Protein 8J7F (pdb70)

Foldseek 3Di:
DDDPQQVLQVVCVDLVNLVVVLVLLVVLLVLVVVCCVQAVDPPGPPVVVSLVVLVVSLVVLVVVLVSNCSNVVVPCPPPPNPLNVVSVLQSVLSVVSVCVSPPDCPDDPVPCVSVVCSNVSNVVSCVSDVVSVLQVVLLVQLVVLLVPLVVVLVVVLLVLLVVLLVPQLCQCVVQKFKFFAPCCVVVVDHPVCCVVVNDHGMDIGGQADPVGHGQNCQQNNDSVSVSVLLVCLLVPHCCCVRHQVSVLRSDHPVSCVSVVSSVVSNCCNNPPSVVVSVVSSVVSSVVSD/DDDPQQVLQVVCVDLVNLVVVLVLLVVLLVLVVVCCVQAVDPPGPPPVVSLVVLVVSLVVLVVVLVSNCSNVVVPCPPPPNPLNVVSVLQSVLSVVSVCVSPPDCPDDPVPCVSVVCSNVSNVVSCVSDVVSVLQVVLLVQLVVLLVPLVVVLVVVLLVLLVVLLVPQLCQQVVQKFKFFAPCCVVVVDHPVCCVVVNDHGMDIGGQADPVGHGLNCQQNNDSVSVSVLLVCVLVPHCCCVRNQVSVLRSDHPVSCVSVVSSVVSCVPNRVPSVVVSVVSSVVSSVVSD/DDDPQQVLQVVCVDLVNLVVVLVLLVVLLVLVVVCCVQAVDPPGPPPVVSLVVLVVSLVVLVVVLVSNCSNVVVPCPPPPNPLNVVSVLQSVLSVVSVCVSPPDCPDDPVPCVSVVCSNVSNVVSCVSDVVSVLQVVLLVQLVVLLVPLVVVLVVVLLVLLVVLLVPQLCQQVVQKFKFFAPCCVVVVDHPVCCVVVNDHGMDIGGQADPVGHGQNCQQRNDSVSVSVNLVCVLVPHPCCVRHQVSVLRSDHPVSCVSVVSSVVSNCCNNPPSVVVSVVSSVVSSVVSD/DDDPQQVLQVVCVDLVNLVVVLVLLVVLLVLVVVCCVQAVDPPGPPPVVSLVVLVVSLVVLVVVLVSNCSNVVVPCPPPPNPLNVVSVLQSVLSVVSVCVSPPDCPDDPVPCVSVVCSNVSNVVSCVSDVVSVLQVVLLVQLVVLLVPLVVVLVVVLLVLLVVLLVPQLCQQVVQKFKFFAPCCVVVVDHPVCCVVVNDHGMDIGGQADPVGHGQNCQQRNDSVSVSVNLVCLLVPHCCCVRHQVSVLRSDHPVSCVSVVSSVVSCCCNNPPSVVVSVVSSVVSSVVSD/DVVVVVVVVVVVVVVVVVVD

Solvent-accessible surface area: 55114 Å² total; per-residue (Å²): 139,80,123,140,16,178,157,39,59,81,107,18,63,42,119,47,24,42,134,102,4,10,125,11,2,51,30,4,16,103,40,4,16,21,14,17,31,155,0,9,24,102,113,47,83,110,101,24,95,17,91,128,16,20,60,51,27,6,40,61,17,53,86,36,13,80,45,13,8,61,9,22,39,103,52,31,192,226,124,64,173,54,54,5,52,55,0,59,65,7,15,53,28,3,59,72,15,27,57,46,31,125,61,42,130,96,23,83,138,91,107,48,128,45,98,31,43,42,2,59,15,3,55,19,12,4,40,18,65,133,43,6,40,145,31,48,61,19,28,45,115,0,86,87,21,16,48,50,1,98,61,2,16,51,13,20,15,15,4,23,0,8,22,0,0,74,77,15,21,54,14,7,20,126,10,54,15,55,0,70,28,42,30,54,97,12,64,63,10,76,34,111,52,30,148,120,66,141,36,57,68,71,31,99,14,79,6,106,29,74,4,12,6,17,6,0,4,0,3,0,6,22,10,118,54,0,37,12,0,0,18,0,0,6,32,20,5,24,0,0,35,29,0,0,0,13,2,5,10,65,22,84,177,93,33,134,32,11,35,104,16,0,28,36,0,0,53,57,0,31,27,14,0,39,29,11,19,8,9,37,4,1,16,78,14,29,148,61,139,144,84,122,143,17,178,158,41,60,80,107,19,63,43,121,47,24,42,134,102,4,9,124,11,2,51,28,4,16,105,42,4,15,21,16,16,33,156,1,9,30,104,116,49,86,115,99,23,92,17,92,127,16,18,61,49,28,6,38,62,17,52,86,39,11,81,44,11,8,53,10,18,37,102,54,30,192,228,125,65,173,55,55,5,53,57,0,61,65,6,14,54,29,3,59,60,16,27,56,44,31,129,61,43,131,96,39,75,140,92,97,48,130,37,98,30,43,43,3,60,17,3,54,19,11,4,41,19,66,135,41,6,39,148,28,49,61,19,26,44,115,0,85,88,20,17,47,57,2,95,64,2,16,54,14,22,16,15,4,24,0,7,20,0,0,73,72,15,19,54,14,7,22,127,14,51,16,56,0,71,29,42,30,53,98,16,65,65,10,77,36,108,53,30,148,120,66,142,36,58,68,71,30,97,17,75,6,110,26,74,4,15,6,18,6,0,4,0,3,0,2,21,9,117,54,0,37,14,0,0,20,0,0,7,38,18,5,26,0,0,37,28,0,0,0,13,3,6,12,65,23,83,179,93,34,134,32,11,36,101,17,0,27,36,0,0,54,60,0,31,24,16,1,36,18,13,18,7,6,37,3,0,23,79,13,34,147,61,131,140,81,124,140,12,180,158,40,59,81,105,18,61,42,121,48,23,43,135,103,4,9,125,11,2,52,28,4,18,105,41,4,15,21,16,17,33,154,1,8,27,100,117,48,86,116,98,24,94,17,92,128,15,20,60,50,26,6,39,63,17,52,87,37,13,80,45,13,8,60,10,23,41,101,52,31,192,226,122,64,174,54,55,5,53,56,0,61,67,5,15,54,29,2,58,52,15,27,54,45,31,126,62,42,133,180,39,75,138,93,92,46,126,48,96,26,41,43,2,59,18,3,54,18,10,4,41,18,65,129,42,6,42,138,30,48,60,19,28,44,116,0,84,88,21,16,47,50,2,95,62,3,16,51,12,21,14,13,4,26,0,9,22,0,0,76,77,15,20,57,14,7,23,128,13,51,14,55,0,72,30,43,31,54,96,18,63,66,10,77,34,109,54,30,147,120,65,142,36,57,67,73,31,96,15,74,7,109,28,78,6,16,6,16,5,0,5,0,4,0,3,23,7,113,53,0,37,12,0,0,20,0,0,7,36,14,8,27,0,0,34,29,0,0,0,12,2,5,8,65,22,82,183,94,32,133,33,11,35,102,16,0,27,35,0,0,52,58,0,30,26,15,1,36,28,12,17,5,11,35,4,1,25,79,14,36,147,61,141,136,82,125,140,21,176,160,40,60,80,103,19,62,42,120,47,23,42,134,102,4,9,127,12,2,52,29,4,17,103,43,4,14,20,16,15,29,157,1,6,23,100,114,49,83,116,99,24,93,17,91,128,16,19,61,51,27,6,40,61,16,52,86,36,13,81,45,13,8,61,7,22,38,102,54,31,192,225,124,65,173,53,54,5,53,56,0,62,66,6,13,53,28,3,58,65,17,25,54,44,32,128,62,41,133,182,22,81,139,93,106,49,133,44,98,28,44,42,2,62,17,3,57,19,10,4,42,19,65,134,41,5,39,147,31,49,61,19,32,44,116,0,86,86,22,16,47,50,1,95,62,2,17,53,11,21,15,13,3,24,0,9,20,0,0,72,74,15,23,61,14,7,23,125,13,50,14,57,0,71,28,42,29,54,94,16,62,69,9,77,35,112,54,30,146,122,66,141,35,56,67,71,30,96,13,72,7,111,27,75,4,17,8,15,5,0,4,0,3,0,3,22,7,116,56,0,37,16,0,0,19,0,0,5,33,21,5,24,0,0,31,28,0,0,0,14,2,5,9,66,23,83,183,94,34,134,32,11,36,102,16,0,29,36,0,0,53,58,0,31,26,15,1,32,11,11,15,1,7,37,3,2,31,79,14,32,149,60,140,51,4,7,5,0,3,3,4,32,49,52,79,87,51,64,59,71,165,184,118

Structure (mmCIF, N/CA/C/O backbone):
data_8J7F
#
_entry.id   8J7F
#
_cell.length_a   1.00
_cell.length_b   1.00
_cell.length_c   1.00
_cell.angle_alpha   90.00
_cell.angle_beta   90.00
_cell.angle_gamma   90.00
#
_symmetry.space_group_name_H-M   'P 1'
#
loop_
_entity.id
_entity.type
_entity.pdbx_description
1 polymer 'ion channel,Voltage dependent ion channel,Green fluorescent protein (Fragment),Voltage dependent ion channel,Green fluorescent protein (Fragment),Ion transport domain-containing protein'
2 polymer ILE-ALA-ALA-ILE-HIS-ASN-ALA-ARG-ARG-LYS-LYS-ARG-GLU-ALA-ALA-ALA-ALA-HIS-LYS-ALA
3 non-polymer 'CALCIUM ION'
4 non-polymer '(2S)-3-(hexadecanoyloxy)-2-[(9Z)-octadec-9-enoyloxy]propyl 2-(trimethylammonio)ethyl phosphate'
5 non-polymer CHOLESTEROL
6 water water
#
loop_
_atom_site.group_PDB
_atom_site.id
_atom_site.type_symbol
_atom_site.label_atom_id
_atom_site.label_alt_id
_atom_site.label_comp_id
_atom_site.label_asym_id
_atom_site.label_entity_id
_atom_site.label_seq_id
_atom_site.pdbx_PDB_ins_code
_atom_site.Cartn_x
_atom_site.Cartn_y
_atom_site.Cartn_z
_atom_site.occupancy
_atom_site.B_iso_or_equiv
_atom_site.auth_seq_id
_atom_site.auth_comp_id
_atom_site.auth_asym_id
_atom_site.auth_atom_id
_atom_site.pdbx_PDB_model_num
ATOM 1 N N . TRP A 1 1 ? 217.898 178.856 186.243 1.00 88.54 69 TRP A N 1
ATOM 2 C CA . TRP A 1 1 ? 217.036 179.944 185.800 1.00 88.54 69 TRP A CA 1
ATOM 3 C C . TRP A 1 1 ? 217.847 181.121 185.279 1.00 88.54 69 TRP A C 1
ATOM 4 O O . TRP A 1 1 ? 218.809 181.565 185.906 1.00 88.54 69 TRP A O 1
ATOM 6 N N . LEU A 1 2 ? 217.434 181.620 184.122 1.00 89.02 70 LEU A N 1
ATOM 7 C CA . LEU A 1 2 ? 218.078 182.767 183.511 1.00 89.02 70 LEU A CA 1
ATOM 8 C C . LEU A 1 2 ? 217.862 184.013 184.370 1.00 89.02 70 LEU A C 1
ATOM 9 O O . LEU A 1 2 ? 216.930 184.059 185.177 1.00 89.02 70 LEU A O 1
ATOM 14 N N . PRO A 1 3 ? 218.720 185.032 184.235 1.00 90.58 71 PRO A N 1
ATOM 15 C CA . PRO A 1 3 ? 218.662 186.158 185.185 1.00 90.58 71 PRO A CA 1
ATOM 16 C C . PRO A 1 3 ? 217.351 186.923 185.163 1.00 90.58 71 PRO A C 1
ATOM 17 O O . PRO A 1 3 ? 216.687 187.013 186.203 1.00 90.58 71 PRO A O 1
ATOM 21 N N . HIS A 1 4 ? 216.944 187.458 184.013 1.00 88.92 72 HIS A N 1
ATOM 22 C CA . HIS A 1 4 ? 215.751 188.290 183.924 1.00 88.92 72 HIS A CA 1
ATOM 23 C C . HIS A 1 4 ? 214.542 187.515 183.420 1.00 88.92 72 HIS A C 1
ATOM 24 O O . HIS A 1 4 ? 213.768 188.040 182.615 1.00 88.92 72 HIS A O 1
ATOM 31 N N . GLN A 1 5 ? 214.409 186.266 183.845 1.00 87.31 73 GLN A N 1
ATOM 32 C CA . GLN A 1 5 ? 213.345 185.396 183.358 1.00 87.31 73 GLN A CA 1
ATOM 33 C C . GLN A 1 5 ? 212.019 185.487 184.094 1.00 87.31 73 GLN A C 1
ATOM 34 O O . GLN A 1 5 ? 210.955 185.372 183.501 1.00 87.31 73 GLN A O 1
ATOM 40 N N . ARG A 1 6 ? 212.077 185.712 185.389 1.00 88.84 74 ARG A N 1
ATOM 41 C CA . ARG A 1 6 ? 210.856 185.763 186.190 1.00 88.84 74 ARG A CA 1
ATOM 42 C C . ARG A 1 6 ? 209.904 186.844 185.692 1.00 88.84 74 ARG A C 1
ATOM 43 O O . ARG A 1 6 ? 208.686 186.627 185.588 1.00 88.84 74 ARG A O 1
ATOM 51 N N . LYS A 1 7 ? 210.440 188.026 185.392 1.00 87.52 75 LYS A N 1
ATOM 52 C CA . LYS A 1 7 ? 209.580 189.143 185.028 1.00 87.52 75 LYS A CA 1
ATOM 53 C C . LYS A 1 7 ? 209.045 188.995 183.610 1.00 87.52 75 LYS A C 1
ATOM 54 O O . LYS A 1 7 ? 207.879 189.308 183.354 1.00 87.52 75 LYS A O 1
ATOM 60 N N . VAL A 1 8 ? 209.862 188.491 182.682 1.00 84.21 76 VAL A N 1
ATOM 61 C CA . VAL A 1 8 ? 209.345 188.147 181.358 1.00 84.21 76 VAL A CA 1
ATOM 62 C C . VAL A 1 8 ? 208.247 187.100 181.478 1.00 84.21 76 VAL A C 1
ATOM 63 O O . VAL A 1 8 ? 207.250 187.134 180.743 1.00 84.21 76 VAL A O 1
ATOM 67 N N . PHE A 1 9 ? 208.399 186.164 182.420 1.00 84.96 77 PHE A N 1
ATOM 68 C CA . PHE A 1 9 ? 207.396 185.119 182.584 1.00 84.96 77 PHE A CA 1
ATOM 69 C C . PHE A 1 9 ? 206.067 185.700 183.042 1.00 84.96 77 PHE A C 1
ATOM 70 O O . PHE A 1 9 ? 205.045 185.530 182.370 1.00 84.96 77 PHE A O 1
ATOM 78 N N . ASP A 1 10 ? 206.051 186.388 184.184 1.00 85.07 78 ASP A N 1
ATOM 79 C CA . ASP A 1 10 ? 204.759 186.880 184.657 1.00 85.07 78 ASP A CA 1
ATOM 80 C C . ASP A 1 10 ? 204.262 188.057 183.824 1.00 85.07 78 ASP A C 1
ATOM 81 O O . ASP A 1 10 ? 203.107 188.467 183.972 1.00 85.07 78 ASP A O 1
ATOM 86 N N . PHE A 1 11 ? 205.100 188.608 182.945 1.00 80.18 79 PHE A N 1
ATOM 87 C CA . PHE A 1 11 ? 204.609 189.604 182.005 1.00 80.18 79 PHE A CA 1
ATOM 88 C C . PHE A 1 11 ? 203.888 188.952 180.836 1.00 80.18 79 PHE A C 1
ATOM 89 O O . PHE A 1 11 ? 202.878 189.477 180.357 1.00 80.18 79 PHE A O 1
ATOM 97 N N . TYR A 1 12 ? 204.394 187.815 180.353 1.00 75.73 80 TYR A N 1
ATOM 98 C CA . TYR A 1 12 ? 203.663 187.100 179.314 1.00 75.73 80 TYR A CA 1
ATOM 99 C C . TYR A 1 12 ? 202.340 186.561 179.839 1.00 75.73 80 TYR A C 1
ATOM 100 O O . TYR A 1 12 ? 201.390 186.391 179.068 1.00 75.73 80 TYR A O 1
ATOM 109 N N . ALA A 1 13 ? 202.254 186.291 181.138 1.00 77.68 81 ALA A N 1
ATOM 110 C CA . ALA A 1 13 ? 201.003 185.867 181.749 1.00 77.68 81 ALA A CA 1
ATOM 111 C C . ALA A 1 13 ? 200.112 187.035 182.139 1.00 77.68 81 ALA A C 1
ATOM 112 O O . ALA A 1 13 ? 199.198 186.852 182.951 1.00 77.68 81 ALA A O 1
ATOM 114 N N . SER A 1 14 ? 200.363 188.225 181.600 1.00 76.60 82 SER A N 1
ATOM 115 C CA . SER A 1 14 ? 199.520 189.371 181.900 1.00 76.60 82 SER A CA 1
ATOM 116 C C . SER A 1 14 ? 198.210 189.283 181.132 1.00 76.60 82 SER A C 1
ATOM 117 O O . SER A 1 14 ? 198.163 188.828 179.986 1.00 76.60 82 SER A O 1
ATOM 120 N N . GLN A 1 15 ? 197.135 189.727 181.786 1.00 74.81 83 GLN A N 1
ATOM 121 C CA . GLN A 1 15 ? 195.829 189.741 181.142 1.00 74.81 83 GLN A CA 1
ATOM 122 C C . GLN A 1 15 ? 195.853 190.602 179.887 1.00 74.81 83 GLN A C 1
ATOM 123 O O . GLN A 1 15 ? 195.270 190.240 178.861 1.00 74.81 83 GLN A O 1
ATOM 129 N N . GLY A 1 16 ? 196.525 191.750 179.954 1.00 69.20 84 GLY A N 1
ATOM 130 C CA . GLY A 1 16 ? 196.596 192.619 178.793 1.00 69.20 84 GLY A CA 1
ATOM 131 C C . GLY A 1 16 ? 197.403 192.018 177.660 1.00 69.20 84 GLY A C 1
ATOM 132 O O . GLY A 1 16 ? 197.035 192.146 176.489 1.00 69.20 84 GLY A O 1
ATOM 133 N N . VAL A 1 17 ? 198.500 191.336 177.987 1.00 68.79 85 VAL A N 1
ATOM 134 C CA . VAL A 1 17 ? 199.298 190.686 176.953 1.00 68.79 85 VAL A CA 1
ATOM 135 C C . VAL A 1 17 ? 198.520 189.543 176.319 1.00 68.79 85 VAL A C 1
ATOM 136 O O . VAL A 1 17 ? 198.560 189.350 175.100 1.00 68.79 85 VAL A O 1
ATOM 140 N N . GLN A 1 18 ? 197.797 188.771 177.130 1.00 65.42 86 GLN A N 1
ATOM 141 C CA . GLN A 1 18 ? 197.029 187.660 176.582 1.00 65.42 86 GLN A CA 1
ATOM 142 C C . GLN A 1 18 ? 195.856 188.163 175.750 1.00 65.42 86 GLN A C 1
ATOM 143 O O . GLN A 1 18 ? 195.502 187.554 174.736 1.00 65.42 86 GLN A O 1
ATOM 149 N N . TYR A 1 19 ? 195.266 189.292 176.136 1.00 64.45 87 TYR A N 1
ATOM 150 C CA . TYR A 1 19 ? 194.208 189.879 175.324 1.00 64.45 87 TYR A CA 1
ATOM 151 C C . TYR A 1 19 ? 194.753 190.447 174.023 1.00 64.45 87 TYR A C 1
ATOM 152 O O . TYR A 1 19 ? 194.088 190.365 172.988 1.00 64.45 87 TYR A O 1
ATOM 161 N N . PHE A 1 20 ? 195.957 191.015 174.047 1.00 56.98 88 PHE A N 1
ATOM 162 C CA . PHE A 1 20 ? 196.564 191.478 172.805 1.00 56.98 88 PHE A CA 1
ATOM 163 C C . PHE A 1 20 ? 196.910 190.306 171.895 1.00 56.98 88 PHE A C 1
ATOM 164 O O . PHE A 1 20 ? 196.747 190.389 170.671 1.00 56.98 88 PHE A O 1
ATOM 172 N N . THR A 1 21 ? 197.375 189.196 172.474 1.00 56.87 89 THR A N 1
ATOM 173 C CA . THR A 1 21 ? 197.641 188.008 171.672 1.00 56.87 89 THR A CA 1
ATOM 174 C C . THR A 1 21 ? 196.351 187.443 171.097 1.00 56.87 89 THR A C 1
ATOM 175 O O . THR A 1 21 ? 196.335 186.943 169.971 1.00 56.87 89 THR A O 1
ATOM 179 N N . ALA A 1 22 ? 195.260 187.507 171.862 1.00 51.65 90 ALA A N 1
ATOM 180 C CA . ALA A 1 22 ? 193.968 187.080 171.344 1.00 51.65 90 ALA A CA 1
ATOM 181 C C . ALA A 1 22 ? 193.510 187.978 170.207 1.00 51.65 90 ALA A C 1
ATOM 182 O O . ALA A 1 22 ? 192.951 187.499 169.216 1.00 51.65 90 ALA A O 1
ATOM 184 N N . PHE A 1 23 ? 193.720 189.286 170.340 1.00 48.58 91 PHE A N 1
ATOM 185 C CA . PHE A 1 23 ? 193.415 190.195 169.241 1.00 48.58 91 PHE A CA 1
ATOM 186 C C . PHE A 1 23 ? 194.215 189.830 167.999 1.00 48.58 91 PHE A C 1
ATOM 187 O O . PHE A 1 23 ? 193.685 189.836 166.884 1.00 48.58 91 PHE A O 1
ATOM 195 N N . LEU A 1 24 ? 195.490 189.491 168.180 1.00 47.70 92 LEU A N 1
ATOM 196 C CA . LEU A 1 24 ? 196.331 189.095 167.056 1.00 47.70 92 LEU A CA 1
ATOM 197 C C . LEU A 1 24 ? 195.852 187.792 166.427 1.00 47.70 92 LEU A C 1
ATOM 198 O O . LEU A 1 24 ? 195.836 187.658 165.200 1.00 47.70 92 LEU A O 1
ATOM 203 N N . ILE A 1 25 ? 195.460 186.827 167.258 1.00 44.18 93 ILE A N 1
ATOM 204 C CA . ILE A 1 25 ? 194.952 185.548 166.769 1.00 44.18 93 ILE A CA 1
ATOM 205 C C . ILE A 1 25 ? 193.693 185.760 165.943 1.00 44.18 93 ILE A C 1
ATOM 206 O O . ILE A 1 25 ? 193.564 185.248 164.825 1.00 44.18 93 ILE A O 1
ATOM 211 N N . VAL A 1 26 ? 192.746 186.522 166.489 1.00 41.31 94 VAL A N 1
ATOM 212 C CA . VAL A 1 26 ? 191.483 186.761 165.804 1.00 41.31 94 VAL A CA 1
ATOM 213 C C . VAL A 1 26 ? 191.707 187.538 164.517 1.00 41.31 94 VAL A C 1
ATOM 214 O O . VAL A 1 26 ? 191.068 187.264 163.499 1.00 41.31 94 VAL A O 1
ATOM 218 N N . SER A 1 27 ? 192.620 188.509 164.530 1.00 39.71 95 SER A N 1
ATOM 219 C CA . SER A 1 27 ? 192.850 189.305 163.333 1.00 39.71 95 SER A CA 1
ATOM 220 C C . SER A 1 27 ? 193.575 188.502 162.264 1.00 39.71 95 SER A C 1
ATOM 221 O O . SER A 1 27 ? 193.342 188.707 161.073 1.00 39.71 95 SER A O 1
ATOM 224 N N . ASN A 1 28 ? 194.433 187.561 162.663 1.00 39.07 96 ASN A N 1
ATOM 225 C CA . ASN A 1 28 ? 195.031 186.654 161.686 1.00 39.07 96 ASN A CA 1
ATOM 226 C C . ASN A 1 28 ? 193.979 185.736 161.074 1.00 39.07 96 ASN A C 1
ATOM 227 O O . ASN A 1 28 ? 193.978 185.495 159.858 1.00 39.07 96 ASN A O 1
ATOM 232 N N . PHE A 1 29 ? 193.077 185.217 161.908 1.00 34.39 97 PHE A N 1
ATOM 233 C CA . PHE A 1 29 ? 191.986 184.393 161.408 1.00 34.39 97 PHE A CA 1
ATOM 234 C C . PHE A 1 29 ? 191.123 185.168 160.422 1.00 34.39 97 PHE A C 1
ATOM 235 O O . PHE A 1 29 ? 190.744 184.646 159.368 1.00 34.39 97 PHE A O 1
ATOM 243 N N . ILE A 1 30 ? 190.809 186.420 160.752 1.00 33.89 98 ILE A N 1
ATOM 244 C CA . ILE A 1 30 ? 190.002 187.266 159.883 1.00 33.89 98 ILE A CA 1
ATOM 245 C C . ILE A 1 30 ? 190.755 187.602 158.609 1.00 33.89 98 ILE A C 1
ATOM 246 O O . ILE A 1 30 ? 190.155 187.701 157.538 1.00 33.89 98 ILE A O 1
ATOM 251 N N . PHE A 1 31 ? 192.074 187.766 158.694 1.00 31.88 99 PHE A N 1
ATOM 252 C CA . PHE A 1 31 ? 192.886 187.984 157.502 1.00 31.88 99 PHE A CA 1
ATOM 253 C C . PHE A 1 31 ? 192.821 186.784 156.564 1.00 31.88 99 PHE A C 1
ATOM 254 O O . PHE A 1 31 ? 192.760 186.945 155.343 1.00 31.88 99 PHE A O 1
ATOM 262 N N . ASN A 1 32 ? 192.800 185.573 157.118 1.00 33.63 100 ASN A N 1
ATOM 263 C CA . ASN A 1 32 ? 192.694 184.376 156.280 1.00 33.63 100 ASN A CA 1
ATOM 264 C C . ASN A 1 32 ? 191.297 184.225 155.681 1.00 33.63 100 ASN A C 1
ATOM 265 O O . ASN A 1 32 ? 191.150 183.887 154.494 1.00 33.63 100 ASN A O 1
ATOM 270 N N . CYS A 1 33 ? 190.263 184.455 156.494 1.00 26.61 101 CYS A N 1
ATOM 271 C CA . CYS A 1 33 ? 188.893 184.459 155.991 1.00 26.61 101 CYS A CA 1
ATOM 272 C C . CYS A 1 33 ? 188.730 185.478 154.873 1.00 26.61 101 CYS A C 1
ATOM 273 O O . CYS A 1 33 ? 188.104 185.199 153.848 1.00 26.61 101 CYS A O 1
ATOM 276 N N . ALA A 1 34 ? 189.308 186.666 155.052 1.00 26.89 102 ALA A N 1
ATOM 277 C CA . ALA A 1 34 ? 189.225 187.719 154.051 1.00 26.89 102 ALA A CA 1
ATOM 278 C C . ALA A 1 34 ? 190.028 187.384 152.808 1.00 26.89 102 ALA A C 1
ATOM 279 O O . ALA A 1 34 ? 189.659 187.800 151.710 1.00 26.89 102 ALA A O 1
ATOM 281 N N . GLU A 1 35 ? 191.132 186.657 152.959 1.00 29.05 103 GLU A N 1
ATOM 282 C CA . GLU A 1 35 ? 191.860 186.187 151.788 1.00 29.05 103 GLU A CA 1
ATOM 283 C C . GLU A 1 35 ? 191.007 185.240 150.966 1.00 29.05 103 GLU A C 1
ATOM 284 O O . GLU A 1 35 ? 190.965 185.337 149.736 1.00 29.05 103 GLU A O 1
ATOM 290 N N . LYS A 1 36 ? 190.314 184.317 151.634 1.00 25.33 104 LYS A N 1
ATOM 291 C CA . LYS A 1 36 ? 189.442 183.393 150.922 1.00 25.33 104 LYS A CA 1
ATOM 292 C C . LYS A 1 36 ? 188.213 184.083 150.346 1.00 25.33 104 LYS A C 1
ATOM 293 O O . LYS A 1 36 ? 187.691 183.639 149.318 1.00 25.33 104 LYS A O 1
ATOM 299 N N . GLU A 1 37 ? 187.747 185.158 150.979 1.00 24.55 105 GLU A N 1
ATOM 300 C CA . GLU A 1 37 ? 186.584 185.881 150.481 1.00 24.55 105 GLU A CA 1
ATOM 301 C C . GLU A 1 37 ? 186.923 186.740 149.273 1.00 24.55 105 GLU A C 1
ATOM 302 O O . GLU A 1 37 ? 186.211 186.709 148.266 1.00 24.55 105 GLU A O 1
ATOM 308 N N . TRP A 1 38 ? 188.010 187.501 149.342 1.00 29.00 106 TRP A N 1
ATOM 309 C CA . TRP A 1 38 ? 188.301 188.491 148.318 1.00 29.00 106 TRP A CA 1
ATOM 310 C C . TRP A 1 38 ? 189.392 188.073 147.346 1.00 29.00 106 TRP A C 1
ATOM 311 O O . TRP A 1 38 ? 189.574 188.750 146.332 1.00 29.00 106 TRP A O 1
ATOM 322 N N . ASP A 1 39 ? 190.109 186.979 147.608 1.00 28.91 107 ASP A N 1
ATOM 323 C CA . ASP A 1 39 ? 191.137 186.486 146.687 1.00 28.91 107 ASP A CA 1
ATOM 324 C C . ASP A 1 39 ? 191.271 184.974 146.806 1.00 28.91 107 ASP A C 1
ATOM 325 O O . ASP A 1 39 ? 192.326 184.452 147.182 1.00 28.91 107 ASP A O 1
ATOM 330 N N . PRO A 1 40 ? 190.220 184.226 146.460 1.00 25.83 108 PRO A N 1
ATOM 331 C CA . PRO A 1 40 ? 190.316 182.766 146.476 1.00 25.83 108 PRO A CA 1
ATOM 332 C C . PRO A 1 40 ? 190.901 182.175 145.206 1.00 25.83 108 PRO A C 1
ATOM 333 O O . PRO A 1 40 ? 191.093 180.955 145.141 1.00 25.83 108 PRO A O 1
ATOM 337 N N . TYR A 1 41 ? 191.211 183.008 144.221 1.00 28.18 109 TYR A N 1
ATOM 338 C CA . TYR A 1 41 ? 191.640 182.547 142.920 1.00 28.18 109 TYR A CA 1
ATOM 339 C C . TYR A 1 41 ? 193.043 181.946 142.991 1.00 28.18 109 TYR A C 1
ATOM 340 O O . TYR A 1 41 ? 193.774 182.109 143.965 1.00 28.18 109 TYR A O 1
ATOM 349 N N . THR A 1 42 ? 193.405 181.211 141.938 1.00 31.54 110 THR A N 1
ATOM 350 C CA . THR A 1 42 ? 194.772 180.717 141.808 1.00 31.54 110 THR A CA 1
ATOM 351 C C . THR A 1 42 ? 195.704 181.846 141.396 1.00 31.54 110 THR A C 1
ATOM 352 O O . THR A 1 42 ? 196.761 182.053 142.002 1.00 31.54 110 THR A O 1
ATOM 356 N N . ASP A 1 43 ? 195.331 182.576 140.347 1.00 33.97 111 ASP A N 1
ATOM 357 C CA . ASP A 1 43 ? 195.992 183.831 140.016 1.00 33.97 111 ASP A CA 1
ATOM 358 C C . ASP A 1 43 ? 195.393 184.884 140.932 1.00 33.97 111 ASP A C 1
ATOM 359 O O . ASP A 1 43 ? 194.404 185.536 140.604 1.00 33.97 111 ASP A O 1
ATOM 364 N N . GLN A 1 44 ? 196.014 185.039 142.087 1.00 32.03 112 GLN A N 1
ATOM 365 C CA . GLN A 1 44 ? 195.556 186.013 143.051 1.00 32.03 112 GLN A CA 1
ATOM 366 C C . GLN A 1 44 ? 195.837 187.422 142.589 1.00 32.03 112 GLN A C 1
ATOM 367 O O . GLN A 1 44 ? 196.945 187.728 142.170 1.00 32.03 112 GLN A O 1
ATOM 373 N N . LEU A 1 45 ? 194.831 188.279 142.642 1.00 34.02 113 LEU A N 1
ATOM 374 C CA . LEU A 1 45 ? 194.989 189.675 142.277 1.00 34.02 113 LEU A CA 1
ATOM 375 C C . LEU A 1 45 ? 195.930 190.407 143.223 1.00 34.02 113 LEU A C 1
ATOM 376 O O . LEU A 1 45 ? 196.673 191.286 142.799 1.00 34.02 113 LEU A O 1
ATOM 381 N N . TYR A 1 46 ? 195.898 190.070 144.506 1.00 36.67 114 TYR A N 1
ATOM 382 C CA . TYR A 1 46 ? 196.719 190.762 145.476 1.00 36.67 114 TYR A CA 1
ATOM 383 C C . TYR A 1 46 ? 197.555 189.786 146.255 1.00 36.67 114 TYR A C 1
ATOM 384 O O . TYR A 1 46 ? 197.357 189.629 147.446 1.00 36.67 114 TYR A O 1
ATOM 393 N N . GLN A 1 47 ? 198.535 189.176 145.608 1.00 40.16 115 GLN A N 1
ATOM 394 C CA . GLN A 1 47 ? 199.346 188.167 146.273 1.00 40.16 115 GLN A CA 1
ATOM 395 C C . GLN A 1 47 ? 200.295 188.729 147.333 1.00 40.16 115 GLN A C 1
ATOM 396 O O . GLN A 1 47 ? 200.460 188.127 148.387 1.00 40.16 115 GLN A O 1
ATOM 402 N N . GLY A 1 48 ? 200.910 189.878 147.065 1.00 40.89 116 GLY A N 1
ATOM 403 C CA . GLY A 1 48 ? 201.814 190.447 148.044 1.00 40.89 116 GLY A CA 1
ATOM 404 C C . GLY A 1 48 ? 201.120 190.781 149.344 1.00 40.89 116 GLY A C 1
ATOM 405 O O . GLY A 1 48 ? 201.704 190.647 150.416 1.00 40.89 116 GLY A O 1
ATOM 406 N N . LEU A 1 49 ? 199.862 191.211 149.271 1.00 36.82 117 LEU A N 1
ATOM 407 C CA . LEU A 1 49 ? 199.119 191.533 150.482 1.00 36.82 117 LEU A CA 1
ATOM 408 C C . LEU A 1 49 ? 199.057 190.335 151.416 1.00 36.82 117 LEU A C 1
ATOM 409 O O . LEU A 1 49 ? 199.469 190.411 152.578 1.00 36.82 117 LEU A O 1
ATOM 414 N N . TRP A 1 50 ? 198.545 189.211 150.917 1.00 32.24 118 TRP A N 1
ATOM 415 C CA . TRP A 1 50 ? 198.431 188.021 151.749 1.00 32.24 118 TRP A CA 1
ATOM 416 C C . TRP A 1 50 ? 199.799 187.505 152.158 1.00 32.24 118 TRP A C 1
ATOM 417 O O . TRP A 1 50 ? 199.997 187.126 153.315 1.00 32.24 118 TRP A O 1
ATOM 428 N N . ARG A 1 51 ? 200.760 187.506 151.229 1.00 45.60 119 ARG A N 1
ATOM 429 C CA . ARG A 1 51 ? 202.097 187.005 151.533 1.00 45.60 119 ARG A CA 1
ATOM 430 C C . ARG A 1 51 ? 202.739 187.779 152.679 1.00 45.60 119 ARG A C 1
ATOM 431 O O . ARG A 1 51 ? 203.222 187.188 153.651 1.00 45.60 119 ARG A O 1
ATOM 439 N N . TRP A 1 52 ? 202.733 189.109 152.600 1.00 48.57 120 TRP A N 1
ATOM 440 C CA . TRP A 1 52 ? 203.415 189.906 153.609 1.00 48.57 120 TRP A CA 1
ATOM 441 C C . TRP A 1 52 ? 202.607 190.052 154.890 1.00 48.57 120 TRP A C 1
ATOM 442 O O . TRP A 1 52 ? 203.204 190.190 155.959 1.00 48.57 120 TRP A O 1
ATOM 453 N N . GLY A 1 53 ? 201.276 190.008 154.831 1.00 45.96 121 GLY A N 1
ATOM 454 C CA . GLY A 1 53 ? 200.513 189.928 156.065 1.00 45.96 121 GLY A CA 1
ATOM 455 C C . GLY A 1 53 ? 200.754 188.618 156.785 1.00 45.96 121 GLY A C 1
ATOM 456 O O . GLY A 1 53 ? 200.841 188.573 158.013 1.00 45.96 121 GLY A O 1
ATOM 457 N N . GLU A 1 54 ? 200.862 187.531 156.023 1.00 50.59 122 GLU A N 1
ATOM 458 C CA . GLU A 1 54 ? 201.282 186.254 156.578 1.00 50.59 122 GLU A CA 1
ATOM 459 C C . GLU A 1 54 ? 202.646 186.369 157.235 1.00 50.59 122 GLU A C 1
ATOM 460 O O . GLU A 1 54 ? 202.844 185.898 158.358 1.00 50.59 122 GLU A O 1
ATOM 466 N N . PHE A 1 55 ? 203.600 186.987 156.538 1.00 55.62 123 PHE A N 1
ATOM 467 C CA . PHE A 1 55 ? 204.936 187.189 157.090 1.00 55.62 123 PHE A CA 1
ATOM 468 C C . PHE A 1 55 ? 204.879 187.955 158.406 1.00 55.62 123 PHE A C 1
ATOM 469 O O . PHE A 1 55 ? 205.510 187.564 159.391 1.00 55.62 123 PHE A O 1
ATOM 477 N N . ALA A 1 56 ? 204.117 189.048 158.442 1.00 51.35 124 ALA A N 1
ATOM 478 C CA . ALA A 1 56 ? 204.054 189.878 159.641 1.00 51.35 124 ALA A CA 1
ATOM 479 C C . ALA A 1 56 ? 203.409 189.138 160.805 1.00 51.35 124 ALA A C 1
ATOM 480 O O . ALA A 1 56 ? 203.901 189.198 161.940 1.00 51.35 124 ALA A O 1
ATOM 482 N N . PHE A 1 57 ? 202.304 188.439 160.549 1.00 48.06 125 PHE A N 1
ATOM 483 C CA . PHE A 1 57 ? 201.650 187.690 161.614 1.00 48.06 125 PHE A CA 1
ATOM 484 C C . PHE A 1 57 ? 202.550 186.577 162.132 1.00 48.06 125 PHE A C 1
ATOM 485 O O . PHE A 1 57 ? 202.658 186.377 163.347 1.00 48.06 125 PHE A O 1
ATOM 493 N N . ASN A 1 58 ? 203.209 185.848 161.226 1.00 55.76 126 ASN A N 1
ATOM 494 C CA . ASN A 1 58 ? 204.120 184.793 161.652 1.00 55.76 126 ASN A CA 1
ATOM 495 C C . ASN A 1 58 ? 205.284 185.361 162.449 1.00 55.76 126 ASN A C 1
ATOM 496 O O . ASN A 1 58 ? 205.751 184.739 163.408 1.00 55.76 126 ASN A O 1
ATOM 501 N N . THR A 1 59 ? 205.759 186.547 162.072 1.00 58.40 127 THR A N 1
ATOM 502 C CA . THR A 1 59 ? 206.823 187.190 162.828 1.00 58.40 127 THR A CA 1
ATOM 503 C C . THR A 1 59 ? 206.372 187.498 164.246 1.00 58.40 127 THR A C 1
ATOM 504 O O . THR A 1 59 ? 207.086 187.206 165.208 1.00 58.40 127 THR A O 1
ATOM 508 N N . MET A 1 60 ? 205.192 188.099 164.396 1.00 56.86 128 MET A N 1
ATOM 509 C CA . MET A 1 60 ? 204.731 188.442 165.739 1.00 56.86 128 MET A CA 1
ATOM 510 C C . MET A 1 60 ? 204.472 187.192 166.574 1.00 56.86 128 MET A C 1
ATOM 511 O O . MET A 1 60 ? 204.744 187.173 167.783 1.00 56.86 128 MET A O 1
ATOM 516 N N . PHE A 1 61 ? 203.972 186.128 165.943 1.00 54.55 129 PHE A N 1
ATOM 517 C CA . PHE A 1 61 ? 203.761 184.878 166.667 1.00 54.55 129 PHE A CA 1
ATOM 518 C C . PHE A 1 61 ? 205.077 184.250 167.099 1.00 54.55 129 PHE A C 1
ATOM 519 O O . PHE A 1 61 ? 205.183 183.769 168.229 1.00 54.55 129 PHE A O 1
ATOM 527 N N . LEU A 1 62 ? 206.088 184.260 166.226 1.00 60.79 130 LEU A N 1
ATOM 528 C CA . LEU A 1 62 ? 207.430 183.833 166.613 1.00 60.79 130 LEU A CA 1
ATOM 529 C C . LEU A 1 62 ? 207.962 184.649 167.781 1.00 60.79 130 LEU A C 1
ATOM 530 O O . LEU A 1 62 ? 208.493 184.090 168.746 1.00 60.79 130 LEU A O 1
ATOM 535 N N . ILE A 1 63 ? 207.837 185.972 167.703 1.00 63.14 131 ILE A N 1
ATOM 536 C CA . ILE A 1 63 ? 208.394 186.843 168.730 1.00 63.14 131 ILE A CA 1
ATOM 537 C C . ILE A 1 63 ? 207.761 186.550 170.081 1.00 63.14 131 ILE A C 1
ATOM 538 O O . ILE A 1 63 ? 208.459 186.388 171.091 1.00 63.14 131 ILE A O 1
ATOM 543 N N . GLU A 1 64 ? 206.433 186.459 170.132 1.00 66.16 132 GLU A N 1
ATOM 544 C CA . GLU A 1 64 ? 205.810 186.263 171.436 1.00 66.16 132 GLU A CA 1
ATOM 545 C C . GLU A 1 64 ? 205.807 184.795 171.845 1.00 66.16 132 GLU A C 1
ATOM 546 O O . GLU A 1 64 ? 205.628 184.487 173.023 1.00 66.16 132 GLU A O 1
ATOM 552 N N . LEU A 1 65 ? 206.129 183.881 170.928 1.00 67.25 133 LEU A N 1
ATOM 553 C CA . LEU A 1 65 ? 206.486 182.535 171.368 1.00 67.25 133 LEU A CA 1
ATOM 554 C C . LEU A 1 65 ? 207.834 182.534 172.068 1.00 67.25 133 LEU A C 1
ATOM 555 O O . LEU A 1 65 ? 208.022 181.837 173.069 1.00 67.25 133 LEU A O 1
ATOM 560 N N . LEU A 1 66 ? 208.799 183.285 171.538 1.00 68.06 134 LEU A N 1
ATOM 561 C CA . LEU A 1 66 ? 210.083 183.395 172.221 1.00 68.06 134 LEU A CA 1
ATOM 562 C C . LEU A 1 66 ? 209.919 184.068 173.577 1.00 68.06 134 LEU A C 1
ATOM 563 O O . LEU A 1 66 ? 210.569 183.679 174.554 1.00 68.06 134 LEU A O 1
ATOM 568 N N . ILE A 1 67 ? 209.046 185.072 173.656 1.00 70.70 135 ILE A N 1
ATOM 569 C CA . ILE A 1 67 ? 208.742 185.693 174.944 1.00 70.70 135 ILE A CA 1
ATOM 570 C C . ILE A 1 67 ? 208.057 184.694 175.868 1.00 70.70 135 ILE A C 1
ATOM 571 O O . ILE A 1 67 ? 208.268 184.700 177.087 1.00 70.70 135 ILE A O 1
ATOM 576 N N . ASN A 1 68 ? 207.223 183.823 175.303 1.00 74.51 136 ASN A N 1
ATOM 577 C CA . ASN A 1 68 ? 206.610 182.746 176.069 1.00 74.51 136 ASN A CA 1
ATOM 578 C C . ASN A 1 68 ? 207.670 181.817 176.648 1.00 74.51 136 ASN A C 1
ATOM 579 O O . ASN A 1 68 ? 207.642 181.477 177.834 1.00 74.51 136 ASN A O 1
ATOM 584 N N . PHE A 1 69 ? 208.622 181.403 175.811 1.00 76.43 137 PHE A N 1
ATOM 585 C CA . PHE A 1 69 ? 209.592 180.387 176.203 1.00 76.43 137 PHE A CA 1
ATOM 586 C C . PHE A 1 69 ? 210.656 180.941 177.140 1.00 76.43 137 PHE A C 1
ATOM 587 O O . PHE A 1 69 ? 211.207 180.196 177.957 1.00 76.43 137 PHE A O 1
ATOM 595 N N . TYR A 1 70 ? 210.974 182.232 177.035 1.00 82.30 138 TYR A N 1
ATOM 596 C CA . TYR A 1 70 ? 211.978 182.797 177.926 1.00 82.30 138 TYR A CA 1
ATOM 597 C C . TYR A 1 70 ? 211.519 182.762 179.373 1.00 82.30 138 TYR A C 1
ATOM 598 O O . TYR A 1 70 ? 212.348 182.753 180.288 1.00 82.30 138 TYR A O 1
ATOM 607 N N . GLY A 1 71 ? 210.208 182.749 179.602 1.00 82.98 139 GLY A N 1
ATOM 608 C CA . GLY A 1 71 ? 209.709 182.701 180.959 1.00 82.98 139 GLY A CA 1
ATOM 609 C C . GLY A 1 71 ? 209.705 181.324 181.575 1.00 82.98 139 GLY A C 1
ATOM 610 O O . GLY A 1 71 ? 209.561 181.204 182.795 1.00 82.98 139 GLY A O 1
ATOM 611 N N . ILE A 1 72 ? 209.858 180.282 180.763 1.00 83.37 140 ILE A N 1
ATOM 612 C CA . ILE A 1 72 ? 209.839 178.914 181.266 1.00 83.37 140 ILE A CA 1
ATOM 613 C C . ILE A 1 72 ? 211.196 178.268 181.029 1.00 83.37 140 ILE A C 1
ATOM 614 O O . ILE A 1 72 ? 211.315 177.038 181.009 1.00 83.37 140 ILE A O 1
ATOM 619 N N . ALA A 1 73 ? 212.222 179.096 180.845 1.00 85.23 141 ALA A N 1
ATOM 620 C CA . ALA A 1 73 ? 213.595 178.662 180.596 1.00 85.23 141 ALA A CA 1
ATOM 621 C C . ALA A 1 73 ? 213.723 177.838 179.322 1.00 85.23 141 ALA A C 1
ATOM 622 O O . ALA A 1 73 ? 214.575 176.950 179.241 1.00 85.23 141 ALA A O 1
ATOM 624 N N . PHE A 1 74 ? 212.888 178.119 178.322 1.00 83.38 142 PHE A N 1
ATOM 625 C CA . PHE A 1 74 ? 212.874 177.441 177.029 1.00 83.38 142 PHE A CA 1
ATOM 626 C C . PHE A 1 74 ? 212.610 175.949 177.152 1.00 83.38 142 PHE A C 1
ATOM 627 O O . PHE A 1 74 ? 212.838 175.204 176.193 1.00 83.38 142 PHE A O 1
ATOM 635 N N . CYS A 1 75 ? 212.122 175.492 178.304 1.00 88.25 143 CYS A N 1
ATOM 636 C CA . CYS A 1 75 ? 211.918 174.067 178.530 1.00 88.25 143 CYS A CA 1
ATOM 637 C C . CYS A 1 75 ? 210.570 173.611 177.984 1.00 88.25 143 CYS A C 1
ATOM 638 O O . CYS A 1 75 ? 210.491 172.636 177.231 1.00 88.25 143 CYS A O 1
ATOM 641 N N . PHE A 1 76 ? 209.497 174.278 178.407 1.00 85.57 144 PHE A N 1
ATOM 642 C CA . PHE A 1 76 ? 208.117 174.024 177.994 1.00 85.57 144 PHE A CA 1
ATOM 643 C C . PHE A 1 76 ? 207.712 172.568 178.203 1.00 85.57 144 PHE A C 1
ATOM 644 O O . PHE A 1 76 ? 206.640 172.150 177.759 1.00 85.57 144 PHE A O 1
ATOM 652 N N . TRP A 1 77 ? 208.542 171.796 178.910 1.00 91.78 145 TRP A N 1
ATOM 653 C CA . TRP A 1 77 ? 208.106 170.480 179.366 1.00 91.78 145 TRP A CA 1
ATOM 654 C C . TRP A 1 77 ? 207.244 170.602 180.611 1.00 91.78 145 TRP A C 1
ATOM 655 O O . TRP A 1 77 ? 206.204 169.944 180.722 1.00 91.78 145 TRP A O 1
ATOM 666 N N . ARG A 1 78 ? 207.657 171.448 181.555 1.00 93.37 146 ARG A N 1
ATOM 667 C CA . ARG A 1 78 ? 207.051 171.440 182.879 1.00 93.37 146 ARG A CA 1
ATOM 668 C C . ARG A 1 78 ? 205.751 172.232 182.915 1.00 93.37 146 ARG A C 1
ATOM 669 O O . ARG A 1 78 ? 204.751 171.761 183.467 1.00 93.37 146 ARG A O 1
ATOM 677 N N . TYR A 1 79 ? 205.739 173.425 182.335 1.00 86.42 147 TYR A N 1
ATOM 678 C CA . TYR A 1 79 ? 204.602 174.327 182.450 1.00 86.42 147 TYR A CA 1
ATOM 679 C C . TYR A 1 79 ? 203.794 174.305 181.163 1.00 86.42 147 TYR A C 1
ATOM 680 O O . TYR A 1 79 ? 204.307 174.665 180.099 1.00 86.42 147 TYR A O 1
ATOM 689 N N . ASN A 1 80 ? 202.535 173.880 181.267 1.00 78.56 148 ASN A N 1
ATOM 690 C CA . ASN A 1 80 ? 201.561 174.009 180.189 1.00 78.56 148 ASN A CA 1
ATOM 691 C C . ASN A 1 80 ? 202.079 173.351 178.910 1.00 78.56 148 ASN A C 1
ATOM 692 O O . ASN A 1 80 ? 202.258 173.996 177.877 1.00 78.56 148 ASN A O 1
ATOM 697 N N . TRP A 1 81 ? 202.325 172.044 178.997 1.00 75.40 149 TRP A N 1
ATOM 698 C CA . TRP A 1 81 ? 203.006 171.384 177.893 1.00 75.40 149 TRP A CA 1
ATOM 699 C C . TRP A 1 81 ? 202.156 171.365 176.628 1.00 75.40 149 TRP A C 1
ATOM 700 O O . TRP A 1 81 ? 202.633 171.796 175.579 1.00 75.40 149 TRP A O 1
ATOM 711 N N . ALA A 1 82 ? 200.885 170.970 176.718 1.00 70.30 150 ALA A N 1
ATOM 712 C CA . ALA A 1 82 ? 200.100 170.699 175.515 1.00 70.30 150 ALA A CA 1
ATOM 713 C C . ALA A 1 82 ? 199.935 171.947 174.660 1.00 70.30 150 ALA A C 1
ATOM 714 O O . ALA A 1 82 ? 200.208 171.931 173.451 1.00 70.30 150 ALA A O 1
ATOM 716 N N . TRP A 1 83 ? 199.487 173.042 175.272 1.00 63.27 151 TRP A N 1
ATOM 717 C CA . TRP A 1 83 ? 199.341 174.285 174.531 1.00 63.27 151 TRP A CA 1
ATOM 718 C C . TRP A 1 83 ? 200.680 174.758 173.989 1.00 63.27 151 TRP A C 1
ATOM 719 O O . TRP A 1 83 ? 200.747 175.289 172.879 1.00 63.27 151 TRP A O 1
ATOM 730 N N . ASN A 1 84 ? 201.756 174.567 174.753 1.00 71.21 152 ASN A N 1
ATOM 731 C CA . ASN A 1 84 ? 203.059 175.050 174.313 1.00 71.21 152 ASN A CA 1
ATOM 732 C C . ASN A 1 84 ? 203.552 174.297 173.085 1.00 71.21 152 ASN A C 1
ATOM 733 O O . ASN A 1 84 ? 204.118 174.905 172.176 1.00 71.21 152 ASN A O 1
ATOM 738 N N . THR A 1 85 ? 203.344 172.979 173.020 1.00 69.14 153 THR A N 1
ATOM 739 C CA . THR A 1 85 ? 203.753 172.274 171.806 1.00 69.14 153 THR A CA 1
ATOM 740 C C . THR A 1 85 ? 202.808 172.566 170.649 1.00 69.14 153 THR A C 1
ATOM 741 O O . THR A 1 85 ? 203.223 172.538 169.488 1.00 69.14 153 THR A O 1
ATOM 745 N N . PHE A 1 86 ? 201.536 172.855 170.932 1.00 63.17 154 PHE A N 1
ATOM 746 C CA . PHE A 1 86 ? 200.673 173.299 169.838 1.00 63.17 154 PHE A CA 1
ATOM 747 C C . PHE A 1 86 ? 201.167 174.618 169.250 1.00 63.17 154 PHE A C 1
ATOM 748 O O . PHE A 1 86 ? 201.256 174.769 168.023 1.00 63.17 154 PHE A O 1
ATOM 756 N N . ASP A 1 87 ? 201.504 175.579 170.114 1.00 63.67 155 ASP A N 1
ATOM 757 C CA . ASP A 1 87 ? 202.074 176.838 169.648 1.00 63.67 155 ASP A CA 1
ATOM 758 C C . ASP A 1 87 ? 203.382 176.601 168.914 1.00 63.67 155 ASP A C 1
ATOM 759 O O . ASP A 1 87 ? 203.644 177.221 167.880 1.00 63.67 155 ASP A O 1
ATOM 764 N N . LEU A 1 88 ? 204.224 175.717 169.444 1.00 66.30 156 LEU A N 1
ATOM 765 C CA . LEU A 1 88 ? 205.500 175.428 168.807 1.00 66.30 156 LEU A CA 1
ATOM 766 C C . LEU A 1 88 ? 205.301 174.858 167.412 1.00 66.30 156 LEU A C 1
ATOM 767 O O . LEU A 1 88 ? 205.995 175.252 166.475 1.00 66.30 156 LEU A O 1
ATOM 772 N N . VAL A 1 89 ? 204.339 173.951 167.247 1.00 65.75 157 VAL A N 1
ATOM 773 C CA . VAL A 1 89 ? 204.096 173.363 165.934 1.00 65.75 157 VAL A CA 1
ATOM 774 C C . VAL A 1 89 ? 203.573 174.417 164.967 1.00 65.75 157 VAL A C 1
ATOM 775 O O . VAL A 1 89 ? 204.015 174.500 163.813 1.00 65.75 157 VAL A O 1
ATOM 779 N N . VAL A 1 90 ? 202.622 175.242 165.418 1.00 65.64 158 VAL A N 1
ATOM 780 C CA . VAL A 1 90 ? 202.027 176.206 164.496 1.00 65.64 158 VAL A CA 1
ATOM 781 C C . VAL A 1 90 ? 203.047 177.266 164.092 1.00 65.64 158 VAL A C 1
ATOM 782 O O . VAL A 1 90 ? 203.112 177.663 162.925 1.00 65.64 158 VAL A O 1
ATOM 786 N N . VAL A 1 91 ? 203.901 177.701 165.023 1.00 65.88 159 VAL A N 1
ATOM 787 C CA . VAL A 1 91 ? 204.893 178.705 164.653 1.00 65.88 159 VAL A CA 1
ATOM 788 C C . VAL A 1 91 ? 206.062 178.072 163.914 1.00 65.88 159 VAL A C 1
ATOM 789 O O . VAL A 1 91 ? 206.747 178.748 163.146 1.00 65.88 159 VAL A O 1
ATOM 793 N N . ALA A 1 92 ? 206.305 176.774 164.097 1.00 68.45 160 ALA A N 1
ATOM 794 C CA . ALA A 1 92 ? 207.301 176.105 163.273 1.00 68.45 160 ALA A CA 1
ATOM 795 C C . ALA A 1 92 ? 206.841 176.048 161.829 1.00 68.45 160 ALA A C 1
ATOM 796 O O . ALA A 1 92 ? 207.619 176.319 160.910 1.00 68.45 160 ALA A O 1
ATOM 798 N N . ILE A 1 93 ? 205.569 175.714 161.607 1.00 68.35 161 ILE A N 1
ATOM 799 C CA . ILE A 1 93 ? 205.044 175.742 160.246 1.00 68.35 161 ILE A CA 1
ATOM 800 C C . ILE A 1 93 ? 204.978 177.174 159.722 1.00 68.35 161 ILE A C 1
ATOM 801 O O . ILE A 1 93 ? 205.159 177.412 158.525 1.00 68.35 161 ILE A O 1
ATOM 806 N N . GLY A 1 94 ? 204.767 178.155 160.600 1.00 69.84 162 GLY A N 1
ATOM 807 C CA . GLY A 1 94 ? 204.791 179.540 160.157 1.00 69.84 162 GLY A CA 1
ATOM 808 C C . GLY A 1 94 ? 206.177 180.014 159.758 1.00 69.84 162 GLY A C 1
ATOM 809 O O . GLY A 1 94 ? 206.329 180.800 158.821 1.00 69.84 162 GLY A O 1
ATOM 810 N N . THR A 1 95 ? 207.208 179.557 160.467 1.00 71.10 163 THR A N 1
ATOM 811 C CA . THR A 1 95 ? 208.570 179.894 160.074 1.00 71.10 163 THR A CA 1
ATOM 812 C C . THR A 1 95 ? 208.957 179.163 158.801 1.00 71.10 163 THR A C 1
ATOM 813 O O . THR A 1 95 ? 209.666 179.710 157.951 1.00 71.10 163 THR A O 1
ATOM 817 N N . LEU A 1 96 ? 208.485 177.928 158.651 1.00 71.30 164 LEU A N 1
ATOM 818 C CA . LEU A 1 96 ? 208.564 177.249 157.366 1.00 71.30 164 LEU A CA 1
ATOM 819 C C . LEU A 1 96 ? 207.904 178.078 156.266 1.00 71.30 164 LEU A C 1
ATOM 820 O O . LEU A 1 96 ? 208.386 178.117 155.128 1.00 71.30 164 LEU A O 1
ATOM 825 N N . THR A 1 97 ? 206.803 178.756 156.594 1.00 72.62 165 THR A N 1
ATOM 826 C CA . THR A 1 97 ? 206.125 179.599 155.615 1.00 72.62 165 THR A CA 1
ATOM 827 C C . THR A 1 97 ? 206.948 180.836 155.285 1.00 72.62 165 THR A C 1
ATOM 828 O O . THR A 1 97 ? 206.999 181.263 154.128 1.00 72.62 165 THR A O 1
ATOM 832 N N . MET A 1 98 ? 207.575 181.440 156.293 1.00 73.82 166 MET A N 1
ATOM 833 C CA . MET A 1 98 ? 208.489 182.549 156.036 1.00 73.82 166 MET A CA 1
ATOM 834 C C . MET A 1 98 ? 209.636 182.106 155.132 1.00 73.82 166 MET A C 1
ATOM 835 O O . MET A 1 98 ? 210.067 182.845 154.237 1.00 73.82 166 MET A O 1
ATOM 840 N N . ALA A 1 99 ? 210.143 180.891 155.353 1.00 77.04 167 ALA A N 1
ATOM 841 C CA . ALA A 1 99 ? 211.214 180.368 154.513 1.00 77.04 167 ALA A CA 1
ATOM 842 C C . ALA A 1 99 ? 210.742 180.147 153.080 1.00 77.04 167 ALA A C 1
ATOM 843 O O . ALA A 1 99 ? 211.472 180.444 152.130 1.00 77.04 167 ALA A O 1
ATOM 845 N N . GLU A 1 100 ? 209.532 179.610 152.901 1.00 83.47 168 GLU A N 1
ATOM 846 C CA . GLU A 1 100 ? 208.962 179.526 151.556 1.00 83.47 168 GLU A CA 1
ATOM 847 C C . GLU A 1 100 ? 208.790 180.900 150.928 1.00 83.47 168 GLU A C 1
ATOM 848 O O . GLU A 1 100 ? 208.963 181.061 149.715 1.00 83.47 168 GLU A O 1
ATOM 854 N N . ALA A 1 101 ? 208.439 181.900 151.731 1.00 78.65 169 ALA A N 1
ATOM 855 C CA . ALA A 1 101 ? 208.229 183.228 151.173 1.00 78.65 169 ALA A CA 1
ATOM 856 C C . ALA A 1 101 ? 209.543 183.883 150.782 1.00 78.65 169 ALA A C 1
ATOM 857 O O . ALA A 1 101 ? 209.573 184.712 149.866 1.00 78.65 169 ALA A O 1
ATOM 859 N N . ILE A 1 102 ? 210.632 183.530 151.456 1.00 80.06 170 ILE A N 1
ATOM 860 C CA . ILE A 1 102 ? 211.907 184.183 151.186 1.00 80.06 170 ILE A CA 1
ATOM 861 C C . ILE A 1 102 ? 212.742 183.401 150.176 1.00 80.06 170 ILE A C 1
ATOM 862 O O . ILE A 1 102 ? 213.057 183.910 149.095 1.00 80.06 170 ILE A O 1
ATOM 867 N N . GLY A 1 103 ? 213.102 182.163 150.512 1.00 84.87 171 GLY A N 1
ATOM 868 C CA . GLY A 1 103 ? 214.219 181.518 149.846 1.00 84.87 171 GLY A CA 1
ATOM 869 C C . GLY A 1 103 ? 214.050 180.148 149.219 1.00 84.87 171 GLY A C 1
ATOM 870 O O . GLY A 1 103 ? 214.903 179.280 149.429 1.00 84.87 171 GLY A O 1
ATOM 871 N N . GLY A 1 104 ? 212.979 179.915 148.471 1.00 89.48 172 GLY A N 1
ATOM 872 C CA . GLY A 1 104 ? 212.943 178.811 147.532 1.00 89.48 172 GLY A CA 1
ATOM 873 C C . GLY A 1 104 ? 211.948 177.737 147.925 1.00 89.48 172 GLY A C 1
ATOM 874 O O . GLY A 1 104 ? 211.352 177.752 149.001 1.00 89.48 172 GLY A O 1
ATOM 875 N N . ASN A 1 105 ? 211.795 176.775 147.014 1.00 93.18 173 ASN A N 1
ATOM 876 C CA . ASN A 1 105 ? 210.854 175.667 147.190 1.00 93.18 173 ASN A CA 1
ATOM 877 C C . ASN A 1 105 ? 211.564 174.523 147.907 1.00 93.18 173 ASN A C 1
ATOM 878 O O . ASN A 1 105 ? 211.768 173.426 147.379 1.00 93.18 173 ASN A O 1
ATOM 883 N N . PHE A 1 106 ? 211.955 174.810 149.147 1.00 94.09 174 PHE A N 1
ATOM 884 C CA . PHE A 1 106 ? 212.436 173.776 150.055 1.00 94.09 174 PHE A CA 1
ATOM 885 C C . PHE A 1 106 ? 211.309 172.881 150.564 1.00 94.09 174 PHE A C 1
ATOM 886 O O . PHE A 1 106 ? 211.567 171.836 151.173 1.00 94.09 174 PHE A O 1
ATOM 888 N N . MET A 1 107 ? 210.055 173.276 150.337 1.00 97.03 175 MET A N 1
ATOM 889 C CA . MET A 1 107 ? 209.067 172.253 150.642 1.00 97.03 175 MET A CA 1
ATOM 890 C C . MET A 1 107 ? 208.586 171.574 149.364 1.00 97.03 175 MET A C 1
ATOM 891 O O . MET A 1 107 ? 208.303 172.244 148.365 1.00 97.03 175 MET A O 1
ATOM 893 N N . PRO A 1 108 ? 208.492 170.248 149.357 1.00 97.68 176 PRO A N 1
ATOM 894 C CA . PRO A 1 108 ? 207.982 169.543 148.178 1.00 97.68 176 PRO A CA 1
ATOM 895 C C . PRO A 1 108 ? 206.505 169.819 147.966 1.00 97.68 176 PRO A C 1
ATOM 896 O O . PRO A 1 108 ? 205.771 170.119 148.919 1.00 97.68 176 PRO A O 1
ATOM 900 N N . PRO A 1 109 ? 206.027 169.717 146.723 1.00 98.97 177 PRO A N 1
ATOM 901 C CA . PRO A 1 109 ? 204.606 169.995 146.447 1.00 98.97 177 PRO A CA 1
ATOM 902 C C . PRO A 1 109 ? 203.644 168.950 147.005 1.00 98.97 177 PRO A C 1
ATOM 903 O O . PRO A 1 109 ? 202.436 169.052 146.747 1.00 98.97 177 PRO A O 1
ATOM 907 N N . SER A 1 110 ? 204.136 167.952 147.743 1.00 94.80 178 SER A N 1
ATOM 908 C CA . SER A 1 110 ? 203.266 166.923 148.308 1.00 94.80 178 SER A CA 1
ATOM 909 C C . SER A 1 110 ? 202.737 167.328 149.678 1.00 94.80 178 SER A C 1
ATOM 910 O O . SER A 1 110 ? 201.762 166.751 150.174 1.00 94.80 178 SER A O 1
ATOM 913 N N . MET A 1 111 ? 203.373 168.310 150.308 1.00 86.58 179 MET A N 1
ATOM 914 C CA . MET A 1 111 ? 203.051 168.690 151.678 1.00 86.58 179 MET A CA 1
ATOM 915 C C . MET A 1 111 ? 202.406 170.068 151.761 1.00 86.58 179 MET A C 1
ATOM 916 O O . MET A 1 111 ? 202.782 170.863 152.623 1.00 86.58 179 MET A O 1
ATOM 921 N N . ALA A 1 112 ? 201.459 170.400 150.875 1.00 70.35 180 ALA A N 1
ATOM 922 C CA . ALA A 1 112 ? 200.741 171.666 151.007 1.00 70.35 180 ALA A CA 1
ATOM 923 C C . ALA A 1 112 ? 199.674 171.609 152.093 1.00 70.35 180 ALA A C 1
ATOM 924 O O . ALA A 1 112 ? 199.315 172.651 152.658 1.00 70.35 180 ALA A O 1
ATOM 926 N N . LEU A 1 113 ? 199.169 170.417 152.413 1.00 61.90 181 LEU A N 1
ATOM 927 C CA . LEU A 1 113 ? 198.204 170.306 153.498 1.00 61.90 181 LEU A CA 1
ATOM 928 C C . LEU A 1 113 ? 198.799 170.722 154.834 1.00 61.90 181 LEU A C 1
ATOM 929 O O . LEU A 1 113 ? 198.051 170.942 155.792 1.00 61.90 181 LEU A O 1
ATOM 934 N N . ILE A 1 114 ? 200.122 170.832 154.927 1.00 65.63 182 ILE A N 1
ATOM 935 C CA . ILE A 1 114 ? 200.726 171.478 156.082 1.00 65.63 182 ILE A CA 1
ATOM 936 C C . ILE A 1 114 ? 200.728 172.996 155.918 1.00 65.63 182 ILE A C 1
ATOM 937 O O . ILE A 1 114 ? 200.713 173.725 156.916 1.00 65.63 182 ILE A O 1
ATOM 942 N N . ARG A 1 115 ? 200.723 173.494 154.677 1.00 63.11 183 ARG A N 1
ATOM 943 C CA . ARG A 1 115 ? 200.590 174.930 154.465 1.00 63.11 183 ARG A CA 1
ATOM 944 C C . ARG A 1 115 ? 199.173 175.396 154.750 1.00 63.11 183 ARG A C 1
ATOM 945 O O . ARG A 1 115 ? 198.936 176.595 154.929 1.00 63.11 183 ARG A O 1
ATOM 953 N N . ASN A 1 116 ? 198.220 174.468 154.786 1.00 51.07 184 ASN A N 1
ATOM 954 C CA . ASN A 1 116 ? 196.841 174.817 155.121 1.00 51.07 184 ASN A CA 1
ATOM 955 C C . ASN A 1 116 ? 196.576 174.895 156.622 1.00 51.07 184 ASN A C 1
ATOM 956 O O . ASN A 1 116 ? 195.433 175.148 157.008 1.00 51.07 184 ASN A O 1
ATOM 961 N N . LEU A 1 117 ? 197.578 174.697 157.474 1.00 48.68 185 LEU A N 1
ATOM 962 C CA . LEU A 1 117 ? 197.363 174.633 158.915 1.00 48.68 185 LEU A CA 1
ATOM 963 C C . LEU A 1 117 ? 197.188 176.009 159.554 1.00 48.68 185 LEU A C 1
ATOM 964 O O . LEU A 1 117 ? 196.955 176.092 160.764 1.00 48.68 185 LEU A O 1
ATOM 969 N N . ARG A 1 118 ? 197.260 177.087 158.775 1.00 44.13 186 ARG A N 1
ATOM 970 C CA . ARG A 1 118 ? 197.119 178.423 159.345 1.00 44.13 186 ARG A CA 1
ATOM 971 C C . ARG A 1 118 ? 195.732 178.636 159.932 1.00 44.13 186 ARG A C 1
ATOM 972 O O . ARG A 1 118 ? 195.569 179.383 160.901 1.00 44.13 186 ARG A O 1
ATOM 980 N N . ALA A 1 119 ? 194.717 177.992 159.353 1.00 41.41 187 ALA A N 1
ATOM 981 C CA . ALA A 1 119 ? 193.351 178.172 159.830 1.00 41.41 187 ALA A CA 1
ATOM 982 C C . ALA A 1 119 ? 193.191 177.719 161.271 1.00 41.41 187 ALA A C 1
ATOM 983 O O . ALA A 1 119 ? 192.269 178.163 161.962 1.00 41.41 187 ALA A O 1
ATOM 985 N N . PHE A 1 120 ? 194.075 176.854 161.746 1.00 40.76 188 PHE A N 1
ATOM 986 C CA . PHE A 1 120 ? 193.943 176.259 163.064 1.00 40.76 188 PHE A CA 1
ATOM 987 C C . PHE A 1 120 ? 194.677 177.033 164.147 1.00 40.76 188 PHE A C 1
ATOM 988 O O . PHE A 1 120 ? 194.692 176.589 165.298 1.00 40.76 188 PHE A O 1
ATOM 996 N N . ARG A 1 121 ? 195.282 178.175 163.818 1.00 45.65 189 ARG A N 1
ATOM 997 C CA . ARG A 1 121 ? 195.864 179.012 164.858 1.00 45.65 189 ARG A CA 1
ATOM 998 C C . ARG A 1 121 ? 194.787 179.611 165.751 1.00 45.65 189 ARG A C 1
ATOM 999 O O . ARG A 1 121 ? 195.058 179.946 166.909 1.00 45.65 189 ARG A O 1
ATOM 1007 N N . ILE A 1 122 ? 193.564 179.745 165.234 1.00 43.74 190 ILE A N 1
ATOM 1008 C CA . ILE A 1 122 ? 192.459 180.297 166.003 1.00 43.74 190 ILE A CA 1
ATOM 1009 C C . ILE A 1 122 ? 192.132 179.441 167.212 1.00 43.74 190 ILE A C 1
ATOM 1010 O O . ILE A 1 122 ? 191.470 179.908 168.141 1.00 43.74 190 ILE A O 1
ATOM 1015 N N . PHE A 1 123 ? 192.585 178.189 167.232 1.00 48.80 191 PHE A N 1
ATOM 1016 C CA . PHE A 1 123 ? 192.363 177.352 168.400 1.00 48.80 191 PHE A CA 1
ATOM 1017 C C . PHE A 1 123 ? 193.130 177.851 169.607 1.00 48.80 191 PHE A C 1
ATOM 1018 O O . PHE A 1 123 ? 192.771 177.512 170.736 1.00 48.80 191 PHE A O 1
ATOM 1026 N N . ARG A 1 124 ? 194.179 178.646 169.399 1.00 50.44 192 ARG A N 1
ATOM 1027 C CA . ARG A 1 124 ? 194.878 179.257 170.519 1.00 50.44 192 ARG A CA 1
ATOM 1028 C C . ARG A 1 124 ? 194.000 180.249 171.262 1.00 50.44 192 ARG A C 1
ATOM 1029 O O . ARG A 1 124 ? 194.257 180.527 172.435 1.00 50.44 192 ARG A O 1
ATOM 1037 N N . LEU A 1 125 ? 192.979 180.792 170.600 1.00 49.21 193 LEU A N 1
ATOM 1038 C CA . LEU A 1 125 ? 192.022 181.660 171.268 1.00 49.21 193 LEU A CA 1
ATOM 1039 C C . LEU A 1 125 ? 191.235 180.919 172.331 1.00 49.21 193 LEU A C 1
ATOM 1040 O O . LEU A 1 125 ? 190.862 181.517 173.343 1.00 49.21 193 LEU A O 1
ATOM 1045 N N . PHE A 1 126 ? 190.985 179.626 172.127 1.00 50.17 194 PHE A N 1
ATOM 1046 C CA . PHE A 1 126 ? 190.284 178.829 173.121 1.00 50.17 194 PHE A CA 1
ATOM 1047 C C . PHE A 1 126 ? 191.089 178.690 174.398 1.00 50.17 194 PHE A C 1
ATOM 1048 O O . PHE A 1 126 ? 190.553 178.219 175.402 1.00 50.17 194 PHE A O 1
ATOM 1056 N N . LYS A 1 127 ? 192.366 179.059 174.372 1.00 53.36 195 LYS A N 1
ATOM 1057 C CA . LYS A 1 127 ? 193.160 179.125 175.589 1.00 53.36 195 LYS A CA 1
ATOM 1058 C C . LYS A 1 127 ? 193.029 180.477 176.276 1.00 53.36 195 LYS A C 1
ATOM 1059 O O . LYS A 1 127 ? 193.034 180.545 177.510 1.00 53.36 195 LYS A O 1
ATOM 1065 N N . ARG A 1 128 ? 192.896 181.552 175.495 1.00 53.88 196 ARG A N 1
ATOM 1066 C CA . ARG A 1 128 ? 192.827 182.899 176.050 1.00 53.88 196 ARG A CA 1
ATOM 1067 C C . ARG A 1 128 ? 191.486 183.168 176.718 1.00 53.88 196 ARG A C 1
ATOM 1068 O O . ARG A 1 128 ? 191.439 183.750 177.807 1.00 53.88 196 ARG A O 1
ATOM 1076 N N . ILE A 1 129 ? 190.393 182.757 176.085 1.00 52.52 197 ILE A N 1
ATOM 1077 C CA . ILE A 1 129 ? 189.049 183.035 176.575 1.00 52.52 197 ILE A CA 1
ATOM 1078 C C . ILE A 1 129 ? 188.586 181.848 177.413 1.00 52.52 197 ILE A C 1
ATOM 1079 O O . ILE A 1 129 ? 188.562 180.712 176.937 1.00 52.52 197 ILE A O 1
ATOM 1084 N N . LYS A 1 130 ? 188.210 182.115 178.667 1.00 56.61 198 LYS A N 1
ATOM 1085 C CA . LYS A 1 130 ? 187.873 181.050 179.609 1.00 56.61 198 LYS A CA 1
ATOM 1086 C C . LYS A 1 130 ? 186.562 180.350 179.281 1.00 56.61 198 LYS A C 1
ATOM 1087 O O . LYS A 1 130 ? 186.367 179.207 179.702 1.00 56.61 198 LYS A O 1
ATOM 1093 N N . SER A 1 131 ? 185.661 181.001 178.549 1.00 53.68 199 SER A N 1
ATOM 1094 C CA . SER A 1 131 ? 184.381 180.384 178.215 1.00 53.68 199 SER A CA 1
ATOM 1095 C C . SER A 1 131 ? 184.542 179.311 177.144 1.00 53.68 199 SER A C 1
ATOM 1096 O O . SER A 1 131 ? 184.053 178.184 177.296 1.00 53.68 199 SER A O 1
ATOM 1099 N N . LEU A 1 132 ? 185.211 179.652 176.045 1.00 50.21 200 LEU A N 1
ATOM 1100 C CA . LEU A 1 132 ? 185.493 178.663 175.015 1.00 50.21 200 LEU A CA 1
ATOM 1101 C C . LEU A 1 132 ? 186.346 177.534 175.569 1.00 50.21 200 LEU A C 1
ATOM 1102 O O . LEU A 1 132 ? 186.186 176.372 175.179 1.00 50.21 200 LEU A O 1
ATOM 1107 N N . ASN A 1 133 ? 187.259 177.861 176.482 1.00 52.36 201 ASN A N 1
ATOM 1108 C CA . ASN A 1 133 ? 188.055 176.832 177.135 1.00 52.36 201 ASN A CA 1
ATOM 1109 C C . ASN A 1 133 ? 187.175 175.894 177.944 1.00 52.36 201 ASN A C 1
ATOM 1110 O O . ASN A 1 133 ? 187.322 174.671 177.858 1.00 52.36 201 ASN A O 1
ATOM 1115 N N . LYS A 1 134 ? 186.223 176.451 178.678 1.00 52.98 202 LYS A N 1
ATOM 1116 C CA . LYS A 1 134 ? 185.322 175.651 179.476 1.00 52.98 202 LYS A CA 1
ATOM 1117 C C . LYS A 1 134 ? 184.444 174.749 178.629 1.00 52.98 202 LYS A C 1
ATOM 1118 O O . LYS A 1 134 ? 184.090 173.666 179.052 1.00 52.98 202 LYS A O 1
ATOM 1124 N N . ILE A 1 135 ? 184.090 175.190 177.435 1.00 50.30 203 ILE A N 1
ATOM 1125 C CA . ILE A 1 135 ? 183.244 174.381 176.565 1.00 50.30 203 ILE A CA 1
ATOM 1126 C C . ILE A 1 135 ? 184.051 173.274 175.897 1.00 50.30 203 ILE A C 1
ATOM 1127 O O . ILE A 1 135 ? 183.608 172.123 175.829 1.00 50.30 203 ILE A O 1
ATOM 1132 N N . ILE A 1 136 ? 185.247 173.594 175.398 1.00 51.30 204 ILE A N 1
ATOM 1133 C CA . ILE A 1 136 ? 186.021 172.559 174.721 1.00 51.30 204 ILE A CA 1
ATOM 1134 C C . ILE A 1 136 ? 186.539 171.527 175.716 1.00 51.30 204 ILE A C 1
ATOM 1135 O O . ILE A 1 136 ? 186.661 170.344 175.378 1.00 51.30 204 ILE A O 1
ATOM 1140 N N . VAL A 1 137 ? 186.823 171.926 176.956 1.00 52.05 205 VAL A N 1
ATOM 1141 C CA . VAL A 1 137 ? 187.224 170.940 177.952 1.00 52.05 205 VAL A CA 1
ATOM 1142 C C . VAL A 1 137 ? 186.065 170.009 178.276 1.00 52.05 205 VAL A C 1
ATOM 1143 O O . VAL A 1 137 ? 186.253 168.799 178.445 1.00 52.05 205 VAL A O 1
ATOM 1147 N N . SER A 1 138 ? 184.847 170.547 178.355 1.00 53.68 206 SER A N 1
ATOM 1148 C CA . SER A 1 138 ? 183.684 169.693 178.577 1.00 53.68 206 SER A CA 1
ATOM 1149 C C . SER A 1 138 ? 183.487 168.718 177.421 1.00 53.68 206 SER A C 1
ATOM 1150 O O . SER A 1 138 ? 183.230 167.528 177.638 1.00 53.68 206 SER A O 1
ATOM 1153 N N . LEU A 1 139 ? 183.608 169.207 176.185 1.00 52.37 207 LEU A N 1
ATOM 1154 C CA . LEU A 1 139 ? 183.533 168.333 175.017 1.00 52.37 207 LEU A CA 1
ATOM 1155 C C . LEU A 1 139 ? 184.560 167.211 175.099 1.00 52.37 207 LEU A C 1
ATOM 1156 O O . LEU A 1 139 ? 184.246 166.041 174.831 1.00 52.37 207 LEU A O 1
ATOM 1161 N N . GLY A 1 140 ? 185.797 167.555 175.455 1.00 52.04 208 GLY A N 1
ATOM 1162 C CA . GLY A 1 140 ? 186.859 166.567 175.464 1.00 52.04 208 GLY A CA 1
ATOM 1163 C C . GLY A 1 140 ? 186.696 165.537 176.562 1.00 52.04 208 GLY A C 1
ATOM 1164 O O . GLY A 1 140 ? 187.009 164.362 176.370 1.00 52.04 208 GLY A O 1
ATOM 1165 N N . LYS A 1 141 ? 186.218 165.957 177.726 1.00 54.36 209 LYS A N 1
ATOM 1166 C CA . LYS A 1 141 ? 185.963 164.995 178.786 1.00 54.36 209 LYS A CA 1
ATOM 1167 C C . LYS A 1 141 ? 184.659 164.237 178.596 1.00 54.36 209 LYS A C 1
ATOM 1168 O O . LYS A 1 141 ? 184.405 163.283 179.336 1.00 54.36 209 LYS A O 1
ATOM 1174 N N . ALA A 1 142 ? 183.828 164.630 177.632 1.00 51.40 210 ALA A N 1
ATOM 1175 C CA . ALA A 1 142 ? 182.641 163.853 177.300 1.00 51.40 210 ALA A CA 1
ATOM 1176 C C . ALA A 1 142 ? 182.860 162.833 176.188 1.00 51.40 210 ALA A C 1
ATOM 1177 O O . ALA A 1 142 ? 182.181 161.804 176.181 1.00 51.40 210 ALA A O 1
ATOM 1179 N N . ILE A 1 143 ? 183.774 163.094 175.245 1.00 50.07 211 ILE A N 1
ATOM 1180 C CA . ILE A 1 143 ? 183.975 162.156 174.123 1.00 50.07 211 ILE A CA 1
ATOM 1181 C C . ILE A 1 143 ? 184.236 160.724 174.565 1.00 50.07 211 ILE A C 1
ATOM 1182 O O . ILE A 1 143 ? 183.636 159.792 173.983 1.00 50.07 211 ILE A O 1
ATOM 1187 N N . PRO A 1 144 ? 185.108 160.440 175.545 1.00 48.41 212 PRO A N 1
ATOM 1188 C CA . PRO A 1 144 ? 185.314 159.042 175.953 1.00 48.41 212 PRO A CA 1
ATOM 1189 C C . PRO A 1 144 ? 184.050 158.327 176.395 1.00 48.41 212 PRO A C 1
ATOM 1190 O O . PRO A 1 144 ? 183.983 157.098 176.286 1.00 48.41 212 PRO A O 1
ATOM 1194 N N . GLY A 1 145 ? 183.054 159.045 176.915 1.00 46.30 213 GLY A N 1
ATOM 1195 C CA . GLY A 1 145 ? 181.790 158.400 177.227 1.00 46.30 213 GLY A CA 1
ATOM 1196 C C . GLY A 1 145 ? 180.998 158.057 175.982 1.00 46.30 213 GLY A C 1
ATOM 1197 O O . GLY A 1 145 ? 180.340 157.020 175.919 1.00 46.30 213 GLY A O 1
ATOM 1198 N N . VAL A 1 146 ? 181.058 158.925 174.972 1.00 45.27 214 VAL A N 1
ATOM 1199 C CA . VAL A 1 146 ? 180.423 158.639 173.693 1.00 45.27 214 VAL A CA 1
ATOM 1200 C C . VAL A 1 146 ? 180.989 157.367 173.087 1.00 45.27 214 VAL A C 1
ATOM 1201 O O . VAL A 1 146 ? 180.252 156.592 172.462 1.00 45.27 214 VAL A O 1
ATOM 1205 N N . ALA A 1 147 ? 182.284 157.112 173.303 1.00 44.90 215 ALA A N 1
ATOM 1206 C CA . ALA A 1 147 ? 183.019 156.006 172.681 1.00 44.90 215 ALA A CA 1
ATOM 1207 C C . ALA A 1 147 ? 182.258 154.689 172.511 1.00 44.90 215 ALA A C 1
ATOM 1208 O O . ALA A 1 147 ? 182.251 154.110 171.420 1.00 44.90 215 ALA A O 1
ATOM 1210 N N . ASN A 1 148 ? 181.617 154.204 173.574 1.00 46.03 216 ASN A N 1
ATOM 1211 C CA . ASN A 1 148 ? 181.016 152.872 173.539 1.00 46.03 216 ASN A CA 1
ATOM 1212 C C . ASN A 1 148 ? 179.824 152.824 172.595 1.00 46.03 216 ASN A C 1
ATOM 1213 O O . ASN A 1 148 ? 179.752 151.974 171.698 1.00 46.03 216 ASN A O 1
ATOM 1218 N N . ALA A 1 149 ? 178.854 153.707 172.817 1.00 41.90 217 ALA A N 1
ATOM 1219 C CA . ALA A 1 149 ? 177.704 153.779 171.933 1.00 41.90 217 ALA A CA 1
ATOM 1220 C C . ALA A 1 149 ? 178.127 154.096 170.509 1.00 41.90 217 ALA A C 1
ATOM 1221 O O . ALA A 1 149 ? 177.501 153.621 169.557 1.00 41.90 217 ALA A O 1
ATOM 1223 N N . PHE A 1 150 ? 179.203 154.865 170.340 1.00 39.35 218 PHE A N 1
ATOM 1224 C CA . PHE A 1 150 ? 179.695 155.139 168.998 1.00 39.35 218 PHE A CA 1
ATOM 1225 C C . PHE A 1 150 ? 180.190 153.867 168.321 1.00 39.35 218 PHE A C 1
ATOM 1226 O O . PHE A 1 150 ? 179.913 153.639 167.139 1.00 39.35 218 PHE A O 1
ATOM 1234 N N . VAL A 1 151 ? 180.929 153.027 169.048 1.00 39.88 219 VAL A N 1
ATOM 1235 C CA . VAL A 1 151 ? 181.454 151.820 168.418 1.00 39.88 219 VAL A CA 1
ATOM 1236 C C . VAL A 1 151 ? 180.330 150.826 168.149 1.00 39.88 219 VAL A C 1
ATOM 1237 O O . VAL A 1 151 ? 180.377 150.087 167.162 1.00 39.88 219 VAL A O 1
ATOM 1241 N N . ILE A 1 152 ? 179.291 150.809 168.987 1.00 38.21 220 ILE A N 1
ATOM 1242 C CA . ILE A 1 152 ? 178.116 149.989 168.686 1.00 38.21 220 ILE A CA 1
ATOM 1243 C C . ILE A 1 152 ? 177.447 150.470 167.403 1.00 38.21 220 ILE A C 1
ATOM 1244 O O . ILE A 1 152 ? 177.084 149.673 166.527 1.00 38.21 220 ILE A O 1
ATOM 1249 N N . MET A 1 153 ? 177.266 151.786 167.288 1.00 35.33 221 MET A N 1
ATOM 1250 C CA . MET A 1 153 ? 176.751 152.393 166.068 1.00 35.33 221 MET A CA 1
ATOM 1251 C C . MET A 1 153 ? 177.566 151.982 164.851 1.00 35.33 221 MET A C 1
ATOM 1252 O O . MET A 1 153 ? 177.005 151.647 163.801 1.00 35.33 221 MET A O 1
ATOM 1257 N N . VAL A 1 154 ? 178.893 152.014 164.973 1.00 33.20 222 VAL A N 1
ATOM 1258 C CA . VAL A 1 154 ? 179.764 151.706 163.841 1.00 33.20 222 VAL A CA 1
ATOM 1259 C C . VAL A 1 154 ? 179.676 150.231 163.479 1.00 33.20 222 VAL A C 1
ATOM 1260 O O . VAL A 1 154 ? 179.683 149.870 162.301 1.00 33.20 222 VAL A O 1
ATOM 1264 N N . ILE A 1 155 ? 179.579 149.356 164.481 1.00 32.83 223 ILE A N 1
ATOM 1265 C CA . ILE A 1 155 ? 179.447 147.927 164.214 1.00 32.83 223 ILE A CA 1
ATOM 1266 C C . ILE A 1 155 ? 178.156 147.646 163.458 1.00 32.83 223 ILE A C 1
ATOM 1267 O O . ILE A 1 155 ? 178.136 146.880 162.488 1.00 32.83 223 ILE A O 1
ATOM 1272 N N . ILE A 1 156 ? 177.060 148.268 163.886 1.00 29.53 224 ILE A N 1
ATOM 1273 C CA . ILE A 1 156 ? 175.783 148.035 163.221 1.00 29.53 224 ILE A CA 1
ATOM 1274 C C . ILE A 1 156 ? 175.797 148.603 161.806 1.00 29.53 224 ILE A C 1
ATOM 1275 O O . ILE A 1 156 ? 175.302 147.970 160.863 1.00 29.53 224 ILE A O 1
ATOM 1280 N N . MET A 1 157 ? 176.384 149.787 161.624 1.00 27.10 225 MET A N 1
ATOM 1281 C CA . MET A 1 157 ? 176.519 150.344 160.282 1.00 27.10 225 MET A CA 1
ATOM 1282 C C . MET A 1 157 ? 177.395 149.466 159.402 1.00 27.10 225 MET A C 1
ATOM 1283 O O . MET A 1 157 ? 177.171 149.370 158.195 1.00 27.10 225 MET A O 1
ATOM 1288 N N . CYS A 1 158 ? 178.386 148.800 159.991 1.00 26.25 226 CYS A N 1
ATOM 1289 C CA . CYS A 1 158 ? 179.280 147.944 159.219 1.00 26.25 226 CYS A CA 1
ATOM 1290 C C . CYS A 1 158 ? 178.590 146.651 158.810 1.00 26.25 226 CYS A C 1
ATOM 1291 O O . CYS A 1 158 ? 178.793 146.158 157.697 1.00 26.25 226 CYS A O 1
ATOM 1294 N N . ILE A 1 159 ? 177.774 146.087 159.704 1.00 25.68 227 ILE A N 1
ATOM 1295 C CA . ILE A 1 159 ? 176.932 144.948 159.344 1.00 25.68 227 ILE A CA 1
ATOM 1296 C C . ILE A 1 159 ? 176.022 145.317 158.183 1.00 25.68 227 ILE A C 1
ATOM 1297 O O . ILE A 1 159 ? 175.907 144.580 157.194 1.00 25.68 227 ILE A O 1
ATOM 1302 N N . TYR A 1 160 ? 175.346 146.459 158.297 1.00 21.32 228 TYR A N 1
ATOM 1303 C CA . TYR A 1 160 ? 174.461 146.891 157.227 1.00 21.32 228 TYR A CA 1
ATOM 1304 C C . TYR A 1 160 ? 175.220 147.164 155.945 1.00 21.32 228 TYR A C 1
ATOM 1305 O O . TYR A 1 160 ? 174.682 146.946 154.864 1.00 21.32 228 TYR A O 1
ATOM 1314 N N . ALA A 1 161 ? 176.469 147.620 156.034 1.00 21.56 229 ALA A N 1
ATOM 1315 C CA . ALA A 1 161 ? 177.257 147.860 154.829 1.00 21.56 229 ALA A CA 1
ATOM 1316 C C . ALA A 1 161 ? 177.663 146.555 154.164 1.00 21.56 229 ALA A C 1
ATOM 1317 O O . ALA A 1 161 ? 177.664 146.456 152.936 1.00 21.56 229 ALA A O 1
ATOM 1319 N N . ILE A 1 162 ? 178.003 145.542 154.960 1.00 20.99 230 ILE A N 1
ATOM 1320 C CA . ILE A 1 162 ? 178.291 144.221 154.408 1.00 20.99 230 ILE A CA 1
ATOM 1321 C C . ILE A 1 162 ? 177.069 143.676 153.682 1.00 20.99 230 ILE A C 1
ATOM 1322 O O . ILE A 1 162 ? 177.152 143.218 152.534 1.00 20.99 230 ILE A O 1
ATOM 1327 N N . LEU A 1 163 ? 175.910 143.730 154.344 1.00 18.83 231 LEU A N 1
ATOM 1328 C CA . LEU A 1 163 ? 174.679 143.247 153.727 1.00 18.83 231 LEU A CA 1
ATOM 1329 C C . LEU A 1 163 ? 174.317 144.064 152.503 1.00 18.83 231 LEU A C 1
ATOM 1330 O O . LEU A 1 163 ? 173.808 143.524 151.521 1.00 18.83 231 LEU A O 1
ATOM 1335 N N . GLY A 1 164 ? 174.563 145.369 152.542 1.00 17.25 232 GLY A N 1
ATOM 1336 C CA . GLY A 1 164 ? 174.232 146.205 151.408 1.00 17.25 232 GLY A CA 1
ATOM 1337 C C . GLY A 1 164 ? 175.110 145.929 150.212 1.00 17.25 232 GLY A C 1
ATOM 1338 O O . GLY A 1 164 ? 174.646 145.973 149.076 1.00 17.25 232 GLY A O 1
ATOM 1339 N N . VAL A 1 165 ? 176.388 145.643 150.444 1.00 18.29 233 VAL A N 1
ATOM 1340 C CA . VAL A 1 165 ? 177.245 145.260 149.331 1.00 18.29 233 VAL A CA 1
ATOM 1341 C C . VAL A 1 165 ? 176.813 143.911 148.780 1.00 18.29 233 VAL A C 1
ATOM 1342 O O . VAL A 1 165 ? 176.803 143.698 147.564 1.00 18.29 233 VAL A O 1
ATOM 1346 N N . GLU A 1 166 ? 176.414 142.989 149.658 1.00 21.54 234 GLU A N 1
ATOM 1347 C CA . GLU A 1 166 ? 175.956 141.690 149.176 1.00 21.54 234 GLU A CA 1
ATOM 1348 C C . GLU A 1 166 ? 174.689 141.812 148.337 1.00 21.54 234 GLU A C 1
ATOM 1349 O O . GLU A 1 166 ? 174.600 141.228 147.252 1.00 21.54 234 GLU A O 1
ATOM 1355 N N . PHE A 1 167 ? 173.709 142.585 148.806 1.00 18.22 235 PHE A N 1
ATOM 1356 C CA . PHE A 1 167 ? 172.417 142.649 148.132 1.00 18.22 235 PHE A CA 1
ATOM 1357 C C . PHE A 1 167 ? 172.444 143.583 146.926 1.00 18.22 235 PHE A C 1
ATOM 1358 O O . PHE A 1 167 ? 172.061 143.194 145.820 1.00 18.22 235 PHE A O 1
ATOM 1366 N N . TYR A 1 168 ? 172.898 144.817 147.113 1.00 18.12 236 TYR A N 1
ATOM 1367 C CA . TYR A 1 168 ? 172.621 145.880 146.162 1.00 18.12 236 TYR A CA 1
ATOM 1368 C C . TYR A 1 168 ? 173.815 146.311 145.329 1.00 18.12 236 TYR A C 1
ATOM 1369 O O . TYR A 1 168 ? 173.685 147.261 144.562 1.00 18.12 236 TYR A O 1
ATOM 1378 N N . HIS A 1 169 ? 174.962 145.645 145.434 1.00 17.47 237 HIS A N 1
ATOM 1379 C CA . HIS A 1 169 ? 176.123 146.119 144.691 1.00 17.47 237 HIS A CA 1
ATOM 1380 C C . HIS A 1 169 ? 175.972 145.962 143.189 1.00 17.47 237 HIS A C 1
ATOM 1381 O O . HIS A 1 169 ? 176.774 146.535 142.449 1.00 17.47 237 HIS A O 1
ATOM 1388 N N . MET A 1 170 ? 174.972 145.219 142.715 1.00 16.95 238 MET A N 1
ATOM 1389 C CA . MET A 1 170 ? 174.778 145.029 141.282 1.00 16.95 238 MET A CA 1
ATOM 1390 C C . MET A 1 170 ? 173.404 145.491 140.813 1.00 16.95 238 MET A C 1
ATOM 1391 O O . MET A 1 170 ? 173.006 145.165 139.694 1.00 16.95 238 MET A O 1
ATOM 1396 N N . THR A 1 171 ? 172.681 146.250 141.628 1.00 18.96 239 THR A N 1
ATOM 1397 C CA . THR A 1 171 ? 171.361 146.731 141.242 1.00 18.96 239 THR A CA 1
ATOM 1398 C C . THR A 1 171 ? 171.473 147.770 140.130 1.00 18.96 239 THR A C 1
ATOM 1399 O O . THR A 1 171 ? 172.141 148.794 140.289 1.00 18.96 239 THR A O 1
ATOM 1403 N N . GLY A 1 172 ? 170.821 147.505 139.005 1.00 21.87 240 GLY A N 1
ATOM 1404 C CA . GLY A 1 172 ? 170.845 148.429 137.891 1.00 21.87 240 GLY A CA 1
ATOM 1405 C C . GLY A 1 172 ? 172.136 148.437 137.111 1.00 21.87 240 GLY A C 1
ATOM 1406 O O . GLY A 1 172 ? 172.436 149.424 136.441 1.00 21.87 240 GLY A O 1
ATOM 1407 N N . SER A 1 173 ? 172.899 147.343 137.158 1.00 20.86 241 SER A N 1
ATOM 1408 C CA . SER A 1 173 ? 174.222 147.309 136.543 1.00 20.86 241 SER A CA 1
ATOM 1409 C C . SER A 1 173 ? 174.158 147.493 135.042 1.00 20.86 241 SER A C 1
ATOM 1410 O O . SER A 1 173 ? 175.090 148.038 134.444 1.00 20.86 241 SER A O 1
ATOM 1413 N N . ASP A 1 174 ? 173.084 147.026 134.416 1.00 27.46 242 ASP A N 1
ATOM 1414 C CA . ASP A 1 174 ? 172.836 147.271 133.006 1.00 27.46 242 ASP A CA 1
ATOM 1415 C C . ASP A 1 174 ? 172.716 148.756 132.699 1.00 27.46 242 ASP A C 1
ATOM 1416 O O . ASP A 1 174 ? 172.724 149.139 131.527 1.00 27.46 242 ASP A O 1
ATOM 1421 N N . GLY A 1 175 ? 172.647 149.596 133.725 1.00 24.02 243 GLY A N 1
ATOM 1422 C CA . GLY A 1 175 ? 172.324 150.992 133.579 1.00 24.02 243 GLY A CA 1
ATOM 1423 C C . GLY A 1 175 ? 170.850 151.283 133.692 1.00 24.02 243 GLY A C 1
ATOM 1424 O O . GLY A 1 175 ? 170.476 152.427 133.964 1.00 24.02 243 GLY A O 1
ATOM 1425 N N . THR A 1 176 ? 170.011 150.274 133.498 1.00 23.20 244 THR A N 1
ATOM 1426 C CA . THR A 1 176 ? 168.573 150.401 133.618 1.00 23.20 244 THR A CA 1
ATOM 1427 C C . THR A 1 176 ? 168.064 149.314 134.545 1.00 23.20 244 THR A C 1
ATOM 1428 O O . THR A 1 176 ? 168.754 148.323 134.791 1.00 23.20 244 THR A O 1
ATOM 1432 N N . TYR A 1 177 ? 166.868 149.517 135.079 1.00 22.39 245 TYR A N 1
ATOM 1433 C CA . TYR A 1 177 ? 166.142 148.462 135.762 1.00 22.39 245 TYR A CA 1
ATOM 1434 C C . TYR A 1 177 ? 164.675 148.528 135.368 1.00 22.39 245 TYR A C 1
ATOM 1435 O O . TYR A 1 177 ? 164.240 149.453 134.679 1.00 22.39 245 TYR A O 1
ATOM 1444 N N . VAL A 1 178 ? 163.925 147.510 135.773 1.00 21.01 246 VAL A N 1
ATOM 1445 C CA . VAL A 1 178 ? 162.530 147.354 135.387 1.00 21.01 246 VAL A CA 1
ATOM 1446 C C . VAL A 1 178 ? 161.653 147.538 136.614 1.00 21.01 246 VAL A C 1
ATOM 1447 O O . VAL A 1 178 ? 161.982 147.063 137.704 1.00 21.01 246 VAL A O 1
ATOM 1451 N N . THR A 1 179 ? 160.545 148.248 136.435 1.00 21.79 247 THR A N 1
ATOM 1452 C CA . THR A 1 179 ? 159.527 148.412 137.457 1.00 21.79 247 THR A CA 1
ATOM 1453 C C . THR A 1 179 ? 158.219 147.895 136.882 1.00 21.79 247 THR A C 1
ATOM 1454 O O . THR A 1 179 ? 158.101 147.697 135.673 1.00 21.79 247 THR A O 1
ATOM 1458 N N . TYR A 1 180 ? 157.238 147.653 137.743 1.00 22.96 248 TYR A N 1
ATOM 1459 C CA . TYR A 1 180 ? 156.039 146.936 137.338 1.00 22.96 248 TYR A CA 1
ATOM 1460 C C . TYR A 1 180 ? 154.772 147.707 137.679 1.00 22.96 248 TYR A C 1
ATOM 1461 O O . TYR A 1 180 ? 154.605 148.189 138.801 1.00 22.96 248 TYR A O 1
ATOM 1470 N N . ASN A 1 181 ? 153.876 147.789 136.697 1.00 25.91 249 ASN A N 1
ATOM 1471 C CA . ASN A 1 181 ? 152.623 148.519 136.776 1.00 25.91 249 ASN A CA 1
ATOM 1472 C C . ASN A 1 181 ? 151.510 147.664 137.361 1.00 25.91 249 ASN A C 1
ATOM 1473 O O . ASN A 1 181 ? 151.637 146.452 137.541 1.00 25.91 249 ASN A O 1
ATOM 1478 N N . ASP A 1 182 ? 150.394 148.327 137.637 1.00 25.01 250 ASP A N 1
ATOM 1479 C CA . ASP A 1 182 ? 149.088 147.701 137.767 1.00 25.01 250 ASP A CA 1
ATOM 1480 C C . ASP A 1 182 ? 148.107 148.374 136.825 1.00 25.01 250 ASP A C 1
ATOM 1481 O O . ASP A 1 182 ? 146.959 148.608 137.173 1.00 25.01 250 ASP A O 1
ATOM 1486 N N . ASN A 1 183 ? 148.564 148.682 135.616 1.00 26.58 251 ASN A N 1
ATOM 1487 C CA . ASN A 1 183 ? 147.793 149.511 134.699 1.00 26.58 251 ASN A CA 1
ATOM 1488 C C . ASN A 1 183 ? 146.433 148.903 134.387 1.00 26.58 251 ASN A C 1
ATOM 1489 O O . ASN A 1 183 ? 145.449 149.624 134.213 1.00 26.58 251 ASN A O 1
ATOM 1494 N N . VAL A 1 184 ? 146.359 147.575 134.290 1.00 29.01 252 VAL A N 1
ATOM 1495 C CA . VAL A 1 184 ? 145.086 146.929 133.985 1.00 29.01 252 VAL A CA 1
ATOM 1496 C C . VAL A 1 184 ? 144.117 147.078 135.148 1.00 29.01 252 VAL A C 1
ATOM 1497 O O . VAL A 1 184 ? 142.990 147.553 134.979 1.00 29.01 252 VAL A O 1
ATOM 1501 N N . LYS A 1 185 ? 144.536 146.671 136.345 1.00 26.05 253 LYS A N 1
ATOM 1502 C CA . LYS A 1 185 ? 143.651 146.716 137.500 1.00 26.05 253 LYS A CA 1
ATOM 1503 C C . LYS A 1 185 ? 143.314 148.147 137.886 1.00 26.05 253 LYS A C 1
ATOM 1504 O O . LYS A 1 185 ? 142.320 148.391 138.578 1.00 26.05 253 LYS A O 1
ATOM 1510 N N . ARG A 1 186 ? 144.140 149.105 137.469 1.00 21.16 254 ARG A N 1
ATOM 1511 C CA . ARG A 1 186 ? 143.873 150.506 137.760 1.00 21.16 254 ARG A CA 1
ATOM 1512 C C . ARG A 1 186 ? 143.056 151.163 136.661 1.00 21.16 254 ARG A C 1
ATOM 1513 O O . ARG A 1 186 ? 142.877 152.381 136.673 1.00 21.16 254 ARG A O 1
ATOM 1521 N N . GLY A 1 187 ? 142.552 150.385 135.715 1.00 26.75 255 GLY A N 1
ATOM 1522 C CA . GLY A 1 187 ? 141.673 150.906 134.694 1.00 26.75 255 GLY A CA 1
ATOM 1523 C C . GLY A 1 187 ? 142.375 151.697 133.619 1.00 26.75 255 GLY A C 1
ATOM 1524 O O . GLY A 1 187 ? 141.734 152.117 132.652 1.00 26.75 255 GLY A O 1
ATOM 1525 N N . LEU A 1 188 ? 143.678 151.911 133.760 1.00 27.24 256 LEU A N 1
ATOM 1526 C CA . LEU A 1 188 ? 144.415 152.710 132.797 1.00 27.24 256 LEU A CA 1
ATOM 1527 C C . LEU A 1 188 ? 144.600 151.969 131.486 1.00 27.24 256 LEU A C 1
ATOM 1528 O O . LEU A 1 188 ? 144.951 152.583 130.473 1.00 27.24 256 LEU A O 1
ATOM 1533 N N . CYS A 1 189 ? 144.350 150.664 131.483 1.00 38.05 257 CYS A N 1
ATOM 1534 C CA . CYS A 1 189 ? 144.400 149.872 130.268 1.00 38.05 257 CYS A CA 1
ATOM 1535 C C . CYS A 1 189 ? 143.573 148.614 130.470 1.00 38.05 257 CYS A C 1
ATOM 1536 O O . CYS A 1 189 ? 143.159 148.287 131.583 1.00 38.05 257 CYS A O 1
ATOM 1539 N N . THR A 1 190 ? 143.335 147.913 129.370 1.00 50.50 258 THR A N 1
ATOM 1540 C CA . THR A 1 190 ? 142.656 146.628 129.369 1.00 50.50 258 THR A CA 1
ATOM 1541 C C . THR A 1 190 ? 143.680 145.514 129.207 1.00 50.50 258 THR A C 1
ATOM 1542 O O . THR A 1 190 ? 144.793 145.740 128.729 1.00 50.50 258 THR A O 1
ATOM 1546 N N . GLY A 1 191 ? 143.296 144.302 129.607 1.00 55.63 259 GLY A N 1
ATOM 1547 C CA . GLY A 1 191 ? 144.137 143.152 129.327 1.00 55.63 259 GLY A CA 1
ATOM 1548 C C . GLY A 1 191 ? 144.361 142.917 127.848 1.00 55.63 259 GLY A C 1
ATOM 1549 O O . GLY A 1 191 ? 145.429 142.435 127.457 1.00 55.63 259 GLY A O 1
ATOM 1550 N N . ASP A 1 192 ? 143.380 143.264 127.015 1.00 59.95 260 ASP A N 1
ATOM 1551 C CA . ASP A 1 192 ? 143.511 143.051 125.579 1.00 59.95 260 ASP A CA 1
ATOM 1552 C C . ASP A 1 192 ? 144.627 143.897 124.984 1.00 59.95 260 ASP A C 1
ATOM 1553 O O . ASP A 1 192 ? 145.380 143.418 124.131 1.00 59.95 260 ASP A O 1
ATOM 1558 N N . GLU A 1 193 ? 144.742 145.161 125.397 1.00 56.58 261 GLU A N 1
ATOM 1559 C CA . GLU A 1 193 ? 145.787 146.006 124.830 1.00 56.58 261 GLU A CA 1
ATOM 1560 C C . GLU A 1 193 ? 147.152 145.674 125.415 1.00 56.58 261 GLU A C 1
ATOM 1561 O O . GLU A 1 193 ? 148.177 145.978 124.796 1.00 56.58 261 GLU A O 1
ATOM 1567 N N . VAL A 1 194 ? 147.191 145.050 126.592 1.00 56.87 262 VAL A N 1
ATOM 1568 C CA . VAL A 1 194 ? 148.458 144.540 127.104 1.00 56.87 262 VAL A CA 1
ATOM 1569 C C . VAL A 1 194 ? 148.914 143.347 126.276 1.00 56.87 262 VAL A C 1
ATOM 1570 O O . VAL A 1 194 ? 150.073 143.271 125.854 1.00 56.87 262 VAL A O 1
ATOM 1574 N N . GLU A 1 195 ? 148.001 142.406 126.008 1.00 63.44 263 GLU A N 1
ATOM 1575 C CA . GLU A 1 195 ? 148.359 141.250 125.191 1.00 63.44 263 GLU A CA 1
ATOM 1576 C C . GLU A 1 195 ? 148.593 141.633 123.738 1.00 63.44 263 GLU A C 1
ATOM 1577 O O . GLU A 1 195 ? 149.252 140.893 123.003 1.00 63.44 263 GLU A O 1
ATOM 1583 N N . LEU A 1 196 ? 148.064 142.772 123.302 1.00 66.87 264 LEU A N 1
ATOM 1584 C CA . LEU A 1 196 ? 148.205 143.159 121.906 1.00 66.87 264 LEU A CA 1
ATOM 1585 C C . LEU A 1 196 ? 149.560 143.799 121.638 1.00 66.87 264 LEU A C 1
ATOM 1586 O O . LEU A 1 196 ? 150.122 143.613 120.555 1.00 66.87 264 LEU A O 1
ATOM 1591 N N . GLY A 1 197 ? 150.095 144.546 122.598 1.00 65.40 265 GLY A N 1
ATOM 1592 C CA . GLY A 1 197 ? 151.366 145.214 122.411 1.00 65.40 265 GLY A CA 1
ATOM 1593 C C . GLY A 1 197 ? 151.227 146.719 122.345 1.00 65.40 265 GLY A C 1
ATOM 1594 O O . GLY A 1 197 ? 152.131 147.415 121.873 1.00 65.40 265 GLY A O 1
ATOM 1595 N N . GLN A 1 198 ? 150.086 147.232 122.810 1.00 65.07 266 GLN A N 1
ATOM 1596 C CA . GLN A 1 198 ? 149.832 148.666 122.757 1.00 65.07 266 GLN A CA 1
ATOM 1597 C C . GLN A 1 198 ? 150.271 149.361 124.041 1.00 65.07 266 GLN A C 1
ATOM 1598 O O . GLN A 1 198 ? 150.782 150.485 123.995 1.00 65.07 266 GLN A O 1
ATOM 1604 N N . CYS A 1 199 ? 150.078 148.720 125.189 1.00 52.97 267 CYS A N 1
ATOM 1605 C CA . CYS A 1 199 ? 150.638 149.195 126.442 1.00 52.97 267 CYS A CA 1
ATOM 1606 C C . CYS A 1 199 ? 151.326 148.031 127.140 1.00 52.97 267 CYS A C 1
ATOM 1607 O O . CYS A 1 199 ? 151.323 146.901 126.648 1.00 52.97 267 CYS A O 1
ATOM 1610 N N . SER A 1 200 ? 151.930 148.307 128.294 1.00 36.73 268 SER A N 1
ATOM 1611 C CA . SER A 1 200 ? 152.753 147.319 128.977 1.00 36.73 268 SER A CA 1
ATOM 1612 C C . SER A 1 200 ? 152.571 147.444 130.481 1.00 36.73 268 SER A C 1
ATOM 1613 O O . SER A 1 200 ? 152.154 148.482 130.995 1.00 36.73 268 SER A O 1
ATOM 1616 N N . LEU A 1 201 ? 152.895 146.367 131.192 1.00 27.29 269 LEU A N 1
ATOM 1617 C CA . LEU A 1 201 ? 152.824 146.344 132.645 1.00 27.29 269 LEU A CA 1
ATOM 1618 C C . LEU A 1 201 ? 154.184 146.524 133.301 1.00 27.29 269 LEU A C 1
ATOM 1619 O O . LEU A 1 201 ? 154.302 146.359 134.520 1.00 27.29 269 LEU A O 1
ATOM 1624 N N . ASN A 1 202 ? 155.213 146.849 132.528 1.00 27.12 270 ASN A N 1
ATOM 1625 C CA . ASN A 1 202 ? 156.536 147.116 133.067 1.00 27.12 270 ASN A CA 1
ATOM 1626 C C . ASN A 1 202 ? 157.142 148.313 132.352 1.00 27.12 270 ASN A C 1
ATOM 1627 O O . ASN A 1 202 ? 156.814 148.589 131.195 1.00 27.12 270 ASN A O 1
ATOM 1632 N N . GLN A 1 203 ? 158.017 149.025 133.054 1.00 22.35 271 GLN A N 1
ATOM 1633 C CA . GLN A 1 203 ? 158.713 150.186 132.520 1.00 22.35 271 GLN A CA 1
ATOM 1634 C C . GLN A 1 203 ? 160.201 150.027 132.787 1.00 22.35 271 GLN A C 1
ATOM 1635 O O . GLN A 1 203 ? 160.597 149.615 133.880 1.00 22.35 271 GLN A O 1
ATOM 1641 N N . THR A 1 204 ? 161.019 150.361 131.787 1.00 24.23 272 THR A N 1
ATOM 1642 C CA . THR A 1 204 ? 162.476 150.329 131.917 1.00 24.23 272 THR A CA 1
ATOM 1643 C C . THR A 1 204 ? 162.956 151.698 132.403 1.00 24.23 272 THR A C 1
ATOM 1644 O O . THR A 1 204 ? 162.791 152.732 131.755 1.00 24.23 272 THR A O 1
ATOM 1648 N N . VAL A 1 205 ? 163.506 151.712 133.604 1.00 22.70 273 VAL A N 1
ATOM 1649 C CA . VAL A 1 205 ? 163.975 152.938 134.233 1.00 22.70 273 VAL A CA 1
ATOM 1650 C C . VAL A 1 205 ? 165.496 153.028 134.241 1.00 22.70 273 VAL A C 1
ATOM 1651 O O . VAL A 1 205 ? 166.161 152.072 134.557 1.00 22.70 273 VAL A O 1
ATOM 1655 N N . SER A 1 206 ? 166.054 154.175 133.881 1.00 22.65 274 SER A N 1
ATOM 1656 C CA . SER A 1 206 ? 167.498 154.358 133.899 1.00 22.65 274 SER A CA 1
ATOM 1657 C C . SER A 1 206 ? 168.026 154.294 135.324 1.00 22.65 274 SER A C 1
ATOM 1658 O O . SER A 1 206 ? 167.461 154.885 136.229 1.00 22.65 274 SER A O 1
ATOM 1661 N N . SER A 1 207 ? 169.119 153.569 135.509 1.00 22.62 275 SER A N 1
ATOM 1662 C CA . SER A 1 207 ? 169.719 153.382 136.817 1.00 22.62 275 SER A CA 1
ATOM 1663 C C . SER A 1 207 ? 170.904 154.272 137.145 1.00 22.62 275 SER A C 1
ATOM 1664 O O . SER A 1 207 ? 171.415 154.228 138.257 1.00 22.62 275 SER A O 1
ATOM 1667 N N . GLU A 1 208 ? 171.326 155.071 136.169 1.00 24.39 276 GLU A N 1
ATOM 1668 C CA . GLU A 1 208 ? 172.487 155.917 136.347 1.00 24.39 276 GLU A CA 1
ATOM 1669 C C . GLU A 1 208 ? 172.308 157.124 137.220 1.00 24.39 276 GLU A C 1
ATOM 1670 O O . GLU A 1 208 ? 171.337 157.856 137.094 1.00 24.39 276 GLU A O 1
ATOM 1676 N N . THR A 1 209 ? 173.254 157.326 138.118 1.00 21.89 277 THR A N 1
ATOM 1677 C CA . THR A 1 209 ? 173.218 158.449 139.030 1.00 21.89 277 THR A CA 1
ATOM 1678 C C . THR A 1 209 ? 173.745 159.744 138.450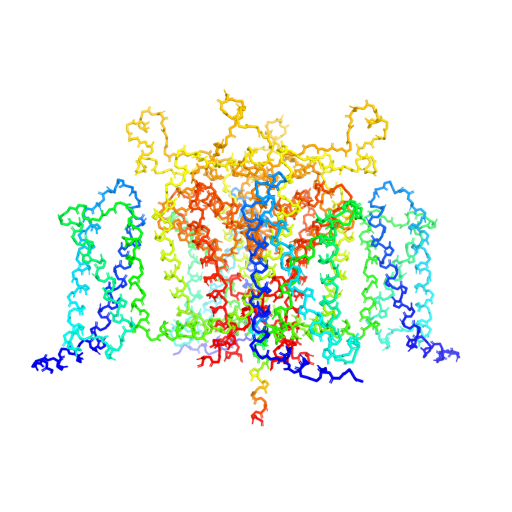 1.00 21.89 277 THR A C 1
ATOM 1679 O O . THR A 1 209 ? 174.224 159.780 137.320 1.00 21.89 277 THR A O 1
ATOM 1683 N N . ALA A 1 210 ? 173.624 160.820 139.213 1.00 23.11 278 ALA A N 1
ATOM 1684 C CA . ALA A 1 210 ? 174.140 162.122 138.792 1.00 23.11 278 ALA A CA 1
ATOM 1685 C C . ALA A 1 210 ? 175.639 162.092 138.637 1.00 23.11 278 ALA A C 1
ATOM 1686 O O . ALA A 1 210 ? 176.155 162.848 137.861 1.00 23.11 278 ALA A O 1
ATOM 1688 N N . ARG A 1 211 ? 176.333 161.242 139.397 1.00 20.91 279 ARG A N 1
ATOM 1689 C CA . ARG A 1 211 ? 177.787 161.153 139.345 1.00 20.91 279 ARG A CA 1
ATOM 1690 C C . ARG A 1 211 ? 178.268 160.157 138.312 1.00 20.91 279 ARG A C 1
ATOM 1691 O O . ARG A 1 211 ? 179.422 159.778 138.340 1.00 20.91 279 ARG A O 1
ATOM 1699 N N . GLY A 1 212 ? 177.405 159.722 137.405 1.00 19.69 280 GLY A N 1
ATOM 1700 C CA . GLY A 1 212 ? 177.800 158.849 136.307 1.00 19.69 280 GLY A CA 1
ATOM 1701 C C . GLY A 1 212 ? 177.794 157.354 136.469 1.00 19.69 280 GLY A C 1
ATOM 1702 O O . GLY A 1 212 ? 177.956 156.633 135.495 1.00 19.69 280 GLY A O 1
ATOM 1703 N N . TYR A 1 213 ? 177.555 156.880 137.679 1.00 21.04 281 TYR A N 1
ATOM 1704 C CA . TYR A 1 213 ? 177.548 155.459 137.943 1.00 21.04 281 TYR A CA 1
ATOM 1705 C C . TYR A 1 213 ? 176.186 154.867 137.802 1.00 21.04 281 TYR A C 1
ATOM 1706 O O . TYR A 1 213 ? 175.256 155.576 137.518 1.00 21.04 281 TYR A O 1
ATOM 1715 N N . THR A 1 214 ? 176.060 153.560 138.007 1.00 20.04 282 THR A N 1
ATOM 1716 C CA . THR A 1 214 ? 174.753 152.934 138.040 1.00 20.04 282 THR A CA 1
ATOM 1717 C C . THR A 1 214 ? 174.423 152.847 139.521 1.00 20.04 282 THR A C 1
ATOM 1718 O O . THR A 1 214 ? 175.310 152.963 140.351 1.00 20.04 282 THR A O 1
ATOM 1722 N N . TYR A 1 215 ? 173.168 152.633 139.868 1.00 20.03 283 TYR A N 1
ATOM 1723 C CA . TYR A 1 215 ? 172.752 152.659 141.259 1.00 20.03 283 TYR A CA 1
ATOM 1724 C C . TYR A 1 215 ? 173.476 151.734 142.215 1.00 20.03 283 TYR A C 1
ATOM 1725 O O . TYR A 1 215 ? 173.878 152.173 143.277 1.00 20.03 283 TYR A O 1
ATOM 1734 N N . GLY A 1 216 ? 173.671 150.478 141.835 1.00 19.39 284 GLY A N 1
ATOM 1735 C CA . GLY A 1 216 ? 174.367 149.557 142.692 1.00 19.39 284 GLY A CA 1
ATOM 1736 C C . GLY A 1 216 ? 175.804 149.912 142.936 1.00 19.39 284 GLY A C 1
ATOM 1737 O O . GLY A 1 216 ? 176.251 149.846 144.054 1.00 19.39 284 GLY A O 1
ATOM 1738 N N . GLU A 1 217 ? 176.527 150.271 141.877 1.00 19.52 285 GLU A N 1
ATOM 1739 C CA . GLU A 1 217 ? 177.934 150.628 141.987 1.00 19.52 285 GLU A CA 1
ATOM 1740 C C . GLU A 1 217 ? 178.248 151.850 142.808 1.00 19.52 285 GLU A C 1
ATOM 1741 O O . GLU A 1 217 ? 179.185 151.856 143.562 1.00 19.52 285 GLU A O 1
ATOM 1747 N N . GLU A 1 218 ? 177.467 152.892 142.653 1.00 20.88 286 GLU A N 1
ATOM 1748 C CA . GLU A 1 218 ? 177.663 154.106 143.393 1.00 20.88 286 GLU A CA 1
ATOM 1749 C C . GLU A 1 218 ? 177.393 153.976 144.864 1.00 20.88 286 GLU A C 1
ATOM 1750 O O . GLU A 1 218 ? 178.151 154.451 145.678 1.00 20.88 286 GLU A O 1
ATOM 1756 N N . TYR A 1 219 ? 176.301 153.333 145.222 1.00 28.02 287 TYR A N 1
ATOM 1757 C CA . TYR A 1 219 ? 175.931 153.255 146.627 1.00 28.02 287 TYR A CA 1
ATOM 1758 C C . TYR A 1 219 ? 176.458 152.088 147.417 1.00 28.02 287 TYR A C 1
ATOM 1759 O O . TYR A 1 219 ? 176.734 152.206 148.579 1.00 28.02 287 TYR A O 1
ATOM 1768 N N . TYR A 1 220 ? 176.556 150.938 146.778 1.00 16.62 288 TYR A N 1
ATOM 1769 C CA . TYR A 1 220 ? 176.986 149.737 147.462 1.00 16.62 288 TYR A CA 1
ATOM 1770 C C . TYR A 1 220 ? 177.968 148.995 146.632 1.00 16.62 288 TYR A C 1
ATOM 1771 O O . TYR A 1 220 ? 178.005 147.786 146.693 1.00 16.62 288 TYR A O 1
ATOM 1780 N N . GLY A 1 221 ? 178.752 149.708 145.839 1.00 17.53 289 GLY A N 1
ATOM 1781 C CA . GLY A 1 221 ? 179.718 149.024 144.998 1.00 17.53 289 GLY A CA 1
ATOM 1782 C C . GLY A 1 221 ? 180.827 148.358 145.787 1.00 17.53 289 GLY A C 1
ATOM 1783 O O . GLY A 1 221 ? 181.307 147.288 145.415 1.00 17.53 289 GLY A O 1
ATOM 1784 N N . THR A 1 222 ? 181.272 148.996 146.865 1.00 15.80 290 THR A N 1
ATOM 1785 C CA . THR A 1 222 ? 182.269 148.445 147.769 1.00 15.80 290 THR A CA 1
ATOM 1786 C C . THR A 1 222 ? 181.806 148.682 149.195 1.00 15.80 290 THR A C 1
ATOM 1787 O O . THR A 1 222 ? 180.763 149.284 149.435 1.00 15.80 290 THR A O 1
ATOM 1791 N N . PHE A 1 223 ? 182.603 148.210 150.148 1.00 16.55 291 PHE A N 1
ATOM 1792 C CA . PHE A 1 223 ? 182.250 148.317 151.557 1.00 16.55 291 PHE A CA 1
ATOM 1793 C C . PHE A 1 223 ? 182.298 149.751 152.064 1.00 16.55 291 PHE A C 1
ATOM 1794 O O . PHE A 1 223 ? 181.449 150.149 152.865 1.00 16.55 291 PHE A O 1
ATOM 1802 N N . PHE A 1 224 ? 183.281 150.537 151.630 1.00 16.51 292 PHE A N 1
ATOM 1803 C CA . PHE A 1 224 ? 183.372 151.914 152.096 1.00 16.51 292 PHE A CA 1
ATOM 1804 C C . PHE A 1 224 ? 182.376 152.813 151.381 1.00 16.51 292 PHE A C 1
ATOM 1805 O O . PHE A 1 224 ? 181.870 153.766 151.980 1.00 16.51 292 PHE A O 1
ATOM 1813 N N . ARG A 1 225 ? 182.041 152.498 150.133 1.00 16.87 293 ARG A N 1
ATOM 1814 C CA . ARG A 1 225 ? 180.918 153.163 149.489 1.00 16.87 293 ARG A CA 1
ATOM 1815 C C . ARG A 1 225 ? 179.623 152.909 150.241 1.00 16.87 293 ARG A C 1
ATOM 1816 O O . ARG A 1 225 ? 178.848 153.837 150.485 1.00 16.87 293 ARG A O 1
ATOM 1824 N N . ALA A 1 226 ? 179.374 151.658 150.621 1.00 16.01 294 ALA A N 1
ATOM 1825 C CA . ALA A 1 226 ? 178.159 151.332 151.352 1.00 16.01 294 ALA A CA 1
ATOM 1826 C C . ALA A 1 226 ? 178.155 151.965 152.732 1.00 16.01 294 ALA A C 1
ATOM 1827 O O . ALA A 1 226 ? 177.105 152.378 153.224 1.00 16.01 294 ALA A O 1
ATOM 1829 N N . LEU A 1 227 ? 179.317 152.055 153.369 1.00 17.98 295 LEU A N 1
ATOM 1830 C CA . LEU A 1 227 ? 179.415 152.696 154.676 1.00 17.98 295 LEU A CA 1
ATOM 1831 C C . LEU A 1 227 ? 179.144 154.190 154.589 1.00 17.98 295 LEU A C 1
ATOM 1832 O O . LEU A 1 227 ? 178.467 154.755 155.455 1.00 17.98 295 LEU A O 1
ATOM 1837 N N . TYR A 1 228 ? 179.654 154.838 153.544 1.00 18.28 296 TYR A N 1
ATOM 1838 C CA . TYR A 1 228 ? 179.333 156.235 153.295 1.00 18.28 296 TYR A CA 1
ATOM 1839 C C . TYR A 1 228 ? 177.844 156.419 153.034 1.00 18.28 296 TYR A C 1
ATOM 1840 O O . TYR A 1 228 ? 177.220 157.341 153.571 1.00 18.28 296 TYR A O 1
ATOM 1849 N N . THR A 1 229 ? 177.262 155.543 152.213 1.00 18.89 297 THR A N 1
ATOM 1850 C CA . THR A 1 229 ? 175.833 155.594 151.928 1.00 18.89 297 THR A CA 1
ATOM 1851 C C . THR A 1 229 ? 175.005 155.436 153.194 1.00 18.89 297 THR A C 1
ATOM 1852 O O . THR A 1 229 ? 173.979 156.099 153.360 1.00 18.89 297 THR A O 1
ATOM 1856 N N . LEU A 1 230 ? 175.436 154.570 154.103 1.00 18.78 298 LEU A N 1
ATOM 1857 C CA . LEU A 1 230 ? 174.682 154.380 155.333 1.00 18.78 298 LEU A CA 1
ATOM 1858 C C . LEU A 1 230 ? 174.873 155.532 156.298 1.00 18.78 298 LEU A C 1
ATOM 1859 O O . LEU A 1 230 ? 173.978 155.812 157.089 1.00 18.78 298 LEU A O 1
ATOM 1864 N N . PHE A 1 231 ? 176.017 156.215 156.255 1.00 18.31 299 PHE A N 1
ATOM 1865 C CA . PHE A 1 231 ? 176.147 157.463 157.005 1.00 18.31 299 PHE A CA 1
ATOM 1866 C C . PHE A 1 231 ? 175.192 158.521 156.461 1.00 18.31 299 PHE A C 1
ATOM 1867 O O . PHE A 1 231 ? 174.531 159.239 157.223 1.00 18.31 299 PHE A O 1
ATOM 1875 N N . GLN A 1 232 ? 175.103 158.622 155.138 1.00 19.47 300 GLN A N 1
ATOM 1876 C CA . GLN A 1 232 ? 174.160 159.551 154.532 1.00 19.47 300 GLN A CA 1
ATOM 1877 C C . GLN A 1 232 ? 172.725 159.224 154.918 1.00 19.47 300 GLN A C 1
ATOM 1878 O O . GLN A 1 232 ? 171.956 160.126 155.256 1.00 19.47 300 GLN A O 1
ATOM 1884 N N . VAL A 1 233 ? 172.352 157.943 154.884 1.00 19.79 301 VAL A N 1
ATOM 1885 C CA . VAL A 1 233 ? 171.023 157.525 155.323 1.00 19.79 301 VAL A CA 1
ATOM 1886 C C . VAL A 1 233 ? 170.839 157.793 156.808 1.00 19.79 301 VAL A C 1
ATOM 1887 O O . VAL A 1 233 ? 169.744 158.142 157.253 1.00 19.79 301 VAL A O 1
ATOM 1891 N N . LEU A 1 234 ? 171.898 157.646 157.593 1.00 21.33 302 LEU A N 1
ATOM 1892 C CA . LEU A 1 234 ? 171.839 157.917 159.019 1.00 21.33 302 LEU A CA 1
ATOM 1893 C C . LEU A 1 234 ? 171.537 159.377 159.302 1.00 21.33 302 LEU A C 1
ATOM 1894 O O . LEU A 1 234 ? 170.895 159.697 160.306 1.00 21.33 302 LEU A O 1
ATOM 1899 N N . THR A 1 235 ? 171.862 160.260 158.372 1.00 22.38 303 THR A N 1
ATOM 1900 C CA . THR A 1 235 ? 171.570 161.678 158.527 1.00 22.38 303 THR A CA 1
ATOM 1901 C C . THR A 1 235 ? 170.238 162.034 157.865 1.00 22.38 303 THR A C 1
ATOM 1902 O O . THR A 1 235 ? 169.720 163.126 158.068 1.00 22.38 303 THR A O 1
ATOM 1906 N N . GLY A 1 236 ? 169.664 161.111 157.105 1.00 21.22 304 GLY A N 1
ATOM 1907 C CA . GLY A 1 236 ? 168.387 161.343 156.462 1.00 21.22 304 GLY A CA 1
ATOM 1908 C C . GLY A 1 236 ? 168.452 161.975 155.104 1.00 21.22 304 GLY A C 1
ATOM 1909 O O . GLY A 1 236 ? 167.428 162.309 154.524 1.00 21.22 304 GLY A O 1
ATOM 1910 N N . GLU A 1 237 ? 169.648 162.128 154.576 1.00 20.74 305 GLU A N 1
ATOM 1911 C CA . GLU A 1 237 ? 169.801 162.789 153.302 1.00 20.74 305 GLU A CA 1
ATOM 1912 C C . GLU A 1 237 ? 169.394 161.985 152.094 1.00 20.74 305 GLU A C 1
ATOM 1913 O O . GLU A 1 237 ? 170.067 161.027 151.755 1.00 20.74 305 GLU A O 1
ATOM 1919 N N . SER A 1 238 ? 168.289 162.339 151.465 1.00 20.29 306 SER A N 1
ATOM 1920 C CA . SER A 1 238 ? 167.817 161.734 150.220 1.00 20.29 306 SER A CA 1
ATOM 1921 C C . SER A 1 238 ? 167.805 160.211 150.291 1.00 20.29 306 SER A C 1
ATOM 1922 O O . SER A 1 238 ? 167.979 159.523 149.285 1.00 20.29 306 SER A O 1
ATOM 1925 N N . TRP A 1 239 ? 167.571 159.678 151.491 1.00 18.75 307 TRP A N 1
ATOM 1926 C CA . TRP A 1 239 ? 167.724 158.246 151.692 1.00 18.75 307 TRP A CA 1
ATOM 1927 C C . TRP A 1 239 ? 166.667 157.435 150.962 1.00 18.75 307 TRP A C 1
ATOM 1928 O O . TRP A 1 239 ? 166.900 156.256 150.683 1.00 18.75 307 TRP A O 1
ATOM 1939 N N . SER A 1 240 ? 165.519 158.029 150.642 1.00 18.01 308 SER A N 1
ATOM 1940 C CA . SER A 1 240 ? 164.451 157.322 149.948 1.00 18.01 308 SER A CA 1
ATOM 1941 C C . SER A 1 240 ? 164.505 157.545 148.444 1.00 18.01 308 SER A C 1
ATOM 1942 O O . SER A 1 240 ? 164.538 156.585 147.676 1.00 18.01 308 SER A O 1
ATOM 1945 N N . GLU A 1 241 ? 164.528 158.801 148.010 1.00 21.17 309 GLU A N 1
ATOM 1946 C CA . GLU A 1 241 ? 164.358 159.085 146.593 1.00 21.17 309 GLU A CA 1
ATOM 1947 C C . GLU A 1 241 ? 165.549 158.633 145.761 1.00 21.17 309 GLU A C 1
ATOM 1948 O O . GLU A 1 241 ? 165.377 158.233 144.605 1.00 21.17 309 GLU A O 1
ATOM 1954 N N . ALA A 1 242 ? 166.754 158.688 146.318 1.00 19.93 310 ALA A N 1
ATOM 1955 C CA . ALA A 1 242 ? 167.956 158.312 145.589 1.00 19.93 310 ALA A CA 1
ATOM 1956 C C . ALA A 1 242 ? 168.455 156.920 145.935 1.00 19.93 310 ALA A C 1
ATOM 1957 O O . ALA A 1 242 ? 169.051 156.258 145.085 1.00 19.93 310 ALA A O 1
ATOM 1959 N N . VAL A 1 243 ? 168.223 156.456 147.161 1.00 18.97 311 VAL A N 1
ATOM 1960 C CA . VAL A 1 243 ? 168.797 155.200 147.628 1.00 18.97 311 VAL A CA 1
ATOM 1961 C C . VAL A 1 243 ? 167.729 154.124 147.784 1.00 18.97 311 VAL A C 1
ATOM 1962 O O . VAL A 1 243 ? 167.742 153.120 147.066 1.00 18.97 311 VAL A O 1
ATOM 1966 N N . ALA A 1 244 ? 166.791 154.330 148.711 1.00 18.67 312 ALA A N 1
ATOM 1967 C CA . ALA A 1 244 ? 165.893 153.251 149.112 1.00 18.67 312 ALA A CA 1
ATOM 1968 C C . ALA A 1 244 ? 164.905 152.897 148.009 1.00 18.67 312 ALA A C 1
ATOM 1969 O O . ALA A 1 244 ? 164.759 151.724 147.657 1.00 18.67 312 ALA A O 1
ATOM 1971 N N . ARG A 1 245 ? 164.224 153.893 147.447 1.00 16.74 313 ARG A N 1
ATOM 1972 C CA . ARG A 1 245 ? 163.129 153.604 146.524 1.00 16.74 313 ARG A CA 1
ATOM 1973 C C . ARG A 1 245 ? 163.553 152.881 145.253 1.00 16.74 313 ARG A C 1
ATOM 1974 O O . ARG A 1 245 ? 162.789 152.013 144.798 1.00 16.74 313 ARG A O 1
ATOM 1982 N N . PRO A 1 246 ? 164.697 153.170 144.623 1.00 20.62 314 PRO A N 1
ATOM 1983 C CA . PRO A 1 246 ? 165.090 152.340 143.469 1.00 20.62 314 PRO A CA 1
ATOM 1984 C C . PRO A 1 246 ? 165.221 150.865 143.813 1.00 20.62 314 PRO A C 1
ATOM 1985 O O . PRO A 1 246 ? 164.759 150.013 143.050 1.00 20.62 314 PRO A O 1
ATOM 1989 N N . ALA A 1 247 ? 165.812 150.541 144.961 1.00 20.72 315 ALA A N 1
ATOM 1990 C CA . ALA A 1 247 ? 165.916 149.148 145.378 1.00 20.72 315 ALA A CA 1
ATOM 1991 C C . ALA A 1 247 ? 164.549 148.570 145.731 1.00 20.72 315 ALA A C 1
ATOM 1992 O O . ALA A 1 247 ? 164.257 147.410 145.426 1.00 20.72 315 ALA A O 1
ATOM 1994 N N . VAL A 1 248 ? 163.700 149.372 146.374 1.00 19.82 316 VAL A N 1
ATOM 1995 C CA . VAL A 1 248 ? 162.387 148.907 146.808 1.00 19.82 316 VAL A CA 1
ATOM 1996 C C . VAL A 1 248 ? 161.515 148.543 145.612 1.00 19.82 316 VAL A C 1
ATOM 1997 O O . VAL A 1 248 ? 160.835 147.511 145.614 1.00 19.82 316 VAL A O 1
ATOM 2001 N N . PHE A 1 249 ? 161.518 149.373 144.576 1.00 20.46 317 PHE A N 1
ATOM 2002 C CA . PHE A 1 249 ? 160.661 149.149 143.421 1.00 20.46 317 PHE A CA 1
ATOM 2003 C C . PHE A 1 249 ? 161.345 148.364 142.316 1.00 20.46 317 PHE A C 1
ATOM 2004 O O . PHE A 1 249 ? 160.678 147.950 141.365 1.00 20.46 317 PHE A O 1
ATOM 2012 N N . GLU A 1 250 ? 162.648 148.127 142.423 1.00 26.57 318 GLU A N 1
ATOM 2013 C CA . GLU A 1 250 ? 163.296 147.198 141.509 1.00 26.57 318 GLU A CA 1
ATOM 2014 C C . GLU A 1 250 ? 162.852 145.774 141.804 1.00 26.57 318 GLU A C 1
ATOM 2015 O O . GLU A 1 250 ? 162.709 144.953 140.891 1.00 26.57 318 GLU A O 1
ATOM 2021 N N . SER A 1 251 ? 162.610 145.475 143.077 1.00 26.37 319 SER A N 1
ATOM 2022 C CA . SER A 1 251 ? 162.016 144.208 143.469 1.00 26.37 319 SER A CA 1
ATOM 2023 C C . SER A 1 251 ? 160.557 144.157 143.040 1.00 26.37 319 SER A C 1
ATOM 2024 O O . SER A 1 251 ? 159.734 144.944 143.511 1.00 26.37 319 SER A O 1
ATOM 2027 N N . HIS A 1 252 ? 160.230 143.221 142.153 1.00 27.89 320 HIS A N 1
ATOM 2028 C CA . HIS A 1 252 ? 158.857 143.108 141.681 1.00 27.89 320 HIS A CA 1
ATOM 2029 C C . HIS A 1 252 ? 157.905 142.847 142.836 1.00 27.89 320 HIS A C 1
ATOM 2030 O O . HIS A 1 252 ? 157.016 143.655 143.121 1.00 27.89 320 HIS A O 1
ATOM 2037 N N . TYR A 1 253 ? 158.081 141.720 143.517 1.00 32.90 321 TYR A N 1
ATOM 2038 C CA . TYR A 1 253 ? 157.233 141.336 144.628 1.00 32.90 321 TYR A CA 1
ATOM 2039 C C . TYR A 1 253 ? 157.988 141.183 145.934 1.00 32.90 321 TYR A C 1
ATOM 2040 O O . TYR A 1 253 ? 157.349 141.025 146.981 1.00 32.90 321 TYR A O 1
ATOM 2049 N N . ASP A 1 254 ? 159.317 141.225 145.910 1.00 33.45 322 ASP A N 1
ATOM 2050 C CA . ASP A 1 254 ? 160.138 141.045 147.103 1.00 33.45 322 ASP A CA 1
ATOM 2051 C C . ASP A 1 254 ? 160.461 142.372 147.765 1.00 33.45 322 ASP A C 1
ATOM 2052 O O . ASP A 1 254 ? 161.467 142.495 148.464 1.00 33.45 322 ASP A O 1
ATOM 2057 N N . SER A 1 255 ? 159.606 143.375 147.571 1.00 28.34 323 SER A N 1
ATOM 2058 C CA . SER A 1 255 ? 159.865 144.725 148.051 1.00 28.34 323 SER A CA 1
ATOM 2059 C C . SER A 1 255 ? 160.048 144.801 149.554 1.00 28.34 323 SER A C 1
ATOM 2060 O O . SER A 1 255 ? 160.596 145.794 150.034 1.00 28.34 323 SER A O 1
ATOM 2063 N N . PHE A 1 256 ? 159.610 143.790 150.303 1.00 28.58 324 PHE A N 1
ATOM 2064 C CA . PHE A 1 256 ? 159.796 143.820 151.747 1.00 28.58 324 PHE A CA 1
ATOM 2065 C C . PHE A 1 256 ? 161.270 143.747 152.117 1.00 28.58 324 PHE A C 1
ATOM 2066 O O . PHE A 1 256 ? 161.656 144.204 153.194 1.00 28.58 324 PHE A O 1
ATOM 2074 N N . GLY A 1 257 ? 162.101 143.185 151.244 1.00 22.91 325 GLY A N 1
ATOM 2075 C CA . GLY A 1 257 ? 163.517 143.072 151.492 1.00 22.91 325 GLY A CA 1
ATOM 2076 C C . GLY A 1 257 ? 164.197 144.413 151.667 1.00 22.91 325 GLY A C 1
ATOM 2077 O O . GLY A 1 257 ? 164.684 144.745 152.751 1.00 22.91 325 GLY A O 1
ATOM 2078 N N . PRO A 1 258 ? 164.249 145.211 150.596 1.00 19.70 326 PRO A N 1
ATOM 2079 C CA . PRO A 1 258 ? 164.829 146.553 150.726 1.00 19.70 326 PRO A CA 1
ATOM 2080 C C . PRO A 1 258 ? 164.070 147.444 151.685 1.00 19.70 326 PRO A C 1
ATOM 2081 O O . PRO A 1 258 ? 164.689 148.224 152.421 1.00 19.70 326 PRO A O 1
ATOM 2085 N N . VAL A 1 259 ? 162.738 147.363 151.690 1.00 19.11 327 VAL A N 1
ATOM 2086 C CA . VAL A 1 259 ? 161.950 148.177 152.609 1.00 19.11 327 VAL A CA 1
ATOM 2087 C C . VAL A 1 259 ? 162.380 147.911 154.039 1.00 19.11 327 VAL A C 1
ATOM 2088 O O . VAL A 1 259 ? 162.602 148.838 154.817 1.00 19.11 327 VAL A O 1
ATOM 2092 N N . LEU A 1 260 ? 162.518 146.639 154.401 1.00 22.77 328 LEU A N 1
ATOM 2093 C CA . LEU A 1 260 ? 162.859 146.290 155.772 1.00 22.77 328 LEU A CA 1
ATOM 2094 C C . LEU A 1 260 ? 164.314 146.605 156.076 1.00 22.77 328 LEU A C 1
ATOM 2095 O O . LEU A 1 260 ? 164.632 147.043 157.182 1.00 22.77 328 LEU A O 1
ATOM 2100 N N . PHE A 1 261 ? 165.202 146.409 155.099 1.00 20.13 329 PHE A N 1
ATOM 2101 C CA . PHE A 1 261 ? 166.582 146.871 155.208 1.00 20.13 329 PHE A CA 1
ATOM 2102 C C . PHE A 1 261 ? 166.639 148.325 155.659 1.00 20.13 329 PHE A C 1
ATOM 2103 O O . PHE A 1 261 ? 167.162 148.648 156.734 1.00 20.13 329 PHE A O 1
ATOM 2111 N N . TYR A 1 262 ? 166.039 149.211 154.866 1.00 18.51 330 TYR A N 1
ATOM 2112 C CA . TYR A 1 262 ? 166.153 150.639 155.141 1.00 18.51 330 TYR A CA 1
ATOM 2113 C C . TYR A 1 262 ? 165.341 151.053 156.360 1.00 18.51 330 TYR A C 1
ATOM 2114 O O . TYR A 1 262 ? 165.789 151.889 157.143 1.00 18.51 330 TYR A O 1
ATOM 2123 N N . VAL A 1 263 ? 164.155 150.478 156.553 1.00 20.08 331 VAL A N 1
ATOM 2124 C CA . VAL A 1 263 ? 163.321 150.869 157.682 1.00 20.08 331 VAL A CA 1
ATOM 2125 C C . VAL A 1 263 ? 163.964 150.440 158.990 1.00 20.08 331 VAL A C 1
ATOM 2126 O O . VAL A 1 263 ? 164.021 151.214 159.949 1.00 20.08 331 VAL A O 1
ATOM 2130 N N . SER A 1 264 ? 164.467 149.208 159.051 1.00 21.31 332 SER A N 1
ATOM 2131 C CA . SER A 1 264 ? 165.150 148.740 160.245 1.00 21.31 332 SER A CA 1
ATOM 2132 C C . SER A 1 264 ? 166.397 149.560 160.521 1.00 21.31 332 SER A C 1
ATOM 2133 O O . SER A 1 264 ? 166.658 149.923 161.671 1.00 21.31 332 SER A O 1
ATOM 2136 N N . PHE A 1 265 ? 167.185 149.865 159.482 1.00 22.67 333 PHE A N 1
ATOM 2137 C CA . PHE A 1 265 ? 168.379 150.670 159.699 1.00 22.67 333 PHE A CA 1
ATOM 2138 C C . PHE A 1 265 ? 168.019 152.050 160.222 1.00 22.67 333 PHE A C 1
ATOM 2139 O O . PHE A 1 265 ? 168.570 152.505 161.229 1.00 22.67 333 PHE A O 1
ATOM 2147 N N . ILE A 1 266 ? 167.103 152.741 159.542 1.00 22.52 334 ILE A N 1
ATOM 2148 C CA . ILE A 1 266 ? 166.697 154.069 159.981 1.00 22.52 334 ILE A CA 1
ATOM 2149 C C . ILE A 1 266 ? 166.237 154.021 161.427 1.00 22.52 334 ILE A C 1
ATOM 2150 O O . ILE A 1 266 ? 166.803 154.700 162.285 1.00 22.52 334 ILE A O 1
ATOM 2155 N N . ILE A 1 267 ? 165.277 153.144 161.732 1.00 26.04 335 ILE A N 1
ATOM 2156 C CA . ILE A 1 267 ? 164.777 153.046 163.097 1.00 26.04 335 ILE A CA 1
ATOM 2157 C C . ILE A 1 267 ? 165.936 152.855 164.061 1.00 26.04 335 ILE A C 1
ATOM 2158 O O . ILE A 1 267 ? 166.307 153.786 164.786 1.00 26.04 335 ILE A O 1
ATOM 2163 N N . ILE A 1 268 ? 166.620 151.710 163.966 1.00 28.43 336 ILE A N 1
ATOM 2164 C CA . ILE A 1 268 ? 167.632 151.337 164.949 1.00 28.43 336 ILE A CA 1
ATOM 2165 C C . ILE A 1 268 ? 168.688 152.425 165.031 1.00 28.43 336 ILE A C 1
ATOM 2166 O O . ILE A 1 268 ? 168.702 153.213 165.985 1.00 28.43 336 ILE A O 1
ATOM 2171 N N . CYS A 1 269 ? 169.475 152.562 163.964 1.00 31.47 337 CYS A N 1
ATOM 2172 C CA . CYS A 1 269 ? 170.622 153.449 164.000 1.00 31.47 337 CYS A CA 1
ATOM 2173 C C . CYS A 1 269 ? 170.158 154.874 164.212 1.00 31.47 337 CYS A C 1
ATOM 2174 O O . CYS A 1 269 ? 170.348 155.403 165.306 1.00 31.47 337 CYS A O 1
ATOM 2177 N N . GLN A 1 270 ? 169.448 155.447 163.238 1.00 29.69 338 GLN A N 1
ATOM 2178 C CA . GLN A 1 270 ? 169.135 156.862 163.294 1.00 29.69 338 GLN A CA 1
ATOM 2179 C C . GLN A 1 270 ? 168.441 157.145 164.612 1.00 29.69 338 GLN A C 1
ATOM 2180 O O . GLN A 1 270 ? 169.094 157.639 165.540 1.00 29.69 338 GLN A O 1
ATOM 2186 N N . ILE A 1 271 ? 167.211 156.661 164.779 1.00 30.99 339 ILE A N 1
ATOM 2187 C CA . ILE A 1 271 ? 166.429 157.098 165.920 1.00 30.99 339 ILE A CA 1
ATOM 2188 C C . ILE A 1 271 ? 167.127 156.647 167.192 1.00 30.99 339 ILE A C 1
ATOM 2189 O O . ILE A 1 271 ? 167.730 157.469 167.899 1.00 30.99 339 ILE A O 1
ATOM 2194 N N . VAL A 1 272 ? 167.169 155.335 167.428 1.00 32.82 340 VAL A N 1
ATOM 2195 C CA . VAL A 1 272 ? 167.583 154.861 168.737 1.00 32.82 340 VAL A CA 1
ATOM 2196 C C . VAL A 1 272 ? 169.033 155.234 168.996 1.00 32.82 340 VAL A C 1
ATOM 2197 O O . VAL A 1 272 ? 169.346 155.915 169.976 1.00 32.82 340 VAL A O 1
ATOM 2201 N N . LEU A 1 273 ? 169.935 154.822 168.106 1.00 33.75 341 LEU A N 1
ATOM 2202 C CA . LEU A 1 273 ? 171.349 154.900 168.423 1.00 33.75 341 LEU A CA 1
ATOM 2203 C C . LEU A 1 273 ? 171.864 156.333 168.376 1.00 33.75 341 LEU A C 1
ATOM 2204 O O . LEU A 1 273 ? 172.663 156.720 169.236 1.00 33.75 341 LEU A O 1
ATOM 2209 N N . ILE A 1 274 ? 171.455 157.141 167.386 1.00 33.91 342 ILE A N 1
ATOM 2210 C CA . ILE A 1 274 ? 171.911 158.523 167.401 1.00 33.91 342 ILE A CA 1
ATOM 2211 C C . ILE A 1 274 ? 171.417 159.227 168.652 1.00 33.91 342 ILE A C 1
ATOM 2212 O O . ILE A 1 274 ? 172.156 159.998 169.279 1.00 33.91 342 ILE A O 1
ATOM 2217 N N . ASN A 1 275 ? 170.170 158.970 169.054 1.00 33.62 343 ASN A N 1
ATOM 2218 C CA . ASN A 1 275 ? 169.682 159.678 170.222 1.00 33.62 343 ASN A CA 1
ATOM 2219 C C . ASN A 1 275 ? 170.353 159.188 171.499 1.00 33.62 343 ASN A C 1
ATOM 2220 O O . ASN A 1 275 ? 170.582 159.989 172.408 1.00 33.62 343 ASN A O 1
ATOM 2225 N N . VAL A 1 276 ? 170.748 157.914 171.571 1.00 35.08 344 VAL A N 1
ATOM 2226 C CA . VAL A 1 276 ? 171.499 157.463 172.745 1.00 35.08 344 VAL A CA 1
ATOM 2227 C C . VAL A 1 276 ? 172.896 158.071 172.766 1.00 35.08 344 VAL A C 1
ATOM 2228 O O . VAL A 1 276 ? 173.394 158.471 173.824 1.00 35.08 344 VAL A O 1
ATOM 2232 N N . VAL A 1 277 ? 173.552 158.150 171.607 1.00 35.42 345 VAL A N 1
ATOM 2233 C CA . VAL A 1 277 ? 174.890 158.733 171.549 1.00 35.42 345 VAL A CA 1
ATOM 2234 C C . VAL A 1 277 ? 174.854 160.187 172.001 1.00 35.42 345 VAL A C 1
ATOM 2235 O O . VAL A 1 277 ? 175.648 160.617 172.848 1.00 35.42 345 VAL A O 1
ATOM 2239 N N . VAL A 1 278 ? 173.921 160.965 171.448 1.00 35.86 346 VAL A N 1
ATOM 2240 C CA . VAL A 1 278 ? 173.821 162.370 171.821 1.00 35.86 346 VAL A CA 1
ATOM 2241 C C . VAL A 1 278 ? 173.387 162.524 173.272 1.00 35.86 346 VAL A C 1
ATOM 2242 O O . VAL A 1 278 ? 173.813 163.462 173.953 1.00 35.86 346 VAL A O 1
ATOM 2246 N N . ALA A 1 279 ? 172.561 161.608 173.783 1.00 37.67 347 ALA A N 1
ATOM 2247 C CA . ALA A 1 279 ? 172.162 161.685 175.182 1.00 37.67 347 ALA A CA 1
ATOM 2248 C C . ALA A 1 279 ? 173.346 161.464 176.111 1.00 37.67 347 ALA A C 1
ATOM 2249 O O . ALA A 1 279 ? 173.493 162.171 177.111 1.00 37.67 347 ALA A O 1
ATOM 2251 N N . VAL A 1 280 ? 174.202 160.489 175.797 1.00 41.50 348 VAL A N 1
ATOM 2252 C CA . VAL A 1 280 ? 175.407 160.272 176.594 1.00 41.50 348 VAL A CA 1
ATOM 2253 C C . VAL A 1 280 ? 176.332 161.481 176.512 1.00 41.50 348 VAL A C 1
ATOM 2254 O O . VAL A 1 280 ? 176.852 161.948 177.539 1.00 41.50 348 VAL A O 1
ATOM 2258 N N . LEU A 1 281 ? 176.545 162.004 175.300 1.00 43.25 349 LEU A N 1
ATOM 2259 C CA . LEU A 1 281 ? 177.339 163.214 175.115 1.00 43.25 349 LEU A CA 1
ATOM 2260 C C . LEU A 1 281 ? 176.865 164.335 176.034 1.00 43.25 349 LEU A C 1
ATOM 2261 O O . LEU A 1 281 ? 177.637 164.875 176.839 1.00 43.25 349 LEU A O 1
ATOM 2266 N N . LEU A 1 282 ? 175.581 164.686 175.939 1.00 44.96 350 LEU A N 1
ATOM 2267 C CA . LEU A 1 282 ? 175.068 165.819 176.697 1.00 44.96 350 LEU A CA 1
ATOM 2268 C C . LEU A 1 282 ? 175.029 165.538 178.195 1.00 44.96 350 LEU A C 1
ATOM 2269 O O . LEU A 1 282 ? 175.198 166.463 178.989 1.00 44.96 350 LEU A O 1
ATOM 2274 N N . ASP A 1 283 ? 174.838 164.283 178.609 1.00 54.22 351 ASP A N 1
ATOM 2275 C CA . ASP A 1 283 ? 174.883 163.972 180.036 1.00 54.22 351 ASP A CA 1
ATOM 2276 C C . ASP A 1 283 ? 176.273 164.209 180.605 1.00 54.22 351 ASP A C 1
ATOM 2277 O O . ASP A 1 283 ? 176.432 164.817 181.677 1.00 54.22 351 ASP A O 1
ATOM 2282 N N . LYS A 1 284 ? 177.298 163.728 179.898 1.00 55.97 352 LYS A N 1
ATOM 2283 C CA . LYS A 1 284 ? 178.657 163.934 180.373 1.00 55.97 352 LYS A CA 1
ATOM 2284 C C . LYS A 1 284 ? 179.018 165.413 180.361 1.00 55.97 352 LYS A C 1
ATOM 2285 O O . LYS A 1 284 ? 179.715 165.887 181.260 1.00 55.97 352 LYS A O 1
ATOM 2291 N N . MET A 1 285 ? 178.486 166.178 179.399 1.00 59.62 353 MET A N 1
ATOM 2292 C CA . MET A 1 285 ? 178.721 167.624 179.416 1.00 59.62 353 MET A CA 1
ATOM 2293 C C . MET A 1 285 ? 178.036 168.303 180.600 1.00 59.62 353 MET A C 1
ATOM 2294 O O . MET A 1 285 ? 178.614 169.197 181.224 1.00 59.62 353 MET A O 1
ATOM 2299 N N . VAL A 1 286 ? 176.795 167.920 180.907 1.00 66.79 354 VAL A N 1
ATOM 2300 C CA . VAL A 1 286 ? 176.042 168.641 181.929 1.00 66.79 354 VAL A CA 1
ATOM 2301 C C . VAL A 1 286 ? 176.474 168.227 183.329 1.00 66.79 354 VAL A C 1
ATOM 2302 O O . VAL A 1 286 ? 176.131 168.899 184.309 1.00 66.79 354 VAL A O 1
ATOM 2306 N N . GLU A 1 287 ? 177.190 167.107 183.469 1.00 71.87 355 GLU A N 1
ATOM 2307 C CA . GLU A 1 287 ? 177.841 166.861 184.755 1.00 71.87 355 GLU A CA 1
ATOM 2308 C C . GLU A 1 287 ? 179.329 167.207 184.688 1.00 71.87 355 GLU A C 1
ATOM 2309 O O . GLU A 1 287 ? 180.046 167.125 185.692 1.00 71.87 355 GLU A O 1
ATOM 2315 N N . GLU A 1 288 ? 179.807 167.603 183.506 1.00 69.01 356 GLU A N 1
ATOM 2316 C CA . GLU A 1 288 ? 180.955 168.496 183.420 1.00 69.01 356 GLU A CA 1
ATOM 2317 C C . GLU A 1 288 ? 180.576 169.913 183.837 1.00 69.01 356 GLU A C 1
ATOM 2318 O O . GLU A 1 288 ? 181.454 170.720 184.165 1.00 69.01 356 GLU A O 1
ATOM 2324 N N . ASP A 1 289 ? 179.280 170.234 183.812 1.00 77.52 357 ASP A N 1
ATOM 2325 C CA . ASP A 1 289 ? 178.835 171.574 184.178 1.00 77.52 357 ASP A CA 1
ATOM 2326 C C . ASP A 1 289 ? 178.995 171.844 185.669 1.00 77.52 357 ASP A C 1
ATOM 2327 O O . ASP A 1 289 ? 179.645 172.822 186.055 1.00 77.52 357 ASP A O 1
ATOM 2332 N N . TRP B 1 1 ? 178.931 114.856 186.161 1.00 87.99 69 TRP B N 1
ATOM 2333 C CA . TRP B 1 1 ? 180.020 115.712 185.707 1.00 87.99 69 TRP B CA 1
ATOM 2334 C C . TRP B 1 1 ? 181.190 114.893 185.181 1.00 87.99 69 TRP B C 1
ATOM 2335 O O . TRP B 1 1 ? 181.634 113.932 185.809 1.00 87.99 69 TRP B O 1
ATOM 2337 N N . LEU B 1 2 ? 181.682 115.300 184.020 1.00 88.74 70 LEU B N 1
ATOM 2338 C CA . LEU B 1 2 ? 182.823 114.649 183.403 1.00 88.74 70 LEU B CA 1
ATOM 2339 C C . LEU B 1 2 ? 184.075 114.863 184.252 1.00 88.74 70 LEU B C 1
ATOM 2340 O O . LEU B 1 2 ? 184.130 115.798 185.056 1.00 88.74 70 LEU B O 1
ATOM 2345 N N . PRO B 1 3 ? 185.090 114.001 184.114 1.00 90.36 71 PRO B N 1
ATOM 2346 C CA . PRO B 1 3 ? 186.222 114.058 185.056 1.00 90.36 71 PRO B CA 1
ATOM 2347 C C . PRO B 1 3 ? 186.993 115.364 185.024 1.00 90.36 71 PRO B C 1
ATOM 2348 O O . PRO B 1 3 ? 187.093 116.031 186.061 1.00 90.36 71 PRO B O 1
ATOM 2352 N N . HIS B 1 4 ? 187.522 115.765 183.869 1.00 89.16 72 HIS B N 1
ATOM 2353 C CA . HIS B 1 4 ? 188.358 116.954 183.771 1.00 89.16 72 HIS B CA 1
ATOM 2354 C C . HIS B 1 4 ? 187.584 118.165 183.266 1.00 89.16 72 HIS B C 1
ATOM 2355 O O . HIS B 1 4 ? 188.108 118.934 182.456 1.00 89.16 72 HIS B O 1
ATOM 2362 N N . GLN B 1 5 ? 186.330 118.297 183.690 1.00 87.32 73 GLN B N 1
ATOM 2363 C CA . GLN B 1 5 ? 185.465 119.376 183.218 1.00 87.32 73 GLN B CA 1
ATOM 2364 C C . GLN B 1 5 ? 185.605 120.701 183.938 1.00 87.32 73 GLN B C 1
ATOM 2365 O O . GLN B 1 5 ? 185.515 121.759 183.324 1.00 87.32 73 GLN B O 1
ATOM 2371 N N . ARG B 1 6 ? 185.806 120.644 185.239 1.00 88.60 74 ARG B N 1
ATOM 2372 C CA . ARG B 1 6 ? 185.867 121.868 186.036 1.00 88.60 74 ARG B CA 1
ATOM 2373 C C . ARG B 1 6 ? 186.949 122.814 185.527 1.00 88.60 74 ARG B C 1
ATOM 2374 O O . ARG B 1 6 ? 186.737 124.032 185.421 1.00 88.60 74 ARG B O 1
ATOM 2382 N N . LYS B 1 7 ? 188.126 122.271 185.221 1.00 87.00 75 LYS B N 1
ATOM 2383 C CA . LYS B 1 7 ? 189.245 123.126 184.847 1.00 87.00 75 LYS B CA 1
ATOM 2384 C C . LYS B 1 7 ? 189.089 123.657 183.427 1.00 87.00 75 LYS B C 1
ATOM 2385 O O . LYS B 1 7 ? 189.405 124.820 183.166 1.00 87.00 75 LYS B O 1
ATOM 2391 N N . VAL B 1 8 ? 188.575 122.838 182.506 1.00 84.27 76 VAL B N 1
ATOM 2392 C CA . VAL B 1 8 ? 188.225 123.352 181.183 1.00 84.27 76 VAL B CA 1
ATOM 2393 C C . VAL B 1 8 ? 187.183 124.455 181.306 1.00 84.27 76 VAL B C 1
ATOM 2394 O O . VAL B 1 8 ? 187.216 125.450 180.567 1.00 84.27 76 VAL B O 1
ATOM 2398 N N . PHE B 1 9 ? 186.252 124.310 182.255 1.00 84.99 77 PHE B N 1
ATOM 2399 C CA . PHE B 1 9 ? 185.213 125.319 182.422 1.00 84.99 77 PHE B CA 1
ATOM 2400 C C . PHE B 1 9 ? 185.802 126.646 182.871 1.00 84.99 77 PHE B C 1
ATOM 2401 O O . PHE B 1 9 ? 185.632 127.667 182.197 1.00 84.99 77 PHE B O 1
ATOM 2409 N N . ASP B 1 10 ? 186.499 126.663 184.009 1.00 84.79 78 ASP B N 1
ATOM 2410 C CA . ASP B 1 10 ? 187.000 127.955 184.474 1.00 84.79 78 ASP B CA 1
ATOM 2411 C C . ASP B 1 10 ? 188.173 128.444 183.631 1.00 84.79 78 ASP B C 1
ATOM 2412 O O . ASP B 1 10 ? 188.589 129.598 183.772 1.00 84.79 78 ASP B O 1
ATOM 2417 N N . PHE B 1 11 ? 188.714 127.600 182.751 1.00 79.95 79 PHE B N 1
ATOM 2418 C CA . PHE B 1 11 ? 189.706 128.083 181.803 1.00 79.95 79 PHE B CA 1
ATOM 2419 C C . PHE B 1 11 ? 189.049 128.803 180.637 1.00 79.95 79 PHE B C 1
ATOM 2420 O O . PHE B 1 11 ? 189.574 129.810 180.150 1.00 79.95 79 PHE B O 1
ATOM 2428 N N . TYR B 1 12 ? 187.907 128.301 180.162 1.00 75.15 80 TYR B N 1
ATOM 2429 C CA . TYR B 1 12 ? 187.187 129.032 179.127 1.00 75.15 80 TYR B CA 1
ATOM 2430 C C . TYR B 1 12 ? 186.658 130.358 179.650 1.00 75.15 80 TYR B C 1
ATOM 2431 O O . TYR B 1 12 ? 186.486 131.307 178.877 1.00 75.15 80 TYR B O 1
ATOM 2440 N N . ALA B 1 13 ? 186.397 130.450 180.951 1.00 77.21 81 ALA B N 1
ATOM 2441 C CA . ALA B 1 13 ? 185.982 131.705 181.561 1.00 77.21 81 ALA B CA 1
ATOM 2442 C C . ALA B 1 13 ? 187.157 132.592 181.940 1.00 77.21 81 ALA B C 1
ATOM 2443 O O . ALA B 1 13 ? 186.984 133.510 182.749 1.00 77.21 81 ALA B O 1
ATOM 2445 N N . SER B 1 14 ? 188.342 132.335 181.392 1.00 75.45 82 SER B N 1
ATOM 2446 C CA . SER B 1 14 ? 189.493 133.174 181.682 1.00 75.45 82 SER B CA 1
ATOM 2447 C C . SER B 1 14 ? 189.406 134.482 180.910 1.00 75.45 82 SER B C 1
ATOM 2448 O O . SER B 1 14 ? 188.943 134.526 179.767 1.00 75.45 82 SER B O 1
ATOM 2451 N N . GLN B 1 15 ? 189.858 135.557 181.556 1.00 72.73 83 GLN B N 1
ATOM 2452 C CA . GLN B 1 15 ? 189.874 136.860 180.909 1.00 72.73 83 GLN B CA 1
ATOM 2453 C C . GLN B 1 15 ? 190.726 136.829 179.648 1.00 72.73 83 GLN B C 1
ATOM 2454 O O . GLN B 1 15 ? 190.359 137.409 178.622 1.00 72.73 83 GLN B O 1
ATOM 2460 N N . GLY B 1 16 ? 191.871 136.152 179.709 1.00 67.87 84 GLY B N 1
ATOM 2461 C CA . GLY B 1 16 ? 192.732 136.073 178.543 1.00 67.87 84 GLY B CA 1
ATOM 2462 C C . GLY B 1 16 ? 192.121 135.265 177.416 1.00 67.87 84 GLY B C 1
ATOM 2463 O O . GLY B 1 16 ? 192.242 135.629 176.244 1.00 67.87 84 GLY B O 1
ATOM 2464 N N . VAL B 1 17 ? 191.437 134.171 177.752 1.00 67.08 85 VAL B N 1
ATOM 2465 C CA . VAL B 1 17 ? 190.775 133.372 176.726 1.00 67.08 85 VAL B CA 1
ATOM 2466 C C . VAL B 1 17 ? 189.632 134.154 176.096 1.00 67.08 85 VAL B C 1
ATOM 2467 O O . VAL B 1 17 ? 189.431 134.110 174.878 1.00 67.08 85 VAL B O 1
ATOM 2471 N N . GLN B 1 18 ? 188.868 134.882 176.910 1.00 63.81 86 GLN B N 1
ATOM 2472 C CA . GLN B 1 18 ? 187.757 135.654 176.367 1.00 63.81 86 GLN B CA 1
ATOM 2473 C C . GLN B 1 18 ? 188.259 136.821 175.528 1.00 63.81 86 GLN B C 1
ATOM 2474 O O . GLN B 1 18 ? 187.645 137.174 174.516 1.00 63.81 86 GLN B O 1
ATOM 2480 N N . TYR B 1 19 ? 189.394 137.408 175.904 1.00 61.60 87 TYR B N 1
ATOM 2481 C CA . TYR B 1 19 ? 189.979 138.460 175.084 1.00 61.60 87 TYR B CA 1
ATOM 2482 C C . TYR B 1 19 ? 190.536 137.909 173.782 1.00 61.60 87 TYR B C 1
ATOM 2483 O O . TYR B 1 19 ? 190.450 138.571 172.744 1.00 61.60 87 TYR B O 1
ATOM 2492 N N . PHE B 1 20 ? 191.099 136.703 173.805 1.00 55.31 88 PHE B N 1
ATOM 2493 C CA . PHE B 1 20 ? 191.550 136.089 172.562 1.00 55.31 88 PHE B CA 1
ATOM 2494 C C . PHE B 1 20 ? 190.370 135.745 171.662 1.00 55.31 88 PHE B C 1
ATOM 2495 O O . PHE B 1 20 ? 190.447 135.904 170.437 1.00 55.31 88 PHE B O 1
ATOM 2503 N N . THR B 1 21 ? 189.264 135.287 172.250 1.00 54.96 89 THR B N 1
ATOM 2504 C CA . THR B 1 21 ? 188.068 135.024 171.457 1.00 54.96 89 THR B CA 1
ATOM 2505 C C . THR B 1 21 ? 187.504 136.313 170.881 1.00 54.96 89 THR B C 1
ATOM 2506 O O . THR B 1 21 ? 186.997 136.327 169.759 1.00 54.96 89 THR B O 1
ATOM 2510 N N . ALA B 1 22 ? 187.579 137.407 171.642 1.00 49.72 90 ALA B N 1
ATOM 2511 C CA . ALA B 1 22 ? 187.153 138.699 171.122 1.00 49.72 90 ALA B CA 1
ATOM 2512 C C . ALA B 1 22 ? 188.045 139.150 169.978 1.00 49.72 90 ALA B C 1
ATOM 2513 O O . ALA B 1 22 ? 187.562 139.706 168.989 1.00 49.72 90 ALA B O 1
ATOM 2515 N N . PHE B 1 23 ? 189.354 138.934 170.102 1.00 47.13 91 PHE B N 1
ATOM 2516 C CA . PHE B 1 23 ? 190.257 139.232 168.997 1.00 47.13 91 PHE B CA 1
ATOM 2517 C C . PHE B 1 23 ? 189.880 138.429 167.760 1.00 47.13 91 PHE B C 1
ATOM 2518 O O . PHE B 1 23 ? 189.881 138.955 166.643 1.00 47.13 91 PHE B O 1
ATOM 2526 N N . LEU B 1 24 ? 189.536 137.156 167.948 1.00 46.34 92 LEU B N 1
ATOM 2527 C CA . LEU B 1 24 ? 189.130 136.313 166.829 1.00 46.34 92 LEU B CA 1
ATOM 2528 C C . LEU B 1 24 ? 187.824 136.795 166.208 1.00 46.34 92 LEU B C 1
ATOM 2529 O O . LEU B 1 24 ? 187.682 136.808 164.981 1.00 46.34 92 LEU B O 1
ATOM 2534 N N . ILE B 1 25 ? 186.866 137.194 167.043 1.00 43.32 93 ILE B N 1
ATOM 2535 C CA . ILE B 1 25 ? 185.586 137.705 166.562 1.00 43.32 93 ILE B CA 1
ATOM 2536 C C . ILE B 1 25 ? 185.798 138.960 165.731 1.00 43.32 93 ILE B C 1
ATOM 2537 O O . ILE B 1 25 ? 185.279 139.087 164.614 1.00 43.32 93 ILE B O 1
ATOM 2542 N N . VAL B 1 26 ? 186.568 139.907 166.267 1.00 39.91 94 VAL B N 1
ATOM 2543 C CA . VAL B 1 26 ? 186.807 141.166 165.576 1.00 39.91 94 VAL B CA 1
ATOM 2544 C C . VAL B 1 26 ? 187.575 140.934 164.284 1.00 39.91 94 VAL B C 1
ATOM 2545 O O . VAL B 1 26 ? 187.296 141.570 163.266 1.00 39.91 94 VAL B O 1
ATOM 2549 N N . SER B 1 27 ? 188.542 140.017 164.295 1.00 38.87 95 SER B N 1
ATOM 2550 C CA . SER B 1 27 ? 189.328 139.779 163.092 1.00 38.87 95 SER B CA 1
ATOM 2551 C C . SER B 1 27 ? 188.515 139.054 162.032 1.00 38.87 95 SER B C 1
ATOM 2552 O O . SER B 1 27 ? 188.713 139.282 160.838 1.00 38.87 95 SER B O 1
ATOM 2555 N N . ASN B 1 28 ? 187.573 138.201 162.439 1.00 37.63 96 ASN B N 1
ATOM 2556 C CA . ASN B 1 28 ? 186.657 137.604 161.472 1.00 37.63 96 ASN B CA 1
ATOM 2557 C C . ASN B 1 28 ? 185.740 138.658 160.862 1.00 37.63 96 ASN B C 1
ATOM 2558 O O . ASN B 1 28 ? 185.490 138.656 159.648 1.00 37.63 96 ASN B O 1
ATOM 2563 N N . PHE B 1 29 ? 185.229 139.565 161.697 1.00 33.36 97 PHE B N 1
ATOM 2564 C CA . PHE B 1 29 ? 184.407 140.658 161.198 1.00 33.36 97 PHE B CA 1
ATOM 2565 C C . PHE B 1 29 ? 185.179 141.514 160.205 1.00 33.36 97 PHE B C 1
ATOM 2566 O O . PHE B 1 29 ? 184.651 141.892 159.153 1.00 33.36 97 PHE B O 1
ATOM 2574 N N . ILE B 1 3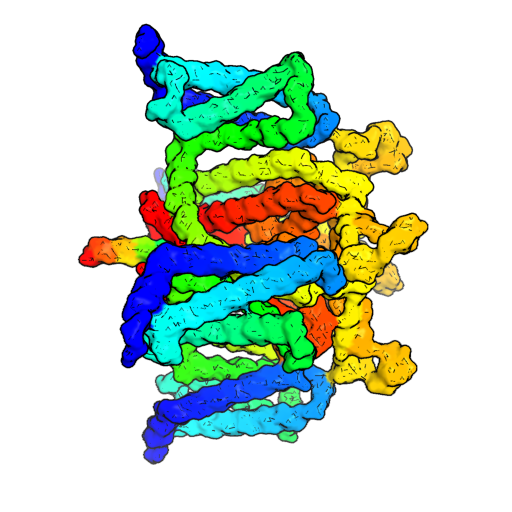0 ? 186.435 141.824 160.524 1.00 32.83 98 ILE B N 1
ATOM 2575 C CA . ILE B 1 30 ? 187.277 142.624 159.648 1.00 32.83 98 ILE B CA 1
ATOM 2576 C C . ILE B 1 30 ? 187.602 141.865 158.373 1.00 32.83 98 ILE B C 1
ATOM 2577 O O . ILE B 1 30 ? 187.695 142.462 157.299 1.00 32.83 98 ILE B O 1
ATOM 2582 N N . PHE B 1 31 ? 187.761 140.545 158.461 1.00 31.20 99 PHE B N 1
ATOM 2583 C CA . PHE B 1 31 ? 187.967 139.730 157.271 1.00 31.20 99 PHE B CA 1
ATOM 2584 C C . PHE B 1 31 ? 186.761 139.796 156.341 1.00 31.20 99 PHE B C 1
ATOM 2585 O O . PHE B 1 31 ? 186.914 139.852 155.118 1.00 31.20 99 PHE B O 1
ATOM 2593 N N . ASN B 1 32 ? 185.553 139.824 156.903 1.00 32.83 100 ASN B N 1
ATOM 2594 C CA . ASN B 1 32 ? 184.351 139.932 156.073 1.00 32.83 100 ASN B CA 1
ATOM 2595 C C . ASN B 1 32 ? 184.203 141.327 155.470 1.00 32.83 100 ASN B C 1
ATOM 2596 O O . ASN B 1 32 ? 183.857 141.472 154.285 1.00 32.83 100 ASN B O 1
ATOM 2601 N N . CYS B 1 33 ? 184.442 142.363 156.278 1.00 26.05 101 CYS B N 1
ATOM 2602 C CA . CYS B 1 33 ? 184.449 143.732 155.770 1.00 26.05 101 CYS B CA 1
ATOM 2603 C C . CYS B 1 33 ? 185.460 143.886 154.645 1.00 26.05 101 CYS B C 1
ATOM 2604 O O . CYS B 1 33 ? 185.177 144.511 153.620 1.00 26.05 101 CYS B O 1
ATOM 2607 N N . ALA B 1 34 ? 186.647 143.304 154.818 1.00 26.00 102 ALA B N 1
ATOM 2608 C CA . ALA B 1 34 ? 187.693 143.379 153.808 1.00 26.00 102 ALA B CA 1
ATOM 2609 C C . ALA B 1 34 ? 187.346 142.574 152.572 1.00 26.00 102 ALA B C 1
ATOM 2610 O O . ALA B 1 34 ? 187.757 142.936 151.468 1.00 26.00 102 ALA B O 1
ATOM 2612 N N . GLU B 1 35 ? 186.615 141.473 152.731 1.00 28.80 103 GLU B N 1
ATOM 2613 C CA . GLU B 1 35 ? 186.135 140.744 151.566 1.00 28.80 103 GLU B CA 1
ATOM 2614 C C . GLU B 1 35 ? 185.187 141.597 150.747 1.00 28.80 103 GLU B C 1
ATOM 2615 O O . GLU B 1 35 ? 185.275 141.634 149.517 1.00 28.80 103 GLU B O 1
ATOM 2621 N N . LYS B 1 36 ? 184.271 142.296 151.420 1.00 24.63 104 LYS B N 1
ATOM 2622 C CA . LYS B 1 36 ? 183.345 143.170 150.711 1.00 24.63 104 LYS B CA 1
ATOM 2623 C C . LYS B 1 36 ? 184.036 144.393 150.125 1.00 24.63 104 LYS B C 1
ATOM 2624 O O . LYS B 1 36 ? 183.588 144.914 149.100 1.00 24.63 104 LYS B O 1
ATOM 2630 N N . GLU B 1 37 ? 185.118 144.858 150.750 1.00 22.82 105 GLU B N 1
ATOM 2631 C CA . GLU B 1 37 ? 185.842 146.016 150.242 1.00 22.82 105 GLU B CA 1
ATOM 2632 C C . GLU B 1 37 ? 186.691 145.668 149.030 1.00 22.82 105 GLU B C 1
ATOM 2633 O O . GLU B 1 37 ? 186.656 146.377 148.021 1.00 22.82 105 GLU B O 1
ATOM 2639 N N . TRP B 1 38 ? 187.449 144.579 149.098 1.00 27.94 106 TRP B N 1
ATOM 2640 C CA . TRP B 1 38 ? 188.430 144.280 148.068 1.00 27.94 106 TRP B CA 1
ATOM 2641 C C . TRP B 1 38 ? 188.001 143.188 147.103 1.00 27.94 106 TRP B C 1
ATOM 2642 O O . TRP B 1 38 ? 188.671 142.999 146.085 1.00 27.94 106 TRP B O 1
ATOM 2653 N N . ASP B 1 39 ? 186.906 142.476 147.376 1.00 28.79 107 ASP B N 1
ATOM 2654 C CA . ASP B 1 39 ? 186.402 141.447 146.461 1.00 28.79 107 ASP B CA 1
ATOM 2655 C C . ASP B 1 39 ? 184.891 141.320 146.590 1.00 28.79 107 ASP B C 1
ATOM 2656 O O . ASP B 1 39 ? 184.367 140.268 146.974 1.00 28.79 107 ASP B O 1
ATOM 2661 N N . PRO B 1 40 ? 184.144 142.372 146.245 1.00 25.40 108 PRO B N 1
ATOM 2662 C CA . PRO B 1 40 ? 182.684 142.283 146.272 1.00 25.40 108 PRO B CA 1
ATOM 2663 C C . PRO B 1 40 ? 182.082 141.696 145.008 1.00 25.40 108 PRO B C 1
ATOM 2664 O O . PRO B 1 40 ? 180.861 141.510 144.953 1.00 25.40 108 PRO B O 1
ATOM 2668 N N . TYR B 1 41 ? 182.907 141.380 144.019 1.00 27.81 109 TYR B N 1
ATOM 2669 C CA . TYR B 1 41 ? 182.435 140.948 142.722 1.00 27.81 109 TYR B CA 1
ATOM 2670 C C . TYR B 1 41 ? 181.828 139.547 142.802 1.00 27.81 109 TYR B C 1
ATOM 2671 O O . TYR B 1 41 ? 181.995 138.819 143.778 1.00 27.81 109 TYR B O 1
ATOM 2680 N N . THR B 1 42 ? 181.085 139.185 141.756 1.00 30.53 110 THR B N 1
ATOM 2681 C CA . THR B 1 42 ? 180.585 137.820 141.635 1.00 30.53 110 THR B CA 1
ATOM 2682 C C . THR B 1 42 ? 181.706 136.881 141.218 1.00 30.53 110 THR B C 1
ATOM 2683 O O . THR B 1 42 ? 181.914 135.826 141.826 1.00 30.53 110 THR B O 1
ATOM 2687 N N . ASP B 1 43 ? 182.431 137.247 140.162 1.00 33.91 111 ASP B N 1
ATOM 2688 C CA . ASP B 1 43 ? 183.680 136.580 139.825 1.00 33.91 111 ASP B CA 1
ATOM 2689 C C . ASP B 1 43 ? 184.743 137.179 140.731 1.00 33.91 111 ASP B C 1
ATOM 2690 O O . ASP B 1 43 ? 185.397 138.163 140.396 1.00 33.91 111 ASP B O 1
ATOM 2695 N N . GLN B 1 44 ? 184.901 136.587 141.905 1.00 31.86 112 GLN B N 1
ATOM 2696 C CA . GLN B 1 44 ? 185.919 137.042 142.828 1.00 31.86 112 GLN B CA 1
ATOM 2697 C C . GLN B 1 44 ? 187.305 136.801 142.240 1.00 31.86 112 GLN B C 1
ATOM 2698 O O . GLN B 1 44 ? 187.520 135.898 141.430 1.00 31.86 112 GLN B O 1
ATOM 2704 N N . LEU B 1 45 ? 188.246 137.653 142.636 1.00 33.72 113 LEU B N 1
ATOM 2705 C CA . LEU B 1 45 ? 189.624 137.516 142.189 1.00 33.72 113 LEU B CA 1
ATOM 2706 C C . LEU B 1 45 ? 190.428 136.623 143.119 1.00 33.72 113 LEU B C 1
ATOM 2707 O O . LEU B 1 45 ? 191.276 135.853 142.658 1.00 33.72 113 LEU B O 1
ATOM 2712 N N . TYR B 1 46 ? 190.188 136.721 144.421 1.00 35.47 114 TYR B N 1
ATOM 2713 C CA . TYR B 1 46 ? 190.838 135.870 145.407 1.00 35.47 114 TYR B CA 1
ATOM 2714 C C . TYR B 1 46 ? 189.745 135.103 146.130 1.00 35.47 114 TYR B C 1
ATOM 2715 O O . TYR B 1 46 ? 189.415 135.411 147.270 1.00 35.47 114 TYR B O 1
ATOM 2724 N N . GLN B 1 47 ? 189.238 134.052 145.491 1.00 40.14 115 GLN B N 1
ATOM 2725 C CA . GLN B 1 47 ? 188.135 133.303 146.079 1.00 40.14 115 GLN B CA 1
ATOM 2726 C C . GLN B 1 47 ? 188.631 132.321 147.126 1.00 40.14 115 GLN B C 1
ATOM 2727 O O . GLN B 1 47 ? 188.001 132.155 148.176 1.00 40.14 115 GLN B O 1
ATOM 2733 N N . GLY B 1 48 ? 189.755 131.661 146.849 1.00 41.05 116 GLY B N 1
ATOM 2734 C CA . GLY B 1 48 ? 190.327 130.758 147.828 1.00 41.05 116 GLY B CA 1
ATOM 2735 C C . GLY B 1 48 ? 190.673 131.455 149.123 1.00 41.05 116 GLY B C 1
ATOM 2736 O O . GLY B 1 48 ? 190.544 130.875 150.198 1.00 41.05 116 GLY B O 1
ATOM 2737 N N . LEU B 1 49 ? 191.108 132.711 149.043 1.00 36.17 117 LEU B N 1
ATOM 2738 C CA . LEU B 1 49 ? 191.441 133.457 150.249 1.00 36.17 117 LEU B CA 1
ATOM 2739 C C . LEU B 1 49 ? 190.250 133.527 151.190 1.00 36.17 117 LEU B C 1
ATOM 2740 O O . LEU B 1 49 ? 190.332 133.119 152.354 1.00 36.17 117 LEU B O 1
ATOM 2745 N N . TRP B 1 50 ? 189.125 134.042 150.697 1.00 31.90 118 TRP B N 1
ATOM 2746 C CA . TRP B 1 50 ? 187.941 134.164 151.538 1.00 31.90 118 TRP B CA 1
ATOM 2747 C C . TRP B 1 50 ? 187.423 132.799 151.955 1.00 31.90 118 TRP B C 1
ATOM 2748 O O . TRP B 1 50 ? 187.050 132.607 153.115 1.00 31.90 118 TRP B O 1
ATOM 2759 N N . ARG B 1 51 ? 187.413 131.835 151.029 1.00 45.41 119 ARG B N 1
ATOM 2760 C CA . ARG B 1 51 ? 186.908 130.502 151.341 1.00 45.41 119 ARG B CA 1
ATOM 2761 C C . ARG B 1 51 ? 187.687 129.860 152.484 1.00 45.41 119 ARG B C 1
ATOM 2762 O O . ARG B 1 51 ? 187.101 129.383 153.461 1.00 45.41 119 ARG B O 1
ATOM 2770 N N . TRP B 1 52 ? 189.017 129.860 152.396 1.00 48.49 120 TRP B N 1
ATOM 2771 C CA . TRP B 1 52 ? 189.817 129.179 153.402 1.00 48.49 120 TRP B CA 1
ATOM 2772 C C . TRP B 1 52 ? 189.977 129.990 154.679 1.00 48.49 120 TRP B C 1
ATOM 2773 O O . TRP B 1 52 ? 190.118 129.396 155.749 1.00 48.49 120 TRP B O 1
ATOM 2784 N N . GLY B 1 53 ? 189.937 131.321 154.616 1.00 46.32 121 GLY B N 1
ATOM 2785 C CA . GLY B 1 53 ? 189.869 132.089 155.847 1.00 46.32 121 GLY B CA 1
ATOM 2786 C C . GLY B 1 53 ? 188.563 131.856 156.577 1.00 46.32 121 GLY B C 1
ATOM 2787 O O . GLY B 1 53 ? 188.525 131.773 157.805 1.00 46.32 121 GLY B O 1
ATOM 2788 N N . GLU B 1 54 ? 187.470 131.750 155.822 1.00 50.53 122 GLU B N 1
ATOM 2789 C CA . GLU B 1 54 ? 186.195 131.338 156.389 1.00 50.53 122 GLU B CA 1
ATOM 2790 C C . GLU B 1 54 ? 186.308 129.975 157.048 1.00 50.53 122 GLU B C 1
ATOM 2791 O O . GLU B 1 54 ? 185.844 129.782 158.176 1.00 50.53 122 GLU B O 1
ATOM 2797 N N . PHE B 1 55 ? 186.919 129.015 156.352 1.00 56.20 123 PHE B N 1
ATOM 2798 C CA . PHE B 1 55 ? 187.119 127.681 156.906 1.00 56.20 123 PHE B CA 1
ATOM 2799 C C . PHE B 1 55 ? 187.894 127.740 158.217 1.00 56.20 123 PHE B C 1
ATOM 2800 O O . PHE B 1 55 ? 187.507 127.113 159.207 1.00 56.20 123 PHE B O 1
ATOM 2808 N N . ALA B 1 56 ? 188.990 128.497 158.243 1.00 52.02 124 ALA B N 1
ATOM 2809 C CA . ALA B 1 56 ? 189.828 128.561 159.436 1.00 52.02 124 ALA B CA 1
ATOM 2810 C C . ALA B 1 56 ? 189.099 129.212 160.603 1.00 52.02 124 ALA B C 1
ATOM 2811 O O . ALA B 1 56 ? 189.166 128.724 161.739 1.00 52.02 124 ALA B O 1
ATOM 2813 N N . PHE B 1 57 ? 188.403 130.320 160.348 1.00 47.51 125 PHE B N 1
ATOM 2814 C CA . PHE B 1 57 ? 187.664 130.980 161.416 1.00 47.51 125 PHE B CA 1
ATOM 2815 C C . PHE B 1 57 ? 186.551 130.087 161.944 1.00 47.51 125 PHE B C 1
ATOM 2816 O O . PHE B 1 57 ? 186.359 129.984 163.160 1.00 47.51 125 PHE B O 1
ATOM 2824 N N . ASN B 1 58 ? 185.813 129.429 161.046 1.00 55.52 126 ASN B N 1
ATOM 2825 C CA . ASN B 1 58 ? 184.758 128.523 161.482 1.00 55.52 126 ASN B CA 1
ATOM 2826 C C . ASN B 1 58 ? 185.326 127.360 162.279 1.00 55.52 126 ASN B C 1
ATOM 2827 O O . ASN B 1 58 ? 184.708 126.899 163.244 1.00 55.52 126 ASN B O 1
ATOM 2832 N N . THR B 1 59 ? 186.508 126.878 161.896 1.00 58.22 127 THR B N 1
ATOM 2833 C CA . THR B 1 59 ? 187.151 125.814 162.652 1.00 58.22 127 THR B CA 1
ATOM 2834 C C . THR B 1 59 ? 187.471 126.269 164.065 1.00 58.22 127 THR B C 1
ATOM 2835 O O . THR B 1 59 ? 187.182 125.559 165.032 1.00 58.22 127 THR B O 1
ATOM 2839 N N . MET B 1 60 ? 188.078 127.447 164.207 1.00 57.39 128 MET B N 1
ATOM 2840 C CA . MET B 1 60 ? 188.432 127.912 165.545 1.00 57.39 128 MET B CA 1
ATOM 2841 C C . MET B 1 60 ? 187.188 128.178 166.388 1.00 57.39 128 MET B C 1
ATOM 2842 O O . MET B 1 60 ? 187.177 127.910 167.599 1.00 57.39 128 MET B O 1
ATOM 2847 N N . PHE B 1 61 ? 186.122 128.681 165.764 1.00 54.55 129 PHE B N 1
ATOM 2848 C CA . PHE B 1 61 ? 184.878 128.899 166.495 1.00 54.55 129 PHE B CA 1
ATOM 2849 C C . PHE B 1 61 ? 184.248 127.587 166.935 1.00 54.55 129 PHE B C 1
ATOM 2850 O O . PHE B 1 61 ? 183.775 127.487 168.069 1.00 54.55 129 PHE B O 1
ATOM 2858 N N . LEU B 1 62 ? 184.247 126.573 166.066 1.00 60.61 130 LEU B N 1
ATOM 2859 C CA . LEU B 1 62 ? 183.818 125.235 166.461 1.00 60.61 130 LEU B CA 1
ATOM 2860 C C . LEU B 1 62 ? 184.639 124.702 167.625 1.00 60.61 130 LEU B C 1
ATOM 2861 O O . LEU B 1 62 ? 184.084 124.177 168.596 1.00 60.61 130 LEU B O 1
ATOM 2866 N N . ILE B 1 63 ? 185.961 124.822 167.538 1.00 63.55 131 ILE B N 1
ATOM 2867 C CA . ILE B 1 63 ? 186.837 124.266 168.561 1.00 63.55 131 ILE B CA 1
ATOM 2868 C C . ILE B 1 63 ? 186.557 124.904 169.912 1.00 63.55 131 ILE B C 1
ATOM 2869 O O . ILE B 1 63 ? 186.399 124.210 170.925 1.00 63.55 131 ILE B O 1
ATOM 2874 N N . GLU B 1 64 ? 186.472 126.232 169.959 1.00 66.80 132 GLU B N 1
ATOM 2875 C CA . GLU B 1 64 ? 186.287 126.861 171.261 1.00 66.80 132 GLU B CA 1
ATOM 2876 C C . GLU B 1 64 ? 184.822 126.871 171.681 1.00 66.80 132 GLU B C 1
ATOM 2877 O O . GLU B 1 64 ? 184.522 127.056 172.861 1.00 66.80 132 GLU B O 1
ATOM 2883 N N . LEU B 1 65 ? 183.900 126.550 170.771 1.00 68.14 133 LEU B N 1
ATOM 2884 C CA . LEU B 1 65 ? 182.556 126.200 171.221 1.00 68.14 133 LEU B CA 1
ATOM 2885 C C . LEU B 1 65 ? 182.555 124.855 171.926 1.00 68.14 133 LEU B C 1
ATOM 2886 O O . LEU B 1 65 ? 181.863 124.674 172.933 1.00 68.14 133 LEU B O 1
ATOM 2891 N N . LEU B 1 66 ? 183.297 123.885 171.394 1.00 69.30 134 LEU B N 1
ATOM 2892 C CA . LEU B 1 66 ? 183.406 122.603 172.081 1.00 69.30 134 LEU B CA 1
ATOM 2893 C C . LEU B 1 66 ? 184.090 122.769 173.432 1.00 69.30 134 LEU B C 1
ATOM 2894 O O . LEU B 1 66 ? 183.705 122.123 174.414 1.00 69.30 134 LEU B O 1
ATOM 2899 N N . ILE B 1 67 ? 185.098 123.638 173.501 1.00 71.40 135 ILE B N 1
ATOM 2900 C CA . ILE B 1 67 ? 185.729 123.943 174.784 1.00 71.40 135 ILE B CA 1
ATOM 2901 C C . ILE B 1 67 ? 184.738 124.635 175.712 1.00 71.40 135 ILE B C 1
ATOM 2902 O O . ILE B 1 67 ? 184.752 124.429 176.931 1.00 71.40 135 ILE B O 1
ATOM 2907 N N . ASN B 1 68 ? 183.868 125.472 175.150 1.00 74.62 136 ASN B N 1
ATOM 2908 C CA . ASN B 1 68 ? 182.798 126.091 175.921 1.00 74.62 136 ASN B CA 1
ATOM 2909 C C . ASN B 1 68 ? 181.869 125.038 176.510 1.00 74.62 136 ASN B C 1
ATOM 2910 O O . ASN B 1 68 ? 181.538 125.071 177.699 1.00 74.62 136 ASN B O 1
ATOM 2915 N N . PHE B 1 69 ? 181.330 124.249 175.579 1.00 77.19 137 PHE B N 1
ATOM 2916 C CA . PHE B 1 69 ? 180.360 123.200 175.834 1.00 77.19 137 PHE B CA 1
ATOM 2917 C C . PHE B 1 69 ? 180.902 122.096 176.696 1.00 77.19 137 PHE B C 1
ATOM 2918 O O . PHE B 1 69 ? 180.140 121.322 177.250 1.00 77.19 137 PHE B O 1
ATOM 2926 N N . TYR B 1 70 ? 182.219 121.989 176.785 1.00 83.08 138 TYR B N 1
ATOM 2927 C CA . TYR B 1 70 ? 182.770 120.993 177.663 1.00 83.08 138 TYR B CA 1
ATOM 2928 C C . TYR B 1 70 ? 182.412 121.570 179.002 1.00 83.08 138 TYR B C 1
ATOM 2929 O O . TYR B 1 70 ? 181.769 120.933 179.771 1.00 83.08 138 TYR B O 1
ATOM 2938 N N . GLY B 1 71 ? 182.754 122.819 179.260 1.00 82.62 139 GLY B N 1
ATOM 2939 C CA . GLY B 1 71 ? 182.404 123.429 180.527 1.00 82.62 139 GLY B CA 1
ATOM 2940 C C . GLY B 1 71 ? 180.948 123.368 180.978 1.00 82.62 139 GLY B C 1
ATOM 2941 O O . GLY B 1 71 ? 180.701 123.254 182.177 1.00 82.62 139 GLY B O 1
ATOM 2942 N N . ILE B 1 72 ? 179.979 123.428 180.063 1.00 83.46 140 ILE B N 1
ATOM 2943 C CA . ILE B 1 72 ? 178.569 123.380 180.469 1.00 83.46 140 ILE B CA 1
ATOM 2944 C C . ILE B 1 72 ? 177.942 121.980 180.410 1.00 83.46 140 ILE B C 1
ATOM 2945 O O . ILE B 1 72 ? 176.754 121.809 180.690 1.00 83.46 140 ILE B O 1
ATOM 2950 N N . ALA B 1 73 ? 178.783 121.030 180.001 1.00 85.82 141 ALA B N 1
ATOM 2951 C CA . ALA B 1 73 ? 178.603 119.552 179.916 1.00 85.82 141 ALA B CA 1
ATOM 2952 C C . ALA B 1 73 ? 177.752 119.230 178.771 1.00 85.82 141 ALA B C 1
ATOM 2953 O O . ALA B 1 73 ? 176.892 118.357 178.839 1.00 85.82 141 ALA B O 1
ATOM 2955 N N . PHE B 1 74 ? 178.001 119.989 177.721 1.00 84.04 142 PHE B N 1
ATOM 2956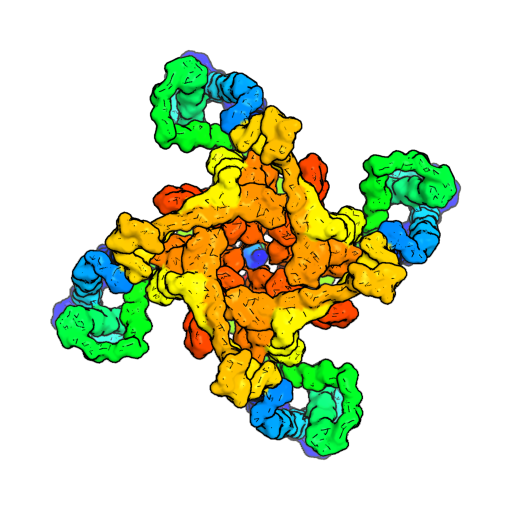 C CA . PHE B 1 74 ? 177.232 119.960 176.527 1.00 84.04 142 PHE B CA 1
ATOM 2957 C C . PHE B 1 74 ? 175.803 120.185 176.963 1.00 84.04 142 PHE B C 1
ATOM 2958 O O . PHE B 1 74 ? 174.918 119.958 176.130 1.00 84.04 142 PHE B O 1
ATOM 2966 N N . CYS B 1 75 ? 175.538 120.618 178.226 1.00 88.30 143 CYS B N 1
ATOM 2967 C CA . CYS B 1 75 ? 174.114 120.830 178.460 1.00 88.30 143 CYS B CA 1
ATOM 2968 C C . CYS B 1 75 ? 173.660 122.177 177.913 1.00 88.30 143 CYS B C 1
ATOM 2969 O O . CYS B 1 75 ? 172.680 122.257 177.167 1.00 88.30 143 CYS B O 1
ATOM 2972 N N . PHE B 1 76 ? 174.335 123.249 178.328 1.00 86.14 144 PHE B N 1
ATOM 2973 C CA . PHE B 1 76 ? 174.085 124.629 177.912 1.00 86.14 144 PHE B CA 1
ATOM 2974 C C . PHE B 1 76 ? 172.631 125.040 178.129 1.00 86.14 144 PHE B C 1
ATOM 2975 O O . PHE B 1 76 ? 172.215 126.113 177.684 1.00 86.14 144 PHE B O 1
ATOM 2983 N N . TRP B 1 77 ? 171.860 124.216 178.845 1.00 92.04 145 TRP B N 1
ATOM 2984 C CA . TRP B 1 77 ? 170.550 124.660 179.307 1.00 92.04 145 TRP B CA 1
ATOM 2985 C C . TRP B 1 77 ? 170.684 125.525 180.549 1.00 92.04 145 TRP B C 1
ATOM 2986 O O . TRP B 1 77 ? 170.031 126.568 180.661 1.00 92.04 145 TRP B O 1
ATOM 2997 N N . ARG B 1 78 ? 171.534 125.112 181.489 1.00 94.76 146 ARG B N 1
ATOM 2998 C CA . ARG B 1 78 ? 171.538 125.723 182.810 1.00 94.76 146 ARG B CA 1
ATOM 2999 C C . ARG B 1 78 ? 172.335 127.019 182.836 1.00 94.76 146 ARG B C 1
ATOM 3000 O O . ARG B 1 78 ? 171.873 128.023 183.388 1.00 94.76 146 ARG B O 1
ATOM 3008 N N . TYR B 1 79 ? 173.526 127.024 182.247 1.00 87.61 147 TYR B N 1
ATOM 3009 C CA . TYR B 1 79 ? 174.432 128.158 182.353 1.00 87.61 147 TYR B CA 1
ATOM 3010 C C . TYR B 1 79 ? 174.405 128.961 181.063 1.00 87.61 147 TYR B C 1
ATOM 3011 O O . TYR B 1 79 ? 174.756 128.443 179.998 1.00 87.61 147 TYR B O 1
ATOM 3020 N N . ASN B 1 80 ? 173.986 130.223 181.166 1.00 79.72 148 ASN B N 1
ATOM 3021 C CA . ASN B 1 80 ? 174.112 131.191 180.083 1.00 79.72 148 ASN B CA 1
ATOM 3022 C C . ASN B 1 80 ? 173.443 130.672 178.811 1.00 79.72 148 ASN B C 1
ATOM 3023 O O . ASN B 1 80 ? 174.079 130.487 177.775 1.00 79.72 148 ASN B O 1
ATOM 3028 N N . TRP B 1 81 ? 172.135 130.433 178.908 1.00 76.59 149 TRP B N 1
ATOM 3029 C CA . TRP B 1 81 ? 171.465 129.750 177.810 1.00 76.59 149 TRP B CA 1
ATOM 3030 C C . TRP B 1 81 ? 171.442 130.596 176.542 1.00 76.59 149 TRP B C 1
ATOM 3031 O O . TRP B 1 81 ? 171.863 130.113 175.493 1.00 76.59 149 TRP B O 1
ATOM 3042 N N . ALA B 1 82 ? 171.051 131.868 176.631 1.00 71.57 150 ALA B N 1
ATOM 3043 C CA . ALA B 1 82 ? 170.775 132.651 175.427 1.00 71.57 150 ALA B CA 1
ATOM 3044 C C . ALA B 1 82 ? 172.019 132.808 174.563 1.00 71.57 150 ALA B C 1
ATOM 3045 O O . ALA B 1 82 ? 171.993 132.530 173.356 1.00 71.57 150 ALA B O 1
ATOM 3047 N N . TRP B 1 83 ? 173.120 133.253 175.166 1.00 64.62 151 TRP B N 1
ATOM 3048 C CA . TRP B 1 83 ? 174.358 133.391 174.416 1.00 64.62 151 TRP B CA 1
ATOM 3049 C C . TRP B 1 83 ? 174.822 132.049 173.876 1.00 64.62 151 TRP B C 1
ATOM 3050 O O . TRP B 1 83 ? 175.345 131.975 172.762 1.00 64.62 151 TRP B O 1
ATOM 3061 N N . ASN B 1 84 ? 174.632 130.976 174.644 1.00 71.65 152 ASN B N 1
ATOM 3062 C CA . ASN B 1 84 ? 175.106 129.669 174.206 1.00 71.65 152 ASN B CA 1
ATOM 3063 C C . ASN B 1 84 ? 174.342 129.175 172.985 1.00 71.65 152 ASN B C 1
ATOM 3064 O O . ASN B 1 84 ? 174.941 128.604 172.074 1.00 71.65 152 ASN B O 1
ATOM 3069 N N . THR B 1 85 ? 173.025 129.388 172.927 1.00 69.45 153 THR B N 1
ATOM 3070 C CA . THR B 1 85 ? 172.310 128.978 171.721 1.00 69.45 153 THR B CA 1
ATOM 3071 C C . THR B 1 85 ? 172.598 129.918 170.559 1.00 69.45 153 THR B C 1
ATOM 3072 O O . THR B 1 85 ? 172.560 129.499 169.398 1.00 69.45 153 THR B O 1
ATOM 3076 N N . PHE B 1 86 ? 172.894 131.190 170.834 1.00 62.95 154 PHE B N 1
ATOM 3077 C CA . PHE B 1 86 ? 173.334 132.048 169.734 1.00 62.95 154 PHE B CA 1
ATOM 3078 C C . PHE B 1 86 ? 174.646 131.546 169.139 1.00 62.95 154 PHE B C 1
ATOM 3079 O O . PHE B 1 86 ? 174.790 131.452 167.912 1.00 62.95 154 PHE B O 1
ATOM 3087 N N . ASP B 1 87 ? 175.613 131.208 169.997 1.00 63.81 155 ASP B N 1
ATOM 3088 C CA . ASP B 1 87 ? 176.866 130.631 169.525 1.00 63.81 155 ASP B CA 1
ATOM 3089 C C . ASP B 1 87 ? 176.619 129.321 168.797 1.00 63.81 155 ASP B C 1
ATOM 3090 O O . ASP B 1 87 ? 177.231 129.052 167.760 1.00 63.81 155 ASP B O 1
ATOM 3095 N N . LEU B 1 88 ? 175.734 128.484 169.337 1.00 66.03 156 LEU B N 1
ATOM 3096 C CA . LEU B 1 88 ? 175.436 127.208 168.706 1.00 66.03 156 LEU B CA 1
ATOM 3097 C C . LEU B 1 88 ? 174.858 127.404 167.314 1.00 66.03 156 LEU B C 1
ATOM 3098 O O . LEU B 1 88 ? 175.242 126.705 166.377 1.00 66.03 156 LEU B O 1
ATOM 3103 N N . VAL B 1 89 ? 173.953 128.369 167.152 1.00 65.14 157 VAL B N 1
ATOM 3104 C CA . VAL B 1 89 ? 173.357 128.610 165.842 1.00 65.14 157 VAL B CA 1
ATOM 3105 C C . VAL B 1 89 ? 174.407 129.125 164.866 1.00 65.14 157 VAL B C 1
ATOM 3106 O O . VAL B 1 89 ? 174.480 128.679 163.713 1.00 65.14 157 VAL B O 1
ATOM 3110 N N . VAL B 1 90 ? 175.239 130.075 165.308 1.00 65.18 158 VAL B N 1
ATOM 3111 C CA . VAL B 1 90 ? 176.199 130.663 164.377 1.00 65.18 158 VAL B CA 1
ATOM 3112 C C . VAL B 1 90 ? 177.252 129.636 163.970 1.00 65.18 158 VAL B C 1
ATOM 3113 O O . VAL B 1 90 ? 177.641 129.566 162.800 1.00 65.18 158 VAL B O 1
ATOM 3117 N N . VAL B 1 91 ? 177.690 128.784 164.901 1.00 65.81 159 VAL B N 1
ATOM 3118 C CA . VAL B 1 91 ? 178.687 127.787 164.528 1.00 65.81 159 VAL B CA 1
ATOM 3119 C C . VAL B 1 91 ? 178.044 126.618 163.797 1.00 65.81 159 VAL B C 1
ATOM 3120 O O . VAL B 1 91 ? 178.712 125.927 163.027 1.00 65.81 159 VAL B O 1
ATOM 3124 N N . ALA B 1 92 ? 176.746 126.381 163.990 1.00 67.88 160 ALA B N 1
ATOM 3125 C CA . ALA B 1 92 ? 176.068 125.385 163.174 1.00 67.88 160 ALA B CA 1
ATOM 3126 C C . ALA B 1 92 ? 176.002 125.840 161.728 1.00 67.88 160 ALA B C 1
ATOM 3127 O O . ALA B 1 92 ? 176.264 125.058 160.810 1.00 67.88 160 ALA B O 1
ATOM 3129 N N . ILE B 1 93 ? 175.671 127.113 161.504 1.00 68.28 161 ILE B N 1
ATOM 3130 C CA . ILE B 1 93 ? 175.693 127.633 160.141 1.00 68.28 161 ILE B CA 1
ATOM 3131 C C . ILE B 1 93 ? 177.121 127.690 159.607 1.00 68.28 161 ILE B C 1
ATOM 3132 O O . ILE B 1 93 ? 177.350 127.504 158.408 1.00 68.28 161 ILE B O 1
ATOM 3137 N N . GLY B 1 94 ? 178.109 127.900 160.478 1.00 70.07 162 GLY B N 1
ATOM 3138 C CA . GLY B 1 94 ? 179.491 127.869 160.025 1.00 70.07 162 GLY B CA 1
ATOM 3139 C C . GLY B 1 94 ? 179.957 126.480 159.628 1.00 70.07 162 GLY B C 1
ATOM 3140 O O . GLY B 1 94 ? 180.735 126.321 158.687 1.00 70.07 162 GLY B O 1
ATOM 3141 N N . THR B 1 95 ? 179.501 125.453 160.345 1.00 71.99 163 THR B N 1
ATOM 3142 C CA . THR B 1 95 ? 179.829 124.088 159.954 1.00 71.99 163 THR B CA 1
ATOM 3143 C C . THR B 1 95 ? 179.087 123.701 158.687 1.00 71.99 163 THR B C 1
ATOM 3144 O O . THR B 1 95 ? 179.625 122.986 157.835 1.00 71.99 163 THR B O 1
ATOM 3148 N N . LEU B 1 96 ? 177.854 124.177 158.544 1.00 71.83 164 LEU B N 1
ATOM 3149 C CA . LEU B 1 96 ? 177.165 124.097 157.263 1.00 71.83 164 LEU B CA 1
ATOM 3150 C C . LEU B 1 96 ? 177.989 124.749 156.156 1.00 71.83 164 LEU B C 1
ATOM 3151 O O . LEU B 1 96 ? 178.018 124.262 155.019 1.00 71.83 164 LEU B O 1
ATOM 3156 N N . THR B 1 97 ? 178.674 125.848 156.475 1.00 73.16 165 THR B N 1
ATOM 3157 C CA . THR B 1 97 ? 179.514 126.520 155.488 1.00 73.16 165 THR B CA 1
ATOM 3158 C C . THR B 1 97 ? 180.745 125.690 155.152 1.00 73.16 165 THR B C 1
ATOM 3159 O O . THR B 1 97 ? 181.164 125.633 153.993 1.00 73.16 165 THR B O 1
ATOM 3163 N N . MET B 1 98 ? 181.353 125.064 156.158 1.00 74.70 166 MET B N 1
ATOM 3164 C CA . MET B 1 98 ? 182.456 124.144 155.897 1.00 74.70 166 MET B CA 1
ATOM 3165 C C . MET B 1 98 ? 182.002 122.996 155.000 1.00 74.70 166 MET B C 1
ATOM 3166 O O . MET B 1 98 ? 182.733 122.559 154.101 1.00 74.70 166 MET B O 1
ATOM 3171 N N . ALA B 1 99 ? 180.787 122.495 155.231 1.00 79.06 167 ALA B N 1
ATOM 3172 C CA . ALA B 1 99 ? 180.254 121.423 154.398 1.00 79.06 167 ALA B CA 1
ATOM 3173 C C . ALA B 1 99 ? 180.024 121.891 152.965 1.00 79.06 167 ALA B C 1
ATOM 3174 O O . ALA B 1 99 ? 180.312 121.157 152.016 1.00 79.06 167 ALA B O 1
ATOM 3176 N N . GLU B 1 100 ? 179.491 123.103 152.786 1.00 85.26 168 GLU B N 1
ATOM 3177 C CA . GLU B 1 100 ? 179.400 123.669 151.439 1.00 85.26 168 GLU B CA 1
ATOM 3178 C C . GLU B 1 100 ? 180.771 123.833 150.802 1.00 85.26 168 GLU B C 1
ATOM 3179 O O . GLU B 1 100 ? 180.923 123.655 149.587 1.00 85.26 168 GLU B O 1
ATOM 3185 N N . ALA B 1 101 ? 181.778 124.181 151.596 1.00 80.25 169 ALA B N 1
ATOM 3186 C CA . ALA B 1 101 ? 183.103 124.385 151.028 1.00 80.25 169 ALA B CA 1
ATOM 3187 C C . ALA B 1 101 ? 183.750 123.067 150.638 1.00 80.25 169 ALA B C 1
ATOM 3188 O O . ALA B 1 101 ? 184.573 123.030 149.717 1.00 80.25 169 ALA B O 1
ATOM 3190 N N . ILE B 1 102 ? 183.396 121.981 151.318 1.00 82.19 170 ILE B N 1
ATOM 3191 C CA . ILE B 1 102 ? 184.042 120.702 151.048 1.00 82.19 170 ILE B CA 1
ATOM 3192 C C . ILE B 1 102 ? 183.250 119.868 150.046 1.00 82.19 170 ILE B C 1
ATOM 3193 O O . ILE B 1 102 ? 183.750 119.547 148.962 1.00 82.19 170 ILE B O 1
ATOM 3198 N N . GLY B 1 103 ? 182.012 119.514 150.391 1.00 87.18 171 GLY B N 1
ATOM 3199 C CA . GLY B 1 103 ? 181.359 118.398 149.735 1.00 87.18 171 GLY B CA 1
ATOM 3200 C C . GLY B 1 103 ? 179.985 118.570 149.115 1.00 87.18 171 GLY B C 1
ATOM 3201 O O . GLY B 1 103 ? 179.115 117.722 149.335 1.00 87.18 171 GLY B O 1
ATOM 3202 N N . GLY B 1 104 ? 179.752 119.639 148.366 1.00 91.92 172 GLY B N 1
ATOM 3203 C CA . GLY B 1 104 ? 178.641 119.677 147.434 1.00 91.92 172 GLY B CA 1
ATOM 3204 C C . GLY B 1 104 ? 177.574 120.678 147.831 1.00 91.92 172 GLY B C 1
ATOM 3205 O O . GLY B 1 104 ? 177.599 121.278 148.905 1.00 91.92 172 GLY B O 1
ATOM 3206 N N . ASN B 1 105 ? 176.606 120.832 146.926 1.00 96.34 173 ASN B N 1
ATOM 3207 C CA . ASN B 1 105 ? 175.504 121.778 147.107 1.00 96.34 173 ASN B CA 1
ATOM 3208 C C . ASN B 1 105 ? 174.361 121.076 147.834 1.00 96.34 173 ASN B C 1
ATOM 3209 O O . ASN B 1 105 ? 173.259 120.874 147.314 1.00 96.34 173 ASN B O 1
ATOM 3214 N N . PHE B 1 106 ? 174.656 120.688 149.073 1.00 97.93 174 PHE B N 1
ATOM 3215 C CA . PHE B 1 106 ? 173.625 120.214 149.990 1.00 97.93 174 PHE B CA 1
ATOM 3216 C C . PHE B 1 106 ? 172.740 121.347 150.501 1.00 97.93 174 PHE B C 1
ATOM 3217 O O . PHE B 1 106 ? 171.697 121.095 151.118 1.00 97.93 174 PHE B O 1
ATOM 3219 N N . MET B 1 107 ? 173.137 122.598 150.267 1.00 99.70 175 MET B N 1
ATOM 3220 C CA . MET B 1 107 ? 172.121 123.591 150.575 1.00 99.70 175 MET B CA 1
ATOM 3221 C C . MET B 1 107 ? 171.435 124.071 149.300 1.00 99.70 175 MET B C 1
ATOM 3222 O O . MET B 1 107 ? 172.099 124.348 148.296 1.00 99.70 175 MET B O 1
ATOM 3227 N N . PRO B 1 108 ? 170.109 124.171 149.302 1.00 99.82 176 PRO B N 1
ATOM 3228 C CA . PRO B 1 108 ? 169.399 124.679 148.126 1.00 99.82 176 PRO B CA 1
ATOM 3229 C C . PRO B 1 108 ? 169.680 126.155 147.908 1.00 99.82 176 PRO B C 1
ATOM 3230 O O . PRO B 1 108 ? 169.989 126.891 148.856 1.00 99.82 176 PRO B O 1
ATOM 3234 N N . PRO B 1 109 ? 169.572 126.628 146.664 1.00 100.94 177 PRO B N 1
ATOM 3235 C CA . PRO B 1 109 ? 169.853 128.046 146.380 1.00 100.94 177 PRO B CA 1
ATOM 3236 C C . PRO B 1 109 ? 168.816 129.016 146.942 1.00 100.94 177 PRO B C 1
ATOM 3237 O O . PRO B 1 109 ? 168.922 130.223 146.680 1.00 100.94 177 PRO B O 1
ATOM 3241 N N . SER B 1 110 ? 167.821 128.531 147.689 1.00 95.56 178 SER B N 1
ATOM 3242 C CA . SER B 1 110 ? 166.800 129.406 148.257 1.00 95.56 178 SER B CA 1
ATOM 3243 C C . SER B 1 110 ? 167.216 129.939 149.624 1.00 95.56 178 SER B C 1
ATOM 3244 O O . SER B 1 110 ? 166.647 130.918 150.119 1.00 95.56 178 SER B O 1
ATOM 3247 N N . MET B 1 111 ? 168.199 129.301 150.248 1.00 86.03 179 MET B N 1
ATOM 3248 C CA . MET B 1 111 ? 168.591 129.625 151.615 1.00 86.03 179 MET B CA 1
ATOM 3249 C C . MET B 1 111 ? 169.972 130.266 151.685 1.00 86.03 179 MET B C 1
ATOM 3250 O O . MET B 1 111 ? 170.771 129.889 152.544 1.00 86.03 179 MET B O 1
ATOM 3255 N N . ALA B 1 112 ? 170.302 131.208 150.795 1.00 68.90 180 ALA B N 1
ATOM 3256 C CA . ALA B 1 112 ? 171.572 131.921 150.915 1.00 68.90 180 ALA B CA 1
ATOM 3257 C C . ALA B 1 112 ? 171.527 132.991 151.998 1.00 68.90 180 ALA B C 1
ATOM 3258 O O . ALA B 1 112 ? 172.575 133.349 152.555 1.00 68.90 180 ALA B O 1
ATOM 3260 N N . LEU B 1 113 ? 170.339 133.503 152.325 1.00 60.49 181 LEU B N 1
ATOM 3261 C CA . LEU B 1 113 ? 170.240 134.473 153.407 1.00 60.49 181 LEU B CA 1
ATOM 3262 C C . LEU B 1 113 ? 170.662 133.880 154.743 1.00 60.49 181 LEU B C 1
ATOM 3263 O O . LEU B 1 113 ? 170.892 134.630 155.696 1.00 60.49 181 LEU B O 1
ATOM 3268 N N . ILE B 1 114 ? 170.767 132.557 154.838 1.00 64.85 182 ILE B N 1
ATOM 3269 C CA . ILE B 1 114 ? 171.419 131.954 155.992 1.00 64.85 182 ILE B CA 1
ATOM 3270 C C . ILE B 1 114 ? 172.935 131.946 155.817 1.00 64.85 182 ILE B C 1
ATOM 3271 O O . ILE B 1 114 ? 173.672 131.960 156.810 1.00 64.85 182 ILE B O 1
ATOM 3276 N N . ARG B 1 115 ? 173.425 131.944 154.574 1.00 61.42 183 ARG B N 1
ATOM 3277 C CA . ARG B 1 115 ? 174.860 132.071 154.351 1.00 61.42 183 ARG B CA 1
ATOM 3278 C C . ARG B 1 115 ? 175.334 133.487 154.627 1.00 61.42 183 ARG B C 1
ATOM 3279 O O . ARG B 1 115 ? 176.535 133.719 154.797 1.00 61.42 183 ARG B O 1
ATOM 3287 N N . ASN B 1 116 ? 174.410 134.443 154.667 1.00 49.32 184 ASN B N 1
ATOM 3288 C CA . ASN B 1 116 ? 174.768 135.821 154.995 1.00 49.32 184 ASN B CA 1
ATOM 3289 C C . ASN B 1 116 ? 174.857 136.091 156.494 1.00 49.32 184 ASN B C 1
ATOM 3290 O O . ASN B 1 116 ? 175.117 137.235 156.873 1.00 49.32 184 ASN B O 1
ATOM 3295 N N . LEU B 1 117 ? 174.660 135.093 157.350 1.00 47.16 185 LEU B N 1
ATOM 3296 C CA . LEU B 1 117 ? 174.608 135.314 158.791 1.00 47.16 185 LEU B CA 1
ATOM 3297 C C . LEU B 1 117 ? 175.988 135.485 159.420 1.00 47.16 185 LEU B C 1
ATOM 3298 O O . LEU B 1 117 ? 176.080 135.723 160.629 1.00 47.16 185 LEU B O 1
ATOM 3303 N N . ARG B 1 118 ? 177.060 135.405 158.634 1.00 43.08 186 ARG B N 1
ATOM 3304 C CA . ARG B 1 118 ? 178.402 135.542 159.194 1.00 43.08 186 ARG B CA 1
ATOM 3305 C C . ARG B 1 118 ? 178.624 136.931 159.775 1.00 43.08 186 ARG B C 1
ATOM 3306 O O . ARG B 1 118 ? 179.378 137.094 160.738 1.00 43.08 186 ARG B O 1
ATOM 3314 N N . ALA B 1 119 ? 177.980 137.947 159.196 1.00 40.33 187 ALA B N 1
ATOM 3315 C CA . ALA B 1 119 ? 178.169 139.314 159.668 1.00 40.33 187 ALA B CA 1
ATOM 3316 C C . ALA B 1 119 ? 177.726 139.481 161.112 1.00 40.33 187 ALA B C 1
ATOM 3317 O O . ALA B 1 119 ? 178.180 140.402 161.796 1.00 40.33 187 ALA B O 1
ATOM 3319 N N . PHE B 1 120 ? 176.861 138.602 161.596 1.00 39.73 188 PHE B N 1
ATOM 3320 C CA . PHE B 1 120 ? 176.276 138.740 162.917 1.00 39.73 188 PHE B CA 1
ATOM 3321 C C . PHE B 1 120 ? 177.054 138.007 163.997 1.00 39.73 188 PHE B C 1
ATOM 3322 O O . PHE B 1 120 ? 176.619 137.999 165.151 1.00 39.73 188 PHE B O 1
ATOM 3330 N N . ARG B 1 121 ? 178.192 137.397 163.662 1.00 43.95 189 ARG B N 1
ATOM 3331 C CA . ARG B 1 121 ? 179.033 136.815 164.699 1.00 43.95 189 ARG B CA 1
ATOM 3332 C C . ARG B 1 121 ? 179.642 137.892 165.584 1.00 43.95 189 ARG B C 1
ATOM 3333 O O . ARG B 1 121 ? 179.985 137.624 166.740 1.00 43.95 189 ARG B O 1
ATOM 3341 N N . ILE B 1 122 ? 179.779 139.113 165.061 1.00 41.86 190 ILE B N 1
ATOM 3342 C CA . ILE B 1 122 ? 180.341 140.218 165.823 1.00 41.86 190 ILE B CA 1
ATOM 3343 C C . ILE B 1 122 ? 179.494 140.553 167.037 1.00 41.86 190 ILE B C 1
ATOM 3344 O O . ILE B 1 122 ? 179.970 141.216 167.960 1.00 41.86 190 ILE B O 1
ATOM 3349 N N . PHE B 1 123 ? 178.240 140.106 167.067 1.00 47.05 191 PHE B N 1
ATOM 3350 C CA . PHE B 1 123 ? 177.412 140.335 168.239 1.00 47.05 191 PHE B CA 1
ATOM 3351 C C . PHE B 1 123 ? 177.916 139.569 169.447 1.00 47.05 191 PHE B C 1
ATOM 3352 O O . PHE B 1 123 ? 177.587 139.934 170.576 1.00 47.05 191 PHE B O 1
ATOM 3360 N N . ARG B 1 124 ? 178.706 138.517 169.236 1.00 49.31 192 ARG B N 1
ATOM 3361 C CA . ARG B 1 124 ? 179.321 137.819 170.355 1.00 49.31 192 ARG B CA 1
ATOM 3362 C C . ARG B 1 124 ? 180.322 138.695 171.087 1.00 49.31 192 ARG B C 1
ATOM 3363 O O . ARG B 1 124 ? 180.606 138.441 172.260 1.00 49.31 192 ARG B O 1
ATOM 3371 N N . LEU B 1 125 ? 180.865 139.712 170.419 1.00 47.87 193 LEU B N 1
ATOM 3372 C CA . LEU B 1 125 ? 181.742 140.668 171.077 1.00 47.87 193 LEU B CA 1
ATOM 3373 C C . LEU B 1 125 ? 181.011 141.462 172.141 1.00 47.87 193 LEU B C 1
ATOM 3374 O O . LEU B 1 125 ? 181.618 141.835 173.149 1.00 47.87 193 LEU B O 1
ATOM 3379 N N . PHE B 1 126 ? 179.717 141.715 171.946 1.00 48.50 194 PHE B N 1
ATOM 3380 C CA . PHE B 1 126 ? 178.931 142.423 172.943 1.00 48.50 194 PHE B CA 1
ATOM 3381 C C . PHE B 1 126 ? 178.796 141.624 174.224 1.00 48.50 194 PHE B C 1
ATOM 3382 O O . PHE B 1 126 ? 178.335 142.165 175.229 1.00 48.50 194 PHE B O 1
ATOM 3390 N N . LYS B 1 127 ? 179.160 140.345 174.200 1.00 52.75 195 LYS B N 1
ATOM 3391 C CA . LYS B 1 127 ? 179.231 139.555 175.419 1.00 52.75 195 LYS B CA 1
ATOM 3392 C C . LYS B 1 127 ? 180.588 139.683 176.096 1.00 52.75 195 LYS B C 1
ATOM 3393 O O . LYS B 1 127 ? 180.665 139.682 177.330 1.00 52.75 195 LYS B O 1
ATOM 3399 N N . ARG B 1 128 ? 181.659 139.808 175.307 1.00 52.80 196 ARG B N 1
ATOM 3400 C CA . ARG B 1 128 ? 183.009 139.874 175.853 1.00 52.80 196 ARG B CA 1
ATOM 3401 C C . ARG B 1 128 ? 183.289 141.216 176.515 1.00 52.80 196 ARG B C 1
ATOM 3402 O O . ARG B 1 128 ? 183.879 141.264 177.600 1.00 52.80 196 ARG B O 1
ATOM 3410 N N . ILE B 1 129 ? 182.878 142.309 175.880 1.00 50.63 197 ILE B N 1
ATOM 3411 C CA . ILE B 1 129 ? 183.166 143.653 176.364 1.00 50.63 197 ILE B CA 1
ATOM 3412 C C . ILE B 1 129 ? 181.986 144.124 177.209 1.00 50.63 197 ILE B C 1
ATOM 3413 O O . ILE B 1 129 ? 180.847 144.151 176.740 1.00 50.63 197 ILE B O 1
ATOM 3418 N N . LYS B 1 130 ? 182.263 144.504 178.460 1.00 55.03 198 LYS B N 1
ATOM 3419 C CA . LYS B 1 130 ? 181.206 144.848 179.408 1.00 55.03 198 LYS B CA 1
ATOM 3420 C C . LYS B 1 130 ? 180.510 146.161 179.080 1.00 55.03 198 LYS B C 1
ATOM 3421 O O . LYS B 1 130 ? 179.370 146.362 179.508 1.00 55.03 198 LYS B O 1
ATOM 3427 N N . SER B 1 131 ? 181.159 147.056 178.340 1.00 52.07 199 SER B N 1
ATOM 3428 C CA . SER B 1 131 ? 180.546 148.337 178.007 1.00 52.07 199 SER B CA 1
ATOM 3429 C C . SER B 1 131 ? 179.465 148.178 176.943 1.00 52.07 199 SER B C 1
ATOM 3430 O O . SER B 1 131 ? 178.340 148.672 177.100 1.00 52.07 199 SER B O 1
ATOM 3433 N N . LEU B 1 132 ? 179.795 147.504 175.844 1.00 48.78 200 LEU B N 1
ATOM 3434 C CA . LEU B 1 132 ? 178.797 147.222 174.822 1.00 48.78 200 LEU B CA 1
ATOM 3435 C C . LEU B 1 132 ? 177.669 146.376 175.386 1.00 48.78 200 LEU B C 1
ATOM 3436 O O . LEU B 1 132 ? 176.505 146.539 175.003 1.00 48.78 200 LEU B O 1
ATOM 3441 N N . ASN B 1 133 ? 177.998 145.465 176.300 1.00 51.35 201 ASN B N 1
ATOM 3442 C CA . ASN B 1 133 ? 176.970 144.676 176.963 1.00 51.35 201 ASN B CA 1
ATOM 3443 C C . ASN B 1 133 ? 176.042 145.562 177.775 1.00 51.35 201 ASN B C 1
ATOM 3444 O O . ASN B 1 133 ? 174.818 145.420 177.699 1.00 51.35 201 ASN B O 1
ATOM 3449 N N . LYS B 1 134 ? 176.590 146.514 178.519 1.00 51.05 202 LYS B N 1
ATOM 3450 C CA . LYS B 1 134 ? 175.762 147.408 179.309 1.00 51.05 202 LYS B CA 1
ATOM 3451 C C . LYS B 1 134 ? 174.888 148.303 178.451 1.00 51.05 202 LYS B C 1
ATOM 3452 O O . LYS B 1 134 ? 173.818 148.695 178.866 1.00 51.05 202 LYS B O 1
ATOM 3458 N N . ILE B 1 135 ? 175.347 148.648 177.261 1.00 49.51 203 ILE B N 1
ATOM 3459 C CA . ILE B 1 135 ? 174.537 149.495 176.393 1.00 49.51 203 ILE B CA 1
ATOM 3460 C C . ILE B 1 135 ? 173.421 148.689 175.736 1.00 49.51 203 ILE B C 1
ATOM 3461 O O . ILE B 1 135 ? 172.272 149.138 175.674 1.00 49.51 203 ILE B O 1
ATOM 3466 N N . ILE B 1 136 ? 173.733 147.491 175.239 1.00 51.05 204 ILE B N 1
ATOM 3467 C CA . ILE B 1 136 ? 172.690 146.719 174.572 1.00 51.05 204 ILE B CA 1
ATOM 3468 C C . ILE B 1 136 ? 171.662 146.210 175.575 1.00 51.05 204 ILE B C 1
ATOM 3469 O O . ILE B 1 136 ? 170.477 146.091 175.245 1.00 51.05 204 ILE B O 1
ATOM 3474 N N . VAL B 1 137 ? 172.069 145.927 176.813 1.00 51.82 205 VAL B N 1
ATOM 3475 C CA . VAL B 1 137 ? 171.088 145.534 177.817 1.00 51.82 205 VAL B CA 1
ATOM 3476 C C . VAL B 1 137 ? 170.164 146.698 178.144 1.00 51.82 205 VAL B C 1
ATOM 3477 O O . VAL B 1 137 ? 168.954 146.515 178.322 1.00 51.82 205 VAL B O 1
ATOM 3481 N N . SER B 1 138 ? 170.708 147.914 178.215 1.00 53.77 206 SER B N 1
ATOM 3482 C CA . SER B 1 138 ? 169.860 149.082 178.439 1.00 53.77 206 SER B CA 1
ATOM 3483 C C . SER B 1 138 ? 168.878 149.279 177.289 1.00 53.77 206 SER B C 1
ATOM 3484 O O . SER B 1 138 ? 167.692 149.541 177.514 1.00 53.77 206 SER B O 1
ATOM 3487 N N . LEU B 1 139 ? 169.358 149.152 176.051 1.00 52.66 207 LEU B N 1
ATOM 3488 C CA . LEU B 1 139 ? 168.477 149.226 174.888 1.00 52.66 207 LEU B CA 1
ATOM 3489 C C . LEU B 1 139 ? 167.350 148.204 174.981 1.00 52.66 207 LEU B C 1
ATOM 3490 O O . LEU B 1 139 ? 166.181 148.522 174.720 1.00 52.66 207 LEU B O 1
ATOM 3495 N N . GLY B 1 140 ? 167.692 146.967 175.339 1.00 52.74 208 GLY B N 1
ATOM 3496 C CA . GLY B 1 140 ? 166.699 145.908 175.358 1.00 52.74 208 GLY B CA 1
ATOM 3497 C C . GLY B 1 140 ? 165.678 146.080 176.463 1.00 52.74 208 GLY B C 1
ATOM 3498 O O . GLY B 1 140 ? 164.500 145.771 176.279 1.00 52.74 208 GLY B O 1
ATOM 3499 N N . LYS B 1 141 ? 166.108 146.561 177.622 1.00 55.33 209 LYS B N 1
ATOM 3500 C CA . LYS B 1 141 ? 165.154 146.823 178.688 1.00 55.33 209 LYS B CA 1
ATOM 3501 C C . LYS B 1 141 ? 164.400 148.129 178.499 1.00 55.33 209 LYS B C 1
ATOM 3502 O O . LYS B 1 141 ? 163.453 148.391 179.244 1.00 55.33 209 LYS B O 1
ATOM 3508 N N . ALA B 1 142 ? 164.790 148.955 177.529 1.00 52.52 210 ALA B N 1
ATOM 3509 C CA . ALA B 1 142 ? 164.016 150.145 177.198 1.00 52.52 210 ALA B CA 1
ATOM 3510 C C . ALA B 1 142 ? 162.987 149.926 176.095 1.00 52.52 210 ALA B C 1
ATOM 3511 O O . ALA B 1 142 ? 161.962 150.609 176.091 1.00 52.52 210 ALA B O 1
ATOM 3513 N N . ILE B 1 143 ? 163.238 149.007 175.152 1.00 51.00 211 ILE B N 1
ATOM 3514 C CA . ILE B 1 143 ? 162.291 148.807 174.038 1.00 51.00 211 ILE B CA 1
ATOM 3515 C C . ILE B 1 143 ? 160.861 148.554 174.491 1.00 51.00 211 ILE B C 1
ATOM 3516 O O . ILE B 1 143 ? 159.928 149.155 173.913 1.00 51.00 211 ILE B O 1
ATOM 3521 N N . PRO B 1 144 ? 160.581 147.687 175.475 1.00 49.66 212 PRO B N 1
ATOM 3522 C CA . PRO B 1 144 ? 159.186 147.487 175.894 1.00 49.66 212 PRO B CA 1
ATOM 3523 C C . PRO B 1 144 ? 158.478 148.756 176.336 1.00 49.66 212 PRO B C 1
ATOM 3524 O O . PRO B 1 144 ? 157.248 148.828 176.235 1.00 49.66 212 PRO B O 1
ATOM 3528 N N . GLY B 1 145 ? 159.203 149.750 176.848 1.00 47.83 213 GLY B N 1
ATOM 3529 C CA . GLY B 1 145 ? 158.567 151.019 177.160 1.00 47.83 213 GLY B CA 1
ATOM 3530 C C . GLY B 1 145 ? 158.218 151.807 175.914 1.00 47.83 213 GLY B C 1
ATOM 3531 O O . GLY B 1 145 ? 157.183 152.470 175.856 1.00 47.83 213 GLY B O 1
ATOM 3532 N N . VAL B 1 146 ? 159.079 151.741 174.899 1.00 46.50 214 VAL B N 1
ATOM 3533 C CA . VAL B 1 146 ? 158.787 152.373 173.619 1.00 46.50 214 VAL B CA 1
ATOM 3534 C C . VAL B 1 146 ? 157.508 151.809 173.024 1.00 46.50 214 VAL B C 1
ATOM 3535 O O . VAL B 1 146 ? 156.732 152.548 172.402 1.00 46.50 214 VAL B O 1
ATOM 3539 N N . ALA B 1 147 ? 157.249 150.516 173.246 1.00 45.97 215 ALA B N 1
ATOM 3540 C CA . ALA B 1 147 ? 156.136 149.785 172.635 1.00 45.97 215 ALA B CA 1
ATOM 3541 C C . ALA B 1 147 ? 154.821 150.550 172.471 1.00 45.97 215 ALA B C 1
ATOM 3542 O O . ALA B 1 147 ? 154.235 150.556 171.384 1.00 45.97 215 ALA B O 1
ATOM 3544 N N . ASN B 1 148 ? 154.346 151.196 173.535 1.00 46.65 216 ASN B N 1
ATOM 3545 C CA . ASN B 1 148 ? 153.017 151.803 173.507 1.00 46.65 216 ASN B CA 1
ATOM 3546 C C . ASN B 1 148 ? 152.967 152.992 172.559 1.00 46.65 216 ASN B C 1
ATOM 3547 O O . ASN B 1 148 ? 152.111 153.065 171.668 1.00 46.65 216 ASN B O 1
ATOM 3552 N N . ALA B 1 149 ? 153.855 153.959 172.772 1.00 42.20 217 ALA B N 1
ATOM 3553 C CA . ALA B 1 149 ? 153.926 155.106 171.883 1.00 42.20 217 ALA B CA 1
ATOM 3554 C C . ALA B 1 149 ? 154.232 154.677 170.458 1.00 42.20 217 ALA B C 1
ATOM 3555 O O . ALA B 1 149 ? 153.753 155.302 169.508 1.00 42.20 217 ALA B O 1
ATOM 3557 N N . PHE B 1 150 ? 154.995 153.597 170.287 1.00 39.48 218 PHE B N 1
ATOM 3558 C CA . PHE B 1 150 ? 155.258 153.099 168.945 1.00 39.48 218 PHE B CA 1
ATOM 3559 C C . PHE B 1 150 ? 153.980 152.607 168.279 1.00 39.48 218 PHE B C 1
ATOM 3560 O O . PHE B 1 150 ? 153.744 152.882 167.099 1.00 39.48 218 PHE B O 1
ATOM 3568 N N . VAL B 1 151 ? 153.140 151.874 169.015 1.00 39.61 219 VAL B N 1
ATOM 3569 C CA . VAL B 1 151 ? 151.927 151.352 168.395 1.00 39.61 219 VAL B CA 1
ATOM 3570 C C . VAL B 1 151 ? 150.936 152.479 168.129 1.00 39.61 219 VAL B C 1
ATOM 3571 O O . VAL B 1 151 ? 150.190 152.432 167.147 1.00 39.61 219 VAL B O 1
ATOM 3575 N N . ILE B 1 152 ? 150.929 153.521 168.962 1.00 37.78 220 ILE B N 1
ATOM 3576 C CA . ILE B 1 152 ? 150.112 154.698 168.664 1.00 37.78 220 ILE B CA 1
ATOM 3577 C C . ILE B 1 152 ? 150.587 155.362 167.375 1.00 37.78 220 ILE B C 1
ATOM 3578 O O . ILE B 1 152 ? 149.787 155.725 166.503 1.00 37.78 220 ILE B O 1
ATOM 3583 N N . MET B 1 153 ? 151.903 155.536 167.250 1.00 34.30 221 MET B N 1
ATOM 3584 C CA . MET B 1 153 ? 152.503 156.044 166.025 1.00 34.30 221 MET B CA 1
ATOM 3585 C C . MET B 1 153 ? 152.081 155.227 164.814 1.00 34.30 221 MET B C 1
ATOM 3586 O O . MET B 1 153 ? 151.741 155.785 163.764 1.00 34.30 221 MET B O 1
ATOM 3591 N N . VAL B 1 154 ? 152.108 153.900 164.940 1.00 33.12 222 VAL B N 1
ATOM 3592 C CA . VAL B 1 154 ? 151.790 153.027 163.813 1.00 33.12 222 VAL B CA 1
ATOM 3593 C C . VAL B 1 154 ? 150.312 153.120 163.461 1.00 33.12 222 VAL B C 1
ATOM 3594 O O . VAL B 1 154 ? 149.943 153.110 162.285 1.00 33.12 222 VAL B O 1
ATOM 3598 N N . ILE B 1 155 ? 149.444 153.224 164.468 1.00 32.49 223 ILE B N 1
ATOM 3599 C CA . ILE B 1 155 ? 148.013 153.361 164.210 1.00 32.49 223 ILE B CA 1
ATOM 3600 C C . ILE B 1 155 ? 147.733 154.650 163.453 1.00 32.49 223 ILE B C 1
ATOM 3601 O O . ILE B 1 155 ? 146.961 154.670 162.487 1.00 32.49 223 ILE B O 1
ATOM 3606 N N . ILE B 1 156 ? 148.363 155.745 163.872 1.00 29.17 224 ILE B N 1
ATOM 3607 C CA . ILE B 1 156 ? 148.131 157.021 163.204 1.00 29.17 224 ILE B CA 1
ATOM 3608 C C . ILE B 1 156 ? 148.689 157.000 161.785 1.00 29.17 224 ILE B C 1
ATOM 3609 O O . ILE B 1 156 ? 148.052 157.494 160.845 1.00 29.17 224 ILE B O 1
ATOM 3614 N N . MET B 1 157 ? 149.869 156.407 161.597 1.00 27.27 225 MET B N 1
ATOM 3615 C CA . MET B 1 157 ? 150.416 156.265 160.252 1.00 27.27 225 MET B CA 1
ATOM 3616 C C . MET B 1 157 ? 149.528 155.390 159.381 1.00 27.27 225 MET B C 1
ATOM 3617 O O . MET B 1 157 ? 149.425 155.610 158.174 1.00 27.27 225 MET B O 1
ATOM 3622 N N . CYS B 1 158 ? 148.862 154.403 159.978 1.00 26.66 226 CYS B N 1
ATOM 3623 C CA . CYS B 1 158 ? 147.997 153.510 159.215 1.00 26.66 226 CYS B CA 1
ATOM 3624 C C . CYS B 1 158 ? 146.704 154.205 158.813 1.00 26.66 226 CYS B C 1
ATOM 3625 O O . CYS B 1 158 ? 146.203 154.000 157.704 1.00 26.66 226 CYS B O 1
ATOM 3628 N N . ILE B 1 159 ? 146.150 155.026 159.708 1.00 25.90 227 ILE B N 1
ATOM 3629 C CA . ILE B 1 159 ? 145.013 155.872 159.352 1.00 25.90 227 ILE B CA 1
ATOM 3630 C C . ILE B 1 159 ? 145.376 156.776 158.186 1.00 25.90 227 ILE B C 1
ATOM 3631 O O . ILE B 1 159 ? 144.634 156.892 157.202 1.00 25.90 227 ILE B O 1
ATOM 3636 N N . TYR B 1 160 ? 146.523 157.447 158.290 1.00 21.29 228 TYR B N 1
ATOM 3637 C CA . TYR B 1 160 ? 146.951 158.328 157.214 1.00 21.29 228 TYR B CA 1
ATOM 3638 C C . TYR B 1 160 ? 147.212 157.563 155.932 1.00 21.29 228 TYR B C 1
ATOM 3639 O O . TYR B 1 160 ? 146.988 158.098 154.851 1.00 21.29 228 TYR B O 1
ATOM 3648 N N . ALA B 1 161 ? 147.664 156.311 156.023 1.00 21.32 229 ALA B N 1
ATOM 3649 C CA . ALA B 1 161 ? 147.892 155.519 154.819 1.00 21.32 229 ALA B CA 1
ATOM 3650 C C . ALA B 1 161 ? 146.580 155.116 154.164 1.00 21.32 229 ALA B C 1
ATOM 3651 O O . ALA B 1 161 ? 146.472 155.112 152.936 1.00 21.32 229 ALA B O 1
ATOM 3653 N N . ILE B 1 162 ? 145.571 154.783 154.969 1.00 20.91 230 ILE B N 1
ATOM 3654 C CA . ILE B 1 162 ? 144.246 154.499 154.426 1.00 20.91 230 ILE B CA 1
ATOM 3655 C C . ILE B 1 162 ? 143.701 155.721 153.700 1.00 20.91 230 ILE B C 1
ATOM 3656 O O . ILE B 1 162 ? 143.235 155.636 152.556 1.00 20.91 230 ILE B O 1
ATOM 3661 N N . LEU B 1 163 ? 143.765 156.881 154.358 1.00 19.28 231 LEU B N 1
ATOM 3662 C CA . LEU B 1 163 ? 143.282 158.112 153.740 1.00 19.28 231 LEU B CA 1
ATOM 3663 C C . LEU B 1 163 ? 144.092 158.467 152.509 1.00 19.28 231 LEU B C 1
ATOM 3664 O O . LEU B 1 163 ? 143.548 158.974 151.528 1.00 19.28 231 LEU B O 1
ATOM 3669 N N . GLY B 1 164 ? 145.398 158.215 152.539 1.00 17.30 232 GLY B N 1
ATOM 3670 C CA . GLY B 1 164 ? 146.226 158.538 151.399 1.00 17.30 232 GLY B CA 1
ATOM 3671 C C . GLY B 1 164 ? 145.938 157.658 150.208 1.00 17.30 232 GLY B C 1
ATOM 3672 O O . GLY B 1 164 ? 145.977 158.117 149.070 1.00 17.30 232 GLY B O 1
ATOM 3673 N N . VAL B 1 165 ? 145.648 156.382 150.445 1.00 18.39 233 VAL B N 1
ATOM 3674 C CA . VAL B 1 165 ? 145.254 155.523 149.339 1.00 18.39 233 VAL B CA 1
ATOM 3675 C C . VAL B 1 165 ? 143.904 155.959 148.795 1.00 18.39 233 VAL B C 1
ATOM 3676 O O . VAL B 1 165 ? 143.682 155.965 147.580 1.00 18.39 233 VAL B O 1
ATOM 3680 N N . GLU B 1 166 ? 142.989 156.364 149.678 1.00 22.42 234 GLU B N 1
ATOM 3681 C CA . GLU B 1 166 ? 141.689 156.826 149.204 1.00 22.42 234 GLU B CA 1
ATOM 3682 C C . GLU B 1 166 ? 141.811 158.091 148.360 1.00 22.42 234 GLU B C 1
ATOM 3683 O O . GLU B 1 166 ? 141.220 158.178 147.278 1.00 22.42 234 GLU B O 1
ATOM 3689 N N . PHE B 1 167 ? 142.591 159.068 148.820 1.00 19.11 235 PHE B N 1
ATOM 3690 C CA . PHE B 1 167 ? 142.656 160.357 148.141 1.00 19.11 235 PHE B CA 1
ATOM 3691 C C . PHE B 1 167 ? 143.581 160.323 146.928 1.00 19.11 235 PHE B C 1
ATOM 3692 O O . PHE B 1 167 ? 143.185 160.704 145.824 1.00 19.11 235 PHE B O 1
ATOM 3700 N N . TYR B 1 168 ? 144.814 159.864 147.109 1.00 16.84 236 TYR B N 1
ATOM 3701 C CA . TYR B 1 168 ? 145.872 160.133 146.149 1.00 16.84 236 TYR B CA 1
ATOM 3702 C C . TYR B 1 168 ? 146.292 158.935 145.318 1.00 16.84 236 TYR B C 1
ATOM 3703 O O . TYR B 1 168 ? 147.237 159.057 144.544 1.00 16.84 236 TYR B O 1
ATOM 3712 N N . HIS B 1 169 ? 145.622 157.791 145.431 1.00 17.26 237 HIS B N 1
ATOM 3713 C CA . HIS B 1 169 ? 146.086 156.625 144.689 1.00 17.26 237 HIS B CA 1
ATOM 3714 C C . HIS B 1 169 ? 145.919 156.771 143.187 1.00 17.26 237 HIS B C 1
ATOM 3715 O O . HIS B 1 169 ? 146.484 155.964 142.447 1.00 17.26 237 HIS B O 1
ATOM 3722 N N . MET B 1 170 ? 145.176 157.773 142.716 1.00 16.43 238 MET B N 1
ATOM 3723 C CA . MET B 1 170 ? 144.979 157.962 141.283 1.00 16.43 238 MET B CA 1
ATOM 3724 C C . MET B 1 170 ? 145.443 159.333 140.806 1.00 16.43 238 MET B C 1
ATOM 3725 O O . MET B 1 170 ? 145.111 159.729 139.688 1.00 16.43 238 MET B O 1
ATOM 3730 N N . THR B 1 171 ? 146.210 160.056 141.613 1.00 18.72 239 THR B N 1
ATOM 3731 C CA . THR B 1 171 ? 146.695 161.372 141.219 1.00 18.72 239 THR B CA 1
ATOM 3732 C C . THR B 1 171 ? 147.726 161.252 140.101 1.00 18.72 239 THR B C 1
ATOM 3733 O O . THR B 1 171 ? 148.748 160.580 140.256 1.00 18.72 239 THR B O 1
ATOM 3737 N N . GLY B 1 172 ? 147.455 161.902 138.975 1.00 21.77 240 GLY B N 1
ATOM 3738 C CA . GLY B 1 172 ? 148.371 161.869 137.855 1.00 21.77 240 GLY B CA 1
ATOM 3739 C C . GLY B 1 172 ? 148.369 160.576 137.079 1.00 21.77 240 GLY B C 1
ATOM 3740 O O . GLY B 1 172 ? 149.350 160.269 136.404 1.00 21.77 240 GLY B O 1
ATOM 3741 N N . SER B 1 173 ? 147.273 159.818 137.136 1.00 20.52 241 SER B N 1
ATOM 3742 C CA . SER B 1 173 ? 147.228 158.493 136.527 1.00 20.52 241 SER B CA 1
ATOM 3743 C C . SER B 1 173 ? 147.402 158.551 135.024 1.00 20.52 241 SER B C 1
ATOM 3744 O O . SER B 1 173 ? 147.938 157.615 134.426 1.00 20.52 241 SER B O 1
ATOM 3747 N N . ASP B 1 174 ? 146.935 159.624 134.398 1.00 26.73 242 ASP B N 1
ATOM 3748 C CA . ASP B 1 174 ? 147.171 159.867 132.985 1.00 26.73 242 ASP B CA 1
ATOM 3749 C C . ASP B 1 174 ? 148.656 159.979 132.668 1.00 26.73 242 ASP B C 1
ATOM 3750 O O . ASP B 1 174 ? 149.030 159.965 131.492 1.00 26.73 242 ASP B O 1
ATOM 3755 N N . GLY B 1 175 ? 149.502 160.048 133.687 1.00 23.75 243 GLY B N 1
ATOM 3756 C CA . GLY B 1 175 ? 150.898 160.366 133.531 1.00 23.75 243 GLY B CA 1
ATOM 3757 C C . GLY B 1 175 ? 151.196 161.838 133.637 1.00 23.75 243 GLY B C 1
ATOM 3758 O O . GLY B 1 175 ? 152.343 162.208 133.900 1.00 23.75 243 GLY B O 1
ATOM 3759 N N . THR B 1 176 ? 150.189 162.681 133.446 1.00 23.83 244 THR B N 1
ATOM 3760 C CA . THR B 1 176 ? 150.324 164.119 133.560 1.00 23.83 244 THR B CA 1
ATOM 3761 C C . THR B 1 176 ? 149.245 164.635 134.492 1.00 23.83 244 THR B C 1
ATOM 3762 O O . THR B 1 176 ? 148.253 163.951 134.749 1.00 23.83 244 THR B O 1
ATOM 3766 N N . TYR B 1 177 ? 149.457 165.832 135.022 1.00 23.34 245 TYR B N 1
ATOM 3767 C CA . TYR B 1 177 ? 148.410 166.565 135.709 1.00 23.34 245 TYR B CA 1
ATOM 3768 C C . TYR B 1 177 ? 148.479 168.030 135.310 1.00 23.34 245 TYR B C 1
ATOM 3769 O O . TYR B 1 177 ? 149.401 168.458 134.614 1.00 23.34 245 TYR B O 1
ATOM 3778 N N . VAL B 1 178 ? 147.468 168.786 135.719 1.00 21.65 246 VAL B N 1
ATOM 3779 C CA . VAL B 1 178 ? 147.314 170.181 135.329 1.00 21.65 246 VAL B CA 1
ATOM 3780 C C . VAL B 1 178 ? 147.511 171.061 136.552 1.00 21.65 246 VAL B C 1
ATOM 3781 O O . VAL B 1 178 ? 147.042 170.737 137.646 1.00 21.65 246 VAL B O 1
ATOM 3785 N N . THR B 1 179 ? 148.223 172.165 136.364 1.00 22.73 247 THR B N 1
ATOM 3786 C CA . THR B 1 179 ? 148.400 173.186 137.382 1.00 22.73 247 THR B CA 1
ATOM 3787 C C . THR B 1 179 ? 147.884 174.495 136.806 1.00 22.73 247 THR B C 1
ATOM 3788 O O . THR B 1 179 ? 147.678 174.608 135.597 1.00 22.73 247 THR B O 1
ATOM 3792 N N . TYR B 1 180 ? 147.653 175.479 137.665 1.00 23.77 248 TYR B N 1
ATOM 3793 C CA . TYR B 1 180 ? 146.937 176.680 137.261 1.00 23.77 248 TYR B CA 1
ATOM 3794 C C . TYR B 1 180 ? 147.716 177.945 137.592 1.00 23.77 248 TYR B C 1
ATOM 3795 O O . TYR B 1 180 ? 148.206 178.114 138.710 1.00 23.77 248 TYR B O 1
ATOM 3804 N N . ASN B 1 181 ? 147.794 178.837 136.607 1.00 27.00 249 ASN B N 1
ATOM 3805 C CA . ASN B 1 181 ? 148.531 180.088 136.676 1.00 27.00 249 ASN B CA 1
ATOM 3806 C C . ASN B 1 181 ? 147.685 181.206 137.262 1.00 27.00 249 ASN B C 1
ATOM 3807 O O . ASN B 1 181 ? 146.473 181.084 137.451 1.00 27.00 249 ASN B O 1
ATOM 3812 N N . ASP B 1 182 ? 148.354 182.320 137.530 1.00 24.97 250 ASP B N 1
ATOM 3813 C CA . ASP B 1 182 ? 147.735 183.629 137.660 1.00 24.97 250 ASP B CA 1
ATOM 3814 C C . ASP B 1 182 ? 148.405 184.604 136.710 1.00 24.97 250 ASP B C 1
ATOM 3815 O O . ASP B 1 182 ? 148.646 185.753 137.053 1.00 24.97 250 ASP B O 1
ATOM 3820 N N . ASN B 1 183 ? 148.703 184.142 135.500 1.00 27.77 251 ASN B N 1
ATOM 3821 C CA . ASN B 1 183 ? 149.529 184.905 134.574 1.00 27.77 251 ASN B CA 1
ATOM 3822 C C . ASN B 1 183 ? 148.924 186.268 134.263 1.00 27.77 251 ASN B C 1
ATOM 3823 O O . ASN B 1 183 ? 149.648 187.248 134.081 1.00 27.77 251 ASN B O 1
ATOM 3828 N N . VAL B 1 184 ? 147.596 186.347 134.174 1.00 29.90 252 VAL B N 1
ATOM 3829 C CA . VAL B 1 184 ? 146.954 187.621 133.869 1.00 29.90 252 VAL B CA 1
ATOM 3830 C C . VAL B 1 184 ? 147.114 188.593 135.029 1.00 29.90 252 VAL B C 1
ATOM 3831 O O . VAL B 1 184 ? 147.593 189.718 134.852 1.00 29.90 252 VAL B O 1
ATOM 3835 N N . LYS B 1 185 ? 146.714 188.180 136.229 1.00 26.68 253 LYS B N 1
ATOM 3836 C CA . LYS B 1 185 ? 146.771 189.069 137.381 1.00 26.68 253 LYS B CA 1
ATOM 3837 C C . LYS B 1 185 ? 148.205 189.401 137.757 1.00 26.68 253 LYS B C 1
ATOM 3838 O O . LYS B 1 185 ? 148.458 190.397 138.444 1.00 26.68 253 LYS B O 1
ATOM 3844 N N . ARG B 1 186 ? 149.157 188.570 137.335 1.00 21.67 254 ARG B N 1
ATOM 3845 C CA . ARG B 1 186 ? 150.562 188.832 137.616 1.00 21.67 254 ARG B CA 1
ATOM 3846 C C . ARG B 1 186 ? 151.215 189.642 136.509 1.00 21.67 254 ARG B C 1
ATOM 3847 O O . ARG B 1 186 ? 152.433 189.816 136.513 1.00 21.67 254 ARG B O 1
ATOM 3855 N N . GLY B 1 187 ? 150.432 190.147 135.567 1.00 27.23 255 GLY B N 1
ATOM 3856 C CA . GLY B 1 187 ? 150.949 191.020 134.539 1.00 27.23 255 GLY B CA 1
ATOM 3857 C C . GLY B 1 187 ? 151.730 190.310 133.461 1.00 27.23 255 GLY B C 1
ATOM 3858 O O . GLY B 1 187 ? 152.146 190.947 132.489 1.00 27.23 255 GLY B O 1
ATOM 3859 N N . LEU B 1 188 ? 151.940 189.007 133.606 1.00 28.68 256 LEU B N 1
ATOM 3860 C CA . LEU B 1 188 ? 152.728 188.263 132.639 1.00 28.68 256 LEU B CA 1
ATOM 3861 C C . LEU B 1 188 ? 151.978 188.078 131.334 1.00 28.68 256 LEU B C 1
ATOM 3862 O O . LEU B 1 188 ? 152.583 187.720 130.319 1.00 28.68 256 LEU B O 1
ATOM 3867 N N . CYS B 1 189 ? 150.674 188.333 131.340 1.00 39.09 257 CYS B N 1
ATOM 3868 C CA . CYS B 1 189 ? 149.874 188.281 130.130 1.00 39.09 257 CYS B CA 1
ATOM 3869 C C . CYS B 1 189 ? 148.620 189.115 130.338 1.00 39.09 257 CYS B C 1
ATOM 3870 O O . CYS B 1 189 ? 148.304 189.534 131.451 1.00 39.09 257 CYS B O 1
ATOM 3873 N N . THR B 1 190 ? 147.913 189.353 129.242 1.00 51.92 258 THR B N 1
ATOM 3874 C CA . THR B 1 190 ? 146.631 190.036 129.247 1.00 51.92 258 THR B CA 1
ATOM 3875 C C . THR B 1 190 ? 145.511 189.017 129.096 1.00 51.92 258 THR B C 1
ATOM 3876 O O . THR B 1 190 ? 145.729 187.901 128.621 1.00 51.92 258 THR B O 1
ATOM 3880 N N . GLY B 1 191 ? 144.303 189.408 129.503 1.00 58.02 259 GLY B N 1
ATOM 3881 C CA . GLY B 1 191 ? 143.149 188.570 129.234 1.00 58.02 259 GLY B CA 1
ATOM 3882 C C . GLY B 1 191 ? 142.903 188.342 127.758 1.00 58.02 259 GLY B C 1
ATOM 3883 O O . GLY B 1 191 ? 142.413 187.275 127.374 1.00 58.02 259 GLY B O 1
ATOM 3884 N N . ASP B 1 192 ? 143.247 189.319 126.919 1.00 62.97 260 ASP B N 1
ATOM 3885 C CA . ASP B 1 192 ? 143.025 189.184 125.485 1.00 62.97 260 ASP B CA 1
ATOM 3886 C C . ASP B 1 192 ? 143.861 188.062 124.888 1.00 62.97 260 ASP B C 1
ATOM 3887 O O . ASP B 1 192 ? 143.374 187.307 124.042 1.00 62.97 260 ASP B O 1
ATOM 3892 N N . GLU B 1 193 ? 145.128 187.944 125.293 1.00 58.25 261 GLU B N 1
ATOM 3893 C CA . GLU B 1 193 ? 145.965 186.893 124.723 1.00 58.25 261 GLU B CA 1
ATOM 3894 C C . GLU B 1 193 ? 145.632 185.531 125.315 1.00 58.25 261 GLU B C 1
ATOM 3895 O O . GLU B 1 193 ? 145.926 184.503 124.699 1.00 58.25 261 GLU B O 1
ATOM 3901 N N . VAL B 1 194 ? 145.014 185.499 126.497 1.00 58.97 262 VAL B N 1
ATOM 3902 C CA . VAL B 1 194 ? 144.504 184.236 127.017 1.00 58.97 262 VAL B CA 1
ATOM 3903 C C . VAL B 1 194 ? 143.302 183.782 126.198 1.00 58.97 262 VAL B C 1
ATOM 3904 O O . VAL B 1 194 ? 143.218 182.621 125.781 1.00 58.97 262 VAL B O 1
ATOM 3908 N N . GLU B 1 195 ? 142.364 184.697 125.934 1.00 65.06 263 GLU B N 1
ATOM 3909 C CA . GLU B 1 195 ? 141.200 184.342 125.127 1.00 65.06 263 GLU B CA 1
ATOM 3910 C C . GLU B 1 195 ? 141.572 184.101 123.671 1.00 65.06 263 GLU B C 1
ATOM 3911 O O . GLU B 1 195 ? 140.825 183.443 122.944 1.00 65.06 263 GLU B O 1
ATOM 3917 N N . LEU B 1 196 ? 142.710 184.624 123.226 1.00 68.19 264 LEU B N 1
ATOM 3918 C CA . LEU B 1 196 ? 143.088 184.477 121.828 1.00 68.19 264 LEU B CA 1
ATOM 3919 C C . LEU B 1 196 ? 143.720 183.117 121.560 1.00 68.19 264 LEU B C 1
ATOM 3920 O O . LEU B 1 196 ? 143.524 182.553 120.480 1.00 68.19 264 LEU B O 1
ATOM 3925 N N . GLY B 1 197 ? 144.472 182.583 122.517 1.00 67.09 265 GLY B N 1
ATOM 3926 C CA . GLY B 1 197 ? 145.132 181.308 122.330 1.00 67.09 265 GLY B CA 1
ATOM 3927 C C . GLY B 1 197 ? 146.638 181.440 122.253 1.00 67.09 265 GLY B C 1
ATOM 3928 O O . GLY B 1 197 ? 147.327 180.533 121.779 1.00 67.09 265 GLY B O 1
ATOM 3929 N N . GLN B 1 198 ? 147.158 182.581 122.710 1.00 66.60 266 GLN B N 1
ATOM 3930 C CA . GLN B 1 198 ? 148.594 182.829 122.647 1.00 66.60 266 GLN B CA 1
ATOM 3931 C C . GLN B 1 198 ? 149.295 182.392 123.927 1.00 66.60 266 GLN B C 1
ATOM 3932 O O . GLN B 1 198 ? 150.416 181.876 123.876 1.00 66.60 266 GLN B O 1
ATOM 3938 N N . CYS B 1 199 ? 148.663 182.591 125.078 1.00 54.66 267 CYS B N 1
ATOM 3939 C CA . CYS B 1 199 ? 149.144 182.033 126.330 1.00 54.66 267 CYS B CA 1
ATOM 3940 C C . CYS B 1 199 ? 147.982 181.353 127.039 1.00 54.66 267 CYS B C 1
ATOM 3941 O O . CYS B 1 199 ? 146.849 181.359 126.555 1.00 54.66 267 CYS B O 1
ATOM 3944 N N . SER B 1 200 ? 148.263 180.751 128.193 1.00 38.06 268 SER B N 1
ATOM 3945 C CA . SER B 1 200 ? 147.276 179.936 128.886 1.00 38.06 268 SER B CA 1
ATOM 3946 C C . SER B 1 200 ? 147.413 180.123 130.389 1.00 38.06 268 SER B C 1
ATOM 3947 O O . SER B 1 200 ? 148.456 180.536 130.893 1.00 38.06 268 SER B O 1
ATOM 3950 N N . LEU B 1 201 ? 146.339 179.805 131.108 1.00 29.15 269 LEU B N 1
ATOM 3951 C CA . LEU B 1 201 ? 146.326 179.881 132.560 1.00 29.15 269 LEU B CA 1
ATOM 3952 C C . LEU B 1 201 ? 146.505 178.523 133.220 1.00 29.15 269 LEU B C 1
ATOM 3953 O O . LEU B 1 201 ? 146.348 178.410 134.441 1.00 29.15 269 LEU B O 1
ATOM 3958 N N . ASN B 1 202 ? 146.821 177.490 132.448 1.00 28.66 270 ASN B N 1
ATOM 3959 C CA . ASN B 1 202 ? 147.086 176.167 132.990 1.00 28.66 270 ASN B CA 1
ATOM 3960 C C . ASN B 1 202 ? 148.275 175.554 132.269 1.00 28.66 270 ASN B C 1
ATOM 3961 O O . ASN B 1 202 ? 148.544 175.876 131.109 1.00 28.66 270 ASN B O 1
ATOM 3966 N N . GLN B 1 203 ? 148.988 174.678 132.969 1.00 23.58 271 GLN B N 1
ATOM 3967 C CA . GLN B 1 203 ? 150.143 173.975 132.430 1.00 23.58 271 GLN B CA 1
ATOM 3968 C C . GLN B 1 203 ? 149.979 172.489 132.703 1.00 23.58 271 GLN B C 1
ATOM 3969 O O . GLN B 1 203 ? 149.573 172.098 133.801 1.00 23.58 271 GLN B O 1
ATOM 3975 N N . THR B 1 204 ? 150.302 171.666 131.704 1.00 25.19 272 THR B N 1
ATOM 3976 C CA . THR B 1 204 ? 150.266 170.209 131.839 1.00 25.19 272 THR B CA 1
ATOM 3977 C C . THR B 1 204 ? 151.636 169.725 132.318 1.00 25.19 272 THR B C 1
ATOM 3978 O O . THR B 1 204 ? 152.667 169.884 131.662 1.00 25.19 272 THR B O 1
ATOM 3982 N N . VAL B 1 205 ? 151.636 169.154 133.521 1.00 23.59 273 VAL B N 1
ATOM 3983 C CA . VAL B 1 205 ? 152.873 168.676 134.115 1.00 23.59 273 VAL B CA 1
ATOM 3984 C C . VAL B 1 205 ? 152.874 167.155 134.169 1.00 23.59 273 VAL B C 1
ATOM 3985 O O . VAL B 1 205 ? 151.872 166.528 134.520 1.00 23.59 273 VAL B O 1
ATOM 3989 N N . SER B 1 206 ? 154.011 166.552 133.842 1.00 22.74 274 SER B N 1
ATOM 3990 C CA . SER B 1 206 ? 154.128 165.103 133.868 1.00 22.74 274 SER B CA 1
ATOM 3991 C C . SER B 1 206 ? 154.198 164.597 135.303 1.00 22.74 274 SER B C 1
ATOM 3992 O O . SER B 1 206 ? 154.861 165.183 136.160 1.00 22.74 274 SER B O 1
ATOM 3995 N N . SER B 1 207 ? 153.512 163.485 135.549 1.00 22.81 275 SER B N 1
ATOM 3996 C CA . SER B 1 207 ? 153.390 162.912 136.880 1.00 22.81 275 SER B CA 1
ATOM 3997 C C . SER B 1 207 ? 154.322 161.737 137.116 1.00 22.81 275 SER B C 1
ATOM 3998 O O . SER B 1 207 ? 154.328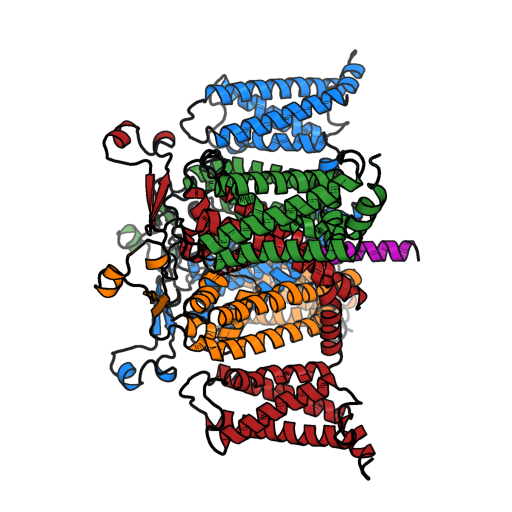 161.186 138.219 1.00 22.81 275 SER B O 1
ATOM 4001 N N . GLU B 1 208 ? 155.111 161.348 136.119 1.00 24.27 276 GLU B N 1
ATOM 4002 C CA . GLU B 1 208 ? 155.956 160.174 136.247 1.00 24.27 276 GLU B CA 1
ATOM 4003 C C . GLU B 1 208 ? 157.100 160.423 137.216 1.00 24.27 276 GLU B C 1
ATOM 4004 O O . GLU B 1 208 ? 157.757 161.465 137.175 1.00 24.27 276 GLU B O 1
ATOM 4010 N N . THR B 1 209 ? 157.342 159.448 138.086 1.00 21.71 277 THR B N 1
ATOM 4011 C CA . THR B 1 209 ? 158.433 159.520 139.040 1.00 21.71 277 THR B CA 1
ATOM 4012 C C . THR B 1 209 ? 159.717 158.991 138.408 1.00 21.71 277 THR B C 1
ATOM 4013 O O . THR B 1 209 ? 159.750 158.582 137.246 1.00 21.71 277 THR B O 1
ATOM 4017 N N . ALA B 1 210 ? 160.793 159.004 139.185 1.00 23.12 278 ALA B N 1
ATOM 4018 C CA . ALA B 1 210 ? 162.082 158.493 138.742 1.00 23.12 278 ALA B CA 1
ATOM 4019 C C . ALA B 1 210 ? 162.107 156.982 138.640 1.00 23.12 278 ALA B C 1
ATOM 4020 O O . ALA B 1 210 ? 163.025 156.439 138.026 1.00 23.12 278 ALA B O 1
ATOM 4022 N N . ARG B 1 211 ? 161.101 156.344 139.202 1.00 20.41 279 ARG B N 1
ATOM 4023 C CA . ARG B 1 211 ? 161.030 154.928 139.167 1.00 20.41 279 ARG B CA 1
ATOM 4024 C C . ARG B 1 211 ? 160.049 154.394 138.143 1.00 20.41 279 ARG B C 1
ATOM 4025 O O . ARG B 1 211 ? 159.699 153.247 138.197 1.00 20.41 279 ARG B O 1
ATOM 4033 N N . GLY B 1 212 ? 159.634 155.239 137.198 1.00 19.70 280 GLY B N 1
ATOM 4034 C CA . GLY B 1 212 ? 158.813 154.859 136.069 1.00 19.70 280 GLY B CA 1
ATOM 4035 C C . GLY B 1 212 ? 157.326 154.896 136.308 1.00 19.70 280 GLY B C 1
ATOM 4036 O O . GLY B 1 212 ? 156.562 154.733 135.355 1.00 19.70 280 GLY B O 1
ATOM 4037 N N . TYR B 1 213 ? 156.921 155.144 137.537 1.00 20.13 281 TYR B N 1
ATOM 4038 C CA . TYR B 1 213 ? 155.524 155.208 137.876 1.00 20.13 281 TYR B CA 1
ATOM 4039 C C . TYR B 1 213 ? 154.996 156.616 137.817 1.00 20.13 281 TYR B C 1
ATOM 4040 O O . TYR B 1 213 ? 155.754 157.550 137.792 1.00 20.13 281 TYR B O 1
ATOM 4049 N N . THR B 1 214 ? 153.676 156.753 137.799 1.00 18.94 282 THR B N 1
ATOM 4050 C CA . THR B 1 214 ? 153.041 158.055 137.899 1.00 18.94 282 THR B CA 1
ATOM 4051 C C . THR B 1 214 ? 152.967 158.376 139.398 1.00 18.94 282 THR B C 1
ATOM 4052 O O . THR B 1 214 ? 153.065 157.507 140.235 1.00 18.94 282 THR B O 1
ATOM 4056 N N . TYR B 1 215 ? 152.723 159.618 139.744 1.00 17.62 283 TYR B N 1
ATOM 4057 C CA . TYR B 1 215 ? 152.773 160.002 141.139 1.00 17.62 283 TYR B CA 1
ATOM 4058 C C . TYR B 1 215 ? 151.856 159.274 142.093 1.00 17.62 283 TYR B C 1
ATOM 4059 O O . TYR B 1 215 ? 152.303 158.872 143.151 1.00 17.62 283 TYR B O 1
ATOM 4068 N N . GLY B 1 216 ? 150.590 159.102 141.734 1.00 17.65 284 GLY B N 1
ATOM 4069 C CA . GLY B 1 216 ? 149.664 158.416 142.596 1.00 17.65 284 GLY B CA 1
ATOM 4070 C C . GLY B 1 216 ? 149.964 156.966 142.841 1.00 17.65 284 GLY B C 1
ATOM 4071 O O . GLY B 1 216 ? 149.887 156.522 143.963 1.00 17.65 284 GLY B O 1
ATOM 4072 N N . GLU B 1 217 ? 150.326 156.235 141.787 1.00 18.41 285 GLU B N 1
ATOM 4073 C CA . GLU B 1 217 ? 150.649 154.824 141.913 1.00 18.41 285 GLU B CA 1
ATOM 4074 C C . GLU B 1 217 ? 151.859 154.519 142.746 1.00 18.41 285 GLU B C 1
ATOM 4075 O O . GLU B 1 217 ? 151.862 153.605 143.529 1.00 18.41 285 GLU B O 1
ATOM 4081 N N . GLU B 1 218 ? 152.897 155.325 142.546 1.00 15.07 286 GLU B N 1
ATOM 4082 C CA . GLU B 1 218 ? 154.175 155.168 143.230 1.00 15.07 286 GLU B CA 1
ATOM 4083 C C . GLU B 1 218 ? 154.126 155.476 144.728 1.00 15.07 286 GLU B C 1
ATOM 4084 O O . GLU B 1 218 ? 154.805 154.819 145.517 1.00 15.07 286 GLU B O 1
ATOM 4090 N N . TYR B 1 219 ? 153.331 156.466 145.122 1.00 18.94 287 TYR B N 1
ATOM 4091 C CA . TYR B 1 219 ? 153.236 156.820 146.532 1.00 18.94 287 TYR B CA 1
ATOM 4092 C C . TYR B 1 219 ? 152.055 156.294 147.305 1.00 18.94 287 TYR B C 1
ATOM 4093 O O . TYR B 1 219 ? 152.160 155.993 148.462 1.00 18.94 287 TYR B O 1
ATOM 4102 N N . TYR B 1 220 ? 150.904 156.263 146.655 1.00 12.24 288 TYR B N 1
ATOM 4103 C CA . TYR B 1 220 ? 149.670 155.846 147.295 1.00 12.24 288 TYR B CA 1
ATOM 4104 C C . TYR B 1 220 ? 148.918 154.816 146.523 1.00 12.24 288 TYR B C 1
ATOM 4105 O O . TYR B 1 220 ? 147.713 154.753 146.638 1.00 12.24 288 TYR B O 1
ATOM 4114 N N . GLY B 1 221 ? 149.621 154.042 145.712 1.00 16.38 289 GLY B N 1
ATOM 4115 C CA . GLY B 1 221 ? 148.996 153.020 144.910 1.00 16.38 289 GLY B CA 1
ATOM 4116 C C . GLY B 1 221 ? 148.325 151.956 145.738 1.00 16.38 289 GLY B C 1
ATOM 4117 O O . GLY B 1 221 ? 147.282 151.484 145.358 1.00 16.38 289 GLY B O 1
ATOM 4118 N N . THR B 1 222 ? 148.950 151.544 146.839 1.00 15.82 290 THR B N 1
ATOM 4119 C CA . THR B 1 222 ? 148.428 150.518 147.745 1.00 15.82 290 THR B CA 1
ATOM 4120 C C . THR B 1 222 ? 148.626 150.949 149.186 1.00 15.82 290 THR B C 1
ATOM 4121 O O . THR B 1 222 ? 149.166 151.988 149.419 1.00 15.82 290 THR B O 1
ATOM 4125 N N . PHE B 1 223 ? 148.188 150.156 150.155 1.00 16.63 291 PHE B N 1
ATOM 4126 C CA . PHE B 1 223 ? 148.305 150.512 151.562 1.00 16.63 291 PHE B CA 1
ATOM 4127 C C . PHE B 1 223 ? 149.742 150.460 152.058 1.00 16.63 291 PHE B C 1
ATOM 4128 O O . PHE B 1 223 ? 150.149 151.311 152.853 1.00 16.63 291 PHE B O 1
ATOM 4136 N N . PHE B 1 224 ? 150.521 149.472 151.623 1.00 17.40 292 PHE B N 1
ATOM 4137 C CA . PHE B 1 224 ? 151.900 149.377 152.080 1.00 17.40 292 PHE B CA 1
ATOM 4138 C C . PHE B 1 224 ? 152.800 150.367 151.355 1.00 17.40 292 PHE B C 1
ATOM 4139 O O . PHE B 1 224 ? 153.759 150.871 151.945 1.00 17.40 292 PHE B O 1
ATOM 4147 N N . ARG B 1 225 ? 152.476 150.699 150.108 1.00 14.28 293 ARG B N 1
ATOM 4148 C CA . ARG B 1 225 ? 153.143 151.817 149.456 1.00 14.28 293 ARG B CA 1
ATOM 4149 C C . ARG B 1 225 ? 152.899 153.115 150.204 1.00 14.28 293 ARG B C 1
ATOM 4150 O O . ARG B 1 225 ? 153.832 153.888 150.440 1.00 14.28 293 ARG B O 1
ATOM 4158 N N . ALA B 1 226 ? 151.652 153.371 150.592 1.00 15.16 294 ALA B N 1
ATOM 4159 C CA . ALA B 1 226 ? 151.337 154.590 151.321 1.00 15.16 294 ALA B CA 1
ATOM 4160 C C . ALA B 1 226 ? 151.979 154.596 152.697 1.00 15.16 294 ALA B C 1
ATOM 4161 O O . ALA B 1 226 ? 152.400 155.646 153.183 1.00 15.16 294 ALA B O 1
ATOM 4163 N N . LEU B 1 227 ? 152.068 153.436 153.337 1.00 17.31 295 LEU B N 1
ATOM 4164 C CA . LEU B 1 227 ? 152.718 153.340 154.641 1.00 17.31 295 LEU B CA 1
ATOM 4165 C C . LEU B 1 227 ? 154.213 153.604 154.542 1.00 17.31 295 LEU B C 1
ATOM 4166 O O . LEU B 1 227 ? 154.786 154.282 155.401 1.00 17.31 295 LEU B O 1
ATOM 4171 N N . TYR B 1 228 ? 154.851 153.087 153.495 1.00 17.76 296 TYR B N 1
ATOM 4172 C CA . TYR B 1 228 ? 156.248 153.403 153.235 1.00 17.76 296 TYR B CA 1
ATOM 4173 C C . TYR B 1 228 ? 156.436 154.890 152.966 1.00 17.76 296 TYR B C 1
ATOM 41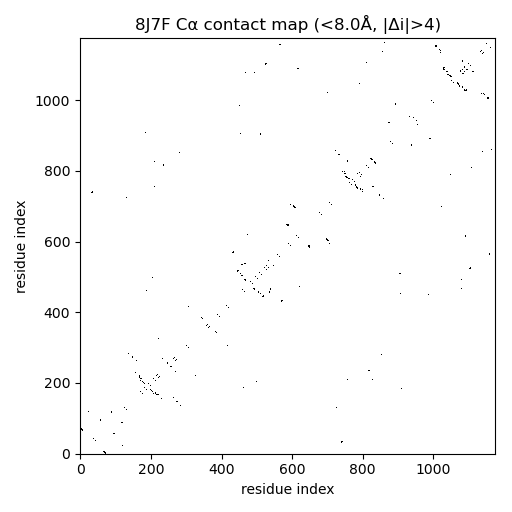74 O O . TYR B 1 228 ? 157.364 155.511 153.495 1.00 17.76 296 TYR B O 1
ATOM 4183 N N . THR B 1 229 ? 155.557 155.473 152.150 1.00 16.59 297 THR B N 1
ATOM 4184 C CA . THR B 1 229 ? 155.612 156.900 151.860 1.00 16.59 297 THR B CA 1
ATOM 4185 C C . THR B 1 229 ? 155.465 157.733 153.124 1.00 16.59 297 THR B C 1
ATOM 4186 O O . THR B 1 229 ? 156.134 158.757 153.282 1.00 16.59 297 THR B O 1
ATOM 4190 N N . LEU B 1 230 ? 154.605 157.309 154.041 1.00 17.85 298 LEU B N 1
ATOM 4191 C CA . LEU B 1 230 ? 154.426 158.068 155.268 1.00 17.85 298 LEU B CA 1
ATOM 4192 C C . LEU B 1 230 ? 155.583 157.875 156.227 1.00 17.85 298 LEU B C 1
ATOM 4193 O O . LEU B 1 230 ? 155.872 158.772 157.013 1.00 17.85 298 LEU B O 1
ATOM 4198 N N . PHE B 1 231 ? 156.263 156.728 156.183 1.00 17.84 299 PHE B N 1
ATOM 4199 C CA . PHE B 1 231 ? 157.515 156.596 156.925 1.00 17.84 299 PHE B CA 1
ATOM 4200 C C . PHE B 1 231 ? 158.573 157.544 156.371 1.00 17.84 299 PHE B C 1
ATOM 4201 O O . PHE B 1 231 ? 159.299 158.205 157.125 1.00 17.84 299 PHE B O 1
ATOM 4209 N N . GLN B 1 232 ? 158.664 157.629 155.046 1.00 18.92 300 GLN B N 1
ATOM 4210 C CA . GLN B 1 232 ? 159.593 158.564 154.431 1.00 18.92 300 GLN B CA 1
ATOM 4211 C C . GLN B 1 232 ? 159.275 160.002 154.814 1.00 18.92 300 GLN B C 1
ATOM 4212 O O . GLN B 1 232 ? 160.183 160.769 155.144 1.00 18.92 300 GLN B O 1
ATOM 4218 N N . VAL B 1 233 ? 157.996 160.382 154.788 1.00 19.25 301 VAL B N 1
ATOM 4219 C CA . VAL B 1 233 ? 157.586 161.713 155.224 1.00 19.25 301 VAL B CA 1
ATOM 4220 C C . VAL B 1 233 ? 157.865 161.902 156.707 1.00 19.25 301 VAL B C 1
ATOM 4221 O O . VAL B 1 233 ? 158.222 162.997 157.146 1.00 19.25 301 VAL B O 1
ATOM 4225 N N . LEU B 1 234 ? 157.718 160.889 157.527 1.00 20.85 302 LEU B N 1
ATOM 4226 C CA . LEU B 1 234 ? 158.016 160.998 158.955 1.00 20.85 302 LEU B CA 1
ATOM 4227 C C . LEU B 1 234 ? 159.451 161.417 159.180 1.00 20.85 302 LEU B C 1
ATOM 4228 O O . LEU B 1 234 ? 159.742 162.204 160.073 1.00 20.85 302 LEU B O 1
ATOM 4233 N N . THR B 1 235 ? 160.368 160.863 158.408 1.00 22.05 303 THR B N 1
ATOM 4234 C CA . THR B 1 235 ? 161.766 161.247 158.476 1.00 22.05 303 THR B CA 1
ATOM 4235 C C . THR B 1 235 ? 161.989 162.665 157.943 1.00 22.05 303 THR B C 1
ATOM 4236 O O . THR B 1 235 ? 162.876 163.368 158.413 1.00 22.05 303 THR B O 1
ATOM 4240 N N . GLY B 1 236 ? 161.174 163.098 156.987 1.00 21.31 304 GLY B N 1
ATOM 4241 C CA . GLY B 1 236 ? 161.338 164.407 156.390 1.00 21.31 304 GLY B CA 1
ATOM 4242 C C . GLY B 1 236 ? 161.983 164.345 155.037 1.00 21.31 304 GLY B C 1
ATOM 4243 O O . GLY B 1 236 ? 162.319 165.368 154.456 1.00 21.31 304 GLY B O 1
ATOM 4244 N N . GLU B 1 237 ? 162.148 163.145 154.519 1.00 20.85 305 GLU B N 1
ATOM 4245 C CA . GLU B 1 237 ? 162.799 162.977 153.239 1.00 20.85 305 GLU B CA 1
ATOM 4246 C C . GLU B 1 237 ? 161.992 163.360 152.017 1.00 20.85 305 GLU B C 1
ATOM 4247 O O . GLU B 1 237 ? 161.014 162.697 151.713 1.00 20.85 305 GLU B O 1
ATOM 4253 N N . SER B 1 238 ? 162.385 164.414 151.325 1.00 20.14 306 SER B N 1
ATOM 4254 C CA . SER B 1 238 ? 161.774 164.884 150.082 1.00 20.14 306 SER B CA 1
ATOM 4255 C C . SER B 1 238 ? 160.252 164.902 150.164 1.00 20.14 306 SER B C 1
ATOM 4256 O O . SER B 1 238 ? 159.555 164.728 149.163 1.00 20.14 306 SER B O 1
ATOM 4259 N N . TRP B 1 239 ? 159.727 165.143 151.366 1.00 18.76 307 TRP B N 1
ATOM 4260 C CA . TRP B 1 239 ? 158.296 164.996 151.577 1.00 18.76 307 TRP B CA 1
ATOM 4261 C C . TRP B 1 239 ? 157.485 166.055 150.849 1.00 18.76 307 TRP B C 1
ATOM 4262 O O . TRP B 1 239 ? 156.303 165.826 150.580 1.00 18.76 307 TRP B O 1
ATOM 4273 N N . SER B 1 240 ? 158.082 167.199 150.521 1.00 17.45 308 SER B N 1
ATOM 4274 C CA . SER B 1 240 ? 157.375 168.268 149.829 1.00 17.45 308 SER B CA 1
ATOM 4275 C C . SER B 1 240 ? 157.586 168.208 148.324 1.00 17.45 308 SER B C 1
ATOM 4276 O O . SER B 1 240 ? 156.621 168.176 147.562 1.00 17.45 308 SER B O 1
ATOM 4279 N N . GLU B 1 241 ? 158.840 168.178 147.881 1.00 21.32 309 GLU B N 1
ATOM 4280 C CA . GLU B 1 241 ? 159.115 168.341 146.461 1.00 21.32 309 GLU B CA 1
ATOM 4281 C C . GLU B 1 241 ? 158.652 167.150 145.637 1.00 21.32 309 GLU B C 1
ATOM 4282 O O . GLU B 1 241 ? 158.245 167.319 144.482 1.00 21.32 309 GLU B O 1
ATOM 4288 N N . ALA B 1 242 ? 158.706 165.946 146.198 1.00 18.73 310 ALA B N 1
ATOM 4289 C CA . ALA B 1 242 ? 158.319 164.743 145.475 1.00 18.73 310 ALA B CA 1
ATOM 4290 C C . ALA B 1 242 ? 156.927 164.251 145.832 1.00 18.73 310 ALA B C 1
ATOM 4291 O O . ALA B 1 242 ? 156.258 163.655 144.989 1.00 18.73 310 ALA B O 1
ATOM 4293 N N . VAL B 1 243 ? 156.473 164.490 147.060 1.00 17.48 311 VAL B N 1
ATOM 4294 C CA . VAL B 1 243 ? 155.218 163.923 147.538 1.00 17.48 311 VAL B CA 1
ATOM 4295 C C . VAL B 1 243 ? 154.147 164.995 147.698 1.00 17.48 311 VAL B C 1
ATOM 4296 O O . VAL B 1 243 ? 153.138 164.985 146.987 1.00 17.48 311 VAL B O 1
ATOM 4300 N N . ALA B 1 244 ? 154.363 165.936 148.620 1.00 17.89 312 ALA B N 1
ATOM 4301 C CA . ALA B 1 244 ? 153.291 166.840 149.025 1.00 17.89 312 ALA B CA 1
ATOM 4302 C C . ALA B 1 244 ? 152.934 167.826 147.921 1.00 17.89 312 ALA B C 1
ATOM 4303 O O . ALA B 1 244 ? 151.759 167.975 147.577 1.00 17.89 312 ALA B O 1
ATOM 4305 N N . ARG B 1 245 ? 153.929 168.501 147.349 1.00 18.28 313 ARG B N 1
ATOM 4306 C CA . ARG B 1 245 ? 153.639 169.593 146.425 1.00 18.28 313 ARG B CA 1
ATOM 4307 C C . ARG B 1 245 ? 152.904 169.168 145.160 1.00 18.28 313 ARG B C 1
ATOM 4308 O O . ARG B 1 245 ? 152.037 169.933 144.709 1.00 18.28 313 ARG B O 1
ATOM 4316 N N . PRO B 1 246 ? 153.185 168.020 144.533 1.00 20.18 314 PRO B N 1
ATOM 4317 C CA . PRO B 1 246 ? 152.345 167.627 143.387 1.00 20.18 314 PRO B CA 1
ATOM 4318 C C . PRO B 1 246 ? 150.871 167.504 143.741 1.00 20.18 314 PRO B C 1
ATOM 4319 O O . PRO B 1 246 ? 150.016 167.966 142.981 1.00 20.18 314 PRO B O 1
ATOM 4323 N N . ALA B 1 247 ? 150.553 166.918 144.893 1.00 20.56 315 ALA B N 1
ATOM 4324 C CA . ALA B 1 247 ? 149.163 166.821 145.319 1.00 20.56 315 ALA B CA 1
ATOM 4325 C C . ALA B 1 247 ? 148.593 168.192 145.672 1.00 20.56 315 ALA B C 1
ATOM 4326 O O . ALA B 1 247 ? 147.433 168.488 145.374 1.00 20.56 315 ALA B O 1
ATOM 4328 N N . VAL B 1 248 ? 149.403 169.040 146.306 1.00 19.71 316 VAL B N 1
ATOM 4329 C CA . VAL B 1 248 ? 148.946 170.357 146.739 1.00 19.71 316 VAL B CA 1
ATOM 4330 C C . VAL B 1 248 ? 148.577 171.225 145.543 1.00 19.71 316 VAL B C 1
ATOM 4331 O O . VAL B 1 248 ? 147.549 171.910 145.548 1.00 19.71 316 VAL B O 1
ATOM 4335 N N . PHE B 1 249 ? 149.400 171.216 144.501 1.00 20.16 317 PHE B N 1
ATOM 4336 C CA . PHE B 1 249 ? 149.173 172.069 143.345 1.00 20.16 317 PHE B CA 1
ATOM 4337 C C . PHE B 1 249 ? 148.377 171.385 142.248 1.00 20.16 317 PHE B C 1
ATOM 4338 O O . PHE B 1 249 ? 147.960 172.051 141.297 1.00 20.16 317 PHE B O 1
ATOM 4346 N N . GLU B 1 250 ? 148.136 170.084 142.361 1.00 26.92 318 GLU B N 1
ATOM 4347 C CA . GLU B 1 250 ? 147.197 169.436 141.455 1.00 26.92 318 GLU B CA 1
ATOM 4348 C C . GLU B 1 250 ? 145.777 169.887 141.758 1.00 26.92 318 GLU B C 1
ATOM 4349 O O . GLU B 1 250 ? 144.950 170.030 140.851 1.00 26.92 318 GLU B O 1
ATOM 4355 N N . SER B 1 251 ? 145.488 170.136 143.032 1.00 26.11 319 SER B N 1
ATOM 4356 C CA . SER B 1 251 ? 144.225 170.736 143.430 1.00 26.11 319 SER B CA 1
ATOM 4357 C C . SER B 1 251 ? 144.178 172.194 142.997 1.00 26.11 319 SER B C 1
ATOM 4358 O O . SER B 1 251 ? 144.972 173.015 143.460 1.00 26.11 319 SER B O 1
ATOM 4361 N N . HIS B 1 252 ? 143.237 172.522 142.115 1.00 27.81 320 HIS B N 1
ATOM 4362 C CA . HIS B 1 252 ? 143.127 173.894 141.640 1.00 27.81 320 HIS B CA 1
ATOM 4363 C C . HIS B 1 252 ? 142.878 174.850 142.793 1.00 27.81 320 HIS B C 1
ATOM 4364 O O . HIS B 1 252 ? 143.692 175.737 143.068 1.00 27.81 320 HIS B O 1
ATOM 4371 N N . TYR B 1 253 ? 141.755 174.682 143.482 1.00 32.38 321 TYR B N 1
ATOM 4372 C CA . TYR B 1 253 ? 141.382 175.535 144.593 1.00 32.38 321 TYR B CA 1
ATOM 4373 C C . TYR B 1 253 ? 141.235 174.786 145.903 1.00 32.38 321 TYR B C 1
ATOM 4374 O O . TYR B 1 253 ? 141.087 175.428 146.948 1.00 32.38 321 TYR B O 1
ATOM 4383 N N . ASP B 1 254 ? 141.271 173.456 145.883 1.00 32.27 322 ASP B N 1
ATOM 4384 C CA . ASP B 1 254 ? 141.096 172.640 147.080 1.00 32.27 322 ASP B CA 1
ATOM 4385 C C . ASP B 1 254 ? 142.427 172.314 147.735 1.00 32.27 322 ASP B C 1
ATOM 4386 O O . ASP B 1 254 ? 142.549 171.309 148.435 1.00 32.27 322 ASP B O 1
ATOM 4391 N N . SER B 1 255 ? 143.432 173.163 147.530 1.00 28.04 323 SER B N 1
ATOM 4392 C CA . SER B 1 255 ? 144.784 172.901 148.002 1.00 28.04 323 SER B CA 1
ATOM 4393 C C . SER B 1 255 ? 144.869 172.722 149.505 1.00 28.04 323 SER B C 1
ATOM 4394 O O . SER B 1 255 ? 145.864 172.172 149.980 1.00 28.04 323 SER B O 1
ATOM 4397 N N . PHE B 1 256 ? 143.866 173.167 150.259 1.00 27.72 324 PHE B N 1
ATOM 4398 C CA . PHE B 1 256 ? 143.904 172.985 151.703 1.00 27.72 324 PHE B CA 1
ATOM 4399 C C . PHE B 1 256 ? 143.828 171.514 152.079 1.00 27.72 324 PHE B C 1
ATOM 4400 O O . PHE B 1 256 ? 144.291 171.129 153.154 1.00 27.72 324 PHE B O 1
ATOM 4408 N N . GLY B 1 257 ? 143.256 170.682 151.213 1.00 23.01 325 GLY B N 1
ATOM 4409 C CA . GLY B 1 257 ? 143.139 169.267 151.467 1.00 23.01 325 GLY B CA 1
ATOM 4410 C C . GLY B 1 257 ? 144.479 168.583 151.635 1.00 23.01 325 GLY B C 1
ATOM 4411 O O . GLY B 1 257 ? 144.817 168.098 152.718 1.00 23.01 325 GLY B O 1
ATOM 4412 N N . PRO B 1 258 ? 145.268 168.523 150.559 1.00 19.66 326 PRO B N 1
ATOM 4413 C CA . PRO B 1 258 ? 146.610 167.938 150.681 1.00 19.66 326 PRO B CA 1
ATOM 4414 C C . PRO B 1 258 ? 147.511 168.697 151.632 1.00 19.66 326 PRO B C 1
ATOM 4415 O O . PRO B 1 258 ? 148.292 168.077 152.365 1.00 19.66 326 PRO B O 1
ATOM 4419 N N . VAL B 1 259 ? 147.435 170.029 151.632 1.00 18.80 327 VAL B N 1
ATOM 4420 C CA . VAL B 1 259 ? 148.258 170.816 152.542 1.00 18.80 327 VAL B CA 1
ATOM 4421 C C . VAL B 1 259 ? 148.000 170.393 153.977 1.00 18.80 327 VAL B C 1
ATOM 4422 O O . VAL B 1 259 ? 148.932 170.170 154.748 1.00 18.80 327 VAL B O 1
ATOM 4426 N N . LEU B 1 260 ? 146.730 170.262 154.348 1.00 22.13 328 LEU B N 1
ATOM 4427 C CA . LEU B 1 260 ? 146.390 169.927 155.723 1.00 22.13 328 LEU B CA 1
ATOM 4428 C C . LEU B 1 260 ? 146.700 168.471 156.029 1.00 22.13 328 LEU B C 1
ATOM 4429 O O . LEU B 1 260 ? 147.144 168.155 157.134 1.00 22.13 328 LEU B O 1
ATOM 4434 N N . PHE B 1 261 ? 146.494 167.580 155.057 1.00 19.89 329 PHE B N 1
ATOM 4435 C CA . PHE B 1 261 ? 146.950 166.199 155.167 1.00 19.89 329 PHE B CA 1
ATOM 4436 C C . PHE B 1 261 ? 148.408 166.138 155.608 1.00 19.89 329 PHE B C 1
ATOM 4437 O O . PHE B 1 261 ? 148.736 165.617 156.683 1.00 19.89 329 PHE B O 1
ATOM 4445 N N . TYR B 1 262 ? 149.291 166.731 154.807 1.00 18.61 330 TYR B N 1
ATOM 4446 C CA . TYR B 1 262 ? 150.719 166.612 155.073 1.00 18.61 330 TYR B CA 1
ATOM 4447 C C . TYR B 1 262 ? 151.145 167.427 156.286 1.00 18.61 330 TYR B C 1
ATOM 4448 O O . TYR B 1 262 ? 151.984 166.977 157.065 1.00 18.61 330 TYR B O 1
ATOM 4457 N N . VAL B 1 263 ? 150.577 168.616 156.479 1.00 20.00 331 VAL B N 1
ATOM 4458 C CA . VAL B 1 263 ? 150.979 169.451 157.603 1.00 20.00 331 VAL B CA 1
ATOM 4459 C C . VAL B 1 263 ? 150.557 168.815 158.915 1.00 20.00 331 VAL B C 1
ATOM 4460 O O . VAL B 1 263 ? 151.336 168.759 159.870 1.00 20.00 331 VAL B O 1
ATOM 4464 N N . SER B 1 264 ? 149.323 168.318 158.987 1.00 21.46 332 SER B N 1
ATOM 4465 C CA . SER B 1 264 ? 148.860 167.641 160.186 1.00 21.46 332 SER B CA 1
ATOM 4466 C C . SER B 1 264 ? 149.677 166.392 160.461 1.00 21.46 332 SER B C 1
ATOM 4467 O O . SER B 1 264 ? 150.047 166.132 161.609 1.00 21.46 332 SER B O 1
ATOM 4470 N N . PHE B 1 265 ? 149.988 165.601 159.435 1.00 22.29 333 PHE B N 1
ATOM 4471 C CA . PHE B 1 265 ? 150.794 164.410 159.643 1.00 22.29 333 PHE B CA 1
ATOM 4472 C C . PHE B 1 265 ? 152.139 164.803 160.224 1.00 22.29 333 PHE B C 1
ATOM 4473 O O . PHE B 1 265 ? 152.551 164.290 161.255 1.00 22.29 333 PHE B O 1
ATOM 4481 N N . ILE B 1 266 ? 152.825 165.727 159.564 1.00 22.62 334 ILE B N 1
ATOM 4482 C CA . ILE B 1 266 ? 154.109 166.187 160.055 1.00 22.62 334 ILE B CA 1
ATOM 4483 C C . ILE B 1 266 ? 153.980 166.736 161.462 1.00 22.62 334 ILE B C 1
ATOM 4484 O O . ILE B 1 266 ? 154.723 166.385 162.333 1.00 22.62 334 ILE B O 1
ATOM 4489 N N . ILE B 1 267 ? 153.007 167.585 161.709 1.00 25.71 335 ILE B N 1
ATOM 4490 C CA . ILE B 1 267 ? 152.859 168.118 163.033 1.00 25.71 335 ILE B CA 1
ATOM 4491 C C . ILE B 1 267 ? 152.544 167.063 164.071 1.00 25.71 335 ILE B C 1
ATOM 4492 O O . ILE B 1 267 ? 152.999 167.171 165.188 1.00 25.71 335 ILE B O 1
ATOM 4497 N N . ILE B 1 268 ? 151.753 166.056 163.719 1.00 27.61 336 ILE B N 1
ATOM 4498 C CA . ILE B 1 268 ? 151.392 165.005 164.668 1.00 27.61 336 ILE B CA 1
ATOM 4499 C C . ILE B 1 268 ? 152.412 163.882 164.752 1.00 27.61 336 ILE B C 1
ATOM 4500 O O . ILE B 1 268 ? 152.927 163.572 165.818 1.00 27.61 336 ILE B O 1
ATOM 4505 N N . CYS B 1 269 ? 152.688 163.267 163.607 1.00 30.37 337 CYS B N 1
ATOM 4506 C CA . CYS B 1 269 ? 153.591 162.133 163.564 1.00 30.37 337 CYS B CA 1
ATOM 4507 C C . CYS B 1 269 ? 155.041 162.457 163.699 1.00 30.37 337 CYS B C 1
ATOM 4508 O O . CYS B 1 269 ? 155.743 161.776 164.422 1.00 30.37 337 CYS B O 1
ATOM 4511 N N . GLN B 1 270 ? 155.501 163.536 163.072 1.00 28.93 338 GLN B N 1
ATOM 4512 C CA . GLN B 1 270 ? 156.890 163.989 163.196 1.00 28.93 338 GLN B CA 1
ATOM 4513 C C . GLN B 1 270 ? 157.449 165.034 164.169 1.00 28.93 338 GLN B C 1
ATOM 4514 O O . GLN B 1 270 ? 158.293 164.693 164.914 1.00 28.93 338 GLN B O 1
ATOM 4520 N N . ILE B 1 271 ? 156.899 166.213 164.371 1.00 30.61 339 ILE B N 1
ATOM 4521 C CA . ILE B 1 271 ? 157.040 167.089 165.585 1.00 30.61 339 ILE B CA 1
ATOM 4522 C C . ILE B 1 271 ? 156.592 166.682 167.055 1.00 30.61 339 ILE B C 1
ATOM 4523 O O . ILE B 1 271 ? 157.180 167.150 168.006 1.00 30.61 339 ILE B O 1
ATOM 4528 N N . VAL B 1 272 ? 155.592 165.804 167.216 1.00 31.93 340 VAL B N 1
ATOM 4529 C CA . VAL B 1 272 ? 155.113 165.307 168.511 1.00 31.93 340 VAL B CA 1
ATOM 4530 C C . VAL B 1 272 ? 155.323 163.813 168.892 1.00 31.93 340 VAL B C 1
ATOM 4531 O O . VAL B 1 272 ? 155.804 163.539 169.982 1.00 31.93 340 VAL B O 1
ATOM 4535 N N . LEU B 1 273 ? 154.976 162.857 168.022 1.00 32.86 341 LEU B N 1
ATOM 4536 C CA . LEU B 1 273 ? 155.050 161.444 168.344 1.00 32.86 341 LEU B CA 1
ATOM 4537 C C . LEU B 1 273 ? 156.480 160.923 168.288 1.00 32.86 341 LEU B C 1
ATOM 4538 O O . LEU B 1 273 ? 156.870 160.125 169.148 1.00 32.86 341 LEU B O 1
ATOM 4543 N N . ILE B 1 274 ? 157.284 161.325 167.292 1.00 32.96 342 ILE B N 1
ATOM 4544 C CA . ILE B 1 274 ? 158.663 160.863 167.298 1.00 32.96 342 ILE B CA 1
ATOM 4545 C C . ILE B 1 274 ? 159.378 161.358 168.542 1.00 32.96 342 ILE B C 1
ATOM 4546 O O . ILE B 1 274 ? 160.150 160.618 169.168 1.00 32.96 342 ILE B O 1
ATOM 4551 N N . ASN B 1 275 ? 159.129 162.608 168.943 1.00 33.03 343 ASN B N 1
ATOM 4552 C CA . ASN B 1 275 ? 159.847 163.097 170.104 1.00 33.03 343 ASN B CA 1
ATOM 4553 C C . ASN B 1 275 ? 159.363 162.432 171.387 1.00 33.03 343 ASN B C 1
ATOM 4554 O O . ASN B 1 275 ? 160.169 162.202 172.291 1.00 33.03 343 ASN B O 1
ATOM 4559 N N . VAL B 1 276 ? 158.088 162.043 171.468 1.00 34.89 344 VAL B N 1
ATOM 4560 C CA . VAL B 1 276 ? 157.642 161.299 172.649 1.00 34.89 344 VAL B CA 1
ATOM 4561 C C . VAL B 1 276 ? 158.245 159.899 172.670 1.00 34.89 344 VAL B C 1
ATOM 4562 O O . VAL B 1 276 ? 158.649 159.403 173.727 1.00 34.89 344 VAL B O 1
ATOM 4566 N N . VAL B 1 277 ? 158.312 159.238 171.514 1.00 35.55 345 VAL B N 1
ATOM 4567 C CA . VAL B 1 277 ? 158.889 157.898 171.456 1.00 35.55 345 VAL B CA 1
ATOM 4568 C C . VAL B 1 277 ? 160.347 157.928 171.898 1.00 35.55 345 VAL B C 1
ATOM 4569 O O . VAL B 1 277 ? 160.779 157.136 172.744 1.00 35.55 345 VAL B O 1
ATOM 4573 N N . VAL B 1 278 ? 161.124 158.857 171.335 1.00 37.23 346 VAL B N 1
ATOM 4574 C CA . VAL B 1 278 ? 162.533 158.952 171.699 1.00 37.23 346 VAL B CA 1
ATOM 4575 C C . VAL B 1 278 ? 162.699 159.390 173.147 1.00 37.23 346 VAL B C 1
ATOM 4576 O O . VAL B 1 278 ? 163.639 158.963 173.823 1.00 37.23 346 VAL B O 1
ATOM 4580 N N . ALA B 1 279 ? 161.789 160.222 173.661 1.00 38.45 347 ALA B N 1
ATOM 4581 C CA . ALA B 1 279 ? 161.878 160.625 175.059 1.00 38.45 347 ALA B CA 1
ATOM 4582 C C . ALA B 1 279 ? 161.658 159.445 175.993 1.00 38.45 347 ALA B C 1
ATOM 4583 O O . ALA B 1 279 ? 162.372 159.299 176.989 1.00 38.45 347 ALA B O 1
ATOM 4585 N N . VAL B 1 280 ? 160.678 158.594 175.688 1.00 42.62 348 VAL B N 1
ATOM 4586 C CA . VAL B 1 280 ? 160.461 157.392 176.491 1.00 42.62 348 VAL B CA 1
ATOM 4587 C C . VAL B 1 280 ? 161.665 156.461 176.404 1.00 42.62 348 VAL B C 1
ATOM 4588 O O . VAL B 1 280 ? 162.138 155.943 177.430 1.00 42.62 348 VAL B O 1
ATOM 4592 N N . LEU B 1 281 ? 162.180 156.242 175.190 1.00 44.13 349 LEU B N 1
ATOM 4593 C CA . LEU B 1 281 ? 163.385 155.442 174.999 1.00 44.13 349 LEU B CA 1
ATOM 4594 C C . LEU B 1 281 ? 164.514 155.915 175.909 1.00 44.13 349 LEU B C 1
ATOM 4595 O O . LEU B 1 281 ? 165.056 155.143 176.712 1.00 44.13 349 LEU B O 1
ATOM 4600 N N . LEU B 1 282 ? 164.869 157.196 175.807 1.00 46.43 350 LEU B N 1
ATOM 4601 C CA . LEU B 1 282 ? 166.009 157.707 176.555 1.00 46.43 350 LEU B CA 1
ATOM 4602 C C . LEU B 1 282 ? 165.740 157.752 178.055 1.00 46.43 350 LEU B C 1
ATOM 4603 O O . LEU B 1 282 ? 166.669 157.583 178.843 1.00 46.43 350 LEU B O 1
ATOM 4608 N N . ASP B 1 283 ? 164.489 157.950 178.477 1.00 55.64 351 ASP B N 1
ATOM 4609 C CA . ASP B 1 283 ? 164.186 157.912 179.907 1.00 55.64 351 ASP B CA 1
ATOM 4610 C C . ASP B 1 283 ? 164.421 156.522 180.478 1.00 55.64 351 ASP B C 1
ATOM 4611 O O . ASP B 1 283 ? 165.037 156.365 181.546 1.00 55.64 351 ASP B O 1
ATOM 4616 N N . LYS B 1 284 ? 163.931 155.497 179.779 1.00 56.95 352 LYS B N 1
ATOM 4617 C CA . LYS B 1 284 ? 164.135 154.139 180.256 1.00 56.95 352 LYS B CA 1
ATOM 4618 C C . LYS B 1 284 ? 165.612 153.772 180.235 1.00 56.95 352 LYS B C 1
ATOM 4619 O O . LYS B 1 284 ? 166.090 153.076 181.134 1.00 56.95 352 LYS B O 1
ATOM 4625 N N . MET B 1 285 ? 166.373 154.297 179.267 1.00 60.17 353 MET B N 1
ATOM 4626 C CA . MET B 1 285 ? 167.818 154.056 179.274 1.00 60.17 353 MET B CA 1
ATOM 4627 C C . MET B 1 285 ? 168.508 154.742 180.451 1.00 60.17 353 MET B C 1
ATOM 4628 O O . MET B 1 285 ? 169.404 154.163 181.072 1.00 60.17 353 MET B O 1
ATOM 4633 N N . VAL B 1 286 ? 168.132 155.985 180.756 1.00 67.04 354 VAL B N 1
ATOM 4634 C CA . VAL B 1 286 ? 168.864 156.740 181.771 1.00 67.04 354 VAL B CA 1
ATOM 4635 C C . VAL B 1 286 ? 168.457 156.314 183.176 1.00 67.04 354 VAL B C 1
ATOM 4636 O O . VAL B 1 286 ? 169.138 156.657 184.150 1.00 67.04 354 VAL B O 1
ATOM 4640 N N . GLU B 1 287 ? 167.335 155.603 183.325 1.00 72.53 355 GLU B N 1
ATOM 4641 C CA . GLU B 1 287 ? 167.096 154.958 184.616 1.00 72.53 355 GLU B CA 1
ATOM 4642 C C . GLU B 1 287 ? 167.435 153.468 184.552 1.00 72.53 355 GLU B C 1
ATOM 4643 O O . GLU B 1 287 ? 167.357 152.755 185.559 1.00 72.53 355 GLU B O 1
ATOM 4649 N N . GLU B 1 288 ? 167.820 152.984 183.368 1.00 70.21 356 GLU B N 1
ATOM 4650 C CA . GLU B 1 288 ? 168.709 151.832 183.280 1.00 70.21 356 GLU B CA 1
ATOM 4651 C C . GLU B 1 288 ? 170.129 152.207 183.687 1.00 70.21 356 GLU B C 1
ATOM 4652 O O . GLU B 1 288 ? 170.935 151.327 184.012 1.00 70.21 356 GLU B O 1
ATOM 4658 N N . ASP B 1 289 ? 170.456 153.502 183.655 1.00 77.48 357 ASP B N 1
ATOM 4659 C CA . ASP B 1 289 ? 171.800 153.941 184.010 1.00 77.48 357 ASP B CA 1
ATOM 4660 C C . ASP B 1 289 ? 172.080 153.785 185.500 1.00 77.48 357 ASP B C 1
ATOM 4661 O O . ASP B 1 289 ? 173.058 153.132 185.881 1.00 77.48 357 ASP B O 1
ATOM 4666 N N . TRP C 1 1 ? 154.056 218.043 185.982 1.00 86.76 69 TRP C N 1
ATOM 4667 C CA . TRP C 1 1 ? 152.965 217.184 185.543 1.00 86.76 69 TRP C CA 1
ATOM 4668 C C . TRP C 1 1 ? 151.790 217.998 185.020 1.00 86.76 69 TRP C C 1
ATOM 4669 O O . TRP C 1 1 ? 151.350 218.963 185.643 1.00 86.76 69 TRP C O 1
ATOM 4671 N N . LEU C 1 2 ? 151.289 217.582 183.865 1.00 88.36 70 LEU C N 1
ATOM 4672 C CA . LEU C 1 2 ? 150.144 218.228 183.251 1.00 88.36 70 LEU C CA 1
ATOM 4673 C C . LEU C 1 2 ? 148.898 218.021 184.112 1.00 88.36 70 LEU C C 1
ATOM 4674 O O . LEU C 1 2 ? 148.849 217.092 184.923 1.00 88.36 70 LEU C O 1
ATOM 4679 N N . PRO C 1 3 ? 147.882 218.881 183.974 1.00 89.34 71 PRO C N 1
ATOM 4680 C CA . PRO C 1 3 ? 146.757 218.831 184.925 1.00 89.34 71 PRO C CA 1
ATOM 4681 C C . PRO C 1 3 ? 145.986 217.524 184.908 1.00 89.34 71 PRO C C 1
ATOM 4682 O O . PRO C 1 3 ? 145.894 216.865 185.951 1.00 89.34 71 PRO C O 1
ATOM 4686 N N . HIS C 1 4 ? 145.449 217.114 183.761 1.00 88.58 72 HIS C N 1
ATOM 4687 C CA . HIS C 1 4 ? 144.612 215.924 183.677 1.00 88.58 72 HIS C CA 1
ATOM 4688 C C . HIS C 1 4 ? 145.383 214.710 183.177 1.00 88.58 72 HIS C C 1
ATOM 4689 O O . HIS C 1 4 ? 144.853 213.935 182.376 1.00 88.58 72 HIS C O 1
ATOM 4696 N N . GLN C 1 5 ? 146.643 214.587 183.597 1.00 86.52 73 GLN C N 1
ATOM 4697 C CA . GLN C 1 5 ? 147.554 213.530 183.137 1.00 86.52 73 GLN C CA 1
ATOM 4698 C C . GLN C 1 5 ? 147.503 212.204 183.880 1.00 86.52 73 GLN C C 1
ATOM 4699 O O . GLN C 1 5 ? 147.757 211.155 183.306 1.00 86.52 73 GLN C O 1
ATOM 4705 N N . ARG C 1 6 ? 147.177 212.246 185.155 1.00 87.40 74 ARG C N 1
ATOM 4706 C CA . ARG C 1 6 ? 147.122 211.028 185.960 1.00 87.40 74 ARG C CA 1
ATOM 4707 C C . ARG C 1 6 ? 146.036 210.078 185.467 1.00 87.40 74 ARG C C 1
ATOM 4708 O O . ARG C 1 6 ? 146.248 208.860 185.369 1.00 87.40 74 ARG C O 1
ATOM 4716 N N . LYS C 1 7 ? 144.856 210.618 185.166 1.00 85.93 75 LYS C N 1
ATOM 4717 C CA . LYS C 1 7 ? 143.735 209.761 184.806 1.00 85.93 75 LYS C CA 1
ATOM 4718 C C . LYS C 1 7 ? 143.881 209.219 183.390 1.00 85.93 75 LYS C C 1
ATOM 4719 O O . LYS C 1 7 ? 143.563 208.054 183.138 1.00 85.93 75 LYS C O 1
ATOM 4725 N N . VAL C 1 8 ? 144.388 210.031 182.458 1.00 82.93 76 VAL C N 1
ATOM 4726 C CA . VAL C 1 8 ? 144.729 209.507 181.136 1.00 82.93 76 VAL C CA 1
ATOM 4727 C C . VAL C 1 8 ? 145.772 208.406 181.260 1.00 82.93 76 VAL C C 1
ATOM 4728 O O . VAL C 1 8 ? 145.733 207.406 180.529 1.00 82.93 76 VAL C O 1
ATOM 4732 N N . PHE C 1 9 ? 146.709 208.558 182.201 1.00 84.18 77 PHE C N 1
ATOM 4733 C CA . PHE C 1 9 ? 147.750 207.551 182.368 1.00 84.18 77 PHE C CA 1
ATOM 4734 C C . PHE C 1 9 ? 147.164 206.227 182.832 1.00 84.18 77 PHE C C 1
ATOM 4735 O O . PHE C 1 9 ? 147.329 205.201 182.164 1.00 84.18 77 PHE C O 1
ATOM 4743 N N . ASP C 1 10 ? 146.476 206.218 183.974 1.00 83.74 78 ASP C N 1
ATOM 4744 C CA . ASP C 1 10 ? 145.979 204.929 184.453 1.00 83.74 78 ASP C CA 1
ATOM 4745 C C . ASP C 1 10 ? 144.800 204.434 183.622 1.00 83.74 78 ASP C C 1
ATOM 4746 O O . ASP C 1 10 ? 144.386 203.281 183.775 1.00 83.74 78 ASP C O 1
ATOM 4751 N N . PHE C 1 11 ? 144.252 205.271 182.740 1.00 78.77 79 PHE C N 1
ATOM 4752 C CA . PHE C 1 11 ? 143.254 204.780 181.803 1.00 78.77 79 PHE C CA 1
ATOM 4753 C C . PHE C 1 11 ? 143.903 204.051 180.637 1.00 78.77 79 PHE C C 1
ATOM 4754 O O . PHE C 1 11 ? 143.373 203.042 180.162 1.00 78.77 79 PHE C O 1
ATOM 4762 N N . TYR C 1 12 ? 145.040 204.551 180.150 1.00 74.20 80 TYR C N 1
ATOM 4763 C CA . TYR C 1 12 ? 145.752 203.813 179.115 1.00 74.20 80 TYR C CA 1
ATOM 4764 C C . TYR C 1 12 ? 146.287 202.490 179.644 1.00 74.20 80 TYR C C 1
ATOM 4765 O O . TYR C 1 12 ? 146.453 201.537 178.877 1.00 74.20 80 TYR C O 1
ATOM 4774 N N . ALA C 1 13 ? 146.557 202.408 180.944 1.00 76.39 81 ALA C N 1
ATOM 4775 C CA . ALA C 1 13 ? 146.977 201.158 181.559 1.00 76.39 81 ALA C CA 1
ATOM 4776 C C . ALA C 1 13 ? 145.805 200.274 181.954 1.00 76.39 81 ALA C C 1
ATOM 4777 O O . ALA C 1 13 ? 145.985 199.362 182.769 1.00 76.39 81 ALA C O 1
ATOM 4779 N N . SER C 1 14 ? 144.616 200.527 181.414 1.00 75.36 82 SER C N 1
ATOM 4780 C CA . SER C 1 14 ? 143.467 199.689 181.718 1.00 75.36 82 SER C CA 1
ATOM 4781 C C . SER C 1 14 ? 143.549 198.376 180.955 1.00 75.36 82 SER C C 1
ATOM 4782 O O . SER C 1 14 ? 144.004 198.323 179.809 1.00 75.36 82 SER C O 1
ATOM 4785 N N . GLN C 1 15 ? 143.101 197.306 181.614 1.00 74.06 83 GLN C N 1
ATOM 4786 C CA . GLN C 1 15 ? 143.081 195.997 180.975 1.00 74.06 83 GLN C CA 1
ATOM 4787 C C . GLN C 1 15 ? 142.220 196.019 179.721 1.00 74.06 83 GLN C C 1
ATOM 4788 O O . GLN C 1 15 ? 142.580 195.431 178.696 1.00 74.06 83 GLN C O 1
ATOM 4794 N N . GLY C 1 16 ? 141.075 196.696 179.785 1.00 68.48 84 GLY C N 1
ATOM 4795 C CA . GLY C 1 16 ? 140.206 196.766 178.625 1.00 68.48 84 GLY C CA 1
ATOM 4796 C C . GLY C 1 16 ? 140.809 197.566 177.488 1.00 68.48 84 GLY C C 1
ATOM 4797 O O . GLY C 1 16 ? 140.679 197.193 176.319 1.00 68.48 84 GLY C O 1
ATOM 4798 N N . VAL C 1 17 ? 141.495 198.662 177.811 1.00 67.57 85 VAL C N 1
ATOM 4799 C CA . VAL C 1 17 ? 142.148 199.453 176.773 1.00 67.57 85 VAL C CA 1
ATOM 4800 C C . VAL C 1 17 ? 143.287 198.668 176.141 1.00 67.57 85 VAL C C 1
ATOM 4801 O O . VAL C 1 17 ? 143.480 198.702 174.922 1.00 67.57 85 VAL C O 1
ATOM 4805 N N . GLN C 1 18 ? 144.058 197.945 176.955 1.00 64.98 86 GLN C N 1
ATOM 4806 C CA . GLN C 1 18 ? 145.165 197.170 176.409 1.00 64.98 86 GLN C CA 1
ATOM 4807 C C . GLN C 1 18 ? 144.657 195.997 175.582 1.00 64.98 86 GLN C C 1
ATOM 4808 O O . GLN C 1 18 ? 145.264 195.636 174.569 1.00 64.98 86 GLN C O 1
ATOM 4814 N N . TYR C 1 19 ? 143.525 195.412 175.972 1.00 63.33 87 TYR C N 1
ATOM 4815 C CA . TYR C 1 19 ? 142.934 194.353 175.164 1.00 63.33 87 TYR C CA 1
ATOM 4816 C C . TYR C 1 19 ? 142.368 194.895 173.861 1.00 63.33 87 TYR C C 1
ATOM 4817 O O . TYR C 1 19 ? 142.446 194.226 172.828 1.00 63.33 87 TYR C O 1
ATOM 4826 N N . PHE C 1 20 ? 141.805 196.102 173.880 1.00 56.13 88 PHE C N 1
ATOM 4827 C CA . PHE C 1 20 ? 141.343 196.705 172.636 1.00 56.13 88 PHE C CA 1
ATOM 4828 C C . PHE C 1 20 ? 142.517 197.043 171.724 1.00 56.13 88 PHE C C 1
ATOM 4829 O O . PHE C 1 20 ? 142.432 196.875 170.501 1.00 56.13 88 PHE C O 1
ATOM 4837 N N . THR C 1 21 ? 143.628 197.506 172.301 1.00 56.26 89 THR C N 1
ATOM 4838 C CA . THR C 1 21 ? 144.817 197.764 171.497 1.00 56.26 89 THR C CA 1
ATOM 4839 C C . THR C 1 21 ? 145.376 196.470 170.927 1.00 56.26 89 THR C C 1
ATOM 4840 O O . THR C 1 21 ? 145.876 196.447 169.801 1.00 56.26 89 THR C O 1
ATOM 4844 N N . ALA C 1 22 ? 145.308 195.382 171.697 1.00 51.35 90 ALA C N 1
ATOM 4845 C CA . ALA C 1 22 ? 145.731 194.086 171.183 1.00 51.35 90 ALA C CA 1
ATOM 4846 C C . ALA C 1 22 ? 144.830 193.627 170.049 1.00 51.35 90 ALA C C 1
ATOM 4847 O O . ALA C 1 22 ? 145.306 193.063 169.060 1.00 51.35 90 ALA C O 1
ATOM 4849 N N . PHE C 1 23 ? 143.523 193.843 170.181 1.00 47.99 91 PHE C N 1
ATOM 4850 C CA . PHE C 1 23 ? 142.612 193.537 169.084 1.00 47.99 91 PHE C CA 1
ATOM 4851 C C . PHE C 1 23 ? 142.979 194.330 167.839 1.00 47.99 91 PHE C C 1
ATOM 4852 O O . PHE C 1 23 ? 142.970 193.796 166.726 1.00 47.99 91 PHE C O 1
ATOM 4860 N N . LEU C 1 24 ? 143.323 195.605 168.015 1.00 47.14 92 LEU C N 1
ATOM 4861 C CA . LEU C 1 24 ? 143.722 196.440 166.887 1.00 47.14 92 LEU C CA 1
ATOM 4862 C C . LEU C 1 24 ? 145.023 195.954 166.259 1.00 47.14 92 LEU C C 1
ATOM 4863 O O . LEU C 1 24 ? 145.156 195.931 165.032 1.00 47.14 92 LEU C O 1
ATOM 4868 N N . ILE C 1 25 ? 145.987 195.561 167.091 1.00 44.06 93 ILE C N 1
ATOM 4869 C CA . ILE C 1 25 ? 147.263 195.046 166.604 1.00 44.06 93 ILE C CA 1
ATOM 4870 C C . ILE C 1 25 ? 147.046 193.785 165.783 1.00 44.06 93 ILE C C 1
ATOM 4871 O O . ILE C 1 25 ? 147.557 193.649 164.665 1.00 44.06 93 ILE C O 1
ATOM 4876 N N . VAL C 1 26 ? 146.281 192.842 166.333 1.00 41.10 94 VAL C N 1
ATOM 4877 C CA . VAL C 1 26 ? 146.036 191.578 165.653 1.00 41.10 94 VAL C CA 1
ATOM 4878 C C . VAL C 1 26 ? 145.260 191.800 164.366 1.00 41.10 94 VAL C C 1
ATOM 4879 O O . VAL C 1 26 ? 145.531 191.156 163.350 1.00 41.10 94 VAL C O 1
ATOM 4883 N N . SER C 1 27 ? 144.292 192.717 164.376 1.00 39.45 95 SER C N 1
ATOM 4884 C CA . SER C 1 27 ? 143.497 192.945 163.178 1.00 39.45 95 SER C CA 1
ATOM 4885 C C . SER C 1 27 ? 144.302 193.663 162.106 1.00 39.45 95 SER C C 1
ATOM 4886 O O . SER C 1 27 ? 144.095 193.426 160.915 1.00 39.45 95 SER C O 1
ATOM 4889 N N . ASN C 1 28 ? 145.247 194.518 162.501 1.00 37.99 96 ASN C N 1
ATOM 4890 C CA . ASN C 1 28 ? 146.155 195.109 161.521 1.00 37.99 96 ASN C CA 1
ATOM 4891 C C . ASN C 1 28 ? 147.069 194.051 160.912 1.00 37.99 96 ASN C C 1
ATOM 4892 O O . ASN C 1 28 ? 147.309 194.044 159.697 1.00 37.99 96 ASN C O 1
ATOM 4897 N N . PHE C 1 29 ? 147.585 193.150 161.751 1.00 33.73 97 PHE C N 1
ATOM 4898 C CA . PHE C 1 29 ? 148.404 192.054 161.254 1.00 33.73 97 PHE C CA 1
ATOM 4899 C C . PHE C 1 29 ? 147.625 191.190 160.272 1.00 33.73 97 PHE C C 1
ATOM 4900 O O . PHE C 1 29 ? 148.145 190.804 159.219 1.00 33.73 97 PHE C O 1
ATOM 4908 N N . ILE C 1 30 ? 146.372 190.882 160.603 1.00 33.44 98 ILE C N 1
ATOM 4909 C CA . ILE C 1 30 ? 145.523 190.075 159.739 1.00 33.44 98 ILE C CA 1
ATOM 4910 C C . ILE C 1 30 ? 145.189 190.824 158.461 1.00 33.44 98 ILE C C 1
ATOM 4911 O O . ILE C 1 30 ? 145.087 190.220 157.393 1.00 33.44 98 ILE C O 1
ATOM 4916 N N . PHE C 1 31 ? 145.030 192.145 158.541 1.00 31.38 99 PHE C N 1
ATOM 4917 C CA . PHE C 1 31 ? 144.815 192.952 157.346 1.00 31.38 99 PHE C CA 1
ATOM 4918 C C . PHE C 1 31 ? 146.014 192.879 156.408 1.00 31.38 99 PHE C C 1
ATOM 4919 O O . PHE C 1 31 ? 145.852 192.814 155.187 1.00 31.38 99 PHE C O 1
ATOM 4927 N N . ASN C 1 32 ? 147.226 192.855 156.961 1.00 32.73 100 ASN C N 1
ATOM 4928 C CA . ASN C 1 32 ? 148.421 192.741 156.124 1.00 32.73 100 ASN C CA 1
ATOM 4929 C C . ASN C 1 32 ? 148.566 191.342 155.529 1.00 32.73 100 ASN C C 1
ATOM 4930 O O . ASN C 1 32 ? 148.903 191.189 154.344 1.00 32.73 100 ASN C O 1
ATOM 4935 N N . CYS C 1 33 ? 148.333 190.311 156.347 1.00 25.95 101 CYS C N 1
ATOM 4936 C CA . CYS C 1 33 ? 148.323 188.939 155.850 1.00 25.95 101 CYS C CA 1
ATOM 4937 C C . CYS C 1 33 ? 147.304 188.776 154.733 1.00 25.95 101 CYS C C 1
ATOM 4938 O O . CYS C 1 33 ? 147.579 188.145 153.710 1.00 25.95 101 CYS C O 1
ATOM 4941 N N . ALA C 1 34 ? 146.118 189.359 154.910 1.00 26.33 102 ALA C N 1
ATOM 4942 C CA . ALA C 1 34 ? 145.064 189.276 153.909 1.00 26.33 102 ALA C CA 1
ATOM 4943 C C . ALA C 1 34 ? 145.401 190.073 152.664 1.00 26.33 102 ALA C C 1
ATOM 4944 O O . ALA C 1 34 ? 144.983 189.702 151.567 1.00 26.33 102 ALA C O 1
ATOM 4946 N N . GLU C 1 35 ? 146.133 191.175 152.809 1.00 28.13 103 GLU C N 1
ATOM 4947 C CA . GLU C 1 35 ? 146.605 191.896 151.636 1.00 28.13 103 GLU C CA 1
ATOM 4948 C C . GLU C 1 35 ? 147.548 191.037 150.816 1.00 28.13 103 GLU C C 1
ATOM 4949 O O . GLU C 1 35 ? 147.450 190.990 149.587 1.00 28.13 103 GLU C O 1
ATOM 4955 N N . LYS C 1 36 ? 148.468 190.343 151.487 1.00 24.75 104 LYS C N 1
ATOM 4956 C CA . LYS C 1 36 ? 149.389 189.464 150.778 1.00 24.75 104 LYS C CA 1
ATOM 4957 C C . LYS C 1 36 ? 148.694 188.236 150.207 1.00 24.75 104 LYS C C 1
ATOM 4958 O O . LYS C 1 36 ? 149.135 187.708 149.181 1.00 24.75 104 LYS C O 1
ATOM 4964 N N . GLU C 1 37 ? 147.617 187.776 150.842 1.00 24.44 105 GLU C N 1
ATOM 4965 C CA . GLU C 1 37 ? 146.890 186.614 150.349 1.00 24.44 105 GLU C CA 1
ATOM 4966 C C . GLU C 1 37 ? 146.032 186.952 149.140 1.00 24.44 105 GLU C C 1
ATOM 4967 O O . GLU C 1 37 ? 146.059 186.236 148.136 1.00 24.44 105 GLU C O 1
ATOM 4973 N N . TRP C 1 38 ? 145.274 188.042 149.206 1.00 29.25 106 TRP C N 1
ATOM 4974 C CA . TRP C 1 38 ? 144.285 188.333 148.181 1.00 29.25 106 TRP C CA 1
ATOM 4975 C C . TRP C 1 38 ? 144.707 189.418 147.204 1.00 29.25 106 TRP C C 1
ATOM 4976 O O . TRP C 1 38 ? 144.030 189.599 146.190 1.00 29.25 106 TRP C O 1
ATOM 4987 N N . ASP C 1 39 ? 145.803 190.132 147.463 1.00 28.58 107 ASP C N 1
ATOM 4988 C CA . ASP C 1 39 ? 146.300 191.154 146.538 1.00 28.58 107 ASP C CA 1
ATOM 4989 C C . ASP C 1 39 ? 147.812 191.283 146.655 1.00 28.58 107 ASP C C 1
ATOM 4990 O O . ASP C 1 39 ? 148.339 192.337 147.027 1.00 28.58 107 ASP C O 1
ATOM 4995 N N . PRO C 1 40 ? 148.557 190.228 146.313 1.00 25.54 108 PRO C N 1
ATOM 4996 C CA . PRO C 1 40 ? 150.017 190.318 146.328 1.00 25.54 108 PRO C CA 1
ATOM 4997 C C . PRO C 1 40 ? 150.610 190.896 145.055 1.00 25.54 108 PRO C C 1
ATOM 4998 O O . PRO C 1 40 ? 151.830 191.082 144.989 1.00 25.54 108 PRO C O 1
ATOM 5002 N N . TYR C 1 41 ? 149.777 191.205 144.070 1.00 28.32 109 TYR C N 1
ATOM 5003 C CA . TYR C 1 41 ? 150.240 191.627 142.767 1.00 28.32 109 TYR C CA 1
ATOM 5004 C C . TYR C 1 41 ? 150.846 193.028 142.832 1.00 28.32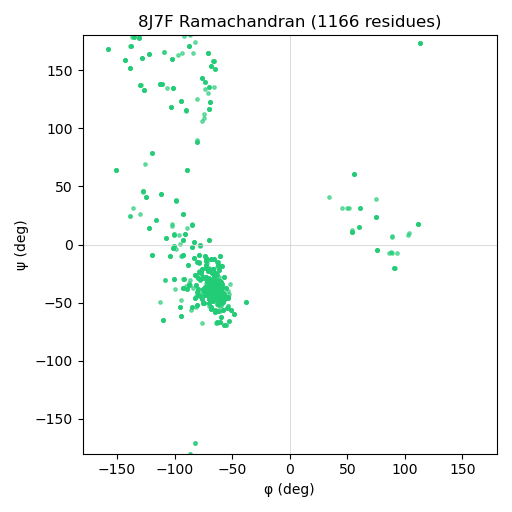 109 TYR C C 1
ATOM 5005 O O . TYR C 1 41 ? 150.686 193.763 143.803 1.00 28.32 109 TYR C O 1
ATOM 5014 N N . THR C 1 42 ? 151.582 193.382 141.777 1.00 32.05 110 THR C N 1
ATOM 5015 C CA . THR C 1 42 ? 152.081 194.746 141.642 1.00 32.05 110 THR C CA 1
ATOM 5016 C C . THR C 1 42 ? 150.956 195.681 141.226 1.00 32.05 110 THR C C 1
ATOM 5017 O O . THR C 1 42 ? 150.753 196.742 141.827 1.00 32.05 110 THR C O 1
ATOM 5021 N N . ASP C 1 43 ? 150.223 195.308 140.179 1.00 34.67 111 ASP C N 1
ATOM 5022 C CA . ASP C 1 43 ? 148.971 195.972 139.846 1.00 34.67 111 ASP C CA 1
ATOM 5023 C C . ASP C 1 43 ? 147.916 195.380 140.764 1.00 34.67 111 ASP C C 1
ATOM 5024 O O . ASP C 1 43 ? 147.260 194.393 140.441 1.00 34.67 111 ASP C O 1
ATOM 5029 N N . GLN C 1 44 ? 147.766 195.980 141.935 1.00 31.72 112 GLN C N 1
ATOM 5030 C CA . GLN C 1 44 ? 146.755 195.532 142.869 1.00 31.72 112 GLN C CA 1
ATOM 5031 C C . GLN C 1 44 ? 145.364 195.769 142.290 1.00 31.72 112 GLN C C 1
ATOM 5032 O O . GLN C 1 44 ? 145.143 196.665 141.474 1.00 31.72 112 GLN C O 1
ATOM 5038 N N . LEU C 1 45 ? 144.426 194.920 142.698 1.00 33.50 113 LEU C N 1
ATOM 5039 C CA . LEU C 1 45 ? 143.045 195.053 142.261 1.00 33.50 113 LEU C CA 1
ATOM 5040 C C . LEU C 1 45 ? 142.248 195.952 143.190 1.00 33.50 113 LEU C C 1
ATOM 5041 O O . LEU C 1 45 ? 141.397 196.718 142.730 1.00 33.50 113 LEU C O 1
ATOM 5046 N N . TYR C 1 46 ? 142.497 195.864 144.491 1.00 35.29 114 TYR C N 1
ATOM 5047 C CA . TYR C 1 46 ? 141.855 196.723 145.476 1.00 35.29 114 TYR C CA 1
ATOM 5048 C C . TYR C 1 46 ? 142.953 197.494 146.185 1.00 35.29 114 TYR C C 1
ATOM 5049 O O . TYR C 1 46 ? 143.292 197.195 147.325 1.00 35.29 114 TYR C O 1
ATOM 5058 N N . GLN C 1 47 ? 143.455 198.540 145.534 1.00 39.22 115 GLN C N 1
ATOM 5059 C CA . GLN C 1 47 ? 144.562 199.295 146.108 1.00 39.22 115 GLN C CA 1
ATOM 5060 C C . GLN C 1 47 ? 144.073 200.284 147.151 1.00 39.22 115 GLN C C 1
ATOM 5061 O O . GLN C 1 47 ? 144.710 200.458 148.196 1.00 39.22 115 GLN C O 1
ATOM 5067 N N . GLY C 1 48 ? 142.947 200.942 146.879 1.00 39.53 116 GLY C N 1
ATOM 5068 C CA . GLY C 1 48 ? 142.382 201.852 147.853 1.00 39.53 116 GLY C CA 1
ATOM 5069 C C . GLY C 1 48 ? 142.045 201.165 149.157 1.00 39.53 116 GLY C C 1
ATOM 5070 O O . GLY C 1 48 ? 142.182 201.753 150.226 1.00 39.53 116 GLY C O 1
ATOM 5071 N N . LEU C 1 49 ? 141.611 199.908 149.089 1.00 35.72 117 LEU C N 1
ATOM 5072 C CA . LEU C 1 49 ? 141.286 199.171 150.304 1.00 35.72 117 LEU C CA 1
ATOM 5073 C C . LEU C 1 49 ? 142.485 199.108 151.237 1.00 35.72 117 LEU C C 1
ATOM 5074 O O . LEU C 1 49 ? 142.411 199.525 152.398 1.00 35.72 117 LEU C O 1
ATOM 5079 N N . TRP C 1 50 ? 143.607 198.590 150.739 1.00 31.12 118 TRP C N 1
ATOM 5080 C CA . TRP C 1 50 ? 144.797 198.475 151.572 1.00 31.12 118 TRP C CA 1
ATOM 5081 C C . TRP C 1 50 ? 145.318 199.842 151.975 1.00 31.12 118 TRP C C 1
ATOM 5082 O O . TRP C 1 50 ? 145.698 200.044 153.130 1.00 31.12 118 TRP C O 1
ATOM 5093 N N . ARG C 1 51 ? 145.320 200.799 151.042 1.00 44.48 119 ARG C N 1
ATOM 5094 C CA . ARG C 1 51 ? 145.827 202.135 151.340 1.00 44.48 119 ARG C CA 1
ATOM 5095 C C . ARG C 1 51 ? 145.056 202.785 152.484 1.00 44.48 119 ARG C C 1
ATOM 5096 O O . ARG C 1 51 ? 145.649 203.270 153.453 1.00 44.48 119 ARG C O 1
ATOM 5104 N N . TRP C 1 52 ? 143.726 202.784 152.406 1.00 47.42 120 TRP C N 1
ATOM 5105 C CA . TRP C 1 52 ? 142.932 203.473 153.412 1.00 47.42 120 TRP C CA 1
ATOM 5106 C C . TRP C 1 52 ? 142.783 202.671 154.697 1.00 47.42 120 TRP C C 1
ATOM 5107 O O . TRP C 1 52 ? 142.649 203.273 155.763 1.00 47.42 120 TRP C O 1
ATOM 5118 N N . GLY C 1 53 ? 142.822 201.340 154.643 1.00 45.28 121 GLY C N 1
ATOM 5119 C CA . GLY C 1 53 ? 142.900 200.581 155.880 1.00 45.28 121 GLY C CA 1
ATOM 5120 C C . GLY C 1 53 ? 144.211 200.820 156.598 1.00 45.28 121 GLY C C 1
ATOM 5121 O O . GLY C 1 53 ? 144.257 200.911 157.825 1.00 45.28 121 GLY C O 1
ATOM 5122 N N . GLU C 1 54 ? 145.298 200.921 155.835 1.00 49.68 122 GLU C N 1
ATOM 5123 C CA . GLU C 1 54 ? 146.577 201.337 156.388 1.00 49.68 122 GLU C CA 1
ATOM 5124 C C . GLU C 1 54 ? 146.468 202.705 157.039 1.00 49.68 122 GLU C C 1
ATOM 5125 O O . GLU C 1 54 ? 146.941 202.906 158.161 1.00 49.68 122 GLU C O 1
ATOM 5131 N N . PHE C 1 55 ? 145.853 203.659 156.339 1.00 54.01 123 PHE C N 1
ATOM 5132 C CA . PHE C 1 55 ? 145.657 204.998 156.885 1.00 54.01 123 PHE C CA 1
ATOM 5133 C C . PHE C 1 55 ? 144.891 204.949 158.202 1.00 54.01 123 PHE C C 1
ATOM 5134 O O . PHE C 1 55 ? 145.285 205.582 159.184 1.00 54.01 123 PHE C O 1
ATOM 5142 N N . ALA C 1 56 ? 143.795 204.192 158.242 1.00 49.52 124 ALA C N 1
ATOM 5143 C CA . ALA C 1 56 ? 142.966 204.136 159.441 1.00 49.52 124 ALA C CA 1
ATOM 5144 C C . ALA C 1 56 ? 143.704 203.493 160.608 1.00 49.52 124 ALA C C 1
ATOM 5145 O O . ALA C 1 56 ? 143.646 203.990 161.741 1.00 49.52 124 ALA C O 1
ATOM 5147 N N . PHE C 1 57 ? 144.398 202.384 160.356 1.00 47.00 125 PHE C N 1
ATOM 5148 C CA . PHE C 1 57 ? 145.146 201.732 161.423 1.00 47.00 125 PHE C CA 1
ATOM 5149 C C . PHE C 1 57 ? 146.262 202.629 161.936 1.00 47.00 125 PHE C C 1
ATOM 5150 O O . PHE C 1 57 ? 146.463 202.742 163.151 1.00 47.00 125 PHE C O 1
ATOM 5158 N N . ASN C 1 58 ? 146.993 203.281 161.028 1.00 54.45 126 ASN C N 1
ATOM 5159 C CA . ASN C 1 58 ? 148.052 204.190 161.449 1.00 54.45 126 ASN C CA 1
ATOM 5160 C C . ASN C 1 58 ? 147.489 205.360 162.242 1.00 54.45 126 ASN C C 1
ATOM 5161 O O . ASN C 1 58 ? 148.113 205.828 163.199 1.00 54.45 126 ASN C O 1
ATOM 5166 N N . THR C 1 59 ? 146.304 205.838 161.864 1.00 56.66 127 THR C N 1
ATOM 5167 C CA . THR C 1 59 ? 145.666 206.907 162.616 1.00 56.66 127 THR C CA 1
ATOM 5168 C C . THR C 1 59 ? 145.357 206.463 164.036 1.00 56.66 127 THR C C 1
ATOM 5169 O O . THR C 1 59 ? 145.653 207.180 164.995 1.00 56.66 127 THR C O 1
ATOM 5173 N N . MET C 1 60 ? 144.751 205.286 164.191 1.00 55.57 128 MET C N 1
ATOM 5174 C CA . MET C 1 60 ? 144.407 204.832 165.536 1.00 55.57 128 MET C CA 1
ATOM 5175 C C . MET C 1 60 ? 145.657 204.571 166.371 1.00 55.57 128 MET C C 1
ATOM 5176 O O . MET C 1 60 ? 145.677 204.849 167.579 1.00 55.57 128 MET C O 1
ATOM 5181 N N . PHE C 1 61 ? 146.719 204.064 165.742 1.00 53.39 129 PHE C N 1
ATOM 5182 C CA . PHE C 1 61 ? 147.968 203.852 166.466 1.00 53.39 129 PHE C CA 1
ATOM 5183 C C . PHE C 1 61 ? 148.601 205.168 166.892 1.00 53.39 129 PHE C C 1
ATOM 5184 O O . PHE C 1 61 ? 149.083 205.276 168.022 1.00 53.39 129 PHE C O 1
ATOM 5192 N N . LEU C 1 62 ? 148.595 206.175 166.015 1.00 59.53 130 LEU C N 1
ATOM 5193 C CA . LEU C 1 62 ? 149.027 207.516 166.397 1.00 59.53 130 LEU C CA 1
ATOM 5194 C C . LEU C 1 62 ? 148.214 208.057 167.563 1.00 59.53 130 LEU C C 1
ATOM 5195 O O . LEU C 1 62 ? 148.776 208.589 168.526 1.00 59.53 130 LEU C O 1
ATOM 5200 N N . ILE C 1 63 ? 146.891 207.936 167.486 1.00 61.77 131 ILE C N 1
ATOM 5201 C CA . ILE C 1 63 ? 146.023 208.500 168.512 1.00 61.77 131 ILE C CA 1
ATOM 5202 C C . ILE C 1 63 ? 146.313 207.872 169.865 1.00 61.77 131 ILE C C 1
ATOM 5203 O O . ILE C 1 63 ? 146.478 208.574 170.872 1.00 61.77 131 ILE C O 1
ATOM 5208 N N . GLU C 1 64 ? 146.399 206.544 169.922 1.00 65.34 132 GLU C N 1
ATOM 5209 C CA . GLU C 1 64 ? 146.594 205.925 171.227 1.00 65.34 132 GLU C CA 1
ATOM 5210 C C . GLU C 1 64 ? 148.062 205.919 171.636 1.00 65.34 132 GLU C C 1
ATOM 5211 O O . GLU C 1 64 ? 148.370 205.743 172.815 1.00 65.34 132 GLU C O 1
ATOM 5217 N N . LEU C 1 65 ? 148.977 206.233 170.717 1.00 66.14 133 LEU C N 1
ATOM 5218 C CA . LEU C 1 65 ? 150.324 206.586 171.155 1.00 66.14 133 LEU C CA 1
ATOM 5219 C C . LEU C 1 65 ? 150.331 207.937 171.849 1.00 66.14 133 LEU C C 1
ATOM 5220 O O . LEU C 1 65 ? 151.029 208.126 172.849 1.00 66.14 133 LEU C O 1
ATOM 5225 N N . LEU C 1 66 ? 149.584 208.903 171.316 1.00 66.66 134 LEU C N 1
ATOM 5226 C CA . LEU C 1 66 ? 149.479 210.190 171.994 1.00 66.66 134 LEU C CA 1
ATOM 5227 C C . LEU C 1 66 ? 148.806 210.034 173.351 1.00 66.66 134 LEU C C 1
ATOM 5228 O O . LEU C 1 66 ? 149.198 210.686 174.325 1.00 66.66 134 LEU C O 1
ATOM 5233 N N . ILE C 1 67 ? 147.799 209.165 173.434 1.00 68.74 135 ILE C N 1
ATOM 5234 C CA . ILE C 1 67 ? 147.177 208.869 174.724 1.00 68.74 135 ILE C CA 1
ATOM 5235 C C . ILE C 1 67 ? 148.174 208.184 175.650 1.00 68.74 135 ILE C C 1
ATOM 5236 O O . ILE C 1 67 ? 148.170 208.400 176.867 1.00 68.74 135 ILE C O 1
ATOM 5241 N N . ASN C 1 68 ? 149.041 207.344 175.087 1.00 72.50 136 ASN C N 1
ATOM 5242 C CA . ASN C 1 68 ? 150.117 206.730 175.855 1.00 72.50 136 ASN C CA 1
ATOM 5243 C C . ASN C 1 68 ? 151.050 207.789 176.429 1.00 72.50 136 ASN C C 1
ATOM 5244 O O . ASN C 1 68 ? 151.390 207.765 177.616 1.00 72.50 136 ASN C O 1
ATOM 5249 N N . PHE C 1 69 ? 151.467 208.736 175.589 1.00 75.51 137 PHE C N 1
ATOM 5250 C CA . PHE C 1 69 ? 152.488 209.704 175.976 1.00 75.51 137 PHE C CA 1
ATOM 5251 C C . PHE C 1 69 ? 151.937 210.773 176.909 1.00 75.51 137 PHE C C 1
ATOM 5252 O O . PHE C 1 69 ? 152.685 211.325 177.724 1.00 75.51 137 PHE C O 1
ATOM 5260 N N . TYR C 1 70 ? 150.648 211.096 176.804 1.00 80.95 138 TYR C N 1
ATOM 5261 C CA . TYR C 1 70 ? 150.087 212.106 177.691 1.00 80.95 138 TYR C CA 1
ATOM 5262 C C . TYR C 1 70 ? 150.122 211.652 179.140 1.00 80.95 138 TYR C C 1
ATOM 5263 O O . TYR C 1 70 ? 150.134 212.485 180.052 1.00 80.95 138 TYR C O 1
ATOM 5272 N N . GLY C 1 71 ? 150.129 210.342 179.374 1.00 81.46 139 GLY C N 1
ATOM 5273 C CA . GLY C 1 71 ? 150.176 209.848 180.733 1.00 81.46 139 GLY C CA 1
ATOM 5274 C C . GLY C 1 71 ? 151.553 209.841 181.348 1.00 81.46 139 GLY C C 1
ATOM 5275 O O . GLY C 1 71 ? 151.673 209.702 182.569 1.00 81.46 139 GLY C O 1
ATOM 5276 N N . ILE C 1 72 ? 152.595 209.987 180.536 1.00 82.19 140 ILE C N 1
ATOM 5277 C CA . ILE C 1 72 ? 153.963 209.965 181.037 1.00 82.19 140 ILE C CA 1
ATOM 5278 C C . ILE C 1 72 ? 154.615 211.318 180.794 1.00 82.19 140 ILE C C 1
ATOM 5279 O O . ILE C 1 72 ? 155.845 211.432 180.774 1.00 82.19 140 ILE C O 1
ATOM 5284 N N . ALA C 1 73 ? 153.791 212.347 180.607 1.00 84.27 141 ALA C N 1
ATOM 5285 C CA . ALA C 1 73 ? 154.230 213.717 180.353 1.00 84.27 141 ALA C CA 1
ATOM 5286 C C . ALA C 1 73 ? 155.053 213.837 179.077 1.00 84.27 141 ALA C C 1
ATOM 5287 O O . ALA C 1 73 ? 155.945 214.685 178.993 1.00 84.27 141 ALA C O 1
ATOM 5289 N N . PHE C 1 74 ? 154.769 212.999 178.080 1.00 82.89 142 PHE C N 1
ATOM 5290 C CA . PHE C 1 74 ? 155.446 212.977 176.787 1.00 82.89 142 PHE C CA 1
ATOM 5291 C C . PHE C 1 74 ? 156.937 212.708 176.911 1.00 82.89 142 PHE C C 1
ATOM 5292 O O . PHE C 1 74 ? 157.683 212.929 175.950 1.00 82.89 142 PHE C O 1
ATOM 5300 N N . CYS C 1 75 ? 157.393 212.223 178.065 1.00 87.92 143 CYS C N 1
ATOM 5301 C CA . CYS C 1 75 ? 158.817 212.013 178.290 1.00 87.92 143 CYS C CA 1
ATOM 5302 C C . CYS C 1 75 ? 159.268 210.662 177.750 1.00 87.92 143 CYS C C 1
ATOM 5303 O O . CYS C 1 75 ? 160.242 210.576 176.997 1.00 87.92 143 CYS C O 1
ATOM 5306 N N . PHE C 1 76 ? 158.597 209.593 178.178 1.00 86.21 144 PHE C N 1
ATOM 5307 C CA . PHE C 1 76 ? 158.845 208.211 177.770 1.00 86.21 144 PHE C CA 1
ATOM 5308 C C . PHE C 1 76 ? 160.299 207.801 177.980 1.00 86.21 144 PHE C C 1
ATOM 5309 O O . PHE C 1 76 ? 160.713 206.725 177.540 1.00 86.21 144 PHE C O 1
ATOM 5317 N N . TRP C 1 77 ? 161.076 208.630 178.683 1.00 92.13 145 TRP C N 1
ATOM 5318 C CA . TRP C 1 77 ? 162.389 208.191 179.140 1.00 92.13 145 TRP C CA 1
ATOM 5319 C C . TRP C 1 77 ? 162.265 207.334 180.389 1.00 92.13 145 TRP C C 1
ATOM 5320 O O . TRP C 1 77 ? 162.919 206.293 180.504 1.00 92.13 145 TRP C O 1
ATOM 5331 N N . ARG C 1 78 ? 161.421 207.755 181.331 1.00 94.48 146 ARG C N 1
ATOM 5332 C CA . ARG C 1 78 ? 161.427 207.154 182.658 1.00 94.48 146 ARG C CA 1
ATOM 5333 C C . ARG C 1 78 ? 160.631 205.857 182.700 1.00 94.48 146 ARG C C 1
ATOM 5334 O O . ARG C 1 78 ? 161.098 204.857 183.256 1.00 94.48 146 ARG C O 1
ATOM 5342 N N . TYR C 1 79 ? 159.437 205.848 182.120 1.00 87.64 147 TYR C N 1
ATOM 5343 C CA . TYR C 1 79 ? 158.531 204.714 182.240 1.00 87.64 147 TYR C CA 1
ATOM 5344 C C . TYR C 1 79 ? 158.549 203.901 180.956 1.00 87.64 147 TYR C C 1
ATOM 5345 O O . TYR C 1 79 ? 158.190 204.412 179.891 1.00 87.64 147 TYR C O 1
ATOM 5354 N N . ASN C 1 80 ? 158.969 202.641 181.065 1.00 79.83 148 ASN C N 1
ATOM 5355 C CA . ASN C 1 80 ? 158.836 201.664 179.991 1.00 79.83 148 ASN C CA 1
ATOM 5356 C C . ASN C 1 80 ? 159.495 202.173 178.710 1.00 79.83 148 ASN C C 1
ATOM 5357 O O . ASN C 1 80 ? 158.850 202.351 177.677 1.00 79.83 148 ASN C O 1
ATOM 5362 N N . TRP C 1 81 ? 160.803 202.415 178.796 1.00 76.60 149 TRP C N 1
ATOM 5363 C CA . TRP C 1 81 ? 161.465 203.089 177.688 1.00 76.60 149 TRP C CA 1
ATOM 5364 C C . TRP C 1 81 ? 161.480 202.234 176.426 1.00 76.60 149 TRP C C 1
ATOM 5365 O O . TRP C 1 81 ? 161.050 202.708 175.375 1.00 76.60 149 TRP C O 1
ATOM 5376 N N . ALA C 1 82 ? 161.870 200.961 176.521 1.00 71.75 150 ALA C N 1
ATOM 5377 C CA . ALA C 1 82 ? 162.138 200.171 175.321 1.00 71.75 150 ALA C CA 1
ATOM 5378 C C . ALA C 1 82 ? 160.888 200.007 174.468 1.00 71.75 150 ALA C C 1
ATOM 5379 O O . ALA C 1 82 ? 160.905 200.276 173.258 1.00 71.75 150 ALA C O 1
ATOM 5381 N N . TRP C 1 83 ? 159.792 199.566 175.082 1.00 64.77 151 TRP C N 1
ATOM 5382 C CA . TRP C 1 83 ? 158.548 199.422 174.342 1.00 64.77 151 TRP C CA 1
ATOM 5383 C C . TRP C 1 83 ? 158.080 200.760 173.795 1.00 64.77 151 TRP C C 1
ATOM 5384 O O . TRP C 1 83 ? 157.548 200.825 172.685 1.00 64.77 151 TRP C O 1
ATOM 5395 N N . ASN C 1 84 ? 158.276 201.839 174.555 1.00 72.19 152 ASN C N 1
ATOM 5396 C CA . ASN C 1 84 ? 157.798 203.142 174.110 1.00 72.19 152 ASN C CA 1
ATOM 5397 C C . ASN C 1 84 ? 158.552 203.627 172.880 1.00 72.19 152 ASN C C 1
ATOM 5398 O O . ASN C 1 84 ? 157.945 204.192 171.969 1.00 72.19 152 ASN C O 1
ATOM 5403 N N . THR C 1 85 ? 159.868 203.414 172.814 1.00 70.21 153 THR C N 1
ATOM 5404 C CA . THR C 1 85 ? 160.575 203.815 171.599 1.00 70.21 153 THR C CA 1
ATOM 5405 C C . THR C 1 85 ? 160.278 202.867 170.446 1.00 70.21 153 THR C C 1
ATOM 5406 O O . THR C 1 85 ? 160.308 203.277 169.283 1.00 70.21 153 THR C O 1
ATOM 5410 N N . PHE C 1 86 ? 159.984 201.596 170.734 1.00 63.98 154 PHE C N 1
ATOM 5411 C CA . PHE C 1 86 ? 159.537 200.731 169.644 1.00 63.98 154 PHE C CA 1
ATOM 5412 C C . PHE C 1 86 ? 158.220 201.228 169.054 1.00 63.98 154 PHE C C 1
ATOM 5413 O O . PHE C 1 86 ? 158.068 201.312 167.827 1.00 63.98 154 PHE C O 1
ATOM 5421 N N . ASP C 1 87 ? 157.260 201.572 169.917 1.00 64.84 155 ASP C N 1
ATOM 5422 C CA . ASP C 1 87 ? 156.003 202.146 169.449 1.00 64.84 155 ASP C CA 1
ATOM 5423 C C . ASP C 1 87 ? 156.244 203.450 168.710 1.00 64.84 155 ASP C C 1
ATOM 5424 O O . ASP C 1 87 ? 155.625 203.710 167.676 1.00 64.84 155 ASP C O 1
ATOM 5429 N N . LEU C 1 88 ? 157.133 204.290 169.236 1.00 67.51 156 LEU C N 1
ATOM 5430 C CA . LEU C 1 88 ? 157.426 205.562 168.594 1.00 67.51 156 LEU C CA 1
ATOM 5431 C C . LEU C 1 88 ? 157.994 205.355 167.200 1.00 67.51 156 LEU C C 1
ATOM 5432 O O . LEU C 1 88 ? 157.602 206.048 166.260 1.00 67.51 156 LEU C O 1
ATOM 5437 N N . VAL C 1 89 ? 158.897 204.390 167.038 1.00 66.19 157 VAL C N 1
ATOM 5438 C CA . VAL C 1 89 ? 159.484 204.138 165.725 1.00 66.19 157 VAL C CA 1
ATOM 5439 C C . VAL C 1 89 ? 158.427 203.616 164.761 1.00 66.19 157 VAL C C 1
ATOM 5440 O O . VAL C 1 89 ? 158.345 204.054 163.606 1.00 66.19 157 VAL C O 1
ATOM 5444 N N . VAL C 1 90 ? 157.599 202.670 165.217 1.00 65.77 158 VAL C N 1
ATOM 5445 C CA . VAL C 1 90 ? 156.632 202.075 164.298 1.00 65.77 158 VAL C CA 1
ATOM 5446 C C . VAL C 1 90 ? 155.576 203.098 163.890 1.00 65.77 158 VAL C C 1
ATOM 5447 O O . VAL C 1 90 ? 155.179 203.159 162.723 1.00 65.77 158 VAL C O 1
ATOM 5451 N N . VAL C 1 91 ? 155.145 203.957 164.818 1.00 65.79 159 VAL C N 1
ATOM 5452 C CA . VAL C 1 91 ? 154.144 204.951 164.444 1.00 65.79 159 VAL C CA 1
ATOM 5453 C C . VAL C 1 91 ? 154.782 206.115 163.701 1.00 65.79 159 VAL C C 1
ATOM 5454 O O . VAL C 1 91 ? 154.108 206.799 162.930 1.00 65.79 159 VAL C O 1
ATOM 5458 N N . ALA C 1 92 ? 156.081 206.353 163.882 1.00 68.22 160 ALA C N 1
ATOM 5459 C CA . ALA C 1 92 ? 156.753 207.343 163.053 1.00 68.22 160 ALA C CA 1
ATOM 5460 C C . ALA C 1 92 ? 156.807 206.877 161.611 1.00 68.22 160 ALA C C 1
ATOM 5461 O O . ALA C 1 92 ? 156.539 207.653 160.689 1.00 68.22 160 ALA C O 1
ATOM 5463 N N . ILE C 1 93 ? 157.137 205.604 161.394 1.00 68.01 161 ILE C N 1
ATOM 5464 C CA . ILE C 1 93 ? 157.106 205.073 160.035 1.00 68.01 161 ILE C CA 1
ATOM 5465 C C . ILE C 1 93 ? 155.673 205.011 159.512 1.00 68.01 161 ILE C C 1
ATOM 5466 O O . ILE C 1 93 ? 155.435 205.188 158.314 1.00 68.01 161 ILE C O 1
ATOM 5471 N N . GLY C 1 94 ? 154.692 204.807 160.392 1.00 69.53 162 GLY C N 1
ATOM 5472 C CA . GLY C 1 94 ? 153.307 204.835 159.949 1.00 69.53 162 GLY C CA 1
ATOM 5473 C C . GLY C 1 94 ? 152.838 206.221 159.545 1.00 69.53 162 GLY C C 1
ATOM 5474 O O . GLY C 1 94 ? 152.052 206.373 158.608 1.00 69.53 162 GLY C O 1
ATOM 5475 N N . THR C 1 95 ? 153.299 207.253 160.250 1.00 71.04 163 THR C N 1
ATOM 5476 C CA . THR C 1 95 ? 152.967 208.615 159.852 1.00 71.04 163 THR C CA 1
ATOM 5477 C C . THR C 1 95 ? 153.699 208.993 158.577 1.00 71.04 163 THR C C 1
ATOM 5478 O O . THR C 1 95 ? 153.155 209.702 157.724 1.00 71.04 163 THR C O 1
ATOM 5482 N N . LEU C 1 96 ? 154.932 208.516 158.428 1.00 71.18 164 LEU C N 1
ATOM 5483 C CA . LEU C 1 96 ? 155.611 208.587 157.142 1.00 71.18 164 LEU C CA 1
ATOM 5484 C C . LEU C 1 96 ? 154.779 207.927 156.045 1.00 71.18 164 LEU C C 1
ATOM 5485 O O . LEU C 1 96 ? 154.741 208.404 154.905 1.00 71.18 164 LEU C O 1
ATOM 5490 N N . THR C 1 97 ? 154.097 206.829 156.377 1.00 72.18 165 THR C N 1
ATOM 5491 C CA . THR C 1 97 ? 153.250 206.150 155.402 1.00 72.18 165 THR C CA 1
ATOM 5492 C C . THR C 1 97 ? 152.016 206.977 155.069 1.00 72.18 165 THR C C 1
ATOM 5493 O O . THR C 1 97 ? 151.589 207.025 153.913 1.00 72.18 165 THR C O 1
ATOM 5497 N N . MET C 1 98 ? 151.416 207.610 156.075 1.00 73.28 166 MET C N 1
ATOM 5498 C CA . MET C 1 98 ? 150.310 208.528 155.815 1.00 73.28 166 MET C CA 1
ATOM 5499 C C . MET C 1 98 ? 150.757 209.670 154.906 1.00 73.28 166 MET C C 1
ATOM 5500 O O . MET C 1 98 ? 150.019 210.100 154.010 1.00 73.28 166 MET C O 1
ATOM 5505 N N . ALA C 1 99 ? 151.974 210.172 155.124 1.00 77.61 167 ALA C N 1
ATOM 5506 C CA . ALA C 1 99 ? 152.501 211.238 154.279 1.00 77.61 167 ALA C CA 1
ATOM 5507 C C . ALA C 1 99 ? 152.720 210.760 152.849 1.00 77.61 167 ALA C C 1
ATOM 5508 O O . ALA C 1 99 ? 152.425 211.487 151.896 1.00 77.61 167 ALA C O 1
ATOM 5510 N N . GLU C 1 100 ? 153.252 209.546 152.674 1.00 84.05 168 GLU C N 1
ATOM 5511 C CA . GLU C 1 100 ? 153.333 208.971 151.331 1.00 84.05 168 GLU C CA 1
ATOM 5512 C C . GLU C 1 100 ? 151.958 208.802 150.705 1.00 84.05 168 GLU C C 1
ATOM 5513 O O . GLU C 1 100 ? 151.797 208.971 149.491 1.00 84.05 168 GLU C O 1
ATOM 5519 N N . ALA C 1 101 ? 150.957 208.459 151.510 1.00 78.79 169 ALA C N 1
ATOM 5520 C CA . ALA C 1 101 ? 149.627 208.251 150.954 1.00 78.79 169 ALA C CA 1
ATOM 5521 C C . ALA C 1 101 ? 148.978 209.566 150.558 1.00 78.79 169 ALA C C 1
ATOM 5522 O O . ALA C 1 101 ? 148.148 209.596 149.642 1.00 78.79 169 ALA C O 1
ATOM 5524 N N . ILE C 1 102 ? 149.336 210.657 151.227 1.00 81.12 170 ILE C N 1
ATOM 5525 C CA . ILE C 1 102 ? 148.687 211.933 150.952 1.00 81.12 170 ILE C CA 1
ATOM 5526 C C . ILE C 1 102 ? 149.472 212.761 149.939 1.00 81.12 170 ILE C C 1
ATOM 5527 O O . ILE C 1 102 ? 148.963 213.073 148.856 1.00 81.12 170 ILE C O 1
ATOM 5532 N N . GLY C 1 103 ? 150.712 213.118 150.273 1.00 87.55 171 GLY C N 1
ATOM 5533 C CA . GLY C 1 103 ? 151.360 214.229 149.602 1.00 87.55 171 GLY C CA 1
ATOM 5534 C C . GLY C 1 103 ? 152.730 214.052 148.974 1.00 87.55 171 GLY C C 1
ATOM 5535 O O . GLY C 1 103 ? 153.601 214.902 149.181 1.00 87.55 171 GLY C O 1
ATOM 5536 N N . GLY C 1 104 ? 152.958 212.977 148.231 1.00 93.26 172 GLY C N 1
ATOM 5537 C CA . GLY C 1 104 ? 154.061 212.933 147.291 1.00 93.26 172 GLY C CA 1
ATOM 5538 C C . GLY C 1 104 ? 155.131 211.935 147.688 1.00 93.26 172 GLY C C 1
ATOM 5539 O O . GLY C 1 104 ? 155.114 211.344 148.766 1.00 93.26 172 GLY C O 1
ATOM 5540 N N . ASN C 1 105 ? 156.093 211.775 146.777 1.00 97.64 173 ASN C N 1
ATOM 5541 C CA . ASN C 1 105 ? 157.197 210.830 146.956 1.00 97.64 173 ASN C CA 1
ATOM 5542 C C . ASN C 1 105 ? 158.344 211.539 147.670 1.00 97.64 173 ASN C C 1
ATOM 5543 O O . ASN C 1 105 ? 159.442 211.736 147.140 1.00 97.64 173 ASN C O 1
ATOM 5548 N N . PHE C 1 106 ? 158.059 211.936 148.909 1.00 101.43 174 PHE C N 1
ATOM 5549 C CA . PHE C 1 106 ? 159.096 212.416 149.813 1.00 101.43 174 PHE C CA 1
ATOM 5550 C C . PHE C 1 106 ? 159.986 211.288 150.327 1.00 101.43 174 PHE C C 1
ATOM 5551 O O . PHE C 1 106 ? 161.033 211.544 150.934 1.00 101.43 174 PHE C O 1
ATOM 5559 N N . MET C 1 107 ? 159.586 210.035 150.105 1.00 100.64 175 MET C N 1
ATOM 5560 C C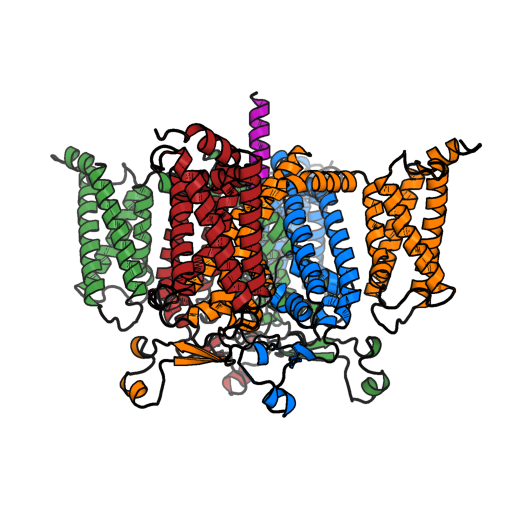A . MET C 1 107 ? 160.605 209.044 150.413 1.00 100.64 175 MET C CA 1
ATOM 5561 C C . MET C 1 107 ? 161.282 208.555 149.137 1.00 100.64 175 MET C C 1
ATOM 5562 O O . MET C 1 107 ? 160.611 208.270 148.139 1.00 100.64 175 MET C O 1
ATOM 5567 N N . PRO C 1 108 ? 162.608 208.456 149.130 1.00 99.79 176 PRO C N 1
ATOM 5568 C CA . PRO C 1 108 ? 163.310 207.939 147.952 1.00 99.79 176 PRO C CA 1
ATOM 5569 C C . PRO C 1 108 ? 163.028 206.462 147.746 1.00 99.79 176 PRO C C 1
ATOM 5570 O O . PRO C 1 108 ? 162.726 205.733 148.703 1.00 99.79 176 PRO C O 1
ATOM 5574 N N . PRO C 1 109 ? 163.127 205.978 146.506 1.00 99.71 177 PRO C N 1
ATOM 5575 C CA . PRO C 1 109 ? 162.844 204.558 146.235 1.00 99.71 177 PRO C CA 1
ATOM 5576 C C . PRO C 1 109 ? 163.885 203.594 146.796 1.00 99.71 177 PRO C C 1
ATOM 5577 O O . PRO C 1 109 ? 163.779 202.385 146.544 1.00 99.71 177 PRO C O 1
ATOM 5581 N N . SER C 1 110 ? 164.886 204.084 147.532 1.00 94.37 178 SER C N 1
ATOM 5582 C CA . SER C 1 110 ? 165.911 203.213 148.100 1.00 94.37 178 SER C CA 1
ATOM 5583 C C . SER C 1 110 ? 165.505 202.691 149.472 1.00 94.37 178 SER C C 1
ATOM 5584 O O . SER C 1 110 ? 166.078 201.715 149.972 1.00 94.37 178 SER C O 1
ATOM 5587 N N . MET C 1 111 ? 164.526 203.333 150.100 1.00 85.35 179 MET C N 1
ATOM 5588 C CA . MET C 1 111 ? 164.145 203.019 151.472 1.00 85.35 179 MET C CA 1
ATOM 5589 C C . MET C 1 111 ? 162.765 202.379 151.558 1.00 85.35 179 MET C C 1
ATOM 5590 O O . MET C 1 111 ? 161.972 202.761 152.419 1.00 85.35 179 MET C O 1
ATOM 5595 N N . ALA C 1 112 ? 162.428 201.429 150.676 1.00 67.48 180 ALA C N 1
ATOM 5596 C CA . ALA C 1 112 ? 161.160 200.718 150.812 1.00 67.48 180 ALA C CA 1
ATOM 5597 C C . ALA C 1 112 ? 161.213 199.655 151.902 1.00 67.48 180 ALA C C 1
ATOM 5598 O O . ALA C 1 112 ? 160.170 199.302 152.469 1.00 67.48 180 ALA C O 1
ATOM 5600 N N . LEU C 1 113 ? 162.404 199.146 152.223 1.00 58.52 181 LEU C N 1
ATOM 5601 C CA . LEU C 1 113 ? 162.511 198.185 153.312 1.00 58.52 181 LEU C CA 1
ATOM 5602 C C . LEU C 1 113 ? 162.099 198.787 154.646 1.00 58.52 181 LEU C C 1
ATOM 5603 O O . LEU C 1 113 ? 161.876 198.044 155.607 1.00 58.52 181 LEU C O 1
ATOM 5608 N N . ILE C 1 114 ? 161.994 200.110 154.733 1.00 62.64 182 ILE C N 1
ATOM 5609 C CA . ILE C 1 114 ? 161.351 200.722 155.887 1.00 62.64 182 ILE C CA 1
ATOM 5610 C C . ILE C 1 114 ? 159.832 200.729 155.723 1.00 62.64 182 ILE C C 1
ATOM 5611 O O . ILE C 1 114 ? 159.104 200.721 156.721 1.00 62.64 182 ILE C O 1
ATOM 5616 N N . ARG C 1 115 ? 159.334 200.721 154.483 1.00 60.02 183 ARG C N 1
ATOM 5617 C CA . ARG C 1 115 ? 157.897 200.593 154.272 1.00 60.02 183 ARG C CA 1
ATOM 5618 C C . ARG C 1 115 ? 157.426 199.178 154.563 1.00 60.02 183 ARG C C 1
ATOM 5619 O O . ARG C 1 115 ? 156.226 198.947 154.743 1.00 60.02 183 ARG C O 1
ATOM 5627 N N . ASN C 1 116 ? 158.350 198.222 154.602 1.00 48.11 184 ASN C N 1
ATOM 5628 C CA . ASN C 1 116 ? 157.996 196.846 154.943 1.00 48.11 184 ASN C CA 1
ATOM 5629 C C . ASN C 1 116 ? 157.918 196.587 156.445 1.00 48.11 184 ASN C C 1
ATOM 5630 O O . ASN C 1 116 ? 157.660 195.447 156.835 1.00 48.11 184 ASN C O 1
ATOM 5635 N N . LEU C 1 117 ? 158.120 197.592 157.293 1.00 47.17 185 LEU C N 1
ATOM 5636 C CA . LEU C 1 117 ? 158.184 197.383 158.734 1.00 47.17 185 LEU C CA 1
ATOM 5637 C C . LEU C 1 117 ? 156.808 197.215 159.375 1.00 47.17 185 LEU C C 1
ATOM 5638 O O . LEU C 1 117 ? 156.725 196.988 160.586 1.00 47.17 185 LEU C O 1
ATOM 5643 N N . ARG C 1 118 ? 155.729 197.289 158.596 1.00 43.36 186 ARG C N 1
ATOM 5644 C CA . ARG C 1 118 ? 154.393 197.156 159.168 1.00 43.36 186 ARG C CA 1
ATOM 5645 C C . ARG C 1 118 ? 154.175 195.771 159.760 1.00 43.36 186 ARG C C 1
ATOM 5646 O O . ARG C 1 118 ? 153.428 195.616 160.730 1.00 43.36 186 ARG C O 1
ATOM 5654 N N . ALA C 1 119 ? 154.815 194.751 159.185 1.00 40.57 187 ALA C N 1
ATOM 5655 C CA . ALA C 1 119 ? 154.630 193.388 159.667 1.00 40.57 187 ALA C CA 1
ATOM 5656 C C . ALA C 1 119 ? 155.083 193.232 161.109 1.00 40.57 187 ALA C C 1
ATOM 5657 O O . ALA C 1 119 ? 154.635 192.315 161.804 1.00 40.57 187 ALA C O 1
ATOM 5659 N N . PHE C 1 120 ? 155.952 194.114 161.580 1.00 40.44 188 PHE C N 1
ATOM 5660 C CA . PHE C 1 120 ? 156.547 193.986 162.898 1.00 40.44 188 PHE C CA 1
ATOM 5661 C C . PHE C 1 120 ? 155.776 194.727 163.979 1.00 40.44 188 PHE C C 1
ATOM 5662 O O . PHE C 1 120 ? 156.221 194.745 165.129 1.00 40.44 188 PHE C O 1
ATOM 5670 N N . ARG C 1 121 ? 154.636 195.335 163.647 1.00 44.94 189 ARG C N 1
ATOM 5671 C CA . ARG C 1 121 ? 153.802 195.925 164.686 1.00 44.94 189 ARG C CA 1
ATOM 5672 C C . ARG C 1 121 ? 153.200 194.854 165.584 1.00 44.94 189 ARG C C 1
ATOM 5673 O O . ARG C 1 121 ? 152.866 195.130 166.741 1.00 44.94 189 ARG C O 1
ATOM 5681 N N . ILE C 1 122 ? 153.060 193.629 165.071 1.00 43.06 190 ILE C N 1
ATOM 5682 C CA . ILE C 1 122 ? 152.504 192.529 165.845 1.00 43.06 190 ILE C CA 1
ATOM 5683 C C . ILE C 1 122 ? 153.360 192.204 167.055 1.00 43.06 190 ILE C C 1
ATOM 5684 O O . ILE C 1 122 ? 152.891 191.547 167.987 1.00 43.06 190 ILE C O 1
ATOM 5689 N N . PHE C 1 123 ? 154.614 192.651 167.072 1.00 48.65 191 PHE C N 1
ATOM 5690 C CA . PHE C 1 123 ? 155.450 192.431 168.241 1.00 48.65 191 PHE C CA 1
ATOM 5691 C C . PHE C 1 123 ? 154.955 193.205 169.445 1.00 48.65 191 PHE C C 1
ATOM 5692 O O . PHE C 1 123 ? 155.293 192.849 170.575 1.00 48.65 191 PHE C O 1
ATOM 5700 N N . ARG C 1 124 ? 154.164 194.256 169.233 1.00 50.78 192 ARG C N 1
ATOM 5701 C CA . ARG C 1 124 ? 153.557 194.962 170.351 1.00 50.78 192 ARG C CA 1
ATOM 5702 C C . ARG C 1 124 ? 152.561 194.091 171.097 1.00 50.78 192 ARG C C 1
ATOM 5703 O O . ARG C 1 124 ? 152.285 194.354 172.270 1.00 50.78 192 ARG C O 1
ATOM 5711 N N . LEU C 1 125 ? 152.013 193.069 170.440 1.00 49.35 193 LEU C N 1
ATOM 5712 C CA . LEU C 1 125 ? 151.142 192.119 171.112 1.00 49.35 193 LEU C CA 1
ATOM 5713 C C . LEU C 1 125 ? 151.881 191.333 172.178 1.00 49.35 193 LEU C C 1
ATOM 5714 O O . LEU C 1 125 ? 151.282 190.966 173.192 1.00 49.35 193 LEU C O 1
ATOM 5719 N N . PHE C 1 126 ? 153.173 191.078 171.975 1.00 50.55 194 PHE C N 1
ATOM 5720 C CA . PHE C 1 126 ? 153.968 190.377 172.971 1.00 50.55 194 PHE C CA 1
ATOM 5721 C C . PHE C 1 126 ? 154.111 191.186 174.245 1.00 50.55 194 PHE C C 1
ATOM 5722 O O . PHE C 1 126 ? 154.580 190.653 175.250 1.00 50.55 194 PHE C O 1
ATOM 5730 N N . LYS C 1 127 ? 153.747 192.465 174.214 1.00 54.24 195 LYS C N 1
ATOM 5731 C CA . LYS C 1 127 ? 153.684 193.264 175.427 1.00 54.24 195 LYS C CA 1
ATOM 5732 C C . LYS C 1 127 ? 152.332 193.141 176.115 1.00 54.24 195 LYS C C 1
ATOM 5733 O O . LYS C 1 127 ? 152.265 193.151 177.350 1.00 54.24 195 LYS C O 1
ATOM 5739 N N . ARG C 1 128 ? 151.256 193.009 175.336 1.00 54.74 196 ARG C N 1
ATOM 5740 C CA . ARG C 1 128 ? 149.910 192.948 175.891 1.00 54.74 196 ARG C CA 1
ATOM 5741 C C . ARG C 1 128 ? 149.635 191.610 176.565 1.00 54.74 196 ARG C C 1
ATOM 5742 O O . ARG C 1 128 ? 149.054 191.570 177.655 1.00 54.74 196 ARG C O 1
ATOM 5750 N N . ILE C 1 129 ? 150.042 190.513 175.936 1.00 52.52 197 ILE C N 1
ATOM 5751 C CA . ILE C 1 129 ? 149.759 189.172 176.432 1.00 52.52 197 ILE C CA 1
ATOM 5752 C C . ILE C 1 129 ? 150.944 188.708 177.271 1.00 52.52 197 ILE C C 1
ATOM 5753 O O . ILE C 1 129 ? 152.080 188.678 176.795 1.00 52.52 197 ILE C O 1
ATOM 5758 N N . LYS C 1 130 ? 150.676 188.338 178.527 1.00 56.47 198 LYS C N 1
ATOM 5759 C CA . LYS C 1 130 ? 151.741 188.001 179.469 1.00 56.47 198 LYS C CA 1
ATOM 5760 C C . LYS C 1 130 ? 152.435 186.686 179.147 1.00 56.47 198 LYS C C 1
ATOM 5761 O O . LYS C 1 130 ? 153.578 186.488 179.568 1.00 56.47 198 LYS C O 1
ATOM 5767 N N . SER C 1 131 ? 151.781 185.784 178.418 1.00 53.24 199 SER C N 1
ATOM 5768 C CA . SER C 1 131 ? 152.392 184.501 178.090 1.00 53.24 199 SER C CA 1
ATOM 5769 C C . SER C 1 131 ? 153.465 184.653 177.017 1.00 53.24 199 SER C C 1
ATOM 5770 O O . SER C 1 131 ? 154.590 184.160 177.170 1.00 53.24 199 SER C O 1
ATOM 5773 N N . LEU C 1 132 ? 153.127 185.319 175.916 1.00 49.83 200 LEU C N 1
ATOM 5774 C CA . LEU C 1 132 ? 154.116 185.594 174.884 1.00 49.83 200 LEU C CA 1
ATOM 5775 C C . LEU C 1 132 ? 155.248 186.444 175.434 1.00 49.83 200 LEU C C 1
ATOM 5776 O O . LEU C 1 132 ? 156.410 186.278 175.044 1.00 49.83 200 LEU C O 1
ATOM 5781 N N . ASN C 1 133 ? 154.926 187.362 176.344 1.00 52.15 201 ASN C N 1
ATOM 5782 C CA . ASN C 1 133 ? 155.958 188.156 176.992 1.00 52.15 201 ASN C CA 1
ATOM 5783 C C . ASN C 1 133 ? 156.893 187.276 177.805 1.00 52.15 201 ASN C C 1
ATOM 5784 O O . ASN C 1 133 ? 158.117 187.418 177.718 1.00 52.15 201 ASN C O 1
ATOM 5789 N N . LYS C 1 134 ? 156.336 186.322 178.541 1.00 51.49 202 LYS C N 1
ATOM 5790 C CA . LYS C 1 134 ? 157.131 185.413 179.343 1.00 51.49 202 LYS C CA 1
ATOM 5791 C C . LYS C 1 134 ? 158.023 184.522 178.506 1.00 51.49 202 LYS C C 1
ATOM 5792 O O . LYS C 1 134 ? 159.086 184.129 178.943 1.00 51.49 202 LYS C O 1
ATOM 5798 N N . ILE C 1 135 ? 157.585 184.187 177.308 1.00 49.67 203 ILE C N 1
ATOM 5799 C CA . ILE C 1 135 ? 158.390 183.333 176.440 1.00 49.67 203 ILE C CA 1
ATOM 5800 C C . ILE C 1 135 ? 159.499 184.134 175.769 1.00 49.67 203 ILE C C 1
ATOM 5801 O O . ILE C 1 135 ? 160.649 183.685 175.702 1.00 49.67 203 ILE C O 1
ATOM 5806 N N . ILE C 1 136 ? 159.184 185.329 175.266 1.00 51.28 204 ILE C N 1
ATOM 5807 C CA . ILE C 1 136 ? 160.222 186.096 174.585 1.00 51.28 204 ILE C CA 1
ATOM 5808 C C . ILE C 1 136 ? 161.257 186.614 175.577 1.00 51.28 204 ILE C C 1
ATOM 5809 O O . ILE C 1 136 ? 162.440 186.730 175.238 1.00 51.28 204 ILE C O 1
ATOM 5814 N N . VAL C 1 137 ? 160.859 186.904 176.816 1.00 51.39 205 VAL C N 1
ATOM 5815 C CA . VAL C 1 137 ? 161.847 187.306 177.810 1.00 51.39 205 VAL C CA 1
ATOM 5816 C 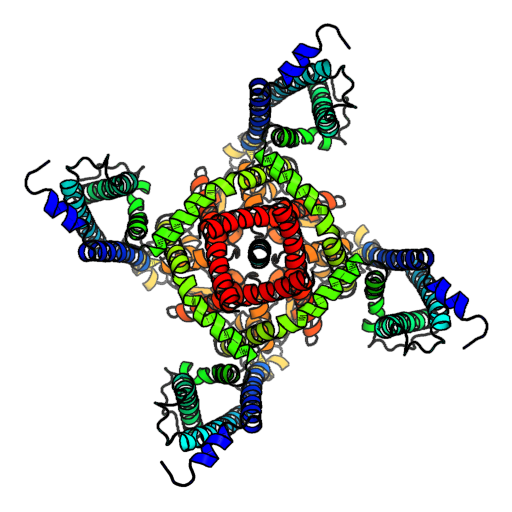C . VAL C 1 137 ? 162.774 186.144 178.138 1.00 51.39 205 VAL C C 1
ATOM 5817 O O . VAL C 1 137 ? 163.985 186.329 178.306 1.00 51.39 205 VAL C O 1
ATOM 5821 N N . SER C 1 138 ? 162.231 184.929 178.222 1.00 52.97 206 SER C N 1
ATOM 5822 C CA . SER C 1 138 ? 163.080 183.763 178.449 1.00 52.97 206 SER C CA 1
ATOM 5823 C C . SER C 1 138 ? 164.054 183.558 177.293 1.00 52.97 206 SER C C 1
ATOM 5824 O O . SER C 1 138 ? 165.243 183.297 177.511 1.00 52.97 206 SER C O 1
ATOM 5827 N N . LEU C 1 139 ? 163.565 183.675 176.057 1.00 51.99 207 LEU C N 1
ATOM 5828 C CA . LEU C 1 139 ? 164.438 183.592 174.889 1.00 51.99 207 LEU C CA 1
ATOM 5829 C C . LEU C 1 139 ? 165.564 184.615 174.966 1.00 51.99 207 LEU C C 1
ATOM 5830 O O . LEU C 1 139 ? 166.733 184.296 174.699 1.00 51.99 207 LEU C O 1
ATOM 5835 N N . GLY C 1 140 ? 165.225 185.856 175.317 1.00 51.44 208 GLY C N 1
ATOM 5836 C CA . GLY C 1 140 ? 166.218 186.914 175.322 1.00 51.44 208 GLY C CA 1
ATOM 5837 C C . GLY C 1 140 ? 167.247 186.751 176.419 1.00 51.44 208 GLY C C 1
ATOM 5838 O O . GLY C 1 140 ? 168.424 187.059 176.225 1.00 51.44 208 GLY C O 1
ATOM 5839 N N . LYS C 1 141 ? 166.826 186.279 177.585 1.00 53.38 209 LYS C N 1
ATOM 5840 C CA . LYS C 1 141 ? 167.788 186.025 178.647 1.00 53.38 209 LYS C CA 1
ATOM 5841 C C . LYS C 1 141 ? 168.541 184.717 178.461 1.00 53.38 209 LYS C C 1
ATOM 5842 O O . LYS C 1 141 ? 169.494 184.462 179.201 1.00 53.38 209 LYS C O 1
ATOM 5848 N N . ALA C 1 142 ? 168.144 183.884 177.501 1.00 51.11 210 ALA C N 1
ATOM 5849 C CA . ALA C 1 142 ? 168.916 182.692 177.173 1.00 51.11 210 ALA C CA 1
ATOM 5850 C C . ALA C 1 142 ? 169.936 182.903 176.060 1.00 51.11 210 ALA C C 1
ATOM 5851 O O . ALA C 1 142 ? 170.962 182.220 176.055 1.00 51.11 210 ALA C O 1
ATOM 5853 N N . ILE C 1 143 ? 169.678 183.814 175.114 1.00 50.03 211 ILE C N 1
ATOM 5854 C CA . ILE C 1 143 ? 170.616 184.007 173.990 1.00 50.03 211 ILE C CA 1
ATOM 5855 C C . ILE C 1 143 ? 172.050 184.264 174.430 1.00 50.03 211 ILE C C 1
ATOM 5856 O O . ILE C 1 143 ? 172.979 183.658 173.850 1.00 50.03 211 ILE C O 1
ATOM 5861 N N . PRO C 1 144 ? 172.337 185.138 175.406 1.00 48.74 212 PRO C N 1
ATOM 5862 C CA . PRO C 1 144 ? 173.736 185.341 175.813 1.00 48.74 212 PRO C CA 1
ATOM 5863 C C . PRO C 1 144 ? 174.447 184.076 176.260 1.00 48.74 212 PRO C C 1
ATOM 5864 O O . PRO C 1 144 ? 175.675 184.004 176.150 1.00 48.74 212 PRO C O 1
ATOM 5868 N N . GLY C 1 145 ? 173.726 183.085 176.783 1.00 46.72 213 GLY C N 1
ATOM 5869 C CA . GLY C 1 145 ? 174.365 181.819 177.101 1.00 46.72 213 GLY C CA 1
ATOM 5870 C C . GLY C 1 145 ? 174.704 181.022 175.858 1.00 46.72 213 GLY C C 1
ATOM 5871 O O . GLY C 1 145 ? 175.739 180.359 175.797 1.00 46.72 213 GLY C O 1
ATOM 5872 N N . VAL C 1 146 ? 173.836 181.080 174.849 1.00 46.15 214 VAL C N 1
ATOM 5873 C CA . VAL C 1 146 ? 174.119 180.439 173.572 1.00 46.15 214 VAL C CA 1
ATOM 5874 C C . VAL C 1 146 ? 175.393 180.998 172.963 1.00 46.15 214 VAL C C 1
ATOM 5875 O O . VAL C 1 146 ? 176.165 180.256 172.340 1.00 46.15 214 VAL C O 1
ATOM 5879 N N . ALA C 1 147 ? 175.653 182.293 173.174 1.00 46.10 215 ALA C N 1
ATOM 5880 C CA . ALA C 1 147 ? 176.762 183.021 172.548 1.00 46.10 215 ALA C CA 1
ATOM 5881 C C . ALA C 1 147 ? 178.075 182.254 172.380 1.00 46.10 215 ALA C C 1
ATOM 5882 O O . ALA C 1 147 ? 178.654 182.241 171.289 1.00 46.10 215 ALA C O 1
ATOM 5884 N N . ASN C 1 148 ? 178.558 181.616 173.446 1.00 46.35 216 ASN C N 1
ATOM 5885 C CA . ASN C 1 148 ? 179.889 181.009 173.413 1.00 46.35 216 ASN C CA 1
ATOM 5886 C C . ASN C 1 148 ? 179.931 179.813 172.474 1.00 46.35 216 ASN C C 1
ATOM 5887 O O . ASN C 1 148 ? 180.781 179.734 171.576 1.00 46.35 216 ASN C O 1
ATOM 5892 N N . ALA C 1 149 ? 179.045 178.848 172.700 1.00 42.32 217 ALA C N 1
ATOM 5893 C CA . ALA C 1 149 ? 178.968 177.694 171.820 1.00 42.32 217 ALA C CA 1
ATOM 5894 C C . ALA C 1 149 ? 178.651 178.113 170.395 1.00 42.32 217 ALA C C 1
ATOM 5895 O O . ALA C 1 149 ? 179.124 177.481 169.446 1.00 42.32 217 ALA C O 1
ATOM 5897 N N . PHE C 1 150 ? 177.886 179.191 170.222 1.00 39.28 218 PHE C N 1
ATOM 5898 C CA . PHE C 1 150 ? 177.614 179.679 168.878 1.00 39.28 218 PHE C CA 1
ATOM 5899 C C . PHE C 1 150 ? 178.887 180.166 168.198 1.00 39.28 218 PHE C C 1
ATOM 5900 O O . PHE C 1 150 ? 179.114 179.883 167.018 1.00 39.28 218 PHE C O 1
ATOM 5908 N N . VAL C 1 151 ? 179.731 180.905 168.922 1.00 39.98 219 VAL C N 1
ATOM 5909 C CA . VAL C 1 151 ? 180.940 181.422 168.290 1.00 39.98 219 VAL C CA 1
ATOM 5910 C C . VAL C 1 151 ? 181.929 180.293 168.025 1.00 39.98 219 VAL C C 1
ATOM 5911 O O . VAL C 1 151 ? 182.667 180.334 167.037 1.00 39.98 219 VAL C O 1
ATOM 5915 N N . ILE C 1 152 ? 181.942 179.258 168.866 1.00 37.91 220 ILE C N 1
ATOM 5916 C CA . ILE C 1 152 ? 182.758 178.079 168.570 1.00 37.91 220 ILE C CA 1
ATOM 5917 C C . ILE C 1 152 ? 182.273 177.406 167.290 1.00 37.91 220 ILE C C 1
ATOM 5918 O O . ILE C 1 152 ? 183.068 177.036 166.415 1.00 37.91 220 ILE C O 1
ATOM 5923 N N . MET C 1 153 ? 180.957 177.230 167.176 1.00 34.92 221 MET C N 1
ATOM 5924 C CA . MET C 1 153 ? 180.347 176.712 165.959 1.00 34.92 221 MET C CA 1
ATOM 5925 C C . MET C 1 153 ? 180.760 177.520 164.738 1.00 34.92 221 MET C C 1
ATOM 5926 O O . MET C 1 153 ? 181.093 176.955 163.691 1.00 34.92 221 MET C O 1
ATOM 5931 N N . VAL C 1 154 ? 180.734 178.848 164.855 1.00 33.36 222 VAL C N 1
ATOM 5932 C CA . VAL C 1 154 ? 181.044 179.713 163.720 1.00 33.36 222 VAL C CA 1
ATOM 5933 C C . VAL C 1 154 ? 182.519 179.618 163.357 1.00 33.36 222 VAL C C 1
ATOM 5934 O O . VAL C 1 154 ? 182.879 179.619 162.179 1.00 33.36 222 VAL C O 1
ATOM 5938 N N . ILE C 1 155 ? 183.394 179.522 164.359 1.00 32.78 223 ILE C N 1
ATOM 5939 C CA . ILE C 1 155 ? 184.823 179.383 164.092 1.00 32.78 223 ILE C CA 1
ATOM 5940 C C . ILE C 1 155 ? 185.098 178.089 163.341 1.00 32.78 223 ILE C C 1
ATOM 5941 O O . ILE C 1 155 ? 185.863 178.061 162.370 1.00 32.78 223 ILE C O 1
ATOM 5946 N N . ILE C 1 156 ? 184.472 176.997 163.774 1.00 29.69 224 ILE C N 1
ATOM 5947 C CA . ILE C 1 156 ? 184.699 175.716 163.113 1.00 29.69 224 ILE C CA 1
ATOM 5948 C C . ILE C 1 156 ? 184.131 175.726 161.698 1.00 29.69 224 ILE C C 1
ATOM 5949 O O . ILE C 1 156 ? 184.761 175.225 160.758 1.00 29.69 224 ILE C O 1
ATOM 5954 N N . MET C 1 157 ? 182.949 176.317 161.515 1.00 27.67 225 MET C N 1
ATOM 5955 C CA . MET C 1 157 ? 182.392 176.449 160.173 1.00 27.67 225 MET C CA 1
ATOM 5956 C C . MET C 1 157 ? 183.273 177.318 159.289 1.00 27.67 225 MET C C 1
ATOM 5957 O O . MET C 1 157 ? 183.368 177.089 158.083 1.00 27.67 225 MET C O 1
ATOM 5962 N N . CYS C 1 158 ? 183.943 178.309 159.874 1.00 27.08 226 CYS C N 1
ATOM 5963 C CA . CYS C 1 158 ? 184.802 179.197 159.098 1.00 27.08 226 CYS C CA 1
ATOM 5964 C C . CYS C 1 158 ? 186.092 178.499 158.691 1.00 27.08 226 CYS C C 1
ATOM 5965 O O . CYS C 1 158 ? 186.586 178.696 157.576 1.00 27.08 226 CYS C O 1
ATOM 5968 N N . ILE C 1 159 ? 186.654 177.685 159.588 1.00 26.19 227 ILE C N 1
ATOM 5969 C CA . ILE C 1 159 ? 187.789 176.837 159.230 1.00 26.19 227 ILE C CA 1
ATOM 5970 C C . ILE C 1 159 ? 187.416 175.924 158.073 1.00 26.19 227 ILE C C 1
ATOM 5971 O O . ILE C 1 159 ? 188.152 175.802 157.084 1.00 26.19 227 ILE C O 1
ATOM 5976 N N . TYR C 1 160 ? 186.271 175.253 158.191 1.00 21.69 228 TYR C N 1
ATOM 5977 C CA . TYR C 1 160 ? 185.835 174.365 157.125 1.00 21.69 228 TYR C CA 1
ATOM 5978 C C . TYR C 1 160 ? 185.564 175.121 155.839 1.00 21.69 228 TYR C C 1
ATOM 5979 O O . TYR C 1 160 ? 185.780 174.577 154.760 1.00 21.69 228 TYR C O 1
ATOM 5988 N N . ALA C 1 161 ? 185.114 176.372 155.924 1.00 22.16 229 ALA C N 1
ATOM 5989 C CA . ALA C 1 161 ? 184.876 177.156 154.716 1.00 22.16 229 ALA C CA 1
ATOM 5990 C C . ALA C 1 161 ? 186.182 177.554 154.049 1.00 22.16 229 ALA C C 1
ATOM 5991 O O . ALA C 1 161 ? 186.281 177.549 152.820 1.00 22.16 229 ALA C O 1
ATOM 5993 N N . ILE C 1 162 ? 187.197 177.893 154.843 1.00 21.15 230 ILE C N 1
ATOM 5994 C CA . ILE C 1 162 ? 188.519 178.174 154.288 1.00 21.15 230 ILE C CA 1
ATOM 5995 C C . ILE C 1 162 ? 189.058 176.947 153.567 1.00 21.15 230 ILE C C 1
ATOM 5996 O O . ILE C 1 162 ? 189.516 177.023 152.419 1.00 21.15 230 ILE C O 1
ATOM 6001 N N . LEU C 1 163 ? 189.000 175.791 154.234 1.00 19.78 231 LEU C N 1
ATOM 6002 C CA . LEU C 1 163 ? 189.478 174.556 153.622 1.00 19.78 231 LEU C CA 1
ATOM 6003 C C . LEU C 1 163 ? 188.659 174.191 152.400 1.00 19.78 231 LEU C C 1
ATOM 6004 O O . LEU C 1 163 ? 189.197 173.677 151.419 1.00 19.78 231 LEU C O 1
ATOM 6009 N N . GLY C 1 164 ? 187.355 174.443 152.438 1.00 18.15 232 GLY C N 1
ATOM 6010 C CA . GLY C 1 164 ? 186.517 174.111 151.306 1.00 18.15 232 GLY C CA 1
ATOM 6011 C C . GLY C 1 164 ? 186.796 174.982 150.106 1.00 18.15 232 GLY C C 1
ATOM 6012 O O . GLY C 1 164 ? 186.750 174.514 148.972 1.00 18.15 232 GLY C O 1
ATOM 6013 N N . VAL C 1 165 ? 187.087 176.261 150.333 1.00 18.33 233 VAL C N 1
ATOM 6014 C CA . VAL C 1 165 ? 187.472 177.112 149.216 1.00 18.33 233 VAL C CA 1
ATOM 6015 C C . VAL C 1 165 ? 188.820 176.671 148.666 1.00 18.33 233 VAL C C 1
ATOM 6016 O O . VAL C 1 165 ? 189.032 176.656 147.450 1.00 18.33 233 VAL C O 1
ATOM 6020 N N . GLU C 1 166 ? 189.741 176.273 149.545 1.00 22.34 234 GLU C N 1
ATOM 6021 C CA . GLU C 1 166 ? 191.038 175.808 149.065 1.00 22.34 234 GLU C CA 1
ATOM 6022 C C . GLU C 1 166 ? 190.910 174.538 148.231 1.00 22.34 234 GLU C C 1
ATOM 6023 O O . GLU C 1 166 ? 191.493 174.442 147.146 1.00 22.34 234 GLU C O 1
ATOM 6029 N N . PHE C 1 167 ? 190.133 173.563 148.704 1.00 18.63 235 PHE C N 1
ATOM 6030 C CA . PHE C 1 167 ? 190.064 172.268 148.035 1.00 18.63 235 PHE C CA 1
ATOM 6031 C C . PHE C 1 167 ? 189.130 172.294 146.830 1.00 18.63 235 PHE C C 1
ATOM 6032 O O . PHE C 1 167 ? 189.517 171.905 145.725 1.00 18.63 235 PHE C O 1
ATOM 6040 N N . TYR C 1 168 ? 187.898 172.754 147.015 1.00 17.18 236 TYR C N 1
ATOM 6041 C CA . TYR C 1 168 ? 186.833 172.477 146.066 1.00 17.18 236 TYR C CA 1
ATOM 6042 C C . TYR C 1 168 ? 186.406 173.669 145.229 1.00 17.18 236 TYR C C 1
ATOM 6043 O O . TYR C 1 168 ? 185.455 173.541 144.463 1.00 17.18 236 TYR C O 1
ATOM 6052 N N . HIS C 1 169 ? 187.077 174.814 145.328 1.00 17.42 237 HIS C N 1
ATOM 6053 C CA . HIS C 1 169 ? 186.607 175.974 144.581 1.00 17.42 237 HIS C CA 1
ATOM 6054 C C . HIS C 1 169 ? 186.763 175.817 143.080 1.00 17.42 237 HIS C C 1
ATOM 6055 O O . HIS C 1 169 ? 186.193 176.618 142.337 1.00 17.42 237 HIS C O 1
ATOM 6062 N N . MET C 1 170 ? 187.502 174.812 142.609 1.00 17.22 238 MET C N 1
ATOM 6063 C CA . MET C 1 170 ? 187.690 174.612 141.178 1.00 17.22 238 MET C CA 1
ATOM 6064 C C . MET C 1 170 ? 187.223 173.238 140.714 1.00 17.22 238 MET C C 1
ATOM 6065 O O . MET C 1 170 ? 187.546 172.833 139.596 1.00 17.22 238 MET C O 1
ATOM 6070 N N . THR C 1 171 ? 186.461 172.521 141.532 1.00 18.11 239 THR C N 1
ATOM 6071 C CA . THR C 1 171 ? 185.974 171.201 141.151 1.00 18.11 239 THR C CA 1
ATOM 6072 C C . THR C 1 171 ? 184.935 171.312 140.040 1.00 18.11 239 THR C C 1
ATOM 6073 O O . THR C 1 171 ? 183.914 171.985 140.197 1.00 18.11 239 THR C O 1
ATOM 6077 N N . GLY C 1 172 ? 185.197 170.655 138.918 1.00 21.12 240 GLY C N 1
ATOM 6078 C CA . GLY C 1 172 ? 184.273 170.678 137.803 1.00 21.12 240 GLY C CA 1
ATOM 6079 C C . GLY C 1 172 ? 184.270 171.966 137.018 1.00 21.12 240 GLY C C 1
ATOM 6080 O O . GLY C 1 172 ? 183.283 172.267 136.348 1.00 21.12 240 GLY C O 1
ATOM 6081 N N . SER C 1 173 ? 185.366 172.725 137.062 1.00 19.90 241 SER C N 1
ATOM 6082 C CA . SER C 1 173 ? 185.405 174.045 136.442 1.00 19.90 241 SER C CA 1
ATOM 6083 C C . SER C 1 173 ? 185.220 173.976 134.941 1.00 19.90 241 SER C C 1
ATOM 6084 O O . SER C 1 173 ? 184.679 174.907 134.340 1.00 19.90 241 SER C O 1
ATOM 6087 N N . ASP C 1 174 ? 185.683 172.898 134.319 1.00 27.23 242 ASP C N 1
ATOM 6088 C CA . ASP C 1 174 ? 185.436 172.645 132.910 1.00 27.23 242 ASP C CA 1
ATOM 6089 C C . ASP C 1 174 ? 183.950 172.530 132.604 1.00 27.23 242 ASP C C 1
ATOM 6090 O O . ASP C 1 174 ? 183.567 172.535 131.432 1.00 27.23 242 ASP C O 1
ATOM 6095 N N . GLY C 1 175 ? 183.111 172.468 133.631 1.00 23.84 243 GLY C N 1
ATOM 6096 C CA . GLY C 1 175 ? 181.714 172.149 133.487 1.00 23.84 243 GLY C CA 1
ATOM 6097 C C . GLY C 1 175 ? 181.417 170.678 133.606 1.00 23.84 243 GLY C C 1
ATOM 6098 O O . GLY C 1 175 ? 180.271 170.309 133.880 1.00 23.84 243 GLY C O 1
ATOM 6099 N N . THR C 1 176 ? 182.422 169.833 133.415 1.00 22.47 244 THR C N 1
ATOM 6100 C CA . THR C 1 176 ? 182.289 168.396 133.540 1.00 22.47 244 THR C CA 1
ATOM 6101 C C . THR C 1 176 ? 183.376 167.887 134.469 1.00 22.47 244 THR C C 1
ATOM 6102 O O . THR C 1 176 ? 184.369 168.574 134.712 1.00 22.47 244 THR C O 1
ATOM 6106 N N . TYR C 1 177 ? 183.167 166.694 135.008 1.00 22.55 245 TYR C N 1
ATOM 6107 C CA . TYR C 1 177 ? 184.220 165.967 135.694 1.00 22.55 245 TYR C CA 1
ATOM 6108 C C . TYR C 1 177 ? 184.148 164.499 135.305 1.00 22.55 245 TYR C C 1
ATOM 6109 O O . TYR C 1 177 ? 183.222 164.065 134.619 1.00 22.55 245 TYR C O 1
ATOM 6118 N N . VAL C 1 178 ? 185.164 163.746 135.713 1.00 21.30 246 VAL C N 1
ATOM 6119 C CA . VAL C 1 178 ? 185.314 162.349 135.333 1.00 21.30 246 VAL C CA 1
ATOM 6120 C C . VAL C 1 178 ? 185.127 161.478 136.563 1.00 21.30 246 VAL C C 1
ATOM 6121 O O . VAL C 1 178 ? 185.604 161.809 137.652 1.00 21.30 246 VAL C O 1
ATOM 6125 N N . THR C 1 179 ? 184.413 160.372 136.389 1.00 22.29 247 THR C N 1
ATOM 6126 C CA . THR C 1 179 ? 184.245 159.358 137.415 1.00 22.29 247 THR C CA 1
ATOM 6127 C C . THR C 1 179 ? 184.757 158.046 136.845 1.00 22.29 247 THR C C 1
ATOM 6128 O O . THR C 1 179 ? 184.954 157.923 135.636 1.00 22.29 247 THR C O 1
ATOM 6132 N N . TYR C 1 180 ? 184.995 157.068 137.710 1.00 23.29 248 TYR C N 1
ATOM 6133 C CA . TYR C 1 180 ? 185.708 155.864 137.310 1.00 23.29 248 TYR C CA 1
ATOM 6134 C C . TYR C 1 180 ? 184.932 154.602 137.655 1.00 23.29 248 TYR C C 1
ATOM 6135 O O . TYR C 1 180 ? 184.450 154.441 138.778 1.00 23.29 248 TYR C O 1
ATOM 6144 N N . ASN C 1 181 ? 184.846 153.702 136.678 1.00 26.22 249 ASN C N 1
ATOM 6145 C CA . ASN C 1 181 ? 184.110 152.452 136.762 1.00 26.22 249 ASN C CA 1
ATOM 6146 C C . ASN C 1 181 ? 184.961 151.338 137.351 1.00 26.22 249 ASN C C 1
ATOM 6147 O O . ASN C 1 181 ? 186.174 151.461 137.529 1.00 26.22 249 ASN C O 1
ATOM 6152 N N . ASP C 1 182 ? 184.294 150.226 137.632 1.00 25.26 250 ASP C N 1
ATOM 6153 C CA . ASP C 1 182 ? 184.915 148.918 137.767 1.00 25.26 250 ASP C CA 1
ATOM 6154 C C . ASP C 1 182 ? 184.239 147.936 136.829 1.00 25.26 250 ASP C C 1
ATOM 6155 O O . ASP C 1 182 ? 184.000 146.790 137.182 1.00 25.26 250 ASP C O 1
ATOM 6160 N N . ASN C 1 183 ? 183.931 148.389 135.618 1.00 27.22 251 ASN C N 1
ATOM 6161 C CA . ASN C 1 183 ? 183.098 147.618 134.704 1.00 27.22 251 ASN C CA 1
ATOM 6162 C C . ASN C 1 183 ? 183.702 146.254 134.398 1.00 27.22 251 ASN C C 1
ATOM 6163 O O . ASN C 1 183 ? 182.976 145.272 134.228 1.00 27.22 251 ASN C O 1
ATOM 6168 N N . VAL C 1 184 ? 185.029 146.174 134.300 1.00 29.86 252 VAL C N 1
ATOM 6169 C CA . VAL C 1 184 ? 185.670 144.898 134.001 1.00 29.86 252 VAL C CA 1
ATOM 6170 C C . VAL C 1 184 ? 185.518 143.934 135.168 1.00 29.86 252 VAL C C 1
ATOM 6171 O O . VAL C 1 184 ? 185.038 142.809 135.003 1.00 29.86 252 VAL C O 1
ATOM 6175 N N . LYS C 1 185 ? 185.927 144.357 136.362 1.00 26.99 253 LYS C N 1
ATOM 6176 C CA . LYS C 1 185 ? 185.879 143.476 137.521 1.00 26.99 253 LYS C CA 1
ATOM 6177 C C . LYS C 1 185 ? 184.447 143.147 137.909 1.00 26.99 253 LYS C C 1
ATOM 6178 O O . LYS C 1 185 ? 184.200 142.156 138.605 1.00 26.99 253 LYS C O 1
ATOM 6184 N N . ARG C 1 186 ? 183.492 143.975 137.489 1.00 21.81 254 ARG C N 1
ATOM 6185 C CA . ARG C 1 186 ? 182.090 143.714 137.782 1.00 21.81 254 ARG C CA 1
ATOM 6186 C C . ARG C 1 186 ? 181.429 142.896 136.686 1.00 21.81 254 ARG C C 1
ATOM 6187 O O . ARG C 1 186 ? 180.210 142.721 136.700 1.00 21.81 254 ARG C O 1
ATOM 6195 N N . GLY C 1 187 ? 182.205 142.385 135.742 1.00 27.88 255 GLY C N 1
ATOM 6196 C CA . GLY C 1 187 ? 181.680 141.503 134.725 1.00 27.88 255 GLY C CA 1
ATOM 6197 C C . GLY C 1 187 ? 180.891 142.205 133.648 1.00 27.88 255 GLY C C 1
ATOM 6198 O O . GLY C 1 187 ? 180.468 141.560 132.683 1.00 27.88 255 GLY C O 1
ATOM 6199 N N . LEU C 1 188 ? 180.682 143.509 133.784 1.00 28.52 256 LEU C N 1
ATOM 6200 C CA . LEU C 1 188 ? 179.886 144.245 132.817 1.00 28.52 256 LEU C CA 1
ATOM 6201 C C . LEU C 1 188 ? 180.627 144.421 131.506 1.00 28.52 256 LEU C C 1
ATOM 6202 O O . LEU C 1 188 ? 180.014 144.771 130.492 1.00 28.52 256 LEU C O 1
ATOM 6207 N N . CYS C 1 189 ? 181.930 144.166 131.503 1.00 39.78 257 CYS C N 1
ATOM 6208 C CA . CYS C 1 189 ? 182.722 144.209 130.288 1.00 39.78 257 CYS C CA 1
ATOM 6209 C C . CYS C 1 189 ? 183.977 143.377 130.493 1.00 39.78 257 CYS C C 1
ATOM 6210 O O . CYS C 1 189 ? 184.303 142.966 131.606 1.00 39.78 257 CYS C O 1
ATOM 6213 N N . THR C 1 190 ? 184.676 143.132 129.393 1.00 52.11 258 THR C N 1
ATOM 6214 C CA . THR C 1 190 ? 185.959 142.449 129.393 1.00 52.11 258 THR C CA 1
ATOM 6215 C C . THR C 1 190 ? 187.077 143.467 129.227 1.00 52.11 258 THR C C 1
ATOM 6216 O O . THR C 1 190 ? 186.855 144.579 128.745 1.00 52.11 258 THR C O 1
ATOM 6220 N N . GLY C 1 191 ? 188.288 143.080 129.628 1.00 57.26 259 GLY C N 1
ATOM 6221 C CA . GLY C 1 191 ? 189.440 143.915 129.344 1.00 57.26 259 GLY C CA 1
ATOM 6222 C C . GLY C 1 191 ? 189.675 144.133 127.865 1.00 57.26 259 GLY C C 1
ATOM 6223 O O . GLY C 1 191 ? 190.162 145.197 127.469 1.00 57.26 259 GLY C O 1
ATOM 6224 N N . ASP C 1 192 ? 189.324 143.150 127.035 1.00 61.84 260 ASP C N 1
ATOM 6225 C CA . ASP C 1 192 ? 189.537 143.274 125.599 1.00 61.84 260 ASP C CA 1
ATOM 6226 C C . ASP C 1 192 ? 188.695 144.391 125.000 1.00 61.84 260 ASP C C 1
ATOM 6227 O O . ASP C 1 192 ? 189.177 145.139 124.144 1.00 61.84 260 ASP C O 1
ATOM 6232 N N . GLU C 1 193 ? 187.432 144.512 125.413 1.00 58.53 261 GLU C N 1
ATOM 6233 C CA . GLU C 1 193 ? 186.591 145.559 124.842 1.00 58.53 261 GLU C CA 1
ATOM 6234 C C . GLU C 1 193 ? 186.928 146.924 125.421 1.00 58.53 261 GLU C C 1
ATOM 6235 O O . GLU C 1 193 ? 186.628 147.949 124.799 1.00 58.53 261 GLU C O 1
ATOM 6241 N N . VAL C 1 194 ? 187.553 146.965 126.598 1.00 58.95 262 VAL C N 1
ATOM 6242 C CA . VAL C 1 194 ? 188.068 148.233 127.105 1.00 58.95 262 VAL C CA 1
ATOM 6243 C C . VAL C 1 194 ? 189.263 148.681 126.274 1.00 58.95 262 VAL C C 1
ATOM 6244 O O . VAL C 1 194 ? 189.343 149.838 125.848 1.00 58.95 262 VAL C O 1
ATOM 6248 N N . GLU C 1 195 ? 190.199 147.763 126.010 1.00 65.65 263 GLU C N 1
ATOM 6249 C CA . GLU C 1 195 ? 191.357 148.114 125.191 1.00 65.65 263 GLU C CA 1
ATOM 6250 C C . GLU C 1 195 ? 190.974 148.343 123.737 1.00 65.65 263 GLU C C 1
ATOM 6251 O O . GLU C 1 195 ? 191.716 148.996 122.998 1.00 65.65 263 GLU C O 1
ATOM 6257 N N . LEU C 1 196 ? 189.833 147.817 123.304 1.00 69.71 264 LEU C N 1
ATOM 6258 C CA . LEU C 1 196 ? 189.446 147.954 121.907 1.00 69.71 264 LEU C CA 1
ATOM 6259 C C . LEU C 1 196 ? 188.811 149.310 121.634 1.00 69.71 264 LEU C C 1
ATOM 6260 O O . LEU C 1 196 ? 188.998 149.867 120.548 1.00 69.71 264 LEU C O 1
ATOM 6265 N N . GLY C 1 197 ? 188.066 149.852 122.592 1.00 69.23 265 GLY C N 1
ATOM 6266 C CA . GLY C 1 197 ? 187.403 151.125 122.401 1.00 69.23 265 GLY C CA 1
ATOM 6267 C C . GLY C 1 197 ? 185.897 150.991 122.336 1.00 69.23 265 GLY C C 1
ATOM 6268 O O . GLY C 1 197 ? 185.205 151.896 121.860 1.00 69.23 265 GLY C O 1
ATOM 6269 N N . GLN C 1 198 ? 185.381 149.854 122.806 1.00 68.36 266 GLN C N 1
ATOM 6270 C CA . GLN C 1 198 ? 183.945 149.606 122.754 1.00 68.36 266 GLN C CA 1
ATOM 6271 C C . GLN C 1 198 ? 183.253 150.053 124.036 1.00 68.36 266 GLN C C 1
ATOM 6272 O O . GLN C 1 198 ? 182.131 150.568 123.990 1.00 68.36 266 GLN C O 1
ATOM 6278 N N . CYS C 1 199 ? 183.894 149.861 125.185 1.00 55.59 267 CYS C N 1
ATOM 6279 C CA . CYS C 1 199 ? 183.421 150.429 126.437 1.00 55.59 267 CYS C CA 1
ATOM 6280 C C . CYS C 1 199 ? 184.589 151.115 127.131 1.00 55.59 267 CYS C C 1
ATOM 6281 O O . CYS C 1 199 ? 185.718 151.106 126.639 1.00 55.59 267 CYS C O 1
ATOM 6284 N N . SER C 1 200 ? 184.315 151.725 128.283 1.00 38.55 268 SER C N 1
ATOM 6285 C CA . SER C 1 200 ? 185.308 152.546 128.961 1.00 38.55 268 SER C CA 1
ATOM 6286 C C . SER C 1 200 ? 185.182 152.370 130.467 1.00 38.55 268 SER C C 1
ATOM 6287 O O . SER C 1 200 ? 184.143 151.960 130.982 1.00 38.55 268 SER C O 1
ATOM 6290 N N . LEU C 1 201 ? 186.261 152.693 131.176 1.00 28.64 269 LEU C N 1
ATOM 6291 C CA . LEU C 1 201 ? 186.284 152.628 132.629 1.00 28.64 269 LEU C CA 1
ATOM 6292 C C . LEU C 1 201 ? 186.110 153.991 133.280 1.00 28.64 269 LEU C C 1
ATOM 6293 O O . LEU C 1 201 ? 186.276 154.113 134.498 1.00 28.64 269 LEU C O 1
ATOM 6298 N N . ASN C 1 202 ? 185.788 155.018 132.503 1.00 27.09 270 ASN C N 1
ATOM 6299 C CA . ASN C 1 202 ? 185.528 156.345 133.036 1.00 27.09 270 ASN C CA 1
ATOM 6300 C C . ASN C 1 202 ? 184.332 156.952 132.319 1.00 27.09 270 ASN C C 1
ATOM 6301 O O . ASN C 1 202 ? 184.055 156.621 131.164 1.00 27.09 270 ASN C O 1
ATOM 6306 N N . GLN C 1 203 ? 183.624 157.833 133.019 1.00 23.03 271 GLN C N 1
ATOM 6307 C CA . GLN C 1 203 ? 182.466 158.532 132.482 1.00 23.03 271 GLN C CA 1
ATOM 6308 C C . GLN C 1 203 ? 182.630 160.020 132.743 1.00 23.03 271 GLN C C 1
ATOM 6309 O O . GLN C 1 203 ? 183.044 160.419 133.835 1.00 23.03 271 GLN C O 1
ATOM 6315 N N . THR C 1 204 ? 182.299 160.835 131.740 1.00 24.91 272 THR C N 1
ATOM 6316 C CA . THR C 1 204 ? 182.336 162.293 131.864 1.00 24.91 272 THR C CA 1
ATOM 6317 C C . THR C 1 204 ? 180.970 162.780 132.349 1.00 24.91 272 THR C C 1
ATOM 6318 O O . THR C 1 204 ? 179.935 162.617 131.702 1.00 24.91 272 THR C O 1
ATOM 6322 N N . VAL C 1 205 ? 180.979 163.361 133.548 1.00 22.94 273 VAL C N 1
ATOM 6323 C CA . VAL C 1 205 ? 179.745 163.843 134.149 1.00 22.94 273 VAL C CA 1
ATOM 6324 C C . VAL C 1 205 ? 179.745 165.364 134.190 1.00 22.94 273 VAL C C 1
ATOM 6325 O O . VAL C 1 205 ? 180.749 165.994 134.530 1.00 22.94 273 VAL C O 1
ATOM 6329 N N . SER C 1 206 ? 178.605 165.965 133.868 1.00 22.30 274 SER C N 1
ATOM 6330 C CA . SER C 1 206 ? 178.488 167.414 133.884 1.00 22.30 274 SER C CA 1
ATOM 6331 C C . SER C 1 206 ? 178.428 167.930 135.315 1.00 22.30 274 SER C C 1
ATOM 6332 O O . SER C 1 206 ? 177.772 167.351 136.181 1.00 22.30 274 SER C O 1
ATOM 6335 N N . SER C 1 207 ? 179.116 169.044 135.548 1.00 22.60 275 SER C N 1
ATOM 6336 C CA . SER C 1 207 ? 179.247 169.627 136.873 1.00 22.60 275 SER C CA 1
ATOM 6337 C C . SER C 1 207 ? 178.317 170.804 137.107 1.00 22.60 275 SER C C 1
ATOM 6338 O O . SER C 1 207 ? 178.319 171.363 138.207 1.00 22.60 275 SER C O 1
ATOM 6341 N N . GLU C 1 208 ? 177.521 171.185 136.114 1.00 25.00 276 GLU C N 1
ATOM 6342 C CA . GLU C 1 208 ? 176.676 172.360 136.239 1.00 25.00 276 GLU C CA 1
ATOM 6343 C C . GLU C 1 208 ? 175.539 172.117 137.219 1.00 25.00 276 GLU C C 1
ATOM 6344 O O . GLU C 1 208 ? 174.882 171.076 137.191 1.00 25.00 276 GLU C O 1
ATOM 6350 N N . THR C 1 209 ? 175.303 173.098 138.084 1.00 22.42 277 THR C N 1
ATOM 6351 C CA . THR C 1 209 ? 174.220 173.033 139.046 1.00 22.42 277 THR C CA 1
ATOM 6352 C C . THR C 1 209 ? 172.931 173.558 138.418 1.00 22.42 277 THR C C 1
ATOM 6353 O O . THR C 1 209 ? 172.889 173.958 137.254 1.00 22.42 277 THR C O 1
ATOM 6357 N N . ALA C 1 210 ? 171.860 173.550 139.205 1.00 23.31 278 ALA C N 1
ATOM 6358 C CA . ALA C 1 210 ? 170.568 174.057 138.767 1.00 23.31 278 ALA C CA 1
ATOM 6359 C C . ALA C 1 210 ? 170.541 175.567 138.653 1.00 23.31 278 ALA C C 1
ATOM 6360 O O . ALA C 1 210 ? 169.619 176.106 138.042 1.00 23.31 278 ALA C O 1
ATOM 6362 N N . ARG C 1 211 ? 171.546 176.222 139.213 1.00 19.97 279 ARG C N 1
ATOM 6363 C CA . ARG C 1 211 ? 171.637 177.652 139.170 1.00 19.97 279 ARG C CA 1
ATOM 6364 C C . ARG C 1 211 ? 172.626 178.154 138.132 1.00 19.97 279 ARG C C 1
ATOM 6365 O O . ARG C 1 211 ? 173.029 179.278 138.202 1.00 19.97 279 ARG C O 1
ATOM 6373 N N . GLY C 1 212 ? 173.004 177.301 137.180 1.00 20.20 280 GLY C N 1
ATOM 6374 C CA . GLY C 1 212 ? 173.815 177.672 136.043 1.00 20.20 280 GLY C CA 1
ATOM 6375 C C . GLY C 1 212 ? 175.304 177.638 136.272 1.00 20.20 280 GLY C C 1
ATOM 6376 O O . GLY C 1 212 ? 176.062 177.794 135.311 1.00 20.20 280 GLY C O 1
ATOM 6377 N N . TYR C 1 213 ? 175.742 177.430 137.502 1.00 21.01 281 TYR C N 1
ATOM 6378 C CA . TYR C 1 213 ? 177.149 177.463 137.858 1.00 21.01 281 TYR C CA 1
ATOM 6379 C C . TYR C 1 213 ? 177.803 176.125 137.533 1.00 21.01 281 TYR C C 1
ATOM 6380 O O . TYR C 1 213 ? 177.223 175.272 136.865 1.00 21.01 281 TYR C O 1
ATOM 6389 N N . THR C 1 214 ? 179.038 175.947 137.979 1.00 19.82 282 THR C N 1
ATOM 6390 C CA . THR C 1 214 ? 179.652 174.640 138.135 1.00 19.82 282 THR C CA 1
ATOM 6391 C C . THR C 1 214 ? 179.785 174.357 139.623 1.00 19.82 282 THR C C 1
ATOM 6392 O O . THR C 1 214 ? 179.630 175.247 140.455 1.00 19.82 282 THR C O 1
ATOM 6396 N N . TYR C 1 215 ? 180.050 173.095 139.948 1.00 17.71 283 TYR C N 1
ATOM 6397 C CA . TYR C 1 215 ? 179.978 172.655 141.337 1.00 17.71 283 TYR C CA 1
ATOM 6398 C C . TYR C 1 215 ? 180.835 173.519 142.250 1.00 17.71 283 TYR C C 1
ATOM 6399 O O . TYR C 1 215 ? 180.349 174.042 143.262 1.00 17.71 283 TYR C O 1
ATOM 6408 N N . GLY C 1 216 ? 182.110 173.685 141.903 1.00 18.37 284 GLY C N 1
ATOM 6409 C CA . GLY C 1 216 ? 183.023 174.386 142.786 1.00 18.37 284 GLY C CA 1
ATOM 6410 C C . GLY C 1 216 ? 182.704 175.860 142.919 1.00 18.37 284 GLY C C 1
ATOM 6411 O O . GLY C 1 216 ? 182.722 176.408 144.019 1.00 18.37 284 GLY C O 1
ATOM 6412 N N . GLU C 1 217 ? 182.403 176.521 141.799 1.00 19.88 285 GLU C N 1
ATOM 6413 C CA . GLU C 1 217 ? 182.117 177.950 141.847 1.00 19.88 285 GLU C CA 1
ATOM 6414 C C . GLU C 1 217 ? 180.877 178.243 142.672 1.00 19.88 285 GLU C C 1
ATOM 6415 O O . GLU C 1 217 ? 180.831 179.231 143.409 1.00 19.88 285 GLU C O 1
ATOM 6421 N N . GLU C 1 218 ? 179.895 177.354 142.562 1.00 14.44 286 GLU C N 1
ATOM 6422 C CA . GLU C 1 218 ? 178.613 177.502 143.241 1.00 14.44 286 GLU C CA 1
ATOM 6423 C C . GLU C 1 218 ? 178.573 177.080 144.714 1.00 14.44 286 GLU C C 1
ATOM 6424 O O . GLU C 1 218 ? 177.754 177.598 145.473 1.00 14.44 286 GLU C O 1
ATOM 6430 N N . TYR C 1 219 ? 179.437 176.157 145.133 1.00 14.90 287 TYR C N 1
ATOM 6431 C CA . TYR C 1 219 ? 179.396 175.728 146.524 1.00 14.90 287 TYR C CA 1
ATOM 6432 C C . TYR C 1 219 ? 180.579 176.240 147.331 1.00 14.90 287 TYR C C 1
ATOM 6433 O O . TYR C 1 219 ? 180.439 176.474 148.531 1.00 14.90 287 TYR C O 1
ATOM 6442 N N . TYR C 1 220 ? 181.737 176.428 146.702 1.00 13.48 288 TYR C N 1
ATOM 6443 C CA . TYR C 1 220 ? 182.943 176.853 147.399 1.00 13.48 288 TYR C CA 1
ATOM 6444 C C . TYR C 1 220 ? 183.712 177.889 146.600 1.00 13.48 288 TYR C C 1
ATOM 6445 O O . TYR C 1 220 ? 184.922 178.033 146.780 1.00 13.48 288 TYR C O 1
ATOM 6454 N N . GLY C 1 221 ? 183.029 178.622 145.721 1.00 18.04 289 GLY C N 1
ATOM 6455 C CA . GLY C 1 221 ? 183.717 179.582 144.875 1.00 18.04 289 GLY C CA 1
ATOM 6456 C C . GLY C 1 221 ? 184.387 180.691 145.660 1.00 18.04 289 GLY C C 1
ATOM 6457 O O . GLY C 1 221 ? 185.459 181.165 145.285 1.00 18.04 289 GLY C O 1
ATOM 6458 N N . THR C 1 222 ? 183.751 181.143 146.736 1.00 17.24 290 THR C N 1
ATOM 6459 C CA . THR C 1 222 ? 184.306 182.141 147.636 1.00 17.24 290 THR C CA 1
ATOM 6460 C C . THR C 1 222 ? 184.069 181.685 149.064 1.00 17.24 290 THR C C 1
ATOM 6461 O O . THR C 1 222 ? 183.462 180.645 149.308 1.00 17.24 290 THR C O 1
ATOM 6465 N N . PHE C 1 223 ? 184.544 182.484 150.014 1.00 19.23 291 PHE C N 1
ATOM 6466 C CA . PHE C 1 223 ? 184.437 182.138 151.424 1.00 19.23 291 PHE C CA 1
ATOM 6467 C C . PHE C 1 223 ? 183.003 182.193 151.931 1.00 19.23 291 PHE C C 1
ATOM 6468 O O . PHE C 1 223 ? 182.602 181.348 152.736 1.00 19.23 291 PHE C O 1
ATOM 6476 N N . PHE C 1 224 ? 182.221 183.177 151.494 1.00 28.02 292 PHE C N 1
ATOM 6477 C CA . PHE C 1 224 ? 180.845 183.275 151.960 1.00 28.02 292 PHE C CA 1
ATOM 6478 C C . PHE C 1 224 ? 179.941 182.280 151.250 1.00 28.02 292 PHE C C 1
ATOM 6479 O O . PHE C 1 224 ? 178.986 181.781 151.851 1.00 28.02 292 PHE C O 1
ATOM 6487 N N . ARG C 1 225 ? 180.254 181.939 150.003 1.00 16.82 293 ARG C N 1
ATOM 6488 C CA . ARG C 1 225 ? 179.584 180.816 149.364 1.00 16.82 293 ARG C CA 1
ATOM 6489 C C . ARG C 1 225 ? 179.834 179.523 150.120 1.00 16.82 293 ARG C C 1
ATOM 6490 O O . ARG C 1 225 ? 178.903 178.753 150.368 1.00 16.82 293 ARG C O 1
ATOM 6498 N N . ALA C 1 226 ? 181.084 179.271 150.501 1.00 16.64 294 ALA C N 1
ATOM 6499 C CA . ALA C 1 226 ? 181.405 178.057 151.237 1.00 16.64 294 ALA C CA 1
ATOM 6500 C C . ALA C 1 226 ? 180.773 178.061 152.617 1.00 16.64 294 ALA C C 1
ATOM 6501 O O . ALA C 1 226 ? 180.356 177.015 153.113 1.00 16.64 294 ALA C O 1
ATOM 6503 N N . LEU C 1 227 ? 180.688 179.226 153.250 1.00 19.19 295 LEU C N 1
ATOM 6504 C CA . LEU C 1 227 ? 180.048 179.331 154.557 1.00 19.19 295 LEU C CA 1
ATOM 6505 C C . LEU C 1 227 ? 178.553 179.066 154.471 1.00 19.19 295 LEU C C 1
ATOM 6506 O O . LEU C 1 227 ? 177.986 178.395 155.340 1.00 19.19 295 LEU C O 1
ATOM 6511 N N . TYR C 1 228 ? 177.906 179.575 153.425 1.00 18.44 296 TYR C N 1
ATOM 6512 C CA . TYR C 1 228 ? 176.508 179.258 153.178 1.00 18.44 296 TYR C CA 1
ATOM 6513 C C . TYR C 1 228 ? 176.318 177.769 152.922 1.00 18.44 296 TYR C C 1
ATOM 6514 O O . TYR C 1 228 ? 175.394 177.150 153.463 1.00 18.44 296 TYR C O 1
ATOM 6523 N N . THR C 1 229 ? 177.191 177.180 152.104 1.00 17.31 297 THR C N 1
ATOM 6524 C CA . THR C 1 229 ? 177.135 175.750 151.824 1.00 17.31 297 THR C CA 1
ATOM 6525 C C . THR C 1 229 ? 177.291 174.927 153.094 1.00 17.31 297 THR C C 1
ATOM 6526 O O . THR C 1 229 ? 176.623 173.904 153.264 1.00 17.31 297 THR C O 1
ATOM 6530 N N . LEU C 1 230 ? 178.158 175.358 154.000 1.00 18.58 298 LEU C N 1
ATOM 6531 C CA . LEU C 1 230 ? 178.346 174.608 155.233 1.00 18.58 298 LEU C CA 1
ATOM 6532 C C . LEU C 1 230 ? 177.196 174.808 156.198 1.00 18.58 298 LEU C C 1
ATOM 6533 O O . LEU C 1 230 ? 176.913 173.917 156.993 1.00 18.58 298 LEU C O 1
ATOM 6538 N N . PHE C 1 231 ? 176.516 175.954 156.151 1.00 17.90 299 PHE C N 1
ATOM 6539 C CA . PHE C 1 231 ? 175.269 176.092 156.901 1.00 17.90 299 PHE C CA 1
ATOM 6540 C C . PHE C 1 231 ? 174.208 175.139 156.361 1.00 17.90 299 PHE C C 1
ATOM 6541 O O . PHE C 1 231 ? 173.487 174.484 157.126 1.00 17.90 299 PHE C O 1
ATOM 6549 N N . GLN C 1 232 ? 174.145 174.963 155.051 1.00 19.07 300 GLN C N 1
ATOM 6550 C CA . GLN C 1 232 ? 173.232 173.989 154.474 1.00 19.07 300 GLN C CA 1
ATOM 6551 C C . GLN C 1 232 ? 173.555 172.573 154.942 1.00 19.07 300 GLN C C 1
ATOM 6552 O O . GLN C 1 232 ? 172.660 171.822 155.290 1.00 19.07 300 GLN C O 1
ATOM 6558 N N . VAL C 1 233 ? 174.827 172.198 154.965 1.00 19.62 301 VAL C N 1
ATOM 6559 C CA . VAL C 1 233 ? 175.239 170.879 155.430 1.00 19.62 301 VAL C CA 1
ATOM 6560 C C . VAL C 1 233 ? 174.901 170.687 156.896 1.00 19.62 301 VAL C C 1
ATOM 6561 O O . VAL C 1 233 ? 174.543 169.599 157.309 1.00 19.62 301 VAL C O 1
ATOM 6565 N N . LEU C 1 234 ? 175.031 171.730 157.689 1.00 20.46 302 LEU C N 1
ATOM 6566 C CA . LEU C 1 234 ? 174.721 171.662 159.111 1.00 20.46 302 LEU C CA 1
ATOM 6567 C C . LEU C 1 234 ? 173.264 171.333 159.318 1.00 20.46 302 LEU C C 1
ATOM 6568 O O . LEU C 1 234 ? 172.917 170.558 160.202 1.00 20.46 302 LEU C O 1
ATOM 6573 N N . THR C 1 235 ? 172.392 171.930 158.526 1.00 21.40 303 THR C N 1
ATOM 6574 C CA . THR C 1 235 ? 170.980 171.614 158.573 1.00 21.40 303 THR C CA 1
ATOM 6575 C C . THR C 1 235 ? 170.786 170.182 158.084 1.00 21.40 303 THR C C 1
ATOM 6576 O O . THR C 1 235 ? 169.904 169.475 158.559 1.00 21.40 303 THR C O 1
ATOM 6580 N N . GLY C 1 236 ? 171.627 169.745 157.153 1.00 20.79 304 GLY C N 1
ATOM 6581 C CA . GLY C 1 236 ? 171.536 168.399 156.638 1.00 20.79 304 GLY C CA 1
ATOM 6582 C C . GLY C 1 236 ? 170.919 168.352 155.282 1.00 20.79 304 GLY C C 1
ATOM 6583 O O . GLY C 1 236 ? 170.606 167.287 154.767 1.00 20.79 304 GLY C O 1
ATOM 6584 N N . GLU C 1 237 ? 170.738 169.508 154.685 1.00 20.60 305 GLU C N 1
ATOM 6585 C CA . GLU C 1 237 ? 170.068 169.530 153.416 1.00 20.60 305 GLU C CA 1
ATOM 6586 C C . GLU C 1 237 ? 170.835 169.196 152.162 1.00 20.60 305 GLU C C 1
ATOM 6587 O O . GLU C 1 237 ? 171.828 169.836 151.884 1.00 20.60 305 GLU C O 1
ATOM 6593 N N . SER C 1 238 ? 170.360 168.231 151.395 1.00 20.15 306 SER C N 1
ATOM 6594 C CA . SER C 1 238 ? 170.962 167.751 150.151 1.00 20.15 306 SER C CA 1
ATOM 6595 C C . SER C 1 238 ? 172.483 167.815 150.232 1.00 20.15 306 SER C C 1
ATOM 6596 O O . SER C 1 238 ? 173.161 168.165 149.264 1.00 20.15 306 SER C O 1
ATOM 6599 N N . TRP C 1 239 ? 173.030 167.447 151.392 1.00 19.04 307 TRP C N 1
ATOM 6600 C CA . TRP C 1 239 ? 174.451 167.651 151.623 1.00 19.04 307 TRP C CA 1
ATOM 6601 C C . TRP C 1 239 ? 175.257 166.588 150.896 1.00 19.04 307 TRP C C 1
ATOM 6602 O O . TRP C 1 239 ? 176.437 166.815 150.615 1.00 19.04 307 TRP C O 1
ATOM 6613 N N . SER C 1 240 ? 174.658 165.441 150.581 1.00 18.01 308 SER C N 1
ATOM 6614 C CA . SER C 1 240 ? 175.361 164.367 149.891 1.00 18.01 308 SER C CA 1
ATOM 6615 C C . SER C 1 240 ? 175.138 164.416 148.387 1.00 18.01 308 SER C C 1
ATOM 6616 O O . SER C 1 240 ? 176.097 164.443 147.618 1.00 18.01 308 SER C O 1
ATOM 6619 N N . GLU C 1 241 ? 173.881 164.443 147.954 1.00 21.83 309 GLU C N 1
ATOM 6620 C CA . GLU C 1 241 ? 173.596 164.268 146.537 1.00 21.83 309 GLU C CA 1
ATOM 6621 C C . GLU C 1 241 ? 174.052 165.454 145.700 1.00 21.83 309 GLU C C 1
ATOM 6622 O O . GLU C 1 241 ? 174.451 165.276 144.545 1.00 21.83 309 GLU C O 1
ATOM 6628 N N . ALA C 1 242 ? 174.002 166.661 146.253 1.00 19.10 310 ALA C N 1
ATOM 6629 C CA . ALA C 1 242 ? 174.382 167.859 145.518 1.00 19.10 310 ALA C CA 1
ATOM 6630 C C . ALA C 1 242 ? 175.777 168.354 145.862 1.00 19.10 310 ALA C C 1
ATOM 6631 O O . ALA C 1 242 ? 176.440 168.943 145.009 1.00 19.10 310 ALA C O 1
ATOM 6633 N N . VAL C 1 243 ? 176.240 168.125 147.088 1.00 18.55 311 VAL C N 1
ATOM 6634 C CA . VAL C 1 243 ? 177.498 168.695 147.553 1.00 18.55 311 VAL C CA 1
ATOM 6635 C C . VAL C 1 243 ? 178.571 167.624 147.712 1.00 18.55 311 VAL C C 1
ATOM 6636 O O . VAL C 1 243 ? 179.575 167.630 146.994 1.00 18.55 311 VAL C O 1
ATOM 6640 N N . ALA C 1 244 ? 178.362 166.691 148.643 1.00 19.06 312 ALA C N 1
ATOM 6641 C CA . ALA C 1 244 ? 179.438 165.790 149.047 1.00 19.06 312 ALA C CA 1
ATOM 6642 C C . ALA C 1 244 ? 179.787 164.796 147.948 1.00 19.06 312 ALA C C 1
ATOM 6643 O O . ALA C 1 244 ? 180.959 164.644 147.596 1.00 19.06 312 ALA C O 1
ATOM 6645 N N . ARG C 1 245 ? 178.788 164.117 147.389 1.00 19.52 313 ARG C N 1
ATOM 6646 C CA . ARG C 1 245 ? 179.072 163.017 146.470 1.00 19.52 313 ARG C CA 1
ATOM 6647 C C . ARG C 1 245 ? 179.796 163.433 145.197 1.00 19.52 313 ARG C C 1
ATOM 6648 O O . ARG C 1 245 ? 180.661 162.664 144.745 1.00 19.52 313 ARG C O 1
ATOM 6656 N N . PRO C 1 246 ? 179.511 164.576 144.563 1.00 20.69 314 PRO C N 1
ATOM 6657 C CA . PRO C 1 246 ? 180.342 164.961 143.407 1.00 20.69 314 PRO C CA 1
ATOM 6658 C C . PRO C 1 246 ? 181.818 165.087 143.750 1.00 20.69 314 PRO C C 1
ATOM 6659 O O . PRO C 1 246 ? 182.668 164.619 142.987 1.00 20.69 314 PRO C O 1
ATOM 6663 N N . ALA C 1 247 ? 182.145 165.682 144.895 1.00 20.65 315 ALA C N 1
ATOM 6664 C CA . ALA C 1 247 ? 183.538 165.782 145.311 1.00 20.65 315 ALA C CA 1
ATOM 6665 C C . ALA C 1 247 ? 184.111 164.415 145.669 1.00 20.65 315 ALA C C 1
ATOM 6666 O O . ALA C 1 247 ? 185.270 164.117 145.365 1.00 20.65 315 ALA C O 1
ATOM 6668 N N . VAL C 1 248 ? 183.306 163.570 146.316 1.00 20.28 316 VAL C N 1
ATOM 6669 C CA . VAL C 1 248 ? 183.767 162.257 146.755 1.00 20.28 316 VAL C CA 1
ATOM 6670 C C . VAL C 1 248 ? 184.127 161.380 145.562 1.00 20.28 316 VAL C C 1
ATOM 6671 O O . VAL C 1 248 ? 185.155 160.696 145.566 1.00 20.28 316 VAL C O 1
ATOM 6675 N N . PHE C 1 249 ? 183.296 161.381 144.526 1.00 20.85 317 PHE C N 1
ATOM 6676 C CA . PHE C 1 249 ? 183.515 160.520 143.375 1.00 20.85 317 PHE C CA 1
ATOM 6677 C C . PHE C 1 249 ? 184.303 161.195 142.267 1.00 20.85 317 PHE C C 1
ATOM 6678 O O . PHE C 1 249 ? 184.713 160.524 141.318 1.00 20.85 317 PHE C O 1
ATOM 6686 N N . GLU C 1 250 ? 184.545 162.498 142.369 1.00 26.47 318 GLU C N 1
ATOM 6687 C CA . GLU C 1 250 ? 185.476 163.139 141.451 1.00 26.47 318 GLU C CA 1
ATOM 6688 C C . GLU C 1 250 ? 186.899 162.690 141.747 1.00 26.47 318 GLU C C 1
ATOM 6689 O O . GLU C 1 250 ? 187.719 162.541 140.835 1.00 26.47 318 GLU C O 1
ATOM 6695 N N . SER C 1 251 ? 187.197 162.452 143.021 1.00 26.16 319 SER C N 1
ATOM 6696 C CA . SER C 1 251 ? 188.462 161.855 143.415 1.00 26.16 319 SER C CA 1
ATOM 6697 C C . SER C 1 251 ? 188.508 160.394 142.991 1.00 26.16 319 SER C C 1
ATOM 6698 O O . SER C 1 251 ? 187.717 159.576 143.466 1.00 26.16 319 SER C O 1
ATOM 6701 N N . HIS C 1 252 ? 189.442 160.059 142.106 1.00 28.06 320 HIS C N 1
ATOM 6702 C CA . HIS C 1 252 ? 189.549 158.684 141.639 1.00 28.06 320 HIS C CA 1
ATOM 6703 C C . HIS C 1 252 ? 189.806 157.736 142.798 1.00 28.06 320 HIS C C 1
ATOM 6704 O O . HIS C 1 252 ? 188.995 156.851 143.086 1.00 28.06 320 HIS C O 1
ATOM 6711 N N . TYR C 1 253 ? 190.935 157.910 143.477 1.00 32.38 321 TYR C N 1
ATOM 6712 C CA . TYR C 1 253 ? 191.316 157.066 144.591 1.00 32.38 321 TYR C CA 1
ATOM 6713 C C . TYR C 1 253 ? 191.472 157.825 145.895 1.00 32.38 321 TYR C C 1
ATOM 6714 O O . TYR C 1 253 ? 191.629 157.190 146.944 1.00 32.38 321 TYR C O 1
ATOM 6723 N N . ASP C 1 254 ? 191.436 159.154 145.865 1.00 32.76 322 ASP C N 1
ATOM 6724 C CA . ASP C 1 254 ? 191.620 159.979 147.055 1.00 32.76 322 ASP C CA 1
ATOM 6725 C C . ASP C 1 254 ? 190.294 160.310 147.717 1.00 32.76 322 ASP C C 1
ATOM 6726 O O . ASP C 1 254 ? 190.176 161.319 148.411 1.00 32.76 322 ASP C O 1
ATOM 6731 N N . SER C 1 255 ? 189.287 159.458 147.526 1.00 28.14 323 SER C N 1
ATOM 6732 C CA . SER C 1 255 ? 187.939 159.724 148.006 1.00 28.14 323 SER C CA 1
ATOM 6733 C C . SER C 1 255 ? 187.865 159.914 149.508 1.00 28.14 323 SER C C 1
ATOM 6734 O O . SER C 1 255 ? 186.874 160.468 149.987 1.00 28.14 323 SER C O 1
ATOM 6737 N N . PHE C 1 256 ? 188.874 159.475 150.258 1.00 27.93 324 PHE C N 1
ATOM 6738 C CA . PHE C 1 256 ? 188.846 159.667 151.701 1.00 27.93 324 PHE C CA 1
ATOM 6739 C C . PHE C 1 256 ? 188.925 161.141 152.066 1.00 27.93 324 PHE C C 1
ATOM 6740 O O . PHE C 1 256 ? 188.469 161.534 153.141 1.00 27.93 324 PHE C O 1
ATOM 6748 N N . GLY C 1 257 ? 189.490 161.967 151.189 1.00 23.37 325 GLY C N 1
ATOM 6749 C CA . GLY C 1 257 ? 189.608 163.384 151.432 1.00 23.37 325 GLY C CA 1
ATOM 6750 C C . GLY C 1 257 ? 188.270 164.069 151.604 1.00 23.37 325 GLY C C 1
ATOM 6751 O O . GLY C 1 257 ? 187.940 164.562 152.686 1.00 23.37 325 GLY C O 1
ATOM 6752 N N . PRO C 1 258 ? 187.472 164.120 150.534 1.00 20.04 326 PRO C N 1
ATOM 6753 C CA . PRO C 1 258 ? 186.132 164.706 150.662 1.00 20.04 326 PRO C CA 1
ATOM 6754 C C . PRO C 1 258 ? 185.238 163.954 151.625 1.00 20.04 326 PRO C C 1
ATOM 6755 O O . PRO C 1 258 ? 184.461 164.579 152.358 1.00 20.04 326 PRO C O 1
ATOM 6759 N N . VAL C 1 259 ? 185.314 162.622 151.634 1.00 19.68 327 VAL C N 1
ATOM 6760 C CA . VAL C 1 259 ? 184.498 161.841 152.557 1.00 19.68 327 VAL C CA 1
ATOM 6761 C C . VAL C 1 259 ? 184.766 162.276 153.985 1.00 19.68 327 VAL C C 1
ATOM 6762 O O . VAL C 1 259 ? 183.840 162.504 154.763 1.00 19.68 327 VAL C O 1
ATOM 6766 N N . LEU C 1 260 ? 186.039 162.410 154.346 1.00 23.06 328 LEU C N 1
ATOM 6767 C CA . LEU C 1 260 ? 186.389 162.755 155.716 1.00 23.06 328 LEU C CA 1
ATOM 6768 C C . LEU C 1 260 ? 186.080 164.212 156.014 1.00 23.06 328 LEU C C 1
ATOM 6769 O O . LEU C 1 260 ? 185.645 164.537 157.119 1.00 23.06 328 LEU C O 1
ATOM 6774 N N . PHE C 1 261 ? 186.279 165.096 155.033 1.00 20.07 329 PHE C N 1
ATOM 6775 C CA . PHE C 1 261 ? 185.823 166.479 155.137 1.00 20.07 329 PHE C CA 1
ATOM 6776 C C . PHE C 1 261 ? 184.370 166.543 155.588 1.00 20.07 329 PHE C C 1
ATOM 6777 O O . PHE C 1 261 ? 184.049 167.072 156.661 1.00 20.07 329 PHE C O 1
ATOM 6785 N N . TYR C 1 262 ? 183.481 165.943 154.798 1.00 18.88 330 TYR C N 1
ATOM 6786 C CA . TYR C 1 262 ? 182.054 166.064 155.074 1.00 18.88 330 TYR C CA 1
ATOM 6787 C C . TYR C 1 262 ? 181.637 165.258 156.296 1.00 18.88 330 TYR C C 1
ATOM 6788 O O . TYR C 1 262 ? 180.803 165.713 157.078 1.00 18.88 330 TYR C O 1
ATOM 6797 N N . VAL C 1 263 ? 182.207 164.071 156.494 1.00 20.40 331 VAL C N 1
ATOM 6798 C CA . VAL C 1 263 ? 181.814 163.243 157.626 1.00 20.40 331 VAL C CA 1
ATOM 6799 C C . VAL C 1 263 ? 182.246 163.889 158.931 1.00 20.40 331 VAL C C 1
ATOM 6800 O O . VAL C 1 263 ? 181.473 163.953 159.890 1.00 20.40 331 VAL C O 1
ATOM 6804 N N . SER C 1 264 ? 183.480 164.388 158.989 1.00 21.33 332 SER C N 1
ATOM 6805 C CA . SER C 1 264 ? 183.952 165.074 160.180 1.00 21.33 332 SER C CA 1
ATOM 6806 C C . SER C 1 264 ? 183.136 166.325 160.452 1.00 21.33 332 SER C C 1
ATOM 6807 O O . SER C 1 264 ? 182.775 166.593 161.601 1.00 21.33 332 SER C O 1
ATOM 6810 N N . PHE C 1 265 ? 182.834 167.110 159.410 1.00 22.27 333 PHE C N 1
ATOM 6811 C CA . PHE C 1 265 ? 182.033 168.309 159.623 1.00 22.27 333 PHE C CA 1
ATOM 6812 C C . PHE C 1 265 ? 180.652 167.956 160.148 1.00 22.27 333 PHE C C 1
ATOM 6813 O O . PHE C 1 265 ? 180.200 168.513 161.153 1.00 22.27 333 PHE C O 1
ATOM 6821 N N . ILE C 1 266 ? 179.958 167.040 159.471 1.00 22.37 334 ILE C N 1
ATOM 6822 C CA . ILE C 1 266 ? 178.628 166.640 159.913 1.00 22.37 334 ILE C CA 1
ATOM 6823 C C . ILE C 1 266 ? 178.675 166.187 161.360 1.00 22.37 334 ILE C C 1
ATOM 6824 O O . ILE C 1 266 ? 177.999 166.759 162.217 1.00 22.37 334 ILE C O 1
ATOM 6829 N N . ILE C 1 267 ? 179.548 165.224 161.669 1.00 25.71 335 ILE C N 1
ATOM 6830 C CA . ILE C 1 267 ? 179.645 164.730 163.036 1.00 25.71 335 ILE C CA 1
ATOM 6831 C C . ILE C 1 267 ? 179.841 165.891 163.996 1.00 25.71 335 ILE C C 1
ATOM 6832 O O . ILE C 1 267 ? 178.912 166.269 164.719 1.00 25.71 335 ILE C O 1
ATOM 6837 N N . ILE C 1 268 ? 180.989 166.570 163.897 1.00 28.18 336 ILE C N 1
ATOM 6838 C CA . ILE C 1 268 ? 181.366 167.585 164.876 1.00 28.18 336 ILE C CA 1
ATOM 6839 C C . ILE C 1 268 ? 180.283 168.645 164.954 1.00 28.18 336 ILE C C 1
ATOM 6840 O O . ILE C 1 268 ? 179.495 168.666 165.908 1.00 28.18 336 ILE C O 1
ATOM 6845 N N . CYS C 1 269 ? 180.148 169.429 163.884 1.00 31.02 337 CYS C N 1
ATOM 6846 C CA . CYS C 1 269 ? 179.266 170.580 163.916 1.00 31.02 337 CYS C CA 1
ATOM 6847 C C . CYS C 1 269 ? 177.839 170.122 164.131 1.00 31.02 337 CYS C C 1
ATOM 6848 O O . CYS C 1 269 ? 177.312 170.319 165.224 1.00 31.02 337 CYS C O 1
ATOM 6851 N N . GLN C 1 270 ? 177.262 169.410 163.160 1.00 29.40 338 GLN C N 1
ATOM 6852 C CA . GLN C 1 270 ? 175.847 169.103 163.218 1.00 29.40 338 GLN C CA 1
ATOM 6853 C C . GLN C 1 270 ? 175.561 168.415 164.538 1.00 29.40 338 GLN C C 1
ATOM 6854 O O . GLN C 1 270 ? 175.070 169.074 165.464 1.00 29.40 338 GLN C O 1
ATOM 6860 N N . ILE C 1 271 ? 176.040 167.184 164.711 1.00 30.51 339 ILE C N 1
ATOM 6861 C CA . ILE C 1 271 ? 175.601 166.409 165.854 1.00 30.51 339 ILE C CA 1
ATOM 6862 C C . ILE C 1 271 ? 176.056 167.109 167.124 1.00 30.51 339 ILE C C 1
ATOM 6863 O O . ILE C 1 271 ? 175.237 167.719 167.828 1.00 30.51 339 ILE C O 1
ATOM 6868 N N . VAL C 1 272 ? 177.368 167.147 167.359 1.00 32.07 340 VAL C N 1
ATOM 6869 C CA . VAL C 1 272 ? 177.844 167.565 168.666 1.00 32.07 340 VAL C CA 1
ATOM 6870 C C . VAL C 1 272 ? 177.477 169.018 168.919 1.00 32.07 340 VAL C C 1
ATOM 6871 O O . VAL C 1 272 ? 176.798 169.337 169.898 1.00 32.07 340 VAL C O 1
ATOM 6875 N N . LEU C 1 273 ? 177.892 169.915 168.026 1.00 33.02 341 LEU C N 1
ATOM 6876 C CA . LEU C 1 273 ? 177.820 171.330 168.337 1.00 33.02 341 LEU C CA 1
ATOM 6877 C C . LEU C 1 273 ? 176.389 171.850 168.289 1.00 33.02 341 LEU C C 1
ATOM 6878 O O . LEU C 1 273 ? 176.006 172.654 169.145 1.00 33.02 341 LEU C O 1
ATOM 6883 N N . ILE C 1 274 ? 175.579 171.440 167.301 1.00 33.73 342 ILE C N 1
ATOM 6884 C CA . ILE C 1 274 ? 174.199 171.902 167.314 1.00 33.73 342 ILE C CA 1
ATOM 6885 C C . ILE C 1 274 ? 173.493 171.416 168.567 1.00 33.73 342 ILE C C 1
ATOM 6886 O O . ILE C 1 274 ? 172.726 172.161 169.192 1.00 33.73 342 ILE C O 1
ATOM 6891 N N . ASN C 1 275 ? 173.745 170.169 168.974 1.00 33.86 343 ASN C N 1
ATOM 6892 C CA . ASN C 1 275 ? 173.036 169.689 170.145 1.00 33.86 343 ASN C CA 1
ATOM 6893 C C . ASN C 1 275 ? 173.529 170.363 171.419 1.00 33.86 343 ASN C C 1
ATOM 6894 O O . ASN C 1 275 ? 172.730 170.599 172.328 1.00 33.86 343 ASN C O 1
ATOM 6899 N N . VAL C 1 276 ? 174.805 170.753 171.488 1.00 35.22 344 VAL C N 1
ATOM 6900 C CA . VAL C 1 276 ? 175.260 171.507 172.660 1.00 35.22 344 VAL C CA 1
ATOM 6901 C C . VAL C 1 276 ? 174.657 172.906 172.675 1.00 35.22 344 VAL C C 1
ATOM 6902 O O . VAL C 1 276 ? 174.260 173.410 173.732 1.00 35.22 344 VAL C O 1
ATOM 6906 N N . VAL C 1 277 ? 174.580 173.558 171.514 1.00 36.30 345 VAL C N 1
ATOM 6907 C CA . VAL C 1 277 ? 174.002 174.898 171.451 1.00 36.30 345 VAL C CA 1
ATOM 6908 C C . VAL C 1 277 ? 172.548 174.870 171.903 1.00 36.30 345 VAL C C 1
ATOM 6909 O O . VAL C 1 277 ? 172.122 175.669 172.747 1.00 36.30 345 VAL C O 1
ATOM 6913 N N . VAL C 1 278 ? 171.767 173.938 171.354 1.00 38.16 346 VAL C N 1
ATOM 6914 C CA . VAL C 1 278 ? 170.361 173.845 171.729 1.00 38.16 346 VAL C CA 1
ATOM 6915 C C . VAL C 1 278 ? 170.206 173.417 173.181 1.00 38.16 346 VAL C C 1
ATOM 6916 O O . VAL C 1 278 ? 169.271 173.850 173.861 1.00 38.16 346 VAL C O 1
ATOM 6920 N N . ALA C 1 279 ? 171.119 172.590 173.695 1.00 39.74 347 ALA C N 1
ATOM 6921 C CA . ALA C 1 279 ? 171.041 172.197 175.096 1.00 39.74 347 ALA C CA 1
ATOM 6922 C C . ALA C 1 279 ? 171.268 173.383 176.020 1.00 39.74 347 ALA C C 1
ATOM 6923 O O . ALA C 1 279 ? 170.561 173.537 177.020 1.00 39.74 347 ALA C O 1
ATOM 6925 N N . VAL C 1 280 ? 172.246 174.234 175.702 1.00 43.23 348 VAL C N 1
ATOM 6926 C CA . VAL C 1 280 ? 172.468 175.441 176.494 1.00 43.23 348 VAL C CA 1
ATOM 6927 C C . VAL C 1 280 ? 171.263 176.371 176.409 1.00 43.23 348 VAL C C 1
ATOM 6928 O O . VAL C 1 280 ? 170.798 176.897 177.434 1.00 43.23 348 VAL C O 1
ATOM 6932 N N . LEU C 1 281 ? 170.740 176.581 175.197 1.00 44.50 349 LEU C N 1
ATOM 6933 C CA . LEU C 1 281 ? 169.533 177.379 175.009 1.00 44.50 349 LEU C CA 1
ATOM 6934 C C . LEU C 1 281 ? 168.410 176.913 175.930 1.00 44.50 349 LEU C C 1
ATOM 6935 O O . LEU C 1 281 ? 167.874 177.690 176.732 1.00 44.50 349 LEU C O 1
ATOM 6940 N N . LEU C 1 282 ? 168.054 175.631 175.840 1.00 47.65 350 LEU C N 1
ATOM 6941 C CA . LEU C 1 282 ? 166.920 175.125 176.601 1.00 47.65 350 LEU C CA 1
ATOM 6942 C C . LEU C 1 282 ? 167.201 175.090 178.099 1.00 47.65 350 LEU C C 1
ATOM 6943 O O . LEU C 1 282 ? 166.277 175.266 178.893 1.00 47.65 350 LEU C O 1
ATOM 6948 N N . ASP C 1 283 ? 168.455 174.896 178.514 1.00 55.57 351 ASP C N 1
ATOM 6949 C CA . ASP C 1 283 ? 168.768 174.945 179.941 1.00 55.57 351 ASP C CA 1
ATOM 6950 C C . ASP C 1 283 ? 168.537 176.339 180.503 1.00 55.57 351 ASP C C 1
ATOM 6951 O O . ASP C 1 283 ? 167.930 176.504 181.575 1.00 55.57 351 ASP C O 1
ATOM 6956 N N . LYS C 1 284 ? 169.021 177.359 179.793 1.00 56.40 352 LYS C N 1
ATOM 6957 C CA . LYS C 1 284 ? 168.821 178.721 180.262 1.00 56.40 352 LYS C CA 1
ATOM 6958 C C . LYS C 1 284 ? 167.343 179.088 180.249 1.00 56.40 352 LYS C C 1
ATOM 6959 O O . LYS C 1 284 ? 166.872 179.790 181.146 1.00 56.40 352 LYS C O 1
ATOM 6965 N N . MET C 1 285 ? 166.576 178.555 179.289 1.00 59.35 353 MET C N 1
ATOM 6966 C CA . MET C 1 285 ? 165.130 178.796 179.307 1.00 59.35 353 MET C CA 1
ATOM 6967 C C . MET C 1 285 ? 164.449 178.118 180.493 1.00 59.35 353 MET C C 1
ATOM 6968 O O . MET C 1 285 ? 163.558 178.702 181.116 1.00 59.35 353 MET C O 1
ATOM 6973 N N . VAL C 1 286 ? 164.828 176.877 180.805 1.00 67.47 354 VAL C N 1
ATOM 6974 C CA . VAL C 1 286 ? 164.104 176.130 181.831 1.00 67.47 354 VAL C CA 1
ATOM 6975 C C . VAL C 1 286 ? 164.521 176.566 183.228 1.00 67.47 354 VAL C C 1
ATOM 6976 O O . VAL C 1 286 ? 163.848 176.231 184.211 1.00 67.47 354 VAL C O 1
ATOM 6980 N N . GLU C 1 287 ? 165.644 177.279 183.365 1.00 72.02 355 GLU C N 1
ATOM 6981 C CA . GLU C 1 287 ? 165.893 177.934 184.649 1.00 72.02 355 GLU C CA 1
ATOM 6982 C C . GLU C 1 287 ? 165.553 179.423 184.576 1.00 72.02 355 GLU C C 1
ATOM 6983 O O . GLU C 1 287 ? 165.638 180.144 185.577 1.00 72.02 355 GLU C O 1
ATOM 6989 N N . GLU C 1 288 ? 165.158 179.897 183.392 1.00 68.44 356 GLU C N 1
ATOM 6990 C CA . GLU C 1 288 ? 164.269 181.049 183.302 1.00 68.44 356 GLU C CA 1
ATOM 6991 C C . GLU C 1 288 ? 162.851 180.677 183.722 1.00 68.44 356 GLU C C 1
ATOM 6992 O O . GLU C 1 288 ? 162.048 181.560 184.046 1.00 68.44 356 GLU C O 1
ATOM 6998 N N . ASP C 1 289 ? 162.525 179.382 183.701 1.00 77.09 357 ASP C N 1
ATOM 6999 C CA . ASP C 1 289 ? 161.183 178.945 184.070 1.00 77.09 357 ASP C CA 1
ATOM 7000 C C . ASP C 1 289 ? 160.915 179.112 185.561 1.00 77.09 357 ASP C C 1
ATOM 7001 O O . ASP C 1 289 ? 159.939 179.767 185.944 1.00 77.09 357 ASP C O 1
ATOM 7006 N N . TRP D 1 1 ? 114.736 154.233 185.997 1.00 89.04 69 TRP D N 1
ATOM 7007 C CA . TRP D 1 1 ? 115.592 153.141 185.553 1.00 89.04 69 TRP D CA 1
ATOM 7008 C C . TRP D 1 1 ? 114.775 151.969 185.028 1.00 89.04 69 TRP D C 1
ATOM 7009 O O . TRP D 1 1 ? 113.809 151.530 185.652 1.00 89.04 69 TRP D O 1
ATOM 7011 N N . LEU D 1 2 ? 115.188 151.471 183.871 1.00 90.18 70 LEU D N 1
ATOM 7012 C CA . LEU D 1 2 ? 114.538 150.329 183.255 1.00 90.18 70 LEU D CA 1
ATOM 7013 C C . LEU D 1 2 ? 114.744 149.080 184.112 1.00 90.18 70 LEU D C 1
ATOM 7014 O O . LEU D 1 2 ? 115.673 149.026 184.922 1.00 90.18 70 LEU D O 1
ATOM 7019 N N . PRO D 1 3 ? 113.881 148.066 183.972 1.00 91.29 71 PRO D N 1
ATOM 7020 C CA . PRO D 1 3 ? 113.929 146.938 184.920 1.00 91.29 71 PRO D CA 1
ATOM 7021 C C . PRO D 1 3 ? 115.235 146.165 184.900 1.00 91.29 71 PRO D C 1
ATOM 7022 O O . PRO D 1 3 ? 115.895 146.068 185.941 1.00 91.29 71 PRO D O 1
ATOM 7026 N N . HIS D 1 4 ? 115.641 145.629 183.750 1.00 89.84 72 HIS D N 1
ATOM 7027 C CA . HIS D 1 4 ? 116.829 144.790 183.662 1.00 89.84 72 HIS D CA 1
ATOM 7028 C C . HIS D 1 4 ? 118.044 145.559 183.162 1.00 89.84 72 HIS D C 1
ATOM 7029 O O . HIS D 1 4 ? 118.818 145.031 182.359 1.00 89.84 72 HIS D O 1
ATOM 7036 N N . GLN D 1 5 ? 118.184 146.807 183.590 1.00 87.72 73 GLN D N 1
ATOM 7037 C CA . GLN D 1 5 ? 119.253 147.677 183.112 1.00 87.72 73 GLN D CA 1
ATOM 7038 C C . GLN D 1 5 ? 120.573 147.597 183.852 1.00 87.72 73 GLN D C 1
ATOM 7039 O O . GLN D 1 5 ? 121.634 147.763 183.265 1.00 87.72 73 GLN D O 1
ATOM 7045 N N . ARG D 1 6 ? 120.516 147.342 185.142 1.00 88.33 74 ARG D N 1
ATOM 7046 C CA . ARG D 1 6 ? 121.735 147.282 185.945 1.00 88.33 74 ARG D CA 1
ATOM 7047 C C . ARG D 1 6 ? 122.681 146.195 185.447 1.00 88.33 74 ARG D C 1
ATOM 7048 O O . ARG D 1 6 ? 123.900 146.405 185.348 1.00 88.33 74 ARG D O 1
ATOM 7056 N N . LYS D 1 7 ? 122.138 145.018 185.144 1.00 86.58 75 LYS D N 1
ATOM 7057 C CA . LYS D 1 7 ? 122.992 143.896 184.780 1.00 86.58 75 LYS D CA 1
ATOM 7058 C C . LYS D 1 7 ? 123.532 144.044 183.363 1.00 86.58 75 LYS D C 1
ATOM 7059 O O . LYS D 1 7 ? 124.696 143.724 183.109 1.00 86.58 75 LYS D O 1
ATOM 7065 N N . VAL D 1 8 ? 122.720 144.555 182.434 1.00 83.62 76 VAL D N 1
ATOM 7066 C CA . VAL D 1 8 ? 123.243 144.899 181.112 1.00 83.62 76 VAL D CA 1
ATOM 7067 C C . VAL D 1 8 ? 124.347 145.939 181.237 1.00 83.62 76 VAL D C 1
ATOM 7068 O O . VAL D 1 8 ? 125.346 145.900 180.505 1.00 83.62 76 VAL D O 1
ATOM 7072 N N . PHE D 1 9 ? 124.199 146.874 182.181 1.00 84.72 77 PHE D N 1
ATOM 7073 C CA . PHE D 1 9 ? 125.208 147.912 182.350 1.00 84.72 77 PHE D CA 1
ATOM 7074 C C . PHE D 1 9 ? 126.532 147.322 182.810 1.00 84.72 77 PHE D C 1
ATOM 7075 O O . PHE D 1 9 ? 127.557 147.487 182.141 1.00 84.72 77 PHE D O 1
ATOM 7083 N N . ASP D 1 10 ? 126.541 146.631 183.950 1.00 84.52 78 ASP D N 1
ATOM 7084 C CA . ASP D 1 10 ? 127.828 146.129 184.426 1.00 84.52 78 ASP D CA 1
ATOM 7085 C C . ASP D 1 10 ? 128.320 144.952 183.591 1.00 84.52 78 ASP D C 1
ATOM 7086 O O . ASP D 1 10 ? 129.472 144.534 183.741 1.00 84.52 78 ASP D O 1
ATOM 7091 N N . PHE D 1 11 ? 127.480 144.408 182.708 1.00 79.52 79 PHE D N 1
ATOM 7092 C CA . PHE D 1 11 ? 127.968 143.411 181.768 1.00 79.52 79 PHE D CA 1
ATOM 7093 C C . PHE D 1 11 ? 128.696 144.061 180.603 1.00 79.52 79 PHE D C 1
ATOM 7094 O O . PHE D 1 11 ? 129.704 143.531 180.125 1.00 79.52 79 PHE D O 1
ATOM 7102 N N . TYR D 1 12 ? 128.198 145.202 180.120 1.00 75.97 80 TYR D N 1
ATOM 7103 C CA . TYR D 1 12 ? 128.936 145.915 179.085 1.00 75.97 80 TYR D CA 1
ATOM 7104 C C . TYR D 1 12 ? 130.261 146.444 179.614 1.00 75.97 80 TYR D C 1
ATOM 7105 O O . TYR D 1 12 ? 131.214 146.610 178.846 1.00 75.97 80 TYR D O 1
ATOM 7114 N N . ALA D 1 13 ? 130.346 146.711 180.915 1.00 77.84 81 ALA D N 1
ATOM 7115 C CA . ALA D 1 13 ? 131.598 147.126 181.529 1.00 77.84 81 ALA D CA 1
ATOM 7116 C C . ALA D 1 13 ? 132.480 145.951 181.920 1.00 77.84 81 ALA D C 1
ATOM 7117 O O . ALA D 1 13 ? 133.393 146.127 182.734 1.00 77.84 81 ALA D O 1
ATOM 7119 N N . SER D 1 14 ? 132.224 144.764 181.377 1.00 76.49 82 SER D N 1
ATOM 7120 C CA . SER D 1 14 ? 133.059 143.612 181.676 1.00 76.49 82 SER D CA 1
ATOM 7121 C C . SER D 1 14 ? 134.371 143.693 180.912 1.00 76.49 82 SER D C 1
ATOM 7122 O O . SER D 1 14 ? 134.423 144.151 179.767 1.00 76.49 82 SER D O 1
ATOM 7125 N N . GLN D 1 15 ? 135.441 143.241 181.567 1.00 74.84 83 GLN D N 1
ATOM 7126 C CA . GLN D 1 15 ? 136.749 143.220 180.927 1.00 74.84 83 GLN D CA 1
ATOM 7127 C C . GLN D 1 15 ? 136.723 142.363 179.670 1.00 74.84 83 GLN D C 1
ATOM 7128 O O . GLN D 1 15 ? 137.310 142.723 178.646 1.00 74.84 83 GLN D O 1
ATOM 7134 N N . GLY D 1 16 ? 136.043 141.219 179.733 1.00 69.51 84 GLY D N 1
ATOM 7135 C CA . GLY D 1 16 ? 135.970 140.353 178.570 1.00 69.51 84 GLY D CA 1
ATOM 7136 C C . GLY D 1 16 ? 135.170 140.961 177.435 1.00 69.51 84 GLY D C 1
ATOM 7137 O O . GLY D 1 16 ? 135.540 140.834 176.266 1.00 69.51 84 GLY D O 1
ATOM 7138 N N . VAL D 1 17 ? 134.075 141.649 177.762 1.00 68.49 85 VAL D N 1
ATOM 7139 C CA . VAL D 1 17 ? 133.284 142.307 176.727 1.00 68.49 85 VAL D CA 1
ATOM 7140 C C . VAL D 1 17 ? 134.071 143.446 176.097 1.00 68.49 85 VAL D C 1
ATOM 7141 O O . VAL D 1 17 ? 134.036 143.642 174.878 1.00 68.49 85 VAL D O 1
ATOM 7145 N N . GLN D 1 18 ? 134.797 144.212 176.913 1.00 65.58 86 GLN D N 1
ATOM 7146 C CA . GLN D 1 18 ? 135.574 145.319 176.369 1.00 65.58 86 GLN D CA 1
ATOM 7147 C C . GLN D 1 18 ? 136.745 144.811 175.538 1.00 65.58 86 GLN D C 1
ATOM 7148 O O . GLN D 1 18 ? 137.106 145.420 174.526 1.00 65.58 86 GLN D O 1
ATOM 7154 N N . TYR D 1 19 ? 137.328 143.677 175.924 1.00 63.44 87 TYR D N 1
ATOM 7155 C CA . TYR D 1 19 ? 138.384 143.085 175.113 1.00 63.44 87 TYR D CA 1
ATOM 7156 C C . TYR D 1 19 ? 137.838 142.524 173.809 1.00 63.44 87 TYR D C 1
ATOM 7157 O O . TYR D 1 19 ? 138.506 142.604 172.776 1.00 63.44 87 TYR D O 1
ATOM 7166 N N . PHE D 1 20 ? 136.631 141.963 173.828 1.00 57.26 88 PHE D N 1
ATOM 7167 C CA . PHE D 1 20 ? 136.024 141.507 172.584 1.00 57.26 88 PHE D CA 1
ATOM 7168 C C . PHE D 1 20 ? 135.688 142.684 171.676 1.00 57.26 88 PHE D C 1
ATOM 7169 O O . PHE D 1 20 ? 135.854 142.602 170.452 1.00 57.26 88 PHE D O 1
ATOM 7177 N N . THR D 1 21 ? 135.228 143.794 172.256 1.00 56.79 89 THR D N 1
ATOM 7178 C CA . THR D 1 21 ? 134.972 144.986 171.456 1.00 56.79 89 THR D CA 1
ATOM 7179 C C . THR D 1 21 ? 136.267 145.544 170.886 1.00 56.79 89 THR D C 1
ATOM 7180 O O . THR D 1 21 ? 136.289 146.047 169.761 1.00 56.79 89 THR D O 1
ATOM 7184 N N . ALA D 1 22 ? 137.355 145.472 171.654 1.00 51.71 90 ALA D N 1
ATOM 7185 C CA . ALA D 1 22 ? 138.652 145.892 171.139 1.00 51.71 90 ALA D CA 1
ATOM 7186 C C . ALA D 1 22 ? 139.107 144.994 170.002 1.00 51.71 90 ALA D C 1
ATOM 7187 O O . ALA D 1 22 ? 139.671 145.472 169.014 1.00 51.71 90 ALA D O 1
ATOM 7189 N N . PHE D 1 23 ? 138.888 143.687 170.131 1.00 47.85 91 PHE D N 1
ATOM 7190 C CA . PHE D 1 23 ? 139.191 142.778 169.031 1.00 47.85 91 PHE D CA 1
ATOM 7191 C C . PHE D 1 23 ? 138.396 143.151 167.788 1.00 47.85 91 PHE D C 1
ATOM 7192 O O . PHE D 1 23 ? 138.928 143.144 166.674 1.00 47.85 91 PHE D O 1
ATOM 7200 N N . LEU D 1 24 ? 137.122 143.498 167.967 1.00 47.41 92 LEU D N 1
ATOM 7201 C CA . LEU D 1 24 ? 136.287 143.901 166.841 1.00 47.41 92 LEU D CA 1
ATOM 7202 C C . LEU D 1 24 ? 136.775 145.203 166.217 1.00 47.41 92 LEU D C 1
ATOM 7203 O O . LEU D 1 24 ? 136.796 145.340 164.990 1.00 47.41 92 LEU D O 1
ATOM 7208 N N . ILE D 1 25 ? 137.172 146.164 167.050 1.00 44.03 93 ILE D N 1
ATOM 7209 C CA . ILE D 1 25 ? 137.689 147.440 166.566 1.00 44.03 93 ILE D CA 1
ATOM 7210 C C . ILE D 1 25 ? 138.948 147.222 165.743 1.00 44.03 93 ILE D C 1
ATOM 7211 O O . ILE D 1 25 ? 139.083 147.736 164.626 1.00 44.03 93 ILE D O 1
ATOM 7216 N N . VAL D 1 26 ? 139.890 146.453 166.289 1.00 40.36 94 VAL D N 1
ATOM 7217 C CA . VAL D 1 26 ? 141.153 146.207 165.607 1.00 40.36 94 VAL D CA 1
ATOM 7218 C C . VAL D 1 26 ? 140.927 145.435 164.318 1.00 40.36 94 VAL D C 1
ATOM 7219 O O . VAL D 1 26 ? 141.570 145.708 163.302 1.00 40.36 94 VAL D O 1
ATOM 7223 N N . SER D 1 27 ? 140.008 144.470 164.326 1.00 39.65 95 SER D N 1
ATOM 7224 C CA . SER D 1 27 ? 139.776 143.678 163.126 1.00 39.65 95 SER D CA 1
ATOM 7225 C C . SER D 1 27 ? 139.058 144.488 162.058 1.00 39.65 95 SER D C 1
ATOM 7226 O O . SER D 1 27 ? 139.293 144.284 160.866 1.00 39.65 95 SER D O 1
ATOM 7229 N N . ASN D 1 28 ? 138.206 145.434 162.456 1.00 37.67 96 ASN D N 1
ATOM 7230 C CA . ASN D 1 28 ? 137.616 146.347 161.480 1.00 37.67 96 ASN D CA 1
ATOM 7231 C C . ASN D 1 28 ? 138.675 147.259 160.873 1.00 37.67 96 ASN D C 1
ATOM 7232 O O . ASN D 1 28 ? 138.681 147.503 159.657 1.00 37.67 96 ASN D O 1
ATOM 7237 N N . PHE D 1 29 ? 139.578 147.771 161.711 1.00 33.87 97 PHE D N 1
ATOM 7238 C CA . PHE D 1 29 ? 140.676 148.589 161.215 1.00 33.87 97 PHE D CA 1
ATOM 7239 C C . PHE D 1 29 ? 141.536 147.810 160.230 1.00 33.87 97 PHE D C 1
ATOM 7240 O O . PHE D 1 29 ? 141.922 148.333 159.178 1.00 33.87 97 PHE D O 1
ATOM 7248 N N . ILE D 1 30 ? 141.842 146.556 160.557 1.00 32.89 98 ILE D N 1
ATOM 7249 C CA . ILE D 1 30 ? 142.646 145.707 159.689 1.00 32.89 98 ILE D CA 1
ATOM 7250 C C . ILE D 1 30 ? 141.894 145.378 158.411 1.00 32.89 98 ILE D C 1
ATOM 7251 O O . ILE D 1 30 ? 142.496 145.278 157.342 1.00 32.89 98 ILE D O 1
ATOM 7256 N N . PHE D 1 31 ? 140.573 145.222 158.493 1.00 31.07 99 PHE D N 1
ATOM 7257 C CA . PHE D 1 31 ? 139.763 145.012 157.299 1.00 31.07 99 PHE D CA 1
ATOM 7258 C C . PHE D 1 31 ? 139.838 146.214 156.363 1.00 31.07 99 PHE D C 1
ATOM 7259 O O . PHE D 1 31 ? 139.901 146.055 155.142 1.00 31.07 99 PHE D O 1
ATOM 7267 N N . ASN D 1 32 ? 139.866 147.424 156.920 1.00 32.46 100 ASN D N 1
ATOM 7268 C CA . ASN D 1 32 ? 139.981 148.622 156.086 1.00 32.46 100 ASN D CA 1
ATOM 7269 C C . ASN D 1 32 ? 141.380 148.765 155.490 1.00 32.46 100 ASN D C 1
ATOM 7270 O O . ASN D 1 32 ? 141.532 149.105 154.305 1.00 32.46 100 ASN D O 1
ATOM 7275 N N . CYS D 1 33 ? 142.411 148.528 156.305 1.00 25.89 101 CYS D N 1
ATOM 7276 C CA . CYS D 1 33 ? 143.782 148.515 155.806 1.00 25.89 101 CYS D CA 1
ATOM 7277 C C . CYS D 1 33 ? 143.941 147.499 154.686 1.00 25.89 101 CYS D C 1
ATOM 7278 O O . CYS D 1 33 ? 144.572 147.776 153.663 1.00 25.89 101 CYS D O 1
ATOM 7281 N N . ALA D 1 34 ? 143.356 146.314 154.860 1.00 25.99 102 ALA D N 1
ATOM 7282 C CA . ALA D 1 34 ? 143.435 145.263 153.857 1.00 25.99 102 ALA D CA 1
ATOM 7283 C C . ALA D 1 34 ? 142.637 145.606 152.613 1.00 25.99 102 ALA D C 1
ATOM 7284 O O . ALA D 1 34 ? 143.006 145.189 151.515 1.00 25.99 102 ALA D O 1
ATOM 7286 N N . GLU D 1 35 ? 141.537 146.339 152.763 1.00 28.65 103 GLU D N 1
ATOM 7287 C CA . GLU D 1 35 ? 140.815 146.816 151.591 1.00 28.65 103 GLU D CA 1
ATOM 7288 C C . GLU D 1 35 ? 141.676 147.759 150.773 1.00 28.65 103 GLU D C 1
ATOM 7289 O O . GLU D 1 35 ? 141.720 147.665 149.543 1.00 28.65 103 GLU D O 1
ATOM 7295 N N . LYS D 1 36 ? 142.373 148.676 151.446 1.00 23.77 104 LYS D N 1
ATOM 7296 C CA . LYS D 1 36 ? 143.253 149.597 150.738 1.00 23.77 104 LYS D CA 1
ATOM 7297 C C . LYS D 1 36 ? 144.478 148.900 150.163 1.00 23.77 104 LYS D C 1
ATOM 7298 O O . LYS D 1 36 ? 145.006 149.343 149.138 1.00 23.77 104 LYS D O 1
ATOM 7304 N N . GLU D 1 37 ? 144.936 147.821 150.795 1.00 22.37 105 GLU D N 1
ATOM 7305 C CA . GLU D 1 37 ? 146.096 147.092 150.298 1.00 22.37 105 GLU D CA 1
ATOM 7306 C C . GLU D 1 37 ? 145.754 146.238 149.087 1.00 22.37 105 GLU D C 1
ATOM 7307 O O . GLU D 1 37 ? 146.469 146.267 148.082 1.00 22.37 105 GLU D O 1
ATOM 7313 N N . TRP D 1 38 ? 144.663 145.483 149.152 1.00 27.98 106 TRP D N 1
ATOM 7314 C CA . TRP D 1 38 ? 144.368 144.498 148.125 1.00 27.98 106 TRP D CA 1
ATOM 7315 C C . TRP D 1 38 ? 143.282 144.925 147.151 1.00 27.98 106 TRP D C 1
ATOM 7316 O O . TRP D 1 38 ? 143.099 144.251 146.135 1.00 27.98 106 TRP D O 1
ATOM 7327 N N . ASP D 1 39 ? 142.571 146.022 147.414 1.00 28.12 107 ASP D N 1
ATOM 7328 C CA . ASP D 1 39 ? 141.549 146.524 146.492 1.00 28.12 107 ASP D CA 1
ATOM 7329 C C . ASP D 1 39 ? 141.424 148.036 146.613 1.00 28.12 107 ASP D C 1
ATOM 7330 O O . ASP D 1 39 ? 140.371 148.564 146.988 1.00 28.12 107 ASP D O 1
ATOM 7335 N N . PRO D 1 40 ? 142.481 148.779 146.272 1.00 24.75 108 PRO D N 1
ATOM 7336 C CA . PRO D 1 40 ? 142.394 150.239 146.291 1.00 24.75 108 PRO D CA 1
ATOM 7337 C C . PRO D 1 40 ? 141.816 150.837 145.021 1.00 24.75 108 PRO D C 1
ATOM 7338 O O . PRO D 1 40 ? 141.632 152.058 144.959 1.00 24.75 108 PRO D O 1
ATOM 7342 N N . TYR D 1 41 ? 141.503 150.008 144.034 1.00 26.62 109 TYR D N 1
ATOM 7343 C CA . TYR D 1 41 ? 141.081 150.475 142.732 1.00 26.62 109 TYR D CA 1
ATOM 7344 C C . TYR D 1 41 ? 139.681 151.085 142.801 1.00 26.62 109 TYR D C 1
ATOM 7345 O O . TYR D 1 41 ? 138.946 150.924 143.773 1.00 26.62 109 TYR D O 1
ATOM 7354 N N . THR D 1 42 ? 139.326 151.824 141.749 1.00 29.90 110 THR D N 1
ATOM 7355 C CA . THR D 1 42 ? 137.963 152.327 141.617 1.00 29.90 110 THR D CA 1
ATOM 7356 C C . THR D 1 42 ? 137.025 151.205 141.199 1.00 29.90 110 THR D C 1
ATOM 7357 O O . THR D 1 42 ? 135.965 151.003 141.802 1.00 29.90 110 THR D O 1
ATOM 7361 N N . ASP D 1 43 ? 137.395 150.475 140.150 1.00 32.94 111 ASP D N 1
ATOM 7362 C CA . ASP D 1 43 ? 136.728 149.225 139.814 1.00 32.94 111 ASP D CA 1
ATOM 7363 C C . ASP D 1 43 ? 137.318 148.166 140.729 1.00 32.94 111 ASP D C 1
ATOM 7364 O O . ASP D 1 43 ? 138.304 147.508 140.403 1.00 32.94 111 ASP D O 1
ATOM 7369 N N . GLN D 1 44 ? 136.720 148.014 141.900 1.00 30.99 112 GLN D N 1
ATOM 7370 C CA . GLN D 1 44 ? 137.167 146.999 142.831 1.00 30.99 112 GLN D CA 1
ATOM 7371 C C . GLN D 1 44 ? 136.926 145.611 142.248 1.00 30.99 112 GLN D C 1
ATOM 7372 O O . GLN D 1 44 ? 136.028 145.394 141.433 1.00 30.99 112 GLN D O 1
ATOM 7378 N N . LEU D 1 45 ? 137.774 144.670 142.652 1.00 32.74 113 LEU D N 1
ATOM 7379 C CA . LEU D 1 45 ? 137.637 143.290 142.211 1.00 32.74 113 LEU D CA 1
ATOM 7380 C C . LEU D 1 45 ? 136.737 142.493 143.139 1.00 32.74 113 LEU D C 1
ATOM 7381 O O . LEU D 1 45 ? 135.968 141.644 142.678 1.00 32.74 113 LEU D O 1
ATOM 7386 N N . TYR D 1 46 ? 136.827 142.738 144.441 1.00 34.50 114 TYR D N 1
ATOM 7387 C CA . TYR D 1 46 ? 135.968 142.095 145.425 1.00 34.50 114 TYR D CA 1
ATOM 7388 C C . TYR D 1 46 ? 135.201 143.192 146.138 1.00 34.50 114 TYR D C 1
ATOM 7389 O O . TYR D 1 46 ? 135.502 143.527 147.279 1.00 34.50 114 TYR D O 1
ATOM 7398 N N . GLN D 1 47 ? 134.155 143.699 145.491 1.00 39.41 115 GLN D N 1
ATOM 7399 C CA . GLN D 1 47 ? 133.404 144.806 146.069 1.00 39.41 115 GLN D CA 1
ATOM 7400 C C . GLN D 1 47 ? 132.415 144.316 147.112 1.00 39.41 115 GLN D C 1
ATOM 7401 O O . GLN D 1 47 ? 132.244 144.952 148.159 1.00 39.41 115 GLN D O 1
ATOM 7407 N N . GLY D 1 48 ? 131.754 143.193 146.837 1.00 40.27 116 GLY D N 1
ATOM 7408 C CA . GLY D 1 48 ? 130.844 142.627 147.812 1.00 40.27 116 GLY D CA 1
ATOM 7409 C C . GLY D 1 48 ? 131.532 142.286 149.114 1.00 40.27 116 GLY D C 1
ATOM 7410 O O . GLY D 1 48 ? 130.946 142.421 150.184 1.00 40.27 116 GLY D O 1
ATOM 7411 N N . LEU D 1 49 ? 132.788 141.848 149.043 1.00 35.32 117 LEU D N 1
ATOM 7412 C CA . LEU D 1 49 ? 133.526 141.519 150.255 1.00 35.32 117 LEU D CA 1
ATOM 7413 C C . LEU D 1 49 ? 133.593 142.714 151.191 1.00 35.32 117 LEU D C 1
ATOM 7414 O O . LEU D 1 49 ? 133.177 142.639 152.353 1.00 35.32 117 LEU D O 1
ATOM 7419 N N . TRP D 1 50 ? 134.113 143.836 150.696 1.00 31.90 118 TRP D N 1
ATOM 7420 C CA . TRP D 1 50 ? 134.232 145.024 151.532 1.00 31.90 118 TRP D CA 1
ATOM 7421 C C . TRP D 1 50 ? 132.867 145.547 151.938 1.00 31.90 118 TRP D C 1
ATOM 7422 O O . TRP D 1 50 ? 132.668 145.924 153.095 1.00 31.90 118 TRP D O 1
ATOM 7433 N N . ARG D 1 51 ? 131.908 145.554 151.007 1.00 45.74 119 ARG D N 1
ATOM 7434 C CA . ARG D 1 51 ? 130.574 146.063 151.308 1.00 45.74 119 ARG D CA 1
ATOM 7435 C C . ARG D 1 51 ? 129.924 145.290 152.451 1.00 45.74 119 ARG D C 1
ATOM 7436 O O . ARG D 1 51 ? 129.442 145.882 153.423 1.00 45.74 119 ARG D O 1
ATOM 7444 N N . TRP D 1 52 ? 129.921 143.961 152.369 1.00 48.18 120 TRP D N 1
ATOM 7445 C CA . TRP D 1 52 ? 129.233 143.166 153.375 1.00 48.18 120 TRP D CA 1
ATOM 7446 C C . TRP D 1 52 ? 130.036 143.011 154.657 1.00 48.18 120 TRP D C 1
ATOM 7447 O O . TRP D 1 52 ? 129.435 142.875 155.724 1.00 48.18 120 TRP D O 1
ATOM 7458 N N . GLY D 1 53 ? 131.367 143.047 154.602 1.00 45.88 121 GLY D N 1
ATOM 7459 C CA . GLY D 1 53 ? 132.128 143.119 155.838 1.00 45.88 121 GLY D CA 1
ATOM 7460 C C . GLY D 1 53 ? 131.893 144.430 156.560 1.00 45.88 121 GLY D C 1
ATOM 7461 O O . GLY D 1 53 ? 131.803 144.473 157.788 1.00 45.88 121 GLY D O 1
ATOM 7462 N N . GLU D 1 54 ? 131.793 145.519 155.800 1.00 50.84 122 GLU D N 1
ATOM 7463 C CA . GLU D 1 54 ? 131.381 146.798 156.357 1.00 50.84 122 GLU D CA 1
ATOM 7464 C C . GLU D 1 54 ? 130.014 146.690 157.010 1.00 50.84 122 GLU D C 1
ATOM 7465 O O . GLU D 1 54 ? 129.816 147.160 158.134 1.00 50.84 122 GLU D O 1
ATOM 7471 N N . PHE D 1 55 ? 129.058 146.079 156.310 1.00 56.13 123 PHE D N 1
ATOM 7472 C CA . PHE D 1 55 ? 127.719 145.884 156.857 1.00 56.13 123 PHE D CA 1
ATOM 7473 C C . PHE D 1 55 ? 127.768 145.115 158.172 1.00 56.13 123 PHE D C 1
ATOM 7474 O O . PHE D 1 55 ? 127.137 145.507 159.156 1.00 56.13 123 PHE D O 1
ATOM 7482 N N . ALA D 1 56 ? 128.523 144.017 158.207 1.00 51.51 124 ALA D N 1
ATOM 7483 C CA . ALA D 1 56 ? 128.578 143.184 159.405 1.00 51.51 124 ALA D CA 1
ATOM 7484 C C . ALA D 1 56 ? 129.224 143.917 160.572 1.00 51.51 124 ALA D C 1
ATOM 7485 O O . ALA D 1 56 ? 128.730 143.857 161.706 1.00 51.51 124 ALA D O 1
ATOM 7487 N N . PHE D 1 57 ? 130.334 144.610 160.321 1.00 47.80 125 PHE D N 1
ATOM 7488 C CA . PHE D 1 57 ? 130.990 145.353 161.389 1.00 47.80 125 PHE D CA 1
ATOM 7489 C C . PHE D 1 57 ? 130.096 146.469 161.907 1.00 47.80 125 PHE D C 1
ATOM 7490 O O . PHE D 1 57 ? 129.986 146.668 163.122 1.00 47.80 125 PHE D O 1
ATOM 7498 N N . ASN D 1 58 ? 129.445 147.205 161.002 1.00 56.27 126 ASN D N 1
ATOM 7499 C CA . ASN D 1 58 ? 128.539 148.265 161.427 1.00 56.27 126 ASN D CA 1
ATOM 7500 C C . ASN D 1 58 ? 127.369 147.702 162.220 1.00 56.27 126 ASN D C 1
ATOM 7501 O O . ASN D 1 58 ? 126.904 148.325 163.179 1.00 56.27 126 ASN D O 1
ATOM 7506 N N . THR D 1 59 ? 126.888 146.520 161.840 1.00 59.14 127 THR D N 1
ATOM 7507 C CA . THR D 1 59 ? 125.818 145.882 162.591 1.00 59.14 127 THR D CA 1
ATOM 7508 C C . THR D 1 59 ? 126.263 145.568 164.009 1.00 59.14 127 THR D C 1
ATOM 7509 O O . THR D 1 59 ? 125.548 145.863 164.970 1.00 59.14 127 THR D O 1
ATOM 7513 N N . MET D 1 60 ? 127.439 144.959 164.161 1.00 57.16 128 MET D N 1
ATOM 7514 C CA . MET D 1 60 ? 127.895 144.610 165.504 1.00 57.16 128 MET D CA 1
ATOM 7515 C C . MET D 1 60 ? 128.160 145.857 166.343 1.00 57.16 128 MET D C 1
ATOM 7516 O O . MET D 1 60 ? 127.884 145.875 167.551 1.00 57.16 128 MET D O 1
ATOM 7521 N N . PHE D 1 61 ? 128.668 146.919 165.716 1.00 54.46 129 PHE D N 1
ATOM 7522 C CA . PHE D 1 61 ? 128.884 148.166 166.443 1.00 54.46 129 PHE D CA 1
ATOM 7523 C C . PHE D 1 61 ? 127.571 148.801 166.873 1.00 54.46 129 PHE D C 1
ATOM 7524 O O . PHE D 1 61 ? 127.465 149.280 168.004 1.00 54.46 129 PHE D O 1
ATOM 7532 N N . LEU D 1 62 ? 126.562 148.800 165.997 1.00 61.10 130 LEU D N 1
ATOM 7533 C CA . LEU D 1 62 ? 125.223 149.234 166.382 1.00 61.10 130 LEU D CA 1
ATOM 7534 C C . LEU D 1 62 ? 124.682 148.419 167.547 1.00 61.10 130 LEU D C 1
ATOM 7535 O O . LEU D 1 62 ? 124.152 148.980 168.512 1.00 61.10 130 LEU D O 1
ATOM 7540 N N . ILE D 1 63 ? 124.799 147.096 167.466 1.00 63.91 131 ILE D N 1
ATOM 7541 C CA . ILE D 1 63 ? 124.234 146.226 168.490 1.00 63.91 131 ILE D CA 1
ATOM 7542 C C . ILE D 1 63 ? 124.866 146.511 169.843 1.00 63.91 131 ILE D C 1
ATOM 7543 O O . ILE D 1 63 ? 124.166 146.675 170.851 1.00 63.91 131 ILE D O 1
ATOM 7548 N N . GLU D 1 64 ? 126.194 146.594 169.898 1.00 66.64 132 GLU D N 1
ATOM 7549 C CA . GLU D 1 64 ? 126.815 146.783 171.203 1.00 66.64 132 GLU D CA 1
ATOM 7550 C C . GLU D 1 64 ? 126.825 148.250 171.616 1.00 66.64 132 GLU D C 1
ATOM 7551 O O . GLU D 1 64 ? 127.004 148.555 172.795 1.00 66.64 132 GLU D O 1
ATOM 7557 N N . LEU D 1 65 ? 126.512 149.169 170.700 1.00 67.90 133 LEU D N 1
ATOM 7558 C CA . LEU D 1 65 ? 126.163 150.515 171.142 1.00 67.90 133 LEU D CA 1
ATOM 7559 C C . LEU D 1 65 ? 124.812 150.523 171.839 1.00 67.90 133 LEU D C 1
ATOM 7560 O O . LEU D 1 65 ? 124.627 151.219 172.841 1.00 67.90 133 LEU D O 1
ATOM 7565 N N . LEU D 1 66 ? 123.844 149.780 171.305 1.00 68.65 134 LEU D N 1
ATOM 7566 C CA . LEU D 1 66 ? 122.558 149.677 171.984 1.00 68.65 134 LEU D CA 1
ATOM 7567 C C . LEU D 1 66 ? 122.714 148.999 173.339 1.00 68.65 134 LEU D C 1
ATOM 7568 O O . LEU D 1 66 ? 122.064 149.390 174.315 1.00 68.65 134 LEU D O 1
ATOM 7573 N N . ILE D 1 67 ? 123.581 147.990 173.418 1.00 71.11 135 ILE D N 1
ATOM 7574 C CA . ILE D 1 67 ? 123.877 147.364 174.706 1.00 71.11 135 ILE D CA 1
ATOM 7575 C C . ILE D 1 67 ? 124.566 148.357 175.633 1.00 71.11 135 ILE D C 1
ATOM 7576 O O . ILE D 1 67 ? 124.352 148.349 176.851 1.00 71.11 135 ILE D O 1
ATOM 7581 N N . ASN D 1 68 ? 125.408 149.223 175.072 1.00 75.21 136 ASN D N 1
ATOM 7582 C CA . ASN D 1 68 ? 126.025 150.295 175.842 1.00 75.21 136 ASN D CA 1
ATOM 7583 C C . ASN D 1 68 ? 124.969 151.229 176.421 1.00 75.21 136 ASN D C 1
ATOM 7584 O O . ASN D 1 68 ? 124.996 151.566 177.608 1.00 75.21 136 ASN D O 1
ATOM 7589 N N . PHE D 1 69 ? 124.022 151.651 175.583 1.00 77.52 137 PHE D N 1
ATOM 7590 C CA . PHE D 1 69 ? 123.057 152.673 175.974 1.00 77.52 137 PHE D CA 1
ATOM 7591 C C . PHE D 1 69 ? 121.988 152.122 176.908 1.00 77.52 137 PHE D C 1
ATOM 7592 O O . PHE D 1 69 ? 121.439 152.869 177.725 1.00 77.52 137 PHE D O 1
ATOM 7600 N N . TYR D 1 70 ? 121.662 150.834 176.799 1.00 82.62 138 TYR D N 1
ATOM 7601 C CA . TYR D 1 70 ? 120.652 150.273 177.686 1.00 82.62 138 TYR D CA 1
ATOM 7602 C C . TYR D 1 70 ? 121.107 150.303 179.134 1.00 82.62 138 TYR D C 1
ATOM 7603 O O . TYR D 1 70 ? 120.276 150.314 180.047 1.00 82.62 138 TYR D O 1
ATOM 7612 N N . GLY D 1 71 ? 122.418 150.306 179.366 1.00 82.96 139 GLY D N 1
ATOM 7613 C CA . GLY D 1 71 ? 122.914 150.348 180.725 1.00 82.96 139 GLY D CA 1
ATOM 7614 C C . GLY D 1 71 ? 122.925 151.724 181.344 1.00 82.96 139 GLY D C 1
ATOM 7615 O O . GLY D 1 71 ? 123.066 151.840 182.565 1.00 82.96 139 GLY D O 1
ATOM 7616 N N . ILE D 1 72 ? 122.781 152.768 180.534 1.00 83.79 140 ILE D N 1
ATOM 7617 C CA . ILE D 1 72 ? 122.807 154.135 181.040 1.00 83.79 140 ILE D CA 1
ATOM 7618 C C . ILE D 1 72 ? 121.455 154.790 180.801 1.00 83.79 140 ILE D C 1
ATOM 7619 O O . ILE D 1 72 ? 121.344 156.021 180.784 1.00 83.79 140 ILE D O 1
ATOM 7624 N N . ALA D 1 73 ? 120.424 153.969 180.613 1.00 85.85 141 ALA D N 1
ATOM 7625 C CA . ALA D 1 73 ? 119.055 154.412 180.361 1.00 85.85 141 ALA D CA 1
ATOM 7626 C C . ALA D 1 73 ? 118.935 155.240 179.088 1.00 85.85 141 ALA D C 1
ATOM 7627 O O . ALA D 1 73 ? 118.089 156.133 179.008 1.00 85.85 141 ALA D O 1
ATOM 7629 N N . PHE D 1 74 ? 119.770 154.956 178.090 1.00 84.35 142 PHE D N 1
ATOM 7630 C CA . PHE D 1 74 ? 119.792 155.637 176.799 1.00 84.35 142 PHE D CA 1
ATOM 7631 C C . PHE D 1 74 ? 120.065 157.127 176.926 1.00 84.35 142 PHE D C 1
ATOM 7632 O O . PHE D 1 74 ? 119.845 157.876 175.968 1.00 84.35 142 PHE D O 1
ATOM 7640 N N . CYS D 1 75 ? 120.553 157.578 178.081 1.00 89.56 143 CYS D N 1
ATOM 7641 C CA . CYS D 1 75 ? 120.766 159.002 178.310 1.00 89.56 143 CYS D CA 1
ATOM 7642 C C . CYS D 1 75 ? 122.117 159.450 177.769 1.00 89.56 143 CYS D C 1
ATOM 7643 O O . CYS D 1 75 ? 122.204 160.427 177.018 1.00 89.56 143 CYS D O 1
ATOM 7646 N N . PHE D 1 76 ? 123.186 158.776 178.193 1.00 87.66 144 PHE D N 1
ATOM 7647 C CA . PHE D 1 76 ? 124.568 159.021 177.784 1.00 87.66 144 PHE D CA 1
ATOM 7648 C C . PHE D 1 76 ? 124.981 160.474 177.997 1.00 87.66 144 PHE D C 1
ATOM 7649 O O . PHE D 1 76 ? 126.057 160.887 177.557 1.00 87.66 144 PHE D O 1
ATOM 7657 N N . TRP D 1 77 ? 124.155 161.251 178.704 1.00 94.38 145 TRP D N 1
ATOM 7658 C CA . TRP D 1 77 ? 124.598 162.562 179.164 1.00 94.38 145 TRP D CA 1
ATOM 7659 C C . TRP D 1 77 ? 125.456 162.432 180.411 1.00 94.38 145 TRP D C 1
ATOM 7660 O O . TRP D 1 77 ? 126.500 163.083 180.526 1.00 94.38 145 TRP D O 1
ATOM 7671 N N . ARG D 1 78 ? 125.035 161.587 181.352 1.00 97.21 146 ARG D N 1
ATOM 7672 C CA . ARG D 1 78 ? 125.638 161.587 182.678 1.00 97.21 146 ARG D CA 1
ATOM 7673 C C . ARG D 1 78 ? 126.932 160.788 182.715 1.00 97.21 146 ARG D C 1
ATOM 7674 O O . ARG D 1 78 ? 127.934 161.251 183.271 1.00 97.21 146 ARG D O 1
ATOM 7682 N N . TYR D 1 79 ? 126.939 159.596 182.132 1.00 89.17 147 TYR D N 1
ATOM 7683 C CA . TYR D 1 79 ? 128.070 158.686 182.248 1.00 89.17 147 TYR D CA 1
ATOM 7684 C C . TYR D 1 79 ? 128.881 158.706 180.963 1.00 89.17 147 TYR D C 1
ATOM 7685 O O . TYR D 1 79 ? 128.368 158.352 179.897 1.00 89.17 147 TYR D O 1
ATOM 7694 N N . ASN D 1 80 ? 130.143 159.123 181.071 1.00 80.89 148 ASN D N 1
ATOM 7695 C CA . ASN D 1 80 ? 131.118 158.991 179.995 1.00 80.89 148 ASN D CA 1
ATOM 7696 C C . ASN D 1 80 ? 130.608 159.654 178.717 1.00 80.89 148 ASN D C 1
ATOM 7697 O O . ASN D 1 80 ? 130.427 159.013 177.682 1.00 80.89 148 ASN D O 1
ATOM 7702 N N . TRP D 1 81 ? 130.370 160.963 178.806 1.00 78.16 149 TRP D N 1
ATOM 7703 C CA . TRP D 1 81 ? 129.696 161.630 177.701 1.00 78.16 149 TRP D CA 1
ATOM 7704 C C . TRP D 1 81 ? 130.549 161.646 176.439 1.00 78.16 149 TRP D C 1
ATOM 7705 O O . TRP D 1 81 ? 130.072 161.221 175.387 1.00 78.16 149 TRP D O 1
ATOM 7716 N N . ALA D 1 82 ? 131.822 162.033 176.533 1.00 73.06 150 ALA D N 1
ATOM 7717 C CA . ALA D 1 82 ? 132.612 162.302 175.332 1.00 73.06 150 ALA D CA 1
ATOM 7718 C C . ALA D 1 82 ? 132.772 161.054 174.475 1.00 73.06 150 ALA D C 1
ATOM 7719 O O . ALA D 1 82 ? 132.501 161.075 173.266 1.00 73.06 150 ALA D O 1
ATOM 7721 N N . TRP D 1 83 ? 133.211 159.956 175.086 1.00 65.14 151 TRP D N 1
ATOM 7722 C CA . TRP D 1 83 ? 133.351 158.713 174.342 1.00 65.14 151 TRP D CA 1
ATOM 7723 C C . TRP D 1 83 ? 132.011 158.250 173.796 1.00 65.14 151 TRP D C 1
ATOM 7724 O O . TRP D 1 83 ? 131.943 157.721 172.684 1.00 65.14 151 TRP D O 1
ATOM 7735 N N . ASN D 1 84 ? 130.933 158.446 174.558 1.00 73.01 152 ASN D N 1
ATOM 7736 C CA . ASN D 1 84 ? 129.629 157.973 174.114 1.00 73.01 152 ASN D CA 1
ATOM 7737 C C . ASN D 1 84 ? 129.144 158.731 172.886 1.00 73.01 152 ASN D C 1
ATOM 7738 O O . ASN D 1 84 ? 128.576 158.129 171.974 1.00 73.01 152 ASN D O 1
ATOM 7743 N N . THR D 1 85 ? 129.360 160.047 172.824 1.00 70.55 153 THR D N 1
ATOM 7744 C CA . THR D 1 85 ? 128.959 160.758 171.611 1.00 70.55 153 THR D CA 1
ATOM 7745 C C . THR D 1 85 ? 129.904 160.463 170.456 1.00 70.55 153 THR D C 1
ATOM 7746 O O . THR D 1 85 ? 129.493 160.496 169.293 1.00 70.55 153 THR D O 1
ATOM 7750 N N . PHE D 1 86 ? 131.175 160.165 170.741 1.00 64.51 154 PHE D N 1
ATOM 7751 C CA . PHE D 1 86 ? 132.038 159.718 169.648 1.00 64.51 154 PHE D CA 1
ATOM 7752 C C . PHE D 1 86 ? 131.536 158.404 169.056 1.00 64.51 154 PHE D C 1
ATOM 7753 O O . PHE D 1 86 ? 131.450 158.256 167.828 1.00 64.51 154 PHE D O 1
ATOM 7761 N N . ASP D 1 87 ? 131.191 157.443 169.917 1.00 64.95 155 ASP D N 1
ATOM 7762 C CA . ASP D 1 87 ? 130.614 156.189 169.446 1.00 64.95 155 ASP D CA 1
ATOM 7763 C C . ASP D 1 87 ? 129.310 156.435 168.710 1.00 64.95 155 ASP D C 1
ATOM 7764 O O . ASP D 1 87 ? 129.047 155.819 167.674 1.00 64.95 155 ASP D O 1
ATOM 7769 N N . LEU D 1 88 ? 128.472 157.324 169.240 1.00 67.80 156 LEU D N 1
ATOM 7770 C CA . LEU D 1 88 ? 127.200 157.622 168.600 1.00 67.80 156 LEU D CA 1
ATOM 7771 C C . LEU D 1 88 ? 127.406 158.193 167.207 1.00 67.80 156 LEU D C 1
ATOM 7772 O O . LEU D 1 88 ? 126.711 157.806 166.267 1.00 67.80 156 LEU D O 1
ATOM 7777 N N . VAL D 1 89 ? 128.373 159.095 167.047 1.00 66.46 157 VAL D N 1
ATOM 7778 C CA . VAL D 1 89 ? 128.624 159.684 165.735 1.00 66.46 157 VAL D CA 1
ATOM 7779 C C . VAL D 1 89 ? 129.143 158.629 164.767 1.00 66.46 157 VAL D C 1
ATOM 7780 O O . VAL D 1 89 ? 128.703 158.552 163.612 1.00 66.46 157 VAL D O 1
ATOM 7784 N N . VAL D 1 90 ? 130.087 157.797 165.219 1.00 66.39 158 VAL D N 1
ATOM 7785 C CA . VAL D 1 90 ? 130.679 156.832 164.296 1.00 66.39 158 VAL D CA 1
ATOM 7786 C C . VAL D 1 90 ? 129.653 155.780 163.887 1.00 66.39 158 VAL D C 1
ATOM 7787 O O . VAL D 1 90 ? 129.589 155.386 162.719 1.00 66.39 158 VAL D O 1
ATOM 7791 N N . VAL D 1 91 ? 128.794 155.348 164.815 1.00 66.54 159 VAL D N 1
ATOM 7792 C CA . VAL D 1 91 ? 127.797 154.350 164.440 1.00 66.54 159 VAL D CA 1
ATOM 7793 C C . VAL D 1 91 ? 126.634 154.993 163.700 1.00 66.54 159 VAL D C 1
ATOM 7794 O O . VAL D 1 91 ? 125.946 154.323 162.929 1.00 66.54 159 VAL D O 1
ATOM 7798 N N . ALA D 1 92 ? 126.398 156.292 163.885 1.00 68.97 160 ALA D N 1
ATOM 7799 C CA . ALA D 1 92 ? 125.409 156.969 163.060 1.00 68.97 160 ALA D CA 1
ATOM 7800 C C . ALA D 1 92 ? 125.873 157.026 161.617 1.00 68.97 160 ALA D C 1
ATOM 7801 O O . ALA D 1 92 ? 125.095 156.763 160.696 1.00 68.97 160 ALA D O 1
ATOM 7803 N N . ILE D 1 93 ? 127.147 157.353 161.400 1.00 68.88 161 ILE D N 1
ATOM 7804 C CA . ILE D 1 93 ? 127.675 157.325 160.040 1.00 68.88 161 ILE D CA 1
ATOM 7805 C C . ILE D 1 93 ? 127.733 155.893 159.513 1.00 68.88 161 ILE D C 1
ATOM 7806 O O . ILE D 1 93 ? 127.554 155.659 158.314 1.00 68.88 161 ILE D O 1
ATOM 7811 N N . GLY D 1 94 ? 127.936 154.910 160.389 1.00 71.34 162 GLY D N 1
ATOM 7812 C CA . GLY D 1 94 ? 127.904 153.525 159.943 1.00 71.34 162 GLY D CA 1
ATOM 7813 C C . GLY D 1 94 ? 126.516 153.061 159.539 1.00 71.34 162 GLY D C 1
ATOM 7814 O O . GLY D 1 94 ? 126.362 152.278 158.600 1.00 71.34 162 GLY D O 1
ATOM 7815 N N . THR D 1 95 ? 125.487 153.522 160.247 1.00 72.69 163 THR D N 1
ATOM 7816 C CA . THR D 1 95 ? 124.123 153.195 159.850 1.00 72.69 163 THR D CA 1
ATOM 7817 C C . THR D 1 95 ? 123.745 153.932 158.577 1.00 72.69 163 THR D C 1
ATOM 7818 O O . THR D 1 95 ? 123.034 153.391 157.724 1.00 72.69 163 THR D O 1
ATOM 7822 N N . LEU D 1 96 ? 124.225 155.164 158.431 1.00 73.90 164 LEU D N 1
ATOM 7823 C CA . LEU D 1 96 ? 124.154 155.847 157.147 1.00 73.90 164 LEU D CA 1
ATOM 7824 C C . LEU D 1 96 ? 124.810 155.016 156.047 1.00 73.90 164 LEU D C 1
ATOM 7825 O O . LEU D 1 96 ? 124.331 154.983 154.907 1.00 73.90 164 LEU D O 1
ATOM 7830 N N . THR D 1 97 ? 125.907 154.330 156.376 1.00 74.77 165 THR D N 1
ATOM 7831 C CA . THR D 1 97 ? 126.582 153.485 155.397 1.00 74.77 165 THR D CA 1
ATOM 7832 C C . THR D 1 97 ? 125.752 152.254 155.062 1.00 74.77 165 THR D C 1
ATOM 7833 O O . THR D 1 97 ? 125.701 151.830 153.904 1.00 74.77 165 THR D O 1
ATOM 7837 N N . MET D 1 98 ? 125.119 151.652 156.067 1.00 76.16 166 MET D N 1
ATOM 7838 C CA . MET D 1 98 ? 124.199 150.549 155.805 1.00 76.16 166 MET D CA 1
ATOM 7839 C C . MET D 1 98 ? 123.056 151.001 154.899 1.00 76.16 166 MET D C 1
ATOM 7840 O O . MET D 1 98 ? 122.623 150.267 154.002 1.00 76.16 166 MET D O 1
ATOM 7845 N N . ALA D 1 99 ? 122.557 152.219 155.122 1.00 81.38 167 ALA D N 1
ATOM 7846 C CA . ALA D 1 99 ? 121.491 152.750 154.280 1.00 81.38 167 ALA D CA 1
ATOM 7847 C C . ALA D 1 99 ? 121.968 152.972 152.849 1.00 81.38 167 ALA D C 1
ATOM 7848 O O . ALA D 1 99 ? 121.239 152.681 151.897 1.00 81.38 167 ALA D O 1
ATOM 7850 N N . GLU D 1 100 ? 123.182 153.502 152.674 1.00 87.50 168 GLU D N 1
ATOM 7851 C CA . GLU D 1 100 ? 123.756 153.585 151.331 1.00 87.50 168 GLU D CA 1
ATOM 7852 C C . GLU D 1 100 ? 123.921 152.212 150.701 1.00 87.50 168 GLU D C 1
ATOM 7853 O O . GLU D 1 100 ? 123.750 152.054 149.486 1.00 87.50 168 GLU D O 1
ATOM 7859 N N . ALA D 1 101 ? 124.263 151.207 151.502 1.00 82.33 169 ALA D N 1
ATOM 7860 C CA . ALA D 1 101 ? 124.467 149.879 150.942 1.00 82.33 169 ALA D CA 1
ATOM 7861 C C . ALA D 1 101 ? 123.149 149.234 150.546 1.00 82.33 169 ALA D C 1
ATOM 7862 O O . ALA D 1 101 ? 123.116 148.406 149.628 1.00 82.33 169 ALA D O 1
ATOM 7864 N N . ILE D 1 102 ? 122.061 149.592 151.218 1.00 85.03 170 ILE D N 1
ATOM 7865 C CA . ILE D 1 102 ? 120.783 148.947 150.943 1.00 85.03 170 ILE D CA 1
ATOM 7866 C C . ILE D 1 102 ? 119.955 149.737 149.933 1.00 85.03 170 ILE D C 1
ATOM 7867 O O . ILE D 1 102 ? 119.640 149.232 148.850 1.00 85.03 170 ILE D O 1
ATOM 7872 N N . GLY D 1 103 ? 119.602 150.977 150.271 1.00 90.38 171 GLY D N 1
ATOM 7873 C CA . GLY D 1 103 ? 118.491 151.630 149.603 1.00 90.38 171 GLY D CA 1
ATOM 7874 C C . GLY D 1 103 ? 118.670 153.001 148.980 1.00 90.38 171 GLY D C 1
ATOM 7875 O O . GLY D 1 103 ? 117.822 153.873 149.190 1.00 90.38 171 GLY D O 1
ATOM 7876 N N . GLY D 1 104 ? 119.744 153.228 148.235 1.00 95.73 172 GLY D N 1
ATOM 7877 C CA . GLY D 1 104 ? 119.790 154.335 147.299 1.00 95.73 172 GLY D CA 1
ATOM 7878 C C . GLY D 1 104 ? 120.791 155.401 147.697 1.00 95.73 172 GLY D C 1
ATOM 7879 O O . GLY D 1 104 ? 121.384 155.380 148.774 1.00 95.73 172 GLY D O 1
ATOM 7880 N N . ASN D 1 105 ? 120.952 156.365 146.788 1.00 99.85 173 ASN D N 1
ATOM 7881 C CA . ASN D 1 105 ? 121.900 157.466 146.969 1.00 99.85 173 ASN D CA 1
ATOM 7882 C C . ASN D 1 105 ? 121.195 158.613 147.687 1.00 99.85 173 ASN D C 1
ATOM 7883 O O . ASN D 1 105 ? 120.999 159.713 147.161 1.00 99.85 173 ASN D O 1
ATOM 7888 N N . PHE D 1 106 ? 120.799 158.325 148.926 1.00 103.12 174 PHE D N 1
ATOM 7889 C CA . PHE D 1 106 ? 120.322 159.360 149.834 1.00 103.12 174 PHE D CA 1
ATOM 7890 C C . PHE D 1 106 ? 121.453 160.247 150.349 1.00 103.12 174 PHE D C 1
ATOM 7891 O O . PHE D 1 106 ? 121.200 161.293 150.959 1.00 103.12 174 PHE D O 1
ATOM 7899 N N . MET D 1 107 ? 122.705 159.844 150.123 1.00 102.15 175 MET D N 1
ATOM 7900 C CA . MET D 1 107 ? 123.699 160.860 150.433 1.00 102.15 175 MET D CA 1
ATOM 7901 C C . MET D 1 107 ? 124.188 161.540 149.158 1.00 102.15 175 MET D C 1
ATOM 7902 O O . MET D 1 107 ? 124.469 160.870 148.158 1.00 102.15 175 MET D O 1
ATOM 7904 N N . PRO D 1 108 ? 124.290 162.865 149.155 1.00 101.69 176 PRO D N 1
ATOM 7905 C CA . PRO D 1 108 ? 124.807 163.569 147.978 1.00 101.69 176 PRO D CA 1
ATOM 7906 C C . PRO D 1 108 ? 126.283 163.285 147.769 1.00 101.69 176 PRO D C 1
ATOM 7907 O O . PRO D 1 108 ? 127.013 162.978 148.724 1.00 101.69 176 PRO D O 1
ATOM 7911 N N . PRO D 1 109 ? 126.765 163.386 146.528 1.00 101.44 177 PRO D N 1
ATOM 7912 C CA . PRO D 1 109 ? 128.184 163.100 146.255 1.00 101.44 177 PRO D CA 1
ATOM 7913 C C . PRO D 1 109 ? 129.152 164.138 146.818 1.00 101.44 177 PRO D C 1
ATOM 7914 O O . PRO D 1 109 ? 130.360 164.029 146.563 1.00 101.44 177 PRO D O 1
ATOM 7918 N N . SER D 1 110 ? 128.665 165.137 147.557 1.00 96.21 178 SER D N 1
ATOM 7919 C CA . SER D 1 110 ? 129.539 166.159 148.126 1.00 96.21 178 SER D CA 1
ATOM 7920 C C . SER D 1 110 ? 130.062 165.748 149.497 1.00 96.21 178 SER D C 1
ATOM 7921 O O . SER D 1 110 ? 131.040 166.317 149.996 1.00 96.21 178 SER D O 1
ATOM 7924 N N . MET D 1 111 ? 129.419 164.769 150.123 1.00 86.98 179 MET D N 1
ATOM 7925 C CA . MET D 1 111 ? 129.734 164.383 151.493 1.00 86.98 179 MET D CA 1
ATOM 7926 C C . MET D 1 111 ? 130.371 163.001 151.574 1.00 86.98 179 MET D C 1
ATOM 7927 O O . MET D 1 111 ? 129.988 162.206 152.433 1.00 86.98 179 MET D O 1
ATOM 7932 N N . ALA D 1 112 ? 131.318 162.665 150.690 1.00 70.38 180 ALA D N 1
ATOM 7933 C CA . ALA D 1 112 ? 132.027 161.394 150.821 1.00 70.38 180 ALA D CA 1
ATOM 7934 C C . ALA D 1 112 ? 133.092 161.442 151.909 1.00 70.38 180 ALA D C 1
ATOM 7935 O O . ALA D 1 112 ? 133.443 160.396 152.473 1.00 70.38 180 ALA D O 1
ATOM 7937 N N . LEU D 1 113 ? 133.603 162.630 152.234 1.00 60.93 181 LEU D N 1
ATOM 7938 C CA . LEU D 1 113 ? 134.567 162.732 153.321 1.00 60.93 181 LEU D CA 1
ATOM 7939 C C . LEU D 1 113 ? 133.966 162.318 154.655 1.00 60.93 181 LEU D C 1
ATOM 7940 O O . LEU D 1 113 ? 134.709 162.091 155.614 1.00 60.93 181 LEU D O 1
ATOM 7945 N N . ILE D 1 114 ? 132.642 162.216 154.744 1.00 65.32 182 ILE D N 1
ATOM 7946 C CA . ILE D 1 114 ? 132.031 161.571 155.897 1.00 65.32 182 ILE D CA 1
ATOM 7947 C C . ILE D 1 114 ? 132.020 160.053 155.729 1.00 65.32 182 ILE D C 1
ATOM 7948 O O . ILE D 1 114 ? 132.027 159.322 156.725 1.00 65.32 182 ILE D O 1
ATOM 7953 N N . ARG D 1 115 ? 132.025 159.558 154.487 1.00 62.48 183 ARG D N 1
ATOM 7954 C CA . ARG D 1 115 ? 132.149 158.122 154.272 1.00 62.48 183 ARG D CA 1
ATOM 7955 C C . ARG D 1 115 ? 133.563 157.646 154.559 1.00 62.48 183 ARG D C 1
ATOM 7956 O O . ARG D 1 115 ? 133.792 156.445 154.736 1.00 62.48 183 ARG D O 1
ATOM 7964 N N . ASN D 1 116 ? 134.521 158.568 154.600 1.00 49.81 184 ASN D N 1
ATOM 7965 C CA . ASN D 1 116 ? 135.897 158.210 154.938 1.00 49.81 184 ASN D CA 1
ATOM 7966 C C . ASN D 1 116 ? 136.158 158.127 156.439 1.00 49.81 184 ASN D C 1
ATOM 7967 O O . ASN D 1 116 ? 137.298 157.865 156.827 1.00 49.81 184 ASN D O 1
ATOM 7972 N N . LEU D 1 117 ? 135.155 158.329 157.289 1.00 47.54 185 LEU D N 1
ATOM 7973 C CA . LEU D 1 117 ? 135.366 158.388 158.730 1.00 47.54 185 LEU D CA 1
ATOM 7974 C C . LEU D 1 117 ? 135.532 157.010 159.367 1.00 47.54 185 LEU D C 1
ATOM 7975 O O . LEU D 1 117 ? 135.761 156.923 160.577 1.00 47.54 185 LEU D O 1
ATOM 7980 N N . ARG D 1 118 ? 135.454 155.934 158.585 1.00 43.58 186 ARG D N 1
ATOM 7981 C CA . ARG D 1 118 ? 135.585 154.595 159.153 1.00 43.58 186 ARG D CA 1
ATOM 7982 C C . ARG D 1 118 ? 136.970 154.373 159.742 1.00 43.58 186 ARG D C 1
ATOM 7983 O O . ARG D 1 118 ? 137.125 153.623 160.710 1.00 43.58 186 ARG D O 1
ATOM 7991 N N . ALA D 1 119 ? 137.991 155.012 159.168 1.00 40.49 187 ALA D N 1
ATOM 7992 C CA . ALA D 1 119 ? 139.354 154.822 159.648 1.00 40.49 187 ALA D CA 1
ATOM 7993 C C . ALA D 1 119 ? 139.514 155.271 161.091 1.00 40.49 187 ALA D C 1
ATOM 7994 O O . ALA D 1 119 ? 140.430 154.819 161.783 1.00 40.49 187 ALA D O 1
ATOM 7996 N N . PHE D 1 120 ? 138.634 156.141 161.565 1.00 40.74 188 PHE D N 1
ATOM 7997 C CA . PHE D 1 120 ? 138.765 156.731 162.885 1.00 40.74 188 PHE D CA 1
ATOM 7998 C C . PHE D 1 120 ? 138.024 155.960 163.964 1.00 40.74 188 PHE D C 1
ATOM 7999 O O . PHE D 1 120 ? 138.009 156.401 165.116 1.00 40.74 188 PHE D O 1
ATOM 8007 N N . ARG D 1 121 ? 137.413 154.822 163.631 1.00 44.63 189 ARG D N 1
ATOM 8008 C CA . ARG D 1 121 ? 136.823 153.986 164.668 1.00 44.63 189 ARG D CA 1
ATOM 8009 C C . ARG D 1 121 ? 137.894 153.379 165.562 1.00 44.63 189 ARG D C 1
ATOM 8010 O O . ARG D 1 121 ? 137.618 153.042 166.718 1.00 44.63 189 ARG D O 1
ATOM 8018 N N . ILE D 1 122 ? 139.117 153.238 165.047 1.00 42.27 190 ILE D N 1
ATOM 8019 C CA . ILE D 1 122 ? 140.217 152.677 165.818 1.00 42.27 190 ILE D CA 1
ATOM 8020 C C . ILE D 1 122 ? 140.546 153.529 167.030 1.00 42.27 190 ILE D C 1
ATOM 8021 O O . ILE D 1 122 ? 141.203 153.055 167.960 1.00 42.27 190 ILE D O 1
ATOM 8026 N N . PHE D 1 123 ? 140.101 154.783 167.051 1.00 48.53 191 PHE D N 1
ATOM 8027 C CA . PHE D 1 123 ? 140.325 155.616 168.222 1.00 48.53 191 PHE D CA 1
ATOM 8028 C C . PHE D 1 123 ? 139.552 155.119 169.426 1.00 48.53 191 PHE D C 1
ATOM 8029 O O . PHE D 1 123 ? 139.910 155.454 170.557 1.00 48.53 191 PHE D O 1
ATOM 8037 N N . ARG D 1 124 ? 138.499 154.331 169.213 1.00 50.58 192 ARG D N 1
ATOM 8038 C CA . ARG D 1 124 ? 137.793 153.723 170.330 1.00 50.58 192 ARG D CA 1
ATOM 8039 C C . ARG D 1 124 ? 138.663 152.723 171.073 1.00 50.58 192 ARG D C 1
ATOM 8040 O O . ARG D 1 124 ? 138.401 152.445 172.245 1.00 50.58 192 ARG D O 1
ATOM 8048 N N . LEU D 1 125 ? 139.682 152.175 170.413 1.00 49.18 193 LEU D N 1
ATOM 8049 C CA . LEU D 1 125 ? 140.632 151.299 171.081 1.00 49.18 193 LEU D CA 1
ATOM 8050 C C . LEU D 1 125 ? 141.421 152.034 172.147 1.00 49.18 193 LEU D C 1
ATOM 8051 O O . LEU D 1 125 ? 141.788 151.430 173.159 1.00 49.18 193 LEU D O 1
ATOM 8056 N N . PHE D 1 126 ? 141.679 153.325 171.947 1.00 50.60 194 PHE D N 1
ATOM 8057 C CA . PHE D 1 126 ? 142.383 154.115 172.945 1.00 50.60 194 PHE D CA 1
ATOM 8058 C C . PHE D 1 126 ? 141.576 154.257 174.220 1.00 50.60 194 PHE D C 1
ATOM 8059 O O . PHE D 1 126 ? 142.112 154.722 175.226 1.00 50.60 194 PHE D O 1
ATOM 8067 N N . LYS D 1 127 ? 140.296 153.896 174.190 1.00 54.10 195 LYS D N 1
ATOM 8068 C CA . LYS D 1 127 ? 139.498 153.832 175.405 1.00 54.10 195 LYS D CA 1
ATOM 8069 C C . LYS D 1 127 ? 139.620 152.478 176.089 1.00 54.10 195 LYS D C 1
ATOM 8070 O O . LYS D 1 127 ? 139.611 152.407 177.323 1.00 54.10 195 LYS D O 1
ATOM 8076 N N . ARG D 1 128 ? 139.748 151.404 175.306 1.00 54.69 196 ARG D N 1
ATOM 8077 C CA . ARG D 1 128 ? 139.807 150.055 175.858 1.00 54.69 196 ARG D CA 1
ATOM 8078 C C . ARG D 1 128 ? 141.145 149.776 176.529 1.00 54.69 196 ARG D C 1
ATOM 8079 O O . ARG D 1 128 ? 141.185 149.191 177.617 1.00 54.69 196 ARG D O 1
ATOM 8087 N N . ILE D 1 129 ? 142.242 150.182 175.899 1.00 52.72 197 ILE D N 1
ATOM 8088 C CA . ILE D 1 129 ? 143.583 149.894 176.392 1.00 52.72 197 ILE D CA 1
ATOM 8089 C C . ILE D 1 129 ? 144.051 151.076 177.234 1.00 52.72 197 ILE D C 1
ATOM 8090 O O . ILE D 1 129 ? 144.083 152.213 176.761 1.00 52.72 197 ILE D O 1
ATOM 8095 N N . LYS D 1 130 ? 144.422 150.804 178.489 1.00 56.89 198 LYS D N 1
ATOM 8096 C CA . LYS D 1 130 ? 144.763 151.865 179.434 1.00 56.89 198 LYS D CA 1
ATOM 8097 C C . LYS D 1 130 ? 146.079 152.557 179.111 1.00 56.89 198 LYS D C 1
ATOM 8098 O O . LYS D 1 130 ? 146.280 153.698 179.535 1.00 56.89 198 LYS D O 1
ATOM 8104 N N . SER D 1 131 ? 146.978 151.903 178.379 1.00 54.43 199 SER D N 1
ATOM 8105 C CA . SER D 1 131 ? 148.263 152.511 178.051 1.00 54.43 199 SER D CA 1
ATOM 8106 C C . SER D 1 131 ? 148.112 153.588 176.982 1.00 54.43 199 SER D C 1
ATOM 8107 O O . SER D 1 131 ? 148.607 154.712 177.137 1.00 54.43 199 SER D O 1
ATOM 8110 N N . LEU D 1 132 ? 147.443 153.254 175.880 1.00 50.49 200 LEU D N 1
ATOM 8111 C CA . LEU D 1 132 ? 147.170 154.247 174.852 1.00 50.49 200 LEU D CA 1
ATOM 8112 C C . LEU D 1 132 ? 146.322 155.380 175.406 1.00 50.49 200 LEU D C 1
ATOM 8113 O O . LEU D 1 132 ? 146.491 156.542 175.019 1.00 50.49 200 LEU D O 1
ATOM 8118 N N . ASN D 1 133 ? 145.405 155.057 176.316 1.00 53.15 201 ASN D N 1
ATOM 8119 C CA . ASN D 1 133 ? 144.615 156.089 176.969 1.00 53.15 201 ASN D CA 1
ATOM 8120 C C . ASN D 1 133 ? 145.498 157.020 177.782 1.00 53.15 201 ASN D C 1
ATOM 8121 O O . ASN D 1 133 ? 145.359 158.245 177.699 1.00 53.15 201 ASN D O 1
ATOM 8126 N N . LYS D 1 134 ? 146.453 156.444 178.504 1.00 52.61 202 LYS D N 1
ATOM 8127 C CA . LYS D 1 134 ? 147.381 157.200 179.321 1.00 52.61 202 LYS D CA 1
ATOM 8128 C C . LYS D 1 134 ? 148.292 158.098 178.508 1.00 52.61 202 LYS D C 1
ATOM 8129 O O . LYS D 1 134 ? 148.732 159.125 178.987 1.00 52.61 202 LYS D O 1
ATOM 8135 N N . ILE D 1 135 ? 148.588 157.706 177.283 1.00 50.76 203 ILE D N 1
ATOM 8136 C CA . ILE D 1 135 ? 149.442 158.511 176.417 1.00 50.76 203 ILE D CA 1
ATOM 8137 C C . ILE D 1 135 ? 148.643 159.625 175.750 1.00 50.76 203 ILE D C 1
ATOM 8138 O O . ILE D 1 135 ? 149.094 160.773 175.685 1.00 50.76 203 ILE D O 1
ATOM 8143 N N . ILE D 1 136 ? 147.447 159.313 175.247 1.00 52.25 204 ILE D N 1
ATOM 8144 C CA . ILE D 1 136 ? 146.682 160.355 174.570 1.00 52.25 204 ILE D CA 1
ATOM 8145 C C . ILE D 1 136 ? 146.167 161.388 175.566 1.00 52.25 204 ILE D C 1
ATOM 8146 O O . ILE D 1 136 ? 146.053 162.573 175.230 1.00 52.25 204 ILE D O 1
ATOM 8151 N N . VAL D 1 137 ? 145.877 160.988 176.805 1.00 52.45 205 VAL D N 1
ATOM 8152 C CA . VAL D 1 137 ? 145.480 161.974 177.801 1.00 52.45 205 VAL D CA 1
ATOM 8153 C C . VAL D 1 137 ? 146.644 162.898 178.131 1.00 52.45 205 VAL D C 1
ATOM 8154 O O . VAL D 1 137 ? 146.463 164.108 178.302 1.00 52.45 205 VAL D O 1
ATOM 8158 N N . SER D 1 138 ? 147.858 162.351 178.211 1.00 54.15 206 SER D N 1
ATOM 8159 C CA . SER D 1 138 ? 149.026 163.197 178.438 1.00 54.15 206 SER D CA 1
ATOM 8160 C C . SER D 1 138 ? 149.232 164.173 177.285 1.00 54.15 206 SER D C 1
ATOM 8161 O O . SER D 1 138 ? 149.496 165.361 177.506 1.00 54.15 206 SER D O 1
ATOM 8164 N N . LEU D 1 139 ? 149.112 163.688 176.048 1.00 53.08 207 LEU D N 1
ATOM 8165 C CA . LEU D 1 139 ? 149.195 164.565 174.882 1.00 53.08 207 LEU D CA 1
ATOM 8166 C C . LEU D 1 139 ? 148.175 165.693 174.964 1.00 53.08 207 LEU D C 1
ATOM 8167 O O . LEU D 1 139 ? 148.496 166.861 174.700 1.00 53.08 207 LEU D O 1
ATOM 8172 N N . GLY D 1 140 ? 146.934 165.355 175.316 1.00 52.88 208 GLY D N 1
ATOM 8173 C CA . GLY D 1 140 ? 145.879 166.351 175.325 1.00 52.88 208 GLY D CA 1
ATOM 8174 C C . GLY D 1 140 ? 146.046 167.376 176.425 1.00 52.88 208 GLY D C 1
ATOM 8175 O O . GLY D 1 140 ? 145.740 168.555 176.235 1.00 52.88 208 GLY D O 1
ATOM 8176 N N . LYS D 1 141 ? 146.518 166.951 177.589 1.00 55.67 209 LYS D N 1
ATOM 8177 C CA . LYS D 1 141 ? 146.776 167.909 178.653 1.00 55.67 209 LYS D CA 1
ATOM 8178 C C . LYS D 1 141 ? 148.086 168.660 178.467 1.00 55.67 209 LYS D C 1
ATOM 8179 O O . LYS D 1 141 ? 148.344 169.610 179.210 1.00 55.67 209 LYS D O 1
ATOM 8185 N N . ALA D 1 142 ? 148.916 168.263 177.505 1.00 52.58 210 ALA D N 1
ATOM 8186 C CA . ALA D 1 142 ? 150.109 169.034 177.177 1.00 52.58 210 ALA D CA 1
ATOM 8187 C C . ALA D 1 142 ? 149.899 170.058 176.068 1.00 52.58 210 ALA D C 1
ATOM 8188 O O . ALA D 1 142 ? 150.585 171.082 176.064 1.00 52.58 210 ALA D O 1
ATOM 8190 N N . ILE D 1 143 ? 148.986 169.804 175.122 1.00 51.53 211 ILE D N 1
ATOM 8191 C CA . ILE D 1 143 ? 148.794 170.746 174.001 1.00 51.53 211 ILE D CA 1
ATOM 8192 C C . ILE D 1 143 ? 148.541 172.179 174.446 1.00 51.53 211 ILE D C 1
ATOM 8193 O O . ILE D 1 143 ? 149.148 173.108 173.867 1.00 51.53 211 ILE D O 1
ATOM 8198 N N . PRO D 1 144 ? 147.669 172.466 175.424 1.00 49.83 212 PRO D N 1
ATOM 8199 C CA . PRO D 1 144 ? 147.470 173.864 175.835 1.00 49.83 212 PRO D CA 1
ATOM 8200 C C . PRO D 1 144 ? 148.737 174.570 176.282 1.00 49.83 212 PRO D C 1
ATOM 8201 O O . PRO D 1 144 ? 148.812 175.799 176.176 1.00 49.83 212 PRO D O 1
ATOM 8205 N N . GLY D 1 145 ? 149.727 173.845 176.802 1.00 48.23 213 GLY D N 1
ATOM 8206 C CA . GLY D 1 145 ? 150.995 174.481 177.119 1.00 48.23 213 GLY D CA 1
ATOM 8207 C C . GLY D 1 145 ? 151.792 174.822 175.877 1.00 48.23 213 GLY D C 1
ATOM 8208 O O . GLY D 1 145 ? 152.457 175.855 175.818 1.00 48.23 213 GLY D O 1
ATOM 8209 N N . VAL D 1 146 ? 151.730 173.957 174.865 1.00 46.85 214 VAL D N 1
ATOM 8210 C CA . VAL D 1 146 ? 152.369 174.241 173.588 1.00 46.85 214 VAL D CA 1
ATOM 8211 C C . VAL D 1 146 ? 151.812 175.518 172.983 1.00 46.85 214 VAL D C 1
ATOM 8212 O O . VAL D 1 146 ? 152.556 176.290 172.362 1.00 46.85 214 VAL D O 1
ATOM 8216 N N . ALA D 1 147 ? 150.518 175.781 173.196 1.00 46.83 215 ALA D N 1
ATOM 8217 C CA . ALA D 1 147 ? 149.793 176.893 172.575 1.00 46.83 215 ALA D CA 1
ATOM 8218 C C . ALA D 1 147 ? 150.562 178.206 172.410 1.00 46.83 215 ALA D C 1
ATOM 8219 O O . ALA D 1 147 ? 150.575 178.787 171.321 1.00 46.83 215 ALA D O 1
ATOM 8221 N N . ASN D 1 148 ? 151.203 178.684 173.476 1.00 47.83 216 ASN D N 1
ATOM 8222 C CA . ASN D 1 148 ? 151.813 180.013 173.446 1.00 47.83 216 ASN D CA 1
ATOM 8223 C C . ASN D 1 148 ? 153.008 180.055 172.505 1.00 47.83 216 ASN D C 1
ATOM 8224 O O . ASN D 1 148 ? 153.087 180.907 171.610 1.00 47.83 216 ASN D O 1
ATOM 8229 N N . ALA D 1 149 ? 153.971 179.166 172.728 1.00 43.87 217 ALA D N 1
ATOM 8230 C CA . ALA D 1 149 ? 155.123 179.089 171.846 1.00 43.87 217 ALA D CA 1
ATOM 8231 C C . ALA D 1 149 ? 154.702 178.777 170.420 1.00 43.87 217 ALA D C 1
ATOM 8232 O O . ALA D 1 149 ? 155.334 179.251 169.471 1.00 43.87 217 ALA D O 1
ATOM 8234 N N . PHE D 1 150 ? 153.621 178.015 170.247 1.00 40.88 218 PHE D N 1
ATOM 8235 C CA . PHE D 1 150 ? 153.131 177.748 168.903 1.00 40.88 218 PHE D CA 1
ATOM 8236 C C . PHE D 1 150 ? 152.646 179.024 168.227 1.00 40.88 218 PHE D C 1
ATOM 8237 O O . PHE D 1 150 ? 152.927 179.253 167.047 1.00 40.88 218 PHE D O 1
ATOM 8245 N N . VAL D 1 151 ? 151.910 179.867 168.955 1.00 41.19 219 VAL D N 1
ATOM 8246 C CA . VAL D 1 151 ? 151.395 181.079 168.326 1.00 41.19 219 VAL D CA 1
ATOM 8247 C C . VAL D 1 151 ? 152.526 182.066 168.062 1.00 41.19 219 VAL D C 1
ATOM 8248 O O . VAL D 1 151 ? 152.486 182.808 167.077 1.00 41.19 219 VAL D O 1
ATOM 8252 N N . ILE D 1 152 ? 153.563 182.075 168.902 1.00 38.69 220 ILE D N 1
ATOM 8253 C CA . ILE D 1 152 ? 154.743 182.888 168.607 1.00 38.69 220 ILE D CA 1
ATOM 8254 C C . ILE D 1 152 ? 155.413 182.406 167.324 1.00 38.69 220 ILE D C 1
ATOM 8255 O O . ILE D 1 152 ? 155.783 183.202 166.451 1.00 38.69 220 ILE D O 1
ATOM 8260 N N . MET D 1 153 ? 155.585 181.090 167.207 1.00 35.75 221 MET D N 1
ATOM 8261 C CA . MET D 1 153 ? 156.100 180.482 165.987 1.00 35.75 221 MET D CA 1
ATOM 8262 C C . MET D 1 153 ? 155.291 180.901 164.769 1.00 35.75 221 MET D C 1
ATOM 8263 O O . MET D 1 153 ? 155.856 181.235 163.721 1.00 35.75 221 MET D O 1
ATOM 8268 N N . VAL D 1 154 ? 153.963 180.877 164.887 1.00 33.32 222 VAL D N 1
ATOM 8269 C CA . VAL D 1 154 ? 153.097 181.193 163.754 1.00 33.32 222 VAL D CA 1
ATOM 8270 C C . VAL D 1 154 ? 153.195 182.668 163.396 1.00 33.32 222 VAL D C 1
ATOM 8271 O O . VAL D 1 154 ? 153.193 183.032 162.218 1.00 33.32 222 VAL D O 1
ATOM 8275 N N . ILE D 1 155 ? 153.295 183.540 164.399 1.00 33.22 223 ILE D N 1
ATOM 8276 C CA . ILE D 1 155 ? 153.437 184.969 164.136 1.00 33.22 223 ILE D CA 1
ATOM 8277 C C . ILE D 1 155 ? 154.731 185.244 163.384 1.00 33.22 223 ILE D C 1
ATOM 8278 O O . ILE D 1 155 ? 154.759 186.011 162.416 1.00 33.22 223 ILE D O 1
ATOM 8283 N N . ILE D 1 156 ? 155.822 184.613 163.813 1.00 29.94 224 ILE D N 1
ATOM 8284 C CA . ILE D 1 156 ? 157.102 184.840 163.152 1.00 29.94 224 ILE D CA 1
ATOM 8285 C C . ILE D 1 156 ? 157.089 184.275 161.735 1.00 29.94 224 ILE D C 1
ATOM 8286 O O . ILE D 1 156 ? 157.590 184.907 160.796 1.00 29.94 224 ILE D O 1
ATOM 8291 N N . MET D 1 157 ? 156.494 183.096 161.549 1.00 26.93 225 MET D N 1
ATOM 8292 C CA . MET D 1 157 ? 156.360 182.543 160.206 1.00 26.93 225 MET D CA 1
ATOM 8293 C C . MET D 1 157 ? 155.492 183.428 159.326 1.00 26.93 225 MET D C 1
ATOM 8294 O O . MET D 1 157 ? 155.719 183.525 158.120 1.00 26.93 225 MET D O 1
ATOM 8299 N N . CYS D 1 158 ? 154.502 184.099 159.914 1.00 26.54 226 CYS D N 1
ATOM 8300 C CA . CYS D 1 158 ? 153.616 184.962 159.142 1.00 26.54 226 CYS D CA 1
ATOM 8301 C C . CYS D 1 158 ? 154.316 186.252 158.738 1.00 26.54 226 CYS D C 1
ATOM 8302 O O . CYS D 1 158 ? 154.118 186.749 157.625 1.00 26.54 226 CYS D O 1
ATOM 8305 N N . ILE D 1 159 ? 155.132 186.809 159.635 1.00 25.97 227 ILE D N 1
ATOM 8306 C CA . ILE D 1 159 ? 155.983 187.943 159.279 1.00 25.97 227 ILE D CA 1
ATOM 8307 C C . ILE D 1 159 ? 156.893 187.571 158.119 1.00 25.97 227 ILE D C 1
ATOM 8308 O O . ILE D 1 159 ? 157.016 188.309 157.133 1.00 25.97 227 ILE D O 1
ATOM 8313 N N . TYR D 1 160 ? 157.562 186.425 158.233 1.00 21.29 228 TYR D N 1
ATOM 8314 C CA . TYR D 1 160 ? 158.447 185.989 157.164 1.00 21.29 228 TYR D CA 1
ATOM 8315 C C . TYR D 1 160 ? 157.689 185.724 155.879 1.00 21.29 228 TYR D C 1
ATOM 8316 O O . TYR D 1 160 ? 158.232 185.941 154.800 1.00 21.29 228 TYR D O 1
ATOM 8325 N N . ALA D 1 161 ? 156.437 185.276 155.965 1.00 21.52 229 ALA D N 1
ATOM 8326 C CA . ALA D 1 161 ? 155.651 185.043 154.757 1.00 21.52 229 ALA D CA 1
ATOM 8327 C C . ALA D 1 161 ? 155.255 186.352 154.094 1.00 21.52 229 ALA D C 1
ATOM 8328 O O . ALA D 1 161 ? 155.258 186.454 152.866 1.00 21.52 229 ALA D O 1
ATOM 8330 N N . ILE D 1 162 ? 154.919 187.366 154.891 1.00 20.93 230 ILE D N 1
ATOM 8331 C CA . ILE D 1 162 ? 154.641 188.690 154.341 1.00 20.93 230 ILE D CA 1
ATOM 8332 C C . ILE D 1 162 ? 155.868 189.228 153.620 1.00 20.93 230 ILE D C 1
ATOM 8333 O O . ILE D 1 162 ? 155.791 189.689 152.473 1.00 20.93 230 ILE D O 1
ATOM 8338 N N . LEU D 1 163 ? 157.025 189.166 154.285 1.00 19.35 231 LEU D N 1
ATOM 8339 C CA . LEU D 1 163 ? 158.260 189.642 153.672 1.00 19.35 231 LEU D CA 1
ATOM 8340 C C . LEU D 1 163 ? 158.621 188.826 152.447 1.00 19.35 231 LEU D C 1
ATOM 8341 O O . LEU D 1 163 ? 159.135 189.365 151.467 1.00 19.35 231 LEU D O 1
ATOM 8346 N N . GLY D 1 164 ? 158.366 187.522 152.482 1.00 16.48 232 GLY D N 1
ATOM 8347 C CA . GLY D 1 164 ? 158.695 186.687 151.347 1.00 16.48 232 GLY D CA 1
ATOM 8348 C C . GLY D 1 164 ? 157.822 186.971 150.150 1.00 16.48 232 GLY D C 1
ATOM 8349 O O . GLY D 1 164 ? 158.288 186.927 149.015 1.00 16.48 232 GLY D O 1
ATOM 8350 N N . VAL D 1 165 ? 156.545 187.265 150.379 1.00 17.62 233 VAL D N 1
ATOM 8351 C CA . VAL D 1 165 ? 155.693 187.655 149.265 1.00 17.62 233 VAL D CA 1
ATOM 8352 C C . VAL D 1 165 ? 156.136 189.003 148.718 1.00 17.62 233 VAL D C 1
ATOM 8353 O O . VAL D 1 165 ? 156.149 189.219 147.502 1.00 17.62 233 VAL D O 1
ATOM 8357 N N . GLU D 1 166 ? 156.538 189.921 149.599 1.00 21.34 234 GLU D N 1
ATOM 8358 C CA . GLU D 1 166 ? 157.005 191.218 149.121 1.00 21.34 234 GLU D CA 1
ATOM 8359 C C . GLU D 1 166 ? 158.274 191.089 148.285 1.00 21.34 234 GLU D C 1
ATOM 8360 O O . GLU D 1 166 ? 158.369 191.675 147.202 1.00 21.34 234 GLU D O 1
ATOM 8366 N N . PHE D 1 167 ? 159.247 190.309 148.755 1.00 18.34 235 PHE D N 1
ATOM 8367 C CA . PHE D 1 167 ? 160.541 190.239 148.084 1.00 18.34 235 PHE D CA 1
ATOM 8368 C C . PHE D 1 167 ? 160.511 189.308 146.876 1.00 18.34 235 PHE D C 1
ATOM 8369 O O . PHE D 1 167 ? 160.899 189.697 145.772 1.00 18.34 235 PHE D O 1
ATOM 8377 N N . TYR D 1 168 ? 160.048 188.076 147.059 1.00 16.24 236 TYR D N 1
ATOM 8378 C CA . TYR D 1 168 ? 160.322 187.014 146.106 1.00 16.24 236 TYR D CA 1
ATOM 8379 C C . TYR D 1 168 ? 159.127 186.592 145.269 1.00 16.24 236 TYR D C 1
ATOM 8380 O O . TYR D 1 168 ? 159.252 185.643 144.501 1.00 16.24 236 TYR D O 1
ATOM 8389 N N . HIS D 1 169 ? 157.984 187.265 145.372 1.00 16.62 237 HIS D N 1
ATOM 8390 C CA . HIS D 1 169 ? 156.821 186.800 144.626 1.00 16.62 237 HIS D CA 1
ATOM 8391 C C . HIS D 1 169 ? 156.977 186.960 143.125 1.00 16.62 237 HIS D C 1
ATOM 8392 O O . HIS D 1 169 ? 156.174 186.393 142.382 1.00 16.62 237 HIS D O 1
ATOM 8399 N N . MET D 1 170 ? 157.984 187.698 142.655 1.00 16.20 238 MET D N 1
ATOM 8400 C CA . MET D 1 170 ? 158.182 187.889 141.223 1.00 16.20 238 MET D CA 1
ATOM 8401 C C . MET D 1 170 ? 159.554 187.420 140.756 1.00 16.20 238 MET D C 1
ATOM 8402 O O . MET D 1 170 ? 159.958 187.745 139.639 1.00 16.20 238 MET D O 1
ATOM 8407 N N . THR D 1 171 ? 160.270 186.654 141.571 1.00 18.14 239 THR D N 1
ATOM 8408 C CA . THR D 1 171 ? 161.589 186.166 141.187 1.00 18.14 239 THR D CA 1
ATOM 8409 C C . THR D 1 171 ? 161.473 185.130 140.073 1.00 18.14 239 THR D C 1
ATOM 8410 O O . THR D 1 171 ? 160.798 184.110 140.228 1.00 18.14 239 THR D O 1
ATOM 8414 N N . GLY D 1 172 ? 162.129 185.393 138.950 1.00 21.40 240 GLY D N 1
ATOM 8415 C CA . GLY D 1 172 ? 162.102 184.473 137.834 1.00 21.40 240 GLY D CA 1
ATOM 8416 C C . GLY D 1 172 ? 160.813 184.475 137.050 1.00 21.40 240 GLY D C 1
ATOM 8417 O O . GLY D 1 172 ? 160.509 183.491 136.377 1.00 21.40 240 GLY D O 1
ATOM 8418 N N . SER D 1 173 ? 160.057 185.572 137.098 1.00 19.65 241 SER D N 1
ATOM 8419 C CA . SER D 1 173 ? 158.736 185.616 136.480 1.00 19.65 241 SER D CA 1
ATOM 8420 C C . SER D 1 173 ? 158.802 185.436 134.978 1.00 19.65 241 SER D C 1
ATOM 8421 O O . SER D 1 173 ? 157.869 184.898 134.377 1.00 19.65 241 SER D O 1
ATOM 8424 N N . ASP D 1 174 ? 159.881 185.897 134.357 1.00 27.24 242 ASP D N 1
ATOM 8425 C CA . ASP D 1 174 ? 160.131 185.654 132.946 1.00 27.24 242 ASP D CA 1
ATOM 8426 C C . ASP D 1 174 ? 160.242 184.169 132.636 1.00 27.24 242 ASP D C 1
ATOM 8427 O O . ASP D 1 174 ? 160.235 183.789 131.463 1.00 27.24 242 ASP D O 1
ATOM 8432 N N . GLY D 1 175 ? 160.303 183.326 133.660 1.00 23.49 243 GLY D N 1
ATOM 8433 C CA . GLY D 1 175 ? 160.619 181.929 133.512 1.00 23.49 243 GLY D CA 1
ATOM 8434 C C . GLY D 1 175 ? 162.090 181.628 133.628 1.00 23.49 243 GLY D C 1
ATOM 8435 O O . GLY D 1 175 ? 162.456 180.481 133.899 1.00 23.49 243 GLY D O 1
ATOM 8436 N N . THR D 1 176 ? 162.936 182.632 133.439 1.00 23.29 244 THR D N 1
ATOM 8437 C CA . THR D 1 176 ? 164.373 182.496 133.562 1.00 23.29 244 THR D CA 1
ATOM 8438 C C . THR D 1 176 ? 164.886 183.578 134.493 1.00 23.29 244 THR D C 1
ATOM 8439 O O . THR D 1 176 ? 164.202 184.572 134.740 1.00 23.29 244 THR D O 1
ATOM 8443 N N . TYR D 1 177 ? 166.079 183.365 135.030 1.00 22.34 245 TYR D N 1
ATOM 8444 C CA . TYR D 1 177 ? 166.811 184.415 135.717 1.00 22.34 245 TYR D CA 1
ATOM 8445 C C . TYR D 1 177 ? 168.278 184.340 135.326 1.00 22.34 245 TYR D C 1
ATOM 8446 O O . TYR D 1 177 ? 168.709 183.415 134.637 1.00 22.34 245 TYR D O 1
ATOM 8455 N N . VAL D 1 178 ? 169.033 185.353 135.735 1.00 20.92 246 VAL D N 1
ATOM 8456 C CA . VAL D 1 178 ? 170.430 185.501 135.354 1.00 20.92 246 VAL D CA 1
ATOM 8457 C C . VAL D 1 178 ? 171.303 185.308 136.582 1.00 20.92 246 VAL D C 1
ATOM 8458 O O . VAL D 1 178 ? 170.974 185.783 137.673 1.00 20.92 246 VAL D O 1
ATOM 8462 N N . THR D 1 179 ? 172.407 184.592 136.404 1.00 21.89 247 THR D N 1
ATOM 8463 C CA . THR D 1 179 ? 173.422 184.419 137.429 1.00 21.89 247 THR D CA 1
ATOM 8464 C C . THR D 1 179 ? 174.734 184.929 136.858 1.00 21.89 247 THR D C 1
ATOM 8465 O O . THR D 1 179 ? 174.856 185.129 135.650 1.00 21.89 247 THR D O 1
ATOM 8469 N N . TYR D 1 180 ? 175.714 185.163 137.722 1.00 23.13 248 TYR D N 1
ATOM 8470 C CA . TYR D 1 180 ? 176.919 185.874 137.322 1.00 23.13 248 TYR D CA 1
ATOM 8471 C C . TYR D 1 180 ? 178.180 185.094 137.664 1.00 23.13 248 TYR D C 1
ATOM 8472 O O . TYR D 1 180 ? 178.341 184.608 138.785 1.00 23.13 248 TYR D O 1
ATOM 8481 N N . ASN D 1 181 ? 179.078 185.009 136.685 1.00 25.67 249 ASN D N 1
ATOM 8482 C CA . ASN D 1 181 ? 180.326 184.270 136.765 1.00 25.67 249 ASN D CA 1
ATOM 8483 C C . ASN D 1 181 ? 181.443 185.117 137.354 1.00 25.67 249 ASN D C 1
ATOM 8484 O O . ASN D 1 181 ? 181.323 186.329 137.537 1.00 25.67 249 ASN D O 1
ATOM 8489 N N . ASP D 1 182 ? 182.554 184.446 137.632 1.00 25.74 250 ASP D N 1
ATOM 8490 C CA . ASP D 1 182 ? 183.863 185.063 137.767 1.00 25.74 250 ASP D CA 1
ATOM 8491 C C . ASP D 1 182 ? 184.843 184.387 136.826 1.00 25.74 250 ASP D C 1
ATOM 8492 O O . ASP D 1 182 ? 185.989 184.145 137.176 1.00 25.74 250 ASP D O 1
ATOM 8497 N N . ASN D 1 183 ? 184.387 184.084 135.614 1.00 26.49 251 ASN D N 1
ATOM 8498 C CA . ASN D 1 183 ? 185.155 183.252 134.697 1.00 26.49 251 ASN D CA 1
ATOM 8499 C C . ASN D 1 183 ? 186.520 183.853 134.391 1.00 26.49 251 ASN D C 1
ATOM 8500 O O . ASN D 1 183 ? 187.500 183.126 134.217 1.00 26.49 251 ASN D O 1
ATOM 8505 N N . VAL D 1 184 ? 186.603 185.180 134.297 1.00 29.18 252 VAL D N 1
ATOM 8506 C CA . VAL D 1 184 ? 187.880 185.819 133.997 1.00 29.18 252 VAL D CA 1
ATOM 8507 C C . VAL D 1 184 ? 188.845 185.662 135.162 1.00 29.18 252 VAL D C 1
ATOM 8508 O O . VAL D 1 184 ? 189.969 185.180 134.994 1.00 29.18 252 VAL D O 1
ATOM 8512 N N . LYS D 1 185 ? 188.426 186.069 136.358 1.00 26.69 253 LYS D N 1
ATOM 8513 C CA . LYS D 1 185 ? 189.307 186.015 137.515 1.00 26.69 253 LYS D CA 1
ATOM 8514 C C . LYS D 1 185 ? 189.634 184.581 137.900 1.00 26.69 253 LYS D C 1
ATOM 8515 O O . LYS D 1 185 ? 190.625 184.330 138.594 1.00 26.69 253 LYS D O 1
ATOM 8521 N N . ARG D 1 186 ? 188.803 183.629 137.478 1.00 21.87 254 ARG D N 1
ATOM 8522 C CA . ARG D 1 186 ? 189.061 182.226 137.767 1.00 21.87 254 ARG D CA 1
ATOM 8523 C C . ARG D 1 186 ? 189.876 181.566 136.668 1.00 21.87 254 ARG D C 1
ATOM 8524 O O . ARG D 1 186 ? 190.048 180.347 136.678 1.00 21.87 254 ARG D O 1
ATOM 8532 N N . GLY D 1 187 ? 190.388 182.344 135.725 1.00 26.89 255 GLY D N 1
ATOM 8533 C CA . GLY D 1 187 ? 191.266 181.819 134.705 1.00 26.89 255 GLY D CA 1
ATOM 8534 C C . GLY D 1 187 ? 190.562 181.035 133.627 1.00 26.89 255 GLY D C 1
ATOM 8535 O O . GLY D 1 187 ? 191.203 180.613 132.660 1.00 26.89 255 GLY D O 1
ATOM 8536 N N . LEU D 1 188 ? 189.257 180.829 133.764 1.00 27.53 256 LEU D N 1
ATOM 8537 C CA . LEU D 1 188 ? 188.518 180.037 132.797 1.00 27.53 256 LEU D CA 1
ATOM 8538 C C . LEU D 1 188 ? 188.341 180.782 131.487 1.00 27.53 256 LEU D C 1
ATOM 8539 O O . LEU D 1 188 ? 187.988 180.173 130.472 1.00 27.53 256 LEU D O 1
ATOM 8544 N N . CYS D 1 189 ? 188.599 182.085 131.488 1.00 37.89 257 CYS D N 1
ATOM 8545 C CA . CYS D 1 189 ? 188.557 182.880 130.275 1.00 37.89 257 CYS D CA 1
ATOM 8546 C C . CYS D 1 189 ? 189.392 184.133 130.482 1.00 37.89 257 CYS D C 1
ATOM 8547 O O . CYS D 1 189 ? 189.805 184.454 131.596 1.00 37.89 257 CYS D O 1
ATOM 8550 N N . THR D 1 190 ? 189.637 184.835 129.384 1.00 50.44 258 THR D N 1
ATOM 8551 C CA . THR D 1 190 ? 190.323 186.115 129.387 1.00 50.44 258 THR D CA 1
ATOM 8552 C C . THR D 1 190 ? 189.307 187.236 129.226 1.00 50.44 258 THR D C 1
ATOM 8553 O O . THR D 1 190 ? 188.194 187.019 128.744 1.00 50.44 258 THR D O 1
ATOM 8557 N N . GLY D 1 191 ? 189.698 188.445 129.629 1.00 55.55 259 GLY D N 1
ATOM 8558 C CA . GLY D 1 191 ? 188.865 189.600 129.349 1.00 55.55 259 GLY D CA 1
ATOM 8559 C C . GLY D 1 191 ? 188.646 189.840 127.871 1.00 55.55 259 GLY D C 1
ATOM 8560 O O . GLY D 1 191 ? 187.582 190.330 127.478 1.00 55.55 259 GLY D O 1
ATOM 8561 N N . ASP D 1 192 ? 189.627 189.489 127.039 1.00 61.48 260 ASP D N 1
ATOM 8562 C CA . ASP D 1 192 ? 189.501 189.706 125.604 1.00 61.48 260 ASP D CA 1
ATOM 8563 C C . ASP D 1 192 ? 188.381 188.869 125.004 1.00 61.48 260 ASP D C 1
ATOM 8564 O O . ASP D 1 192 ? 187.633 189.354 124.150 1.00 61.48 260 ASP D O 1
ATOM 8569 N N . GLU D 1 193 ? 188.257 187.604 125.414 1.00 56.68 261 GLU D N 1
ATOM 8570 C CA . GLU D 1 193 ? 187.208 186.767 124.842 1.00 56.68 261 GLU D CA 1
ATOM 8571 C C . GLU D 1 193 ? 185.844 187.106 125.424 1.00 56.68 261 GLU D C 1
ATOM 8572 O O . GLU D 1 193 ? 184.818 186.810 124.802 1.00 56.68 261 GLU D O 1
ATOM 8578 N N . VAL D 1 194 ? 185.806 187.728 126.603 1.00 57.40 262 VAL D N 1
ATOM 8579 C CA . VAL D 1 194 ? 184.541 188.244 127.113 1.00 57.40 262 VAL D CA 1
ATOM 8580 C C . VAL D 1 194 ? 184.095 189.443 126.286 1.00 57.40 262 VAL D C 1
ATOM 8581 O O . VAL D 1 194 ? 182.937 189.527 125.861 1.00 57.40 262 VAL D O 1
ATOM 8585 N N . GLU D 1 195 ? 185.014 190.378 126.023 1.00 64.37 263 GLU D N 1
ATOM 8586 C CA . GLU D 1 195 ? 184.665 191.538 125.208 1.00 64.37 263 GLU D CA 1
ATOM 8587 C C . GLU D 1 195 ? 184.433 191.161 123.753 1.00 64.37 263 GLU D C 1
ATOM 8588 O O . GLU D 1 195 ? 183.780 191.906 123.018 1.00 64.37 263 GLU D O 1
ATOM 8594 N N . LEU D 1 196 ? 184.955 190.019 123.316 1.00 67.54 264 LEU D N 1
ATOM 8595 C CA . LEU D 1 196 ? 184.816 189.636 121.918 1.00 67.54 264 LEU D CA 1
ATOM 8596 C C . LEU D 1 196 ? 183.458 189.006 121.646 1.00 67.54 264 LEU D C 1
ATOM 8597 O O . LEU D 1 196 ? 182.899 189.197 120.561 1.00 67.54 264 LEU D O 1
ATOM 8602 N N . GLY D 1 197 ? 182.915 188.259 122.603 1.00 66.39 265 GLY D N 1
ATOM 8603 C CA . GLY D 1 197 ? 181.640 187.600 122.411 1.00 66.39 265 GLY D CA 1
ATOM 8604 C C . GLY D 1 197 ? 181.770 186.094 122.342 1.00 66.39 265 GLY D C 1
ATOM 8605 O O . GLY D 1 197 ? 180.864 185.405 121.866 1.00 66.39 265 GLY D O 1
ATOM 8606 N N . GLN D 1 198 ? 182.907 185.573 122.809 1.00 65.75 266 GLN D N 1
ATOM 8607 C CA . GLN D 1 198 ? 183.152 184.137 122.753 1.00 65.75 266 GLN D CA 1
ATOM 8608 C C . GLN D 1 198 ? 182.705 183.442 124.034 1.00 65.75 266 GLN D C 1
ATOM 8609 O O . GLN D 1 198 ? 182.187 182.322 123.985 1.00 65.75 266 GLN D O 1
ATOM 8615 N N . CYS D 1 199 ? 182.900 184.080 125.184 1.00 53.11 267 CYS D N 1
ATOM 8616 C CA . CYS D 1 199 ? 182.333 183.605 126.435 1.00 53.11 267 CYS D CA 1
ATOM 8617 C C . CYS D 1 199 ? 181.650 184.772 127.133 1.00 53.11 267 CYS D C 1
ATOM 8618 O O . CYS D 1 199 ? 181.662 185.903 126.644 1.00 53.11 267 CYS D O 1
ATOM 8621 N N . SER D 1 200 ? 181.042 184.497 128.285 1.00 36.42 268 SER D N 1
ATOM 8622 C CA . SER D 1 200 ? 180.224 185.489 128.968 1.00 36.42 268 SER D CA 1
ATOM 8623 C C . SER D 1 200 ? 180.401 185.359 130.473 1.00 36.42 268 SER D C 1
ATOM 8624 O O . SER D 1 200 ? 180.810 184.317 130.985 1.00 36.42 268 SER D O 1
ATOM 8627 N N . LEU D 1 201 ? 180.082 186.437 131.185 1.00 27.58 269 LEU D N 1
ATOM 8628 C CA . LEU D 1 201 ? 180.149 186.456 132.638 1.00 27.58 269 LEU D CA 1
ATOM 8629 C C . LEU D 1 201 ? 178.787 186.283 133.291 1.00 27.58 269 LEU D C 1
ATOM 8630 O O . LEU D 1 201 ? 178.667 186.446 134.510 1.00 27.58 269 LEU D O 1
ATOM 8635 N N . ASN D 1 202 ? 177.758 185.966 132.514 1.00 27.09 270 ASN D N 1
ATOM 8636 C CA . ASN D 1 202 ? 176.432 185.707 133.049 1.00 27.09 270 ASN D CA 1
ATOM 8637 C C . ASN D 1 202 ? 175.820 184.515 132.329 1.00 27.09 270 ASN D C 1
ATOM 8638 O O . ASN D 1 202 ? 176.149 184.240 131.173 1.00 27.09 270 ASN D O 1
ATOM 8643 N N . GLN D 1 203 ? 174.939 183.806 133.029 1.00 22.69 271 GLN D N 1
ATOM 8644 C CA . GLN D 1 203 ? 174.237 182.651 132.489 1.00 22.69 271 GLN D CA 1
ATOM 8645 C C . GLN D 1 203 ? 172.749 182.819 132.753 1.00 22.69 271 GLN D C 1
ATOM 8646 O O . GLN D 1 203 ? 172.352 183.231 133.847 1.00 22.69 271 GLN D O 1
ATOM 8652 N N . THR D 1 204 ? 171.932 182.493 131.750 1.00 24.04 272 THR D N 1
ATOM 8653 C CA . THR D 1 204 ? 170.474 182.533 131.877 1.00 24.04 272 THR D CA 1
ATOM 8654 C C . THR D 1 204 ? 169.985 181.166 132.359 1.00 24.04 272 THR D C 1
ATOM 8655 O O . THR D 1 204 ? 170.145 180.133 131.709 1.00 24.04 272 THR D O 1
ATOM 8659 N N . VAL D 1 205 ? 169.405 181.173 133.558 1.00 22.55 273 VAL D N 1
ATOM 8660 C CA . VAL D 1 205 ? 168.922 179.939 134.156 1.00 22.55 273 VAL D CA 1
ATOM 8661 C C . VAL D 1 205 ? 167.400 179.942 134.200 1.00 22.55 273 VAL D C 1
ATOM 8662 O O . VAL D 1 205 ? 166.774 180.947 134.543 1.00 22.55 273 VAL D O 1
ATOM 8666 N N . SER D 1 206 ? 166.797 178.805 133.875 1.00 21.65 274 SER D N 1
ATOM 8667 C CA . SER D 1 206 ? 165.347 178.691 133.893 1.00 21.65 274 SER D CA 1
ATOM 8668 C C . SER D 1 206 ? 164.833 178.628 135.325 1.00 21.65 274 SER D C 1
ATOM 8669 O O . SER D 1 206 ? 165.412 177.968 136.188 1.00 21.65 274 SER D O 1
ATOM 8672 N N . SER D 1 207 ? 163.721 179.318 135.562 1.00 22.58 275 SER D N 1
ATOM 8673 C CA . SER D 1 207 ? 163.140 179.447 136.888 1.00 22.58 275 SER D CA 1
ATOM 8674 C C . SER D 1 207 ? 161.962 178.519 137.121 1.00 22.58 275 SER D C 1
ATOM 8675 O O . SER D 1 207 ? 161.404 178.519 138.221 1.00 22.58 275 SER D O 1
ATOM 8678 N N . GLU D 1 208 ? 161.577 177.726 136.126 1.00 24.07 276 GLU D N 1
ATOM 8679 C CA . GLU D 1 208 ? 160.400 176.884 136.250 1.00 24.07 276 GLU D CA 1
ATOM 8680 C C . GLU D 1 208 ? 160.641 175.744 137.227 1.00 24.07 276 GLU D C 1
ATOM 8681 O O . GLU D 1 208 ? 161.682 175.084 137.195 1.00 24.07 276 GLU D O 1
ATOM 8687 N N . THR D 1 209 ? 159.661 175.508 138.092 1.00 21.70 277 THR D N 1
ATOM 8688 C CA . THR D 1 209 ? 159.725 174.422 139.051 1.00 21.70 277 THR D CA 1
ATOM 8689 C C . THR D 1 209 ? 159.196 173.136 138.421 1.00 21.70 277 THR D C 1
ATOM 8690 O O . THR D 1 209 ? 158.795 173.098 137.257 1.00 21.70 277 THR D O 1
ATOM 8694 N N . ALA D 1 210 ? 159.203 172.063 139.204 1.00 23.82 278 ALA D N 1
ATOM 8695 C CA . ALA D 1 210 ? 158.692 170.773 138.764 1.00 23.82 278 ALA D CA 1
ATOM 8696 C C . ALA D 1 210 ? 157.182 170.750 138.652 1.00 23.82 278 ALA D C 1
ATOM 8697 O O . ALA D 1 210 ? 156.640 169.831 138.039 1.00 23.82 278 ALA D O 1
ATOM 8699 N N . ARG D 1 211 ? 156.504 171.726 139.241 1.00 20.87 279 ARG D N 1
ATOM 8700 C CA . ARG D 1 211 ? 155.068 171.801 139.164 1.00 20.87 279 ARG D CA 1
ATOM 8701 C C . ARG D 1 211 ? 154.573 172.725 138.059 1.00 20.87 279 ARG D C 1
ATOM 8702 O O . ARG D 1 211 ? 153.405 172.986 138.010 1.00 20.87 279 ARG D O 1
ATOM 8710 N N . GLY D 1 212 ? 155.452 173.221 137.188 1.00 20.44 280 GLY D N 1
ATOM 8711 C CA . GLY D 1 212 ? 155.081 174.037 136.054 1.00 20.44 280 GLY D CA 1
ATOM 8712 C C . GLY D 1 212 ? 155.119 175.524 136.287 1.00 20.44 280 GLY D C 1
ATOM 8713 O O . GLY D 1 212 ? 154.964 176.286 135.329 1.00 20.44 280 GLY D O 1
ATOM 8714 N N . TYR D 1 213 ? 155.329 175.959 137.518 1.00 20.64 281 TYR D N 1
ATOM 8715 C CA . TYR D 1 213 ? 155.301 177.364 137.878 1.00 20.64 281 TYR D CA 1
ATOM 8716 C C . TYR D 1 213 ? 156.640 178.016 137.553 1.00 20.64 281 TYR D C 1
ATOM 8717 O O . TYR D 1 213 ? 157.490 177.437 136.882 1.00 20.64 281 TYR D O 1
ATOM 8726 N N . THR D 1 214 ? 156.821 179.250 138.003 1.00 19.07 282 THR D N 1
ATOM 8727 C CA . THR D 1 214 ? 158.130 179.860 138.158 1.00 19.07 282 THR D CA 1
ATOM 8728 C C . THR D 1 214 ? 158.415 179.988 139.646 1.00 19.07 282 THR D C 1
ATOM 8729 O O . THR D 1 214 ? 157.526 179.833 140.479 1.00 19.07 282 THR D O 1
ATOM 8733 N N . TYR D 1 215 ? 159.678 180.249 139.970 1.00 17.76 283 TYR D N 1
ATOM 8734 C CA . TYR D 1 215 ? 160.121 180.173 141.358 1.00 17.76 283 TYR D CA 1
ATOM 8735 C C . TYR D 1 215 ? 159.260 181.028 142.274 1.00 17.76 283 TYR D C 1
ATOM 8736 O O . TYR D 1 215 ? 158.737 180.541 143.286 1.00 17.76 283 TYR D O 1
ATOM 8745 N N . GLY D 1 216 ? 159.096 182.306 141.931 1.00 16.68 284 GLY D N 1
ATOM 8746 C CA . GLY D 1 216 ? 158.398 183.217 142.818 1.00 16.68 284 GLY D CA 1
ATOM 8747 C C . GLY D 1 216 ? 156.924 182.901 142.952 1.00 16.68 284 GLY D C 1
ATOM 8748 O O . GLY D 1 216 ? 156.378 182.918 144.053 1.00 16.68 284 GLY D O 1
ATOM 8749 N N . GLU D 1 217 ? 156.260 182.605 141.832 1.00 18.96 285 GLU D N 1
ATOM 8750 C CA . GLU D 1 217 ? 154.831 182.322 141.882 1.00 18.96 285 GLU D CA 1
ATOM 8751 C C . GLU D 1 217 ? 154.536 181.081 142.704 1.00 18.96 285 GLU D C 1
ATOM 8752 O O . GLU D 1 217 ? 153.550 181.035 143.442 1.00 18.96 285 GLU D O 1
ATOM 8758 N N . GLU D 1 218 ? 155.422 180.098 142.590 1.00 17.10 286 GLU D N 1
ATOM 8759 C CA . GLU D 1 218 ? 155.274 178.814 143.265 1.00 17.10 286 GLU D CA 1
ATOM 8760 C C . GLU D 1 218 ? 155.697 178.769 144.738 1.00 17.10 286 GLU D C 1
ATOM 8761 O O . GLU D 1 218 ? 155.177 177.950 145.495 1.00 17.10 286 GLU D O 1
ATOM 8767 N N . TYR D 1 219 ? 156.623 179.629 145.158 1.00 15.59 287 TYR D N 1
ATOM 8768 C CA . TYR D 1 219 ? 157.054 179.584 146.548 1.00 15.59 287 TYR D CA 1
ATOM 8769 C C . TYR D 1 219 ? 156.546 180.765 147.359 1.00 15.59 287 TYR D C 1
ATOM 8770 O O . TYR D 1 219 ? 156.313 180.622 148.559 1.00 15.59 287 TYR D O 1
ATOM 8779 N N . TYR D 1 220 ? 156.359 181.926 146.733 1.00 15.31 288 TYR D N 1
ATOM 8780 C CA . TYR D 1 220 ? 155.938 183.130 147.434 1.00 15.31 288 TYR D CA 1
ATOM 8781 C C . TYR D 1 220 ? 154.903 183.904 146.639 1.00 15.31 288 TYR D C 1
ATOM 8782 O O . TYR D 1 220 ? 154.762 185.114 146.822 1.00 15.31 288 TYR D O 1
ATOM 8791 N N . GLY D 1 221 ? 154.167 183.225 145.759 1.00 16.56 289 GLY D N 1
ATOM 8792 C CA . GLY D 1 221 ? 153.207 183.917 144.917 1.00 16.56 289 GLY D CA 1
ATOM 8793 C C . GLY D 1 221 ? 152.101 184.588 145.705 1.00 16.56 289 GLY D C 1
ATOM 8794 O O . GLY D 1 221 ? 151.629 185.662 145.333 1.00 16.56 289 GLY D O 1
ATOM 8795 N N . THR D 1 222 ? 151.650 183.950 146.780 1.00 17.01 290 THR D N 1
ATOM 8796 C CA . THR D 1 222 ? 150.654 184.505 147.683 1.00 17.01 290 THR D CA 1
ATOM 8797 C C . THR D 1 222 ? 151.112 184.263 149.110 1.00 17.01 290 THR D C 1
ATOM 8798 O O . THR D 1 222 ? 152.150 183.653 149.351 1.00 17.01 290 THR D O 1
ATOM 8802 N N . PHE D 1 223 ? 150.315 184.737 150.062 1.00 19.09 291 PHE D N 1
ATOM 8803 C CA . PHE D 1 223 ? 150.663 184.626 151.471 1.00 19.09 291 PHE D CA 1
ATOM 8804 C C . PHE D 1 223 ? 150.605 183.191 151.974 1.00 19.09 291 PHE D C 1
ATOM 8805 O O . PHE D 1 223 ? 151.450 182.785 152.777 1.00 19.09 291 PHE D O 1
ATOM 8813 N N . PHE D 1 224 ? 149.618 182.412 151.536 1.00 28.02 292 PHE D N 1
ATOM 8814 C CA . PHE D 1 224 ? 149.518 181.034 151.999 1.00 28.02 292 PHE D CA 1
ATOM 8815 C C . PHE D 1 224 ? 150.509 180.130 151.285 1.00 28.02 292 PHE D C 1
ATOM 8816 O O . PHE D 1 224 ? 151.008 179.173 151.882 1.00 28.02 292 PHE D O 1
ATOM 8824 N N . ARG D 1 225 ? 150.850 180.446 150.038 1.00 17.50 293 ARG D N 1
ATOM 8825 C CA . ARG D 1 225 ? 151.971 179.776 149.396 1.00 17.50 293 ARG D CA 1
ATOM 8826 C C . ARG D 1 225 ? 153.265 180.020 150.151 1.00 17.50 293 ARG D C 1
ATOM 8827 O O . ARG D 1 225 ? 154.033 179.087 150.395 1.00 17.50 293 ARG D O 1
ATOM 8835 N N . ALA D 1 226 ? 153.521 181.268 150.535 1.00 16.23 294 ALA D N 1
ATOM 8836 C CA . ALA D 1 226 ? 154.736 181.585 151.270 1.00 16.23 294 ALA D CA 1
ATOM 8837 C C . ALA D 1 226 ? 154.733 180.949 152.648 1.00 16.23 294 ALA D C 1
ATOM 8838 O O . ALA D 1 226 ? 155.778 180.528 153.142 1.00 16.23 294 ALA D O 1
ATOM 8840 N N . LEU D 1 227 ? 153.568 180.865 153.282 1.00 18.68 295 LEU D N 1
ATOM 8841 C CA . LEU D 1 227 ? 153.463 180.221 154.588 1.00 18.68 295 LEU D CA 1
ATOM 8842 C C . LEU D 1 227 ? 153.725 178.726 154.497 1.00 18.68 295 LEU D C 1
ATOM 8843 O O . LEU D 1 227 ? 154.396 178.155 155.364 1.00 18.68 295 LEU D O 1
ATOM 8848 N N . TYR D 1 228 ? 153.213 178.083 153.450 1.00 17.80 296 TYR D N 1
ATOM 8849 C CA . TYR D 1 228 ? 153.526 176.685 153.198 1.00 17.80 296 TYR D CA 1
ATOM 8850 C C . TYR D 1 228 ? 155.015 176.492 152.940 1.00 17.80 296 TYR D C 1
ATOM 8851 O O . TYR D 1 228 ? 155.632 175.565 153.477 1.00 17.80 296 TYR D O 1
ATOM 8860 N N . THR D 1 229 ? 155.605 177.366 152.123 1.00 17.57 297 THR D N 1
ATOM 8861 C CA . THR D 1 229 ? 157.034 177.307 151.842 1.00 17.57 297 THR D CA 1
ATOM 8862 C C . THR D 1 229 ? 157.859 177.457 153.110 1.00 17.57 297 THR D C 1
ATOM 8863 O O . THR D 1 229 ? 158.881 176.787 153.277 1.00 17.57 297 THR D O 1
ATOM 8867 N N . LEU D 1 230 ? 157.432 178.324 154.020 1.00 18.08 298 LEU D N 1
ATOM 8868 C CA . LEU D 1 230 ? 158.184 178.506 155.252 1.00 18.08 298 LEU D CA 1
ATOM 8869 C C . LEU D 1 230 ? 157.983 177.354 156.215 1.00 18.08 298 LEU D C 1
ATOM 8870 O O . LEU D 1 230 ? 158.874 177.066 157.007 1.00 18.08 298 LEU D O 1
ATOM 8875 N N . PHE D 1 231 ? 156.835 176.677 156.167 1.00 17.55 299 PHE D N 1
ATOM 8876 C CA . PHE D 1 231 ? 156.695 175.428 156.914 1.00 17.55 299 PHE D CA 1
ATOM 8877 C C . PHE D 1 231 ? 157.644 174.366 156.370 1.00 17.55 299 PHE D C 1
ATOM 8878 O O . PHE D 1 231 ? 158.299 173.642 157.132 1.00 17.55 299 PHE D O 1
ATOM 8886 N N . GLN D 1 232 ? 157.736 174.268 155.047 1.00 18.96 300 GLN D N 1
ATOM 8887 C CA . GLN D 1 232 ? 158.675 173.334 154.441 1.00 18.96 300 GLN D CA 1
ATOM 8888 C C . GLN D 1 232 ? 160.111 173.651 154.831 1.00 18.96 300 GLN D C 1
ATOM 8889 O O . GLN D 1 232 ? 160.874 172.743 155.169 1.00 18.96 300 GLN D O 1
ATOM 8895 N N . VAL D 1 233 ? 160.493 174.929 154.801 1.00 19.49 301 VAL D N 1
ATOM 8896 C CA . VAL D 1 233 ? 161.822 175.338 155.244 1.00 19.49 301 VAL D CA 1
ATOM 8897 C C . VAL D 1 233 ? 162.001 175.066 156.729 1.00 19.49 301 VAL D C 1
ATOM 8898 O O . VAL D 1 233 ? 163.093 174.709 157.177 1.00 19.49 301 VAL D O 1
ATOM 8902 N N . LEU D 1 234 ? 160.942 175.217 157.512 1.00 20.76 302 LEU D N 1
ATOM 8903 C CA . LEU D 1 234 ? 160.995 174.943 158.938 1.00 20.76 302 LEU D CA 1
ATOM 8904 C C . LEU D 1 234 ? 161.287 173.480 159.218 1.00 20.76 302 LEU D C 1
ATOM 8905 O O . LEU D 1 234 ? 161.925 173.154 160.223 1.00 20.76 302 LEU D O 1
ATOM 8910 N N . THR D 1 235 ? 160.953 172.597 158.291 1.00 21.65 303 THR D N 1
ATOM 8911 C CA . THR D 1 235 ? 161.236 171.175 158.451 1.00 21.65 303 THR D CA 1
ATOM 8912 C C . THR D 1 235 ? 162.567 170.792 157.800 1.00 21.65 303 THR D C 1
ATOM 8913 O O . THR D 1 235 ? 163.068 169.697 158.018 1.00 21.65 303 THR D O 1
ATOM 8917 N N . GLY D 1 236 ? 163.159 171.700 157.035 1.00 21.08 304 GLY D N 1
ATOM 8918 C CA . GLY D 1 236 ? 164.428 171.438 156.391 1.00 21.08 304 GLY D CA 1
ATOM 8919 C C . GLY D 1 236 ? 164.357 170.813 155.027 1.00 21.08 304 GLY D C 1
ATOM 8920 O O . GLY D 1 236 ? 165.378 170.456 154.456 1.00 21.08 304 GLY D O 1
ATOM 8921 N N . GLU D 1 237 ? 163.162 170.693 154.485 1.00 20.74 305 GLU D N 1
ATOM 8922 C CA . GLU D 1 237 ? 163.002 170.040 153.206 1.00 20.74 305 GLU D CA 1
ATOM 8923 C C . GLU D 1 237 ? 163.411 170.842 151.991 1.00 20.74 305 GLU D C 1
ATOM 8924 O O . GLU D 1 237 ? 162.718 171.777 151.630 1.00 20.74 305 GLU D O 1
ATOM 8930 N N . SER D 1 238 ? 164.536 170.516 151.383 1.00 19.99 306 SER D N 1
ATOM 8931 C CA . SER D 1 238 ? 165.015 171.121 150.140 1.00 19.99 306 SER D CA 1
ATOM 8932 C C . SER D 1 238 ? 165.037 172.643 150.215 1.00 19.99 306 SER D C 1
ATOM 8933 O O . SER D 1 238 ? 164.869 173.335 149.210 1.00 19.99 306 SER D O 1
ATOM 8936 N N . TRP D 1 239 ? 165.271 173.172 151.417 1.00 18.35 307 TRP D N 1
ATOM 8937 C CA . TRP D 1 239 ? 165.126 174.605 151.621 1.00 18.35 307 TRP D CA 1
ATOM 8938 C C . TRP D 1 239 ? 166.191 175.410 150.895 1.00 18.35 307 TRP D C 1
ATOM 8939 O O . TRP D 1 239 ? 165.966 176.592 150.618 1.00 18.35 307 TRP D O 1
ATOM 8950 N N . SER D 1 240 ? 167.336 174.810 150.576 1.00 17.65 308 SER D N 1
ATOM 8951 C CA . SER D 1 240 ? 168.410 175.512 149.887 1.00 17.65 308 SER D CA 1
ATOM 8952 C C . SER D 1 240 ? 168.358 175.293 148.383 1.00 17.65 308 SER D C 1
ATOM 8953 O O . SER D 1 240 ? 168.333 176.255 147.616 1.00 17.65 308 SER D O 1
ATOM 8956 N N . GLU D 1 241 ? 168.328 174.038 147.945 1.00 20.07 309 GLU D N 1
ATOM 8957 C CA . GLU D 1 241 ? 168.500 173.756 146.528 1.00 20.07 309 GLU D CA 1
ATOM 8958 C C . GLU D 1 241 ? 167.314 174.217 145.694 1.00 20.07 309 GLU D C 1
ATOM 8959 O O . GLU D 1 241 ? 167.491 174.619 144.539 1.00 20.07 309 GLU D O 1
ATOM 8965 N N . ALA D 1 242 ? 166.107 174.168 146.248 1.00 18.88 310 ALA D N 1
ATOM 8966 C CA . ALA D 1 242 ? 164.909 174.554 145.516 1.00 18.88 310 ALA D CA 1
ATOM 8967 C C . ALA D 1 242 ? 164.418 175.949 145.865 1.00 18.88 310 ALA D C 1
ATOM 8968 O O . ALA D 1 242 ? 163.829 176.616 145.015 1.00 18.88 310 ALA D O 1
ATOM 8970 N N . VAL D 1 243 ? 164.650 176.408 147.092 1.00 17.55 311 VAL D N 1
ATOM 8971 C CA . VAL D 1 243 ? 164.083 177.666 147.561 1.00 17.55 311 VAL D CA 1
ATOM 8972 C C . VAL D 1 243 ? 165.157 178.736 147.722 1.00 17.55 311 VAL D C 1
ATOM 8973 O O . VAL D 1 243 ? 165.152 179.741 147.006 1.00 17.55 311 VAL D O 1
ATOM 8977 N N . ALA D 1 244 ? 166.091 178.522 148.651 1.00 17.89 312 ALA D N 1
ATOM 8978 C CA . ALA D 1 244 ? 166.995 179.594 149.056 1.00 17.89 312 ALA D CA 1
ATOM 8979 C C . ALA D 1 244 ? 167.988 179.944 147.957 1.00 17.89 312 ALA D C 1
ATOM 8980 O O . ALA D 1 244 ? 168.142 181.117 147.608 1.00 17.89 312 ALA D O 1
ATOM 8982 N N . ARG D 1 245 ? 168.665 178.945 147.394 1.00 17.21 313 ARG D N 1
ATOM 8983 C CA . ARG D 1 245 ? 169.763 179.229 146.474 1.00 17.21 313 ARG D CA 1
ATOM 8984 C C . ARG D 1 245 ? 169.347 179.958 145.204 1.00 17.21 313 ARG D C 1
ATOM 8985 O O . ARG D 1 245 ? 170.118 180.822 144.753 1.00 17.21 313 ARG D O 1
ATOM 8993 N N . PRO D 1 246 ? 168.203 179.677 144.571 1.00 20.35 314 PRO D N 1
ATOM 8994 C CA . PRO D 1 246 ? 167.818 180.512 143.418 1.00 20.35 314 PRO D CA 1
ATOM 8995 C C . PRO D 1 246 ? 167.696 181.988 143.765 1.00 20.35 314 PRO D C 1
ATOM 8996 O O . PRO D 1 246 ? 168.165 182.839 143.004 1.00 20.35 314 PRO D O 1
ATOM 9000 N N . ALA D 1 247 ? 167.104 182.313 144.912 1.00 20.64 315 ALA D N 1
ATOM 9001 C CA . ALA D 1 247 ? 167.008 183.705 145.332 1.00 20.64 315 ALA D CA 1
ATOM 9002 C C . ALA D 1 247 ? 168.377 184.274 145.690 1.00 20.64 315 ALA D C 1
ATOM 9003 O O . ALA D 1 247 ? 168.677 185.432 145.388 1.00 20.64 315 ALA D O 1
ATOM 9005 N N . VAL D 1 248 ? 169.220 183.465 146.333 1.00 19.54 316 VAL D N 1
ATOM 9006 C CA . VAL D 1 248 ? 170.535 183.921 146.771 1.00 19.54 316 VAL D CA 1
ATOM 9007 C C . VAL D 1 248 ? 171.412 184.283 145.578 1.00 19.54 316 VAL D C 1
ATOM 9008 O O . VAL D 1 248 ? 172.098 185.310 145.584 1.00 19.54 316 VAL D O 1
ATOM 9012 N N . PHE D 1 249 ? 171.406 183.455 144.540 1.00 20.15 317 PHE D N 1
ATOM 9013 C CA . PHE D 1 249 ? 172.267 183.675 143.389 1.00 20.15 317 PHE D CA 1
ATOM 9014 C C . PHE D 1 249 ? 171.592 184.468 142.283 1.00 20.15 317 PHE D C 1
ATOM 9015 O O . PHE D 1 249 ? 172.263 184.879 141.334 1.00 20.15 317 PHE D O 1
ATOM 9023 N N . GLU D 1 250 ? 170.289 184.713 142.388 1.00 25.96 318 GLU D N 1
ATOM 9024 C CA . GLU D 1 250 ? 169.649 185.648 141.474 1.00 25.96 318 GLU D CA 1
ATOM 9025 C C . GLU D 1 250 ? 170.102 187.068 141.773 1.00 25.96 318 GLU D C 1
ATOM 9026 O O . GLU D 1 250 ? 170.252 187.891 140.863 1.00 25.96 318 GLU D O 1
ATOM 9032 N N . SER D 1 251 ? 170.343 187.362 143.047 1.00 25.38 319 SER D N 1
ATOM 9033 C CA . SER D 1 251 ? 170.944 188.625 143.444 1.00 25.38 319 SER D CA 1
ATOM 9034 C C . SER D 1 251 ? 172.404 188.668 143.018 1.00 25.38 319 SER D C 1
ATOM 9035 O O . SER D 1 251 ? 173.221 187.874 143.490 1.00 25.38 319 SER D O 1
ATOM 9038 N N . HIS D 1 252 ? 172.740 189.604 142.135 1.00 27.85 320 HIS D N 1
ATOM 9039 C CA . HIS D 1 252 ? 174.114 189.710 141.666 1.00 27.85 320 HIS D CA 1
ATOM 9040 C C . HIS D 1 252 ? 175.065 189.961 142.824 1.00 27.85 320 HIS D C 1
ATOM 9041 O O . HIS D 1 252 ? 175.948 189.147 143.109 1.00 27.85 320 HIS D O 1
ATOM 9048 N N . TYR D 1 253 ? 174.894 191.088 143.507 1.00 32.14 321 TYR D N 1
ATOM 9049 C CA . TYR D 1 253 ? 175.741 191.465 144.621 1.00 32.14 321 TYR D CA 1
ATOM 9050 C C . TYR D 1 253 ? 174.984 191.619 145.926 1.00 32.14 321 TYR D C 1
ATOM 9051 O O . TYR D 1 253 ? 175.621 191.771 146.975 1.00 32.14 321 TYR D O 1
ATOM 9060 N N . ASP D 1 254 ? 173.655 191.585 145.898 1.00 32.08 322 ASP D N 1
ATOM 9061 C CA . ASP D 1 254 ? 172.833 191.768 147.090 1.00 32.08 322 ASP D CA 1
ATOM 9062 C C . ASP D 1 254 ? 172.499 190.441 147.748 1.00 32.08 322 ASP D C 1
ATOM 9063 O O . ASP D 1 254 ? 171.490 190.323 148.444 1.00 32.08 322 ASP D O 1
ATOM 9068 N N . SER D 1 255 ? 173.348 189.433 147.554 1.00 27.68 323 SER D N 1
ATOM 9069 C CA . SER D 1 255 ? 173.080 188.084 148.030 1.00 27.68 323 SER D CA 1
ATOM 9070 C C . SER D 1 255 ? 172.892 188.006 149.533 1.00 27.68 323 SER D C 1
ATOM 9071 O O . SER D 1 255 ? 172.337 187.015 150.009 1.00 27.68 323 SER D O 1
ATOM 9074 N N . PHE D 1 256 ? 173.335 189.012 150.285 1.00 27.74 324 PHE D N 1
ATOM 9075 C CA . PHE D 1 256 ? 173.144 188.980 151.728 1.00 27.74 324 PHE D CA 1
ATOM 9076 C C . PHE D 1 256 ? 171.671 189.062 152.095 1.00 27.74 324 PHE D C 1
ATOM 9077 O O . PHE D 1 256 ? 171.279 188.604 153.170 1.00 27.74 324 PHE D O 1
ATOM 9085 N N . GLY D 1 257 ? 170.845 189.631 151.221 1.00 22.55 325 GLY D N 1
ATOM 9086 C CA . GLY D 1 257 ? 169.429 189.752 151.466 1.00 22.55 325 GLY D CA 1
ATOM 9087 C C . GLY D 1 257 ? 168.741 188.415 151.636 1.00 22.55 325 GLY D C 1
ATOM 9088 O O . GLY D 1 257 ? 168.248 188.083 152.718 1.00 22.55 325 GLY D O 1
ATOM 9089 N N . PRO D 1 258 ? 168.686 187.620 150.563 1.00 19.38 326 PRO D N 1
ATOM 9090 C CA . PRO D 1 258 ? 168.097 186.281 150.688 1.00 19.38 326 PRO D CA 1
ATOM 9091 C C . PRO D 1 258 ? 168.849 185.383 151.648 1.00 19.38 326 PRO D C 1
ATOM 9092 O O . PRO D 1 258 ? 168.223 184.606 152.380 1.00 19.38 326 PRO D O 1
ATOM 9096 N N . VAL D 1 259 ? 170.181 185.456 151.656 1.00 19.15 327 VAL D N 1
ATOM 9097 C CA . VAL D 1 259 ? 170.961 184.635 152.574 1.00 19.15 327 VAL D CA 1
ATOM 9098 C C . VAL D 1 259 ? 170.529 184.900 154.004 1.00 19.15 327 VAL D C 1
ATOM 9099 O O . VAL D 1 259 ? 170.300 183.973 154.780 1.00 19.15 327 VAL D O 1
ATOM 9103 N N . LEU D 1 260 ? 170.398 186.173 154.369 1.00 22.49 328 LEU D N 1
ATOM 9104 C CA . LEU D 1 260 ? 170.057 186.520 155.740 1.00 22.49 328 LEU D CA 1
ATOM 9105 C C . LEU D 1 260 ? 168.599 186.214 156.039 1.00 22.49 328 LEU D C 1
ATOM 9106 O O . LEU D 1 260 ? 168.274 185.776 157.144 1.00 22.49 328 LEU D O 1
ATOM 9111 N N . PHE D 1 261 ? 167.714 186.417 155.061 1.00 19.65 329 PHE D N 1
ATOM 9112 C CA . PHE D 1 261 ? 166.331 185.964 155.165 1.00 19.65 329 PHE D CA 1
ATOM 9113 C C . PHE D 1 261 ? 166.264 184.510 155.613 1.00 19.65 329 PHE D C 1
ATOM 9114 O O . PHE D 1 261 ? 165.736 184.187 156.685 1.00 19.65 329 PHE D O 1
ATOM 9122 N N . TYR D 1 262 ? 166.860 183.621 154.819 1.00 18.06 330 TYR D N 1
ATOM 9123 C CA . TYR D 1 262 ? 166.736 182.194 155.091 1.00 18.06 330 TYR D CA 1
ATOM 9124 C C . TYR D 1 262 ? 167.543 181.772 156.311 1.00 18.06 330 TYR D C 1
ATOM 9125 O O . TYR D 1 262 ? 167.087 180.937 157.091 1.00 18.06 330 TYR D O 1
ATOM 9134 N N . VAL D 1 263 ? 168.732 182.339 156.508 1.00 19.78 331 VAL D N 1
ATOM 9135 C CA . VAL D 1 263 ? 169.560 181.940 157.639 1.00 19.78 331 VAL D CA 1
ATOM 9136 C C . VAL D 1 263 ? 168.917 182.370 158.945 1.00 19.78 331 VAL D C 1
ATOM 9137 O O . VAL D 1 263 ? 168.853 181.595 159.903 1.00 19.78 331 VAL D O 1
ATOM 9141 N N . SER D 1 264 ? 168.422 183.605 159.008 1.00 21.22 332 SER D N 1
ATOM 9142 C CA . SER D 1 264 ? 167.738 184.075 160.201 1.00 21.22 332 SER D CA 1
ATOM 9143 C C . SER D 1 264 ? 166.486 183.262 160.473 1.00 21.22 332 SER D C 1
ATOM 9144 O O . SER D 1 264 ? 166.219 182.898 161.621 1.00 21.22 332 SER D O 1
ATOM 9147 N N . PHE D 1 265 ? 165.698 182.965 159.431 1.00 22.04 333 PHE D N 1
ATOM 9148 C CA . PHE D 1 265 ? 164.498 182.166 159.643 1.00 22.04 333 PHE D CA 1
ATOM 9149 C C . PHE D 1 265 ? 164.848 180.783 160.164 1.00 22.04 333 PHE D C 1
ATOM 9150 O O . PHE D 1 265 ? 164.292 180.329 161.168 1.00 22.04 333 PHE D O 1
ATOM 9158 N N . ILE D 1 266 ? 165.762 180.088 159.484 1.00 22.10 334 ILE D N 1
ATOM 9159 C CA . ILE D 1 266 ? 166.159 178.756 159.921 1.00 22.10 334 ILE D CA 1
ATOM 9160 C C . ILE D 1 266 ? 166.615 178.798 161.368 1.00 22.10 334 ILE D C 1
ATOM 9161 O O . ILE D 1 266 ? 166.043 178.121 162.224 1.00 22.10 334 ILE D O 1
ATOM 9166 N N . ILE D 1 267 ? 167.579 179.668 161.678 1.00 25.95 335 ILE D N 1
ATOM 9167 C CA . ILE D 1 267 ? 168.077 179.760 163.045 1.00 25.95 335 ILE D CA 1
ATOM 9168 C C . ILE D 1 267 ? 166.917 179.956 164.006 1.00 25.95 335 ILE D C 1
ATOM 9169 O O . ILE D 1 267 ? 166.538 179.026 164.728 1.00 25.95 335 ILE D O 1
ATOM 9174 N N . ILE D 1 268 ? 166.240 181.106 163.912 1.00 28.18 336 ILE D N 1
ATOM 9175 C CA . ILE D 1 268 ? 165.228 181.482 164.894 1.00 28.18 336 ILE D CA 1
ATOM 9176 C C . ILE D 1 268 ? 164.165 180.401 164.970 1.00 28.18 336 ILE D C 1
ATOM 9177 O O . ILE D 1 268 ? 164.144 179.611 165.922 1.00 28.18 336 ILE D O 1
ATOM 9182 N N . CYS D 1 269 ? 163.380 180.271 163.901 1.00 31.04 337 CYS D N 1
ATOM 9183 C CA . CYS D 1 269 ? 162.227 179.392 163.932 1.00 31.04 337 CYS D CA 1
ATOM 9184 C C . CYS D 1 269 ? 162.682 177.964 164.142 1.00 31.04 337 CYS D C 1
ATOM 9185 O O . CYS D 1 269 ? 162.485 177.434 165.234 1.00 31.04 337 CYS D O 1
ATOM 9188 N N . GLN D 1 270 ? 163.391 177.388 163.169 1.00 29.42 338 GLN D N 1
ATOM 9189 C CA . GLN D 1 270 ? 163.695 175.971 163.222 1.00 29.42 338 GLN D CA 1
ATOM 9190 C C . GLN D 1 270 ? 164.497 175.496 164.417 1.00 29.42 338 GLN D C 1
ATOM 9191 O O . GLN D 1 270 ? 164.002 174.652 165.176 1.00 29.42 338 GLN D O 1
ATOM 9197 N N . ILE D 1 271 ? 165.616 176.156 164.713 1.00 30.84 339 ILE D N 1
ATOM 9198 C CA . ILE D 1 271 ? 166.392 175.712 165.854 1.00 30.84 339 ILE D CA 1
ATOM 9199 C C . ILE D 1 271 ? 165.694 176.165 167.126 1.00 30.84 339 ILE D C 1
ATOM 9200 O O . ILE D 1 271 ? 165.084 175.345 167.829 1.00 30.84 339 ILE D O 1
ATOM 9205 N N . VAL D 1 272 ? 165.660 177.477 167.364 1.00 32.89 340 VAL D N 1
ATOM 9206 C CA . VAL D 1 272 ? 165.245 177.950 168.674 1.00 32.89 340 VAL D CA 1
ATOM 9207 C C . VAL D 1 272 ? 163.792 177.585 168.927 1.00 32.89 340 VAL D C 1
ATOM 9208 O O . VAL D 1 272 ? 163.472 176.905 169.905 1.00 32.89 340 VAL D O 1
ATOM 9212 N N . LEU D 1 273 ? 162.895 178.005 168.037 1.00 33.87 341 LEU D N 1
ATOM 9213 C CA . LEU D 1 273 ? 161.480 177.936 168.350 1.00 33.87 341 LEU D CA 1
ATOM 9214 C C . LEU D 1 273 ? 160.956 176.506 168.298 1.00 33.87 341 LEU D C 1
ATOM 9215 O O . LEU D 1 273 ? 160.152 176.122 169.155 1.00 33.87 341 LEU D O 1
ATOM 9220 N N . ILE D 1 274 ? 161.362 175.697 167.308 1.00 34.04 342 ILE D N 1
ATOM 9221 C CA . ILE D 1 274 ? 160.897 174.318 167.318 1.00 34.04 342 ILE D CA 1
ATOM 9222 C C . ILE D 1 274 ? 161.384 173.608 168.568 1.00 34.04 342 ILE D C 1
ATOM 9223 O O . ILE D 1 274 ? 160.638 172.841 169.192 1.00 34.04 342 ILE D O 1
ATOM 9228 N N . ASN D 1 275 ? 162.632 173.856 168.974 1.00 35.35 343 ASN D N 1
ATOM 9229 C CA . ASN D 1 275 ? 163.112 173.143 170.142 1.00 35.35 343 ASN D CA 1
ATOM 9230 C C . ASN D 1 275 ? 162.441 173.634 171.419 1.00 35.35 343 ASN D C 1
ATOM 9231 O O . ASN D 1 275 ? 162.205 172.833 172.325 1.00 35.35 343 ASN D O 1
ATOM 9236 N N . VAL D 1 276 ? 162.054 174.911 171.492 1.00 35.82 344 VAL D N 1
ATOM 9237 C CA . VAL D 1 276 ? 161.303 175.364 172.666 1.00 35.82 344 VAL D CA 1
ATOM 9238 C C . VAL D 1 276 ? 159.902 174.764 172.682 1.00 35.82 344 VAL D C 1
ATOM 9239 O O . VAL D 1 276 ? 159.399 174.366 173.738 1.00 35.82 344 VAL D O 1
ATOM 9243 N N . VAL D 1 277 ? 159.249 174.692 171.521 1.00 36.58 345 VAL D N 1
ATOM 9244 C CA . VAL D 1 277 ? 157.907 174.118 171.458 1.00 36.58 345 VAL D CA 1
ATOM 9245 C C . VAL D 1 277 ? 157.933 172.662 171.907 1.00 36.58 345 VAL D C 1
ATOM 9246 O O . VAL D 1 277 ? 157.134 172.235 172.750 1.00 36.58 345 VAL D O 1
ATOM 9250 N N . VAL D 1 278 ? 158.862 171.880 171.354 1.00 38.16 346 VAL D N 1
ATOM 9251 C CA . VAL D 1 278 ? 158.952 170.473 171.724 1.00 38.16 346 VAL D CA 1
ATOM 9252 C C . VAL D 1 278 ? 159.382 170.313 173.176 1.00 38.16 346 VAL D C 1
ATOM 9253 O O . VAL D 1 278 ? 158.948 169.377 173.854 1.00 38.16 346 VAL D O 1
ATOM 9257 N N . ALA D 1 279 ? 160.212 171.223 173.691 1.00 39.63 347 ALA D N 1
ATOM 9258 C CA . ALA D 1 279 ? 160.607 171.140 175.091 1.00 39.63 347 ALA D CA 1
ATOM 9259 C C . ALA D 1 279 ? 159.422 171.367 176.017 1.00 39.63 347 ALA D C 1
ATOM 9260 O O . ALA D 1 279 ? 159.268 170.658 177.015 1.00 39.63 347 ALA D O 1
ATOM 9262 N N . VAL D 1 280 ? 158.573 172.347 175.703 1.00 43.35 348 VAL D N 1
ATOM 9263 C CA . VAL D 1 280 ? 157.368 172.570 176.498 1.00 43.35 348 VAL D CA 1
ATOM 9264 C C . VAL D 1 280 ? 156.435 171.368 176.411 1.00 43.35 348 VAL D C 1
ATOM 9265 O O . VAL D 1 280 ? 155.910 170.901 177.435 1.00 43.35 348 VAL D O 1
ATOM 9269 N N . LEU D 1 281 ? 156.222 170.849 175.198 1.00 44.57 349 LEU D N 1
ATOM 9270 C CA . LEU D 1 281 ? 155.421 169.644 175.007 1.00 44.57 349 LEU D CA 1
ATOM 9271 C C . LEU D 1 281 ? 155.886 168.518 175.925 1.00 44.57 349 LEU D C 1
ATOM 9272 O O . LEU D 1 281 ? 155.108 167.981 176.726 1.00 44.57 349 LEU D O 1
ATOM 9277 N N . LEU D 1 282 ? 157.167 168.159 175.832 1.00 47.11 350 LEU D N 1
ATOM 9278 C CA . LEU D 1 282 ? 157.671 167.022 176.589 1.00 47.11 350 LEU D CA 1
ATOM 9279 C C . LEU D 1 282 ? 157.708 167.298 178.088 1.00 47.11 350 LEU D C 1
ATOM 9280 O O . LEU D 1 282 ? 157.532 166.373 178.880 1.00 47.11 350 LEU D O 1
ATOM 9285 N N . ASP D 1 283 ? 157.906 168.551 178.506 1.00 54.86 351 ASP D N 1
ATOM 9286 C CA . ASP D 1 283 ? 157.860 168.860 179.933 1.00 54.86 351 ASP D CA 1
ATOM 9287 C C . ASP D 1 283 ? 156.466 168.630 180.497 1.00 54.86 351 ASP D C 1
ATOM 9288 O O . ASP D 1 283 ? 156.301 168.021 181.568 1.00 54.86 351 ASP D O 1
ATOM 9293 N N . LYS D 1 284 ? 155.446 169.119 179.790 1.00 56.94 352 LYS D N 1
ATOM 9294 C CA . LYS D 1 284 ? 154.085 168.921 180.260 1.00 56.94 352 LYS D CA 1
ATOM 9295 C C . LYS D 1 284 ? 153.715 167.444 180.244 1.00 56.94 352 LYS D C 1
ATOM 9296 O O . LYS D 1 284 ? 153.013 166.972 181.140 1.00 56.94 352 LYS D O 1
ATOM 9302 N N . MET D 1 285 ? 154.244 166.678 179.281 1.00 60.47 353 MET D N 1
ATOM 9303 C CA . MET D 1 285 ? 154.000 165.233 179.295 1.00 60.47 353 MET D CA 1
ATOM 9304 C C . MET D 1 285 ? 154.677 164.547 180.479 1.00 60.47 353 MET D C 1
ATOM 9305 O O . MET D 1 285 ? 154.092 163.655 181.100 1.00 60.47 353 MET D O 1
ATOM 9310 N N . VAL D 1 286 ? 155.920 164.922 180.790 1.00 68.46 354 VAL D N 1
ATOM 9311 C CA . VAL D 1 286 ? 156.666 164.193 181.813 1.00 68.46 354 VAL D CA 1
ATOM 9312 C C . VAL D 1 286 ? 156.233 164.608 183.212 1.00 68.46 354 VAL D C 1
ATOM 9313 O O . VAL D 1 286 ? 156.569 163.930 184.192 1.00 68.46 354 VAL D O 1
ATOM 9317 N N . GLU D 1 287 ? 155.524 165.731 183.352 1.00 74.29 355 GLU D N 1
ATOM 9318 C CA . GLU D 1 287 ? 154.871 165.979 184.638 1.00 74.29 355 GLU D CA 1
ATOM 9319 C C . GLU D 1 287 ? 153.381 165.642 184.567 1.00 74.29 355 GLU D C 1
ATOM 9320 O O . GLU D 1 287 ? 152.662 165.726 185.568 1.00 74.29 355 GLU D O 1
ATOM 9326 N N . GLU D 1 288 ? 152.904 165.252 183.382 1.00 71.19 356 GLU D N 1
ATOM 9327 C CA . GLU D 1 288 ? 151.751 164.366 183.291 1.00 71.19 356 GLU D CA 1
ATOM 9328 C C . GLU D 1 288 ? 152.119 162.946 183.706 1.00 71.19 356 GLU D C 1
ATOM 9329 O O . GLU D 1 288 ? 151.236 162.144 184.030 1.00 71.19 356 GLU D O 1
ATOM 9335 N N . ASP D 1 289 ? 153.413 162.617 183.683 1.00 79.37 357 ASP D N 1
ATOM 9336 C CA . ASP D 1 289 ? 153.849 161.273 184.047 1.00 79.37 357 ASP D CA 1
ATOM 9337 C C . ASP D 1 289 ? 153.683 161.001 185.538 1.00 79.37 357 ASP D C 1
ATOM 9338 O O . ASP D 1 289 ? 153.026 160.026 185.920 1.00 79.37 357 ASP D O 1
ATOM 9343 N N . ILE E 2 1 ? 166.036 166.881 170.553 1.00 56.78 2 ILE E N 1
ATOM 9344 C CA . ILE E 2 1 ? 165.421 167.653 171.628 1.00 56.78 2 ILE E CA 1
ATOM 9345 C C . ILE E 2 1 ? 164.936 166.718 172.709 1.00 56.78 2 ILE E C 1
ATOM 9346 O O . ILE E 2 1 ? 164.896 167.079 173.883 1.00 56.78 2 ILE E O 1
ATOM 9351 N N . ALA E 2 2 ? 164.519 165.522 172.292 1.00 54.41 3 ALA E N 1
ATOM 9352 C CA . ALA E 2 2 ? 164.225 164.475 173.258 1.00 54.41 3 ALA E CA 1
ATOM 9353 C C . ALA E 2 2 ? 165.493 164.061 173.987 1.00 54.41 3 ALA E C 1
ATOM 9354 O O . ALA E 2 2 ? 165.477 163.837 175.203 1.00 54.41 3 ALA E O 1
ATOM 9356 N N . ALA E 2 3 ? 166.608 163.974 173.253 1.00 56.35 4 ALA E N 1
ATOM 9357 C CA . ALA E 2 3 ? 167.908 163.765 173.880 1.00 56.35 4 ALA E CA 1
ATOM 9358 C C . ALA E 2 3 ? 168.258 164.927 174.790 1.00 56.35 4 ALA E C 1
ATOM 9359 O O . ALA E 2 3 ? 168.787 164.736 175.891 1.00 56.35 4 ALA E O 1
ATOM 9361 N N . ILE E 2 4 ? 167.954 166.142 174.346 1.00 58.02 5 ILE E N 1
ATOM 9362 C CA . ILE E 2 4 ? 168.215 167.321 175.155 1.00 58.02 5 ILE E CA 1
ATOM 9363 C C . ILE E 2 4 ? 167.266 167.372 176.345 1.00 58.02 5 ILE E C 1
ATOM 9364 O O . ILE E 2 4 ? 167.692 167.610 177.481 1.00 58.02 5 ILE E O 1
ATOM 9369 N N . HIS E 2 5 ? 165.974 167.122 176.116 1.00 64.49 6 HIS E N 1
ATOM 9370 C CA . HIS E 2 5 ? 165.010 167.237 177.206 1.00 64.49 6 HIS E CA 1
ATOM 9371 C C . HIS E 2 5 ? 165.333 166.277 178.339 1.00 64.49 6 HIS E C 1
ATOM 9372 O O . HIS E 2 5 ? 165.149 166.611 179.516 1.00 64.49 6 HIS E O 1
ATOM 9379 N N . ASN E 2 6 ? 165.804 165.074 178.010 1.00 66.18 7 ASN E N 1
ATOM 9380 C CA . ASN E 2 6 ? 166.113 164.112 179.061 1.00 66.18 7 ASN E CA 1
ATOM 9381 C C . ASN E 2 6 ? 167.380 164.505 179.806 1.00 66.18 7 ASN E C 1
ATOM 9382 O O . ASN E 2 6 ? 167.462 164.349 181.030 1.00 66.18 7 ASN E O 1
ATOM 9387 N N . ALA E 2 7 ? 168.380 165.017 179.083 1.00 70.39 8 ALA E N 1
ATOM 9388 C CA . ALA E 2 7 ? 169.582 165.519 179.736 1.00 70.39 8 ALA E CA 1
ATOM 9389 C C . ALA E 2 7 ? 169.234 166.591 180.757 1.00 70.39 8 ALA E C 1
ATOM 9390 O O . ALA E 2 7 ? 169.736 166.567 181.886 1.00 70.39 8 ALA E O 1
ATOM 9392 N N . ARG E 2 8 ? 168.359 167.528 180.384 1.00 69.69 9 ARG E N 1
ATOM 9393 C CA . ARG E 2 8 ? 167.879 168.510 181.349 1.00 69.69 9 ARG E CA 1
ATOM 9394 C C . ARG E 2 8 ? 167.149 167.835 182.499 1.00 69.69 9 ARG E C 1
ATOM 9395 O O . ARG E 2 8 ? 167.476 168.065 183.669 1.00 69.69 9 ARG E O 1
ATOM 9403 N N . ARG E 2 9 ? 166.157 166.995 182.187 1.00 76.42 10 ARG E N 1
ATOM 9404 C CA . ARG E 2 9 ? 165.428 166.283 183.229 1.00 76.42 10 ARG E CA 1
ATOM 9405 C C . ARG E 2 9 ? 166.380 165.525 184.143 1.00 76.42 10 ARG E C 1
ATOM 9406 O O . ARG E 2 9 ? 166.200 165.516 185.364 1.00 76.42 10 ARG E O 1
ATOM 9414 N N . LYS E 2 10 ? 167.415 164.905 183.566 1.00 75.74 11 LYS E N 1
ATOM 9415 C CA . LYS E 2 10 ? 168.409 164.192 184.366 1.00 75.74 11 LYS E CA 1
ATOM 9416 C C . LYS E 2 10 ? 168.969 165.073 185.473 1.00 75.74 11 LYS E C 1
ATOM 9417 O O . LYS E 2 10 ? 169.144 164.617 186.610 1.00 75.74 11 LYS E O 1
ATOM 9423 N N . LYS E 2 11 ? 169.266 166.335 185.159 1.00 79.25 12 LYS E N 1
ATOM 9424 C CA . LYS E 2 11 ? 169.770 167.251 186.174 1.00 79.25 12 LYS E CA 1
ATOM 9425 C C . LYS E 2 11 ? 168.668 167.662 187.142 1.00 79.25 12 LYS E C 1
ATOM 9426 O O . LYS E 2 11 ? 168.928 167.887 188.329 1.00 79.25 12 LYS E O 1
ATOM 9432 N N . ARG E 2 12 ? 167.429 167.761 186.652 1.00 82.66 13 ARG E N 1
ATOM 9433 C CA . ARG E 2 12 ? 166.329 168.202 187.503 1.00 82.66 13 ARG E CA 1
ATOM 9434 C C . ARG E 2 12 ? 166.084 167.230 188.652 1.00 82.66 13 ARG E C 1
ATOM 9435 O O . ARG E 2 12 ? 165.965 167.648 189.809 1.00 82.66 13 ARG E O 1
ATOM 9443 N N . GLU E 2 13 ? 166.009 165.930 188.359 1.00 88.21 14 GLU E N 1
ATOM 9444 C CA . GLU E 2 13 ? 165.817 164.958 189.431 1.00 88.21 14 GLU E CA 1
ATOM 9445 C C . GLU E 2 13 ? 167.063 164.835 190.296 1.00 88.21 14 GLU E C 1
ATOM 9446 O O . GLU E 2 13 ? 166.967 164.570 191.500 1.00 88.21 14 GLU E O 1
ATOM 9452 N N . ALA E 2 14 ? 168.243 165.027 189.702 1.00 92.27 15 ALA E N 1
ATOM 9453 C CA . ALA E 2 14 ? 169.468 165.033 190.494 1.00 92.27 15 ALA E CA 1
ATOM 9454 C C . ALA E 2 14 ? 169.444 166.156 191.520 1.00 92.27 15 ALA E C 1
ATOM 9455 O O . ALA E 2 14 ? 169.871 165.973 192.667 1.00 92.27 15 ALA E O 1
ATOM 9457 N N . ALA E 2 15 ? 168.944 167.329 191.126 1.00 94.66 16 ALA E N 1
ATOM 9458 C CA . ALA E 2 15 ? 168.772 168.419 192.080 1.00 94.66 16 ALA E CA 1
ATOM 9459 C C . ALA E 2 15 ? 167.625 168.129 193.037 1.00 94.66 16 ALA E C 1
ATOM 9460 O O . ALA E 2 15 ? 167.672 168.515 194.212 1.00 94.66 16 ALA E O 1
ATOM 9462 N N . ALA E 2 16 ? 166.581 167.453 192.551 1.00 95.84 17 ALA E N 1
ATOM 9463 C CA . ALA E 2 16 ? 165.468 167.090 193.421 1.00 95.84 17 ALA E CA 1
ATOM 9464 C C . ALA E 2 16 ? 165.904 166.090 194.484 1.00 95.84 17 ALA E C 1
ATOM 9465 O O . ALA E 2 16 ? 165.486 166.182 195.643 1.00 95.84 17 ALA E O 1
ATOM 9467 N N . ALA E 2 17 ? 166.745 165.125 194.106 1.00 97.05 18 ALA E N 1
ATOM 9468 C CA . ALA E 2 17 ? 167.238 164.152 195.074 1.00 97.05 18 ALA E CA 1
ATOM 9469 C C . ALA E 2 17 ? 168.230 164.788 196.039 1.00 97.05 18 ALA E C 1
ATOM 9470 O O . ALA E 2 17 ? 168.326 164.378 197.203 1.00 97.05 18 ALA E O 1
ATOM 9472 N N . HIS E 2 18 ? 168.983 165.788 195.573 1.00 98.67 19 HIS E N 1
ATOM 9473 C CA . HIS E 2 18 ? 169.919 166.478 196.456 1.00 98.67 19 HIS E CA 1
ATOM 9474 C C . HIS E 2 18 ? 169.184 167.191 197.584 1.00 98.67 19 HIS E C 1
ATOM 9475 O O . HIS E 2 18 ? 169.594 167.114 198.748 1.00 98.67 19 HIS E O 1
ATOM 9482 N N . LYS E 2 19 ? 168.091 167.885 197.259 1.00 97.76 20 LYS E N 1
ATOM 9483 C CA . LYS E 2 19 ? 167.295 168.535 198.294 1.00 97.76 20 LYS E CA 1
ATOM 9484 C C . LYS E 2 19 ? 166.550 167.506 199.137 1.00 97.76 20 LYS E C 1
ATOM 9485 O O . LYS E 2 19 ? 166.440 167.654 200.360 1.00 97.76 20 LYS E O 1
ATOM 9491 N N . ALA E 2 20 ? 166.042 166.453 198.505 1.00 96.28 21 ALA E N 1
ATOM 9492 C CA . ALA E 2 20 ? 165.316 165.412 199.222 1.00 96.28 21 ALA E CA 1
ATOM 9493 C C . ALA E 2 20 ? 166.279 164.458 199.923 1.00 96.28 21 ALA E C 1
ATOM 9494 O O . ALA E 2 20 ? 166.396 164.468 201.148 1.00 96.28 21 ALA E O 1
#

Organism: Emiliania huxleyi (NCBI:txid2903)

Secondary structure (DSSP, 8-state):
--TTHHHHHHHHT-HHHHHHHHHHHHHHHHHHHHHHHH--SSS-TTHHHHHHHHHHHHHHHHHHHHHHHHTTTTT-SSSSHHHHHHHHHHHHHHHHHHHHHHH---S-TT-GGGGGGGGGGGGGHHHHSHHHHHHHHHHHHHHHHHHHHHHHHHHHHHHHHHHHHHHHTTTTTTSEEEEE--TTTTTSS-HHHHHHTSS-SEEEEE-B-TTSSBHHHHHHSSHHHHHHHHHHHHHTTTIIIIIIHHHHHHSSS-THHHHHHHHHHIIIIIIIIIHHHHHHHHHHHHHH-/--TTHHHHHHHHT-HHHHHHHHHHHHHHHHHHHHHHHH--SSS-SSHHHHHHHHHHHHHHHHHHHHHHHHHHTTT-SSSSHHHHHHHHHHHHHHHHHHHHHHH---S-TT-GGGGGGGGGGGGGHHHHSHHHHHHHHHHHHHHHHHHHHHHHHHHHHHHHHHHHHHHHTTTTTTSEEEEE--TTTTTSS-HHHHHHTSS-SEEEEE-B-TTSSBHHHHHHSSHHHHHHHHHHHHHTTTIIIIIIHHHHHHSSS-THHHHHHHHHHIIIIIIIIHHHHHHHHHHHHHHH-/--TTHHHHHHHHT-HHHHHHHHHHHHHHHHHHHHHHHH--SSS-SSHHHHHHHHHHHHHHHHHHHHHHHHTTTTT-SSSSHHHHHHHHHHHHHHHHHHHHHHH---S-TT-GGGGGGGGGGGGGHHHHSHHHHHHHHHHHHHHHHHHHHHHHHHHHHHHHHHHHHHHHTTTTTTSEEEEE--TTTTTSS-HHHHHHTSS-SEEEEE-B-TTSSBHHHHHHSSHHHHHHHHHHHHHTTTIIIIIIHHHHHHSSS-THHHHHHHHHHIIIIIIIIIHHHHHHHHHHHHHH-/--TTHHHHHHHHT-HHHHHHHHHHHHHHHHHHHHHHHH--SSS-SSHHHHHHHHHHHHHHHHHHHHHHHHTTTTT-SSSSHHHHHHHHHHHHHHHHHHHHHHH---S-TT-GGGGGGGGGGGGGHHHHSHHHHHHHHHHHHHHHHHHHHHHHHHHHHHHHHHHHHHHHTTTTTTSEEEEE--TTTTTSS-HHHHHHTSS-SEEEEE-B-TTSSBHHHHHHSSHHHHHHHHHHHHHTSSIIIIIIHHHHHHSSS-THHHHHHHHHHIIIIIIIIHHHHHHHHHHHHHHH-/-HHHHHHHHHHHHHHHHHH-

Sequence (1176 aa):
WLPHQRKVFDFYASQGVQYFTAFLIVSNFIFNCAEKEWDPYTDQLYQGLWRWGEFAFNTMFLIELLINFYGIAFCFWRYNWAWNTFDLVVVAIGTLTMAEAIGGNFMPPSMALIRNLRAFRIFRLFKRIKSLNKIIVSLGKAIPGVANAFVIMVIIMCIYAILGVEFYHMTGSDGTYVTYNDNVKRGLCTGDEVELGQCSLNQTVSSETARGYTYGEEYYGTFFRALYTLFQVLTGESWSEAVARPAVFESHYDSFGPVLFYVSFIIICQIVLINVVVAVLLDKMVEEDWLPHQRKVFDFYASQGVQYFTAFLIVSNFIFNCAEKEWDPYTDQLYQGLWRWGEFAFNTMFLIELLINFYGIAFCFWRYNWAWNTFDLVVVAIGTLTMAEAIGGNFMPPSMALIRNLRAFRIFRLFKRIKSLNKIIVSLGKAIPGVANAFVIMVIIMCIYAILGVEFYHMTGSDGTYVTYNDNVKRGLCTGDEVELGQCSLNQTVSSETARGYTYGEEYYGTFFRALYTLFQVLTGESWSEAVARPAVFESHYDSFGPVLFYVSFIIICQIVLINVVVAVLLDKMVEEDWLPHQRKVFDFYASQGVQYFTAFLIVSNFIFNCAEKEWDPYTDQLYQGLWRWGEFAFNTMFLIELLINFYGIAFCFWRYNWAWNTFDLVVVAIGTLTMAEAIGGNFMPPSMALIRNLRAFRIFRLFKRIKSLNKIIVSLGKAIPGVANAFVIMVIIMCIYAILGVEFYHMTGSDGTYVTYNDNVKRGLCTGDEVELGQCSLNQTVSSETARGYTYGEEYYGTFFRALYTLFQVLTGESWSEAVARPAVFESHYDSFGPVLFYVSFIIICQIVLINVVVAVLLDKMVEEDWLPHQRKVFDFYASQGVQYFTAFLIVSNFIFNCAEKEWDPYTDQLYQGLWRWGEFAFNTMFLIELLINFYGIAFCFWRYNWAWNTFDLVVVAIGTLTMAEAIGGNFMPPSMALIRNLRAFRIFRLFKRIKSLNKIIVSLGKAIPGVANAFVIMVIIMCIYAILGVEFYHMTGSDGTYVTYNDNVKRGLCTGDEVELGQCSLNQTVSSETARGYTYGEEYYGTFFRALYTLFQVLTGESWSEAVARPAVFESHYDSFGPVLFYVSFIIICQIVLINVVVAVLLDKMVEEDIAAIHNARRKKREAAAAHKA

B-factor: mean 46.76, std 23.88, range [12.24, 103.12]

InterPro domains:
  IPR002048 EF-hand domain [PF13499] (216-273)
  IPR002048 EF-hand domain [PS50222] (212-247)
  IPR002048 EF-hand domain [PS50222] (248-283)
  IPR002048 EF-hand domain [SM00054] (216-244)
  IPR002048 EF-hand domain [SM00054] (252-280)
  IPR002048 EF-hand domain [cd00051] (216-278)
  IPR005821 Ion transport domain [PF00520] (12-193)
  IPR011992 EF-hand domain pair [SSF47473] (208-278)
  IPR018247 EF-Hand 1, calcium-binding site [PS00018] (225-237)
  IPR018247 EF-Hand 1, calcium-binding site [PS00018] (261-273)
  IPR043203 Voltage-gated cation channel calcium and sodium [PTHR10037] (8-245)

Radius of gyration: 34.11 Å; Cα contacts (8 Å, |Δi|>4): 1470; chains: 5; bounding box: 105×105×77 Å

Nearest PDB structures (foldseek):
  8j7h-assembly1_A  TM=1.001E+00  e=9.116E-39  Homo sapiens
  8j7m-assembly1_D  TM=9.505E-01  e=2.111E-28  Homo sapiens
  8quc-assembly1_A  TM=6.670E-01  e=6.542E-03  Homo sapiens
  8vch-assembly1_D  TM=6.438E-01  e=1.306E-02  Rattus norvegicus
  8f1c-assembly1_A  TM=5.912E-01  e=9.458E-03  Homo sapiens